Protein AF-0000000071928246 (afdb_homodimer)

Nearest PDB structures (foldseek):
  1szk-assembly1_D  TM=9.935E-01  e=3.611E-63  Escherichia coli
  1szs-assembly1_A  TM=9.936E-01  e=8.061E-63  Escherichia coli
  1sff-assembly1_A  TM=9.937E-01  e=8.061E-63  Escherichia coli
  1szu-assembly1_D  TM=9.934E-01  e=1.515E-62  Escherichia coli
  6wj8-assembly1_B  TM=9.892E-01  e=4.894E-58  Klebsiella pneumoniae subsp. pneumoniae SA1

Sequence (858 aa):
MSQSASNKAWQARREAAVVNGVGTLLPVFIERAQNAELWDVEGNRYIDFASGIAVLNTGHNHPKVVAAVRAQLEKFSHTCFQVTPYPGYIELAEKLNALVPGPTPKRTLFLSTGAEAVENAIKIARAHTGRSGTIAFKGGFHGRTMMGMALTGKVVPYKTGFGPFPGEVYHLPFPSDYLGVSEADALAALDLCFSSDIEPTRVAAIIIEPVQGEGGFYPASASFMQRLRQLCDQHGILLICDEIQSGFCRTGKTFATEYAGIEPDIMTLAKSLAGGFPLSAVVGKAEVMNAAKPGGLGGTYAGSPIACAAALAVLEVIEEEQLNQRANTQGEQIKARLQQLAERFDCIGDIRGPGAMVAMELVKQRDAARPDADLTKRLVAEAGKRGLVLLACGVRANVIRFLAPLTASPALVDEGLDLLEQALLAAQGMSQSASNKAWQARREAAVVNGVGTLLPVFIERAQNAELWDVEGNRYIDFASGIAVLNTGHNHPKVVAAVRAQLEKFSHTCFQVTPYPGYIELAEKLNALVPGPTPKRTLFLSTGAEAVENAIKIARAHTGRSGTIAFKGGFHGRTMMGMALTGKVVPYKTGFGPFPGEVYHLPFPSDYLGVSEADALAALDLCFSSDIEPTRVAAIIIEPVQGEGGFYPASASFMQRLRQLCDQHGILLICDEIQSGFCRTGKTFATEYAGIEPDIMTLAKSLAGGFPLSAVVGKAEVMNAAKPGGLGGTYAGSPIACAAALAVLEVIEEEQLNQRANTQGEQIKARLQQLAERFDCIGDIRGPGAMVAMELVKQRDAARPDADLTKRLVAEAGKRGLVLLACGVRANVIRFLAPLTASPALVDEGLDLLEQALLAAQG

Solvent-accessible surface area (backbone atoms only — not comparable to full-atom values): 39837 Å² total; per-residue (Å²): 127,81,75,80,52,46,40,69,54,50,50,54,50,33,70,64,19,36,33,52,9,46,42,63,72,42,81,44,31,45,58,35,38,47,44,36,34,36,26,28,61,78,66,51,63,28,39,33,25,28,29,39,78,41,15,19,43,62,11,33,59,33,66,65,32,49,50,35,29,52,58,35,57,73,25,38,44,62,44,21,50,47,43,35,26,42,60,56,55,41,56,45,24,45,52,49,44,70,64,49,70,61,86,67,62,32,19,26,43,50,22,43,37,50,35,54,15,45,43,47,50,54,30,27,34,13,33,52,64,75,19,60,22,34,37,26,26,45,31,32,74,40,41,78,41,55,57,15,35,47,48,22,33,52,52,84,44,54,38,68,54,45,49,82,56,49,76,59,59,42,70,37,63,52,47,35,70,83,80,70,29,42,61,67,53,28,52,50,47,50,52,46,39,38,75,73,72,46,54,56,84,38,31,13,30,40,45,44,46,48,44,19,62,57,30,45,36,52,55,57,50,39,69,52,54,46,50,50,52,50,52,21,64,75,49,68,25,40,40,32,39,44,31,31,64,38,24,63,14,35,32,33,34,57,40,53,56,60,76,40,71,58,59,60,46,31,34,28,33,13,41,32,48,14,51,39,35,60,29,13,25,32,38,22,32,36,75,46,43,46,42,30,51,58,49,45,40,75,53,71,53,25,44,31,51,40,23,33,33,13,21,53,34,37,56,48,49,40,62,77,64,39,34,29,59,36,9,37,53,50,18,49,53,51,49,53,53,50,53,57,48,40,76,75,34,51,38,49,48,49,76,44,46,50,23,29,39,33,26,42,31,31,15,50,77,46,32,75,89,38,61,28,33,66,53,42,53,39,28,40,53,40,17,47,77,69,26,31,42,59,38,73,30,23,82,70,43,18,20,39,45,43,30,48,17,51,66,48,50,72,67,58,53,49,52,45,51,52,46,44,53,55,12,48,55,60,42,71,104,126,79,76,81,50,46,39,70,52,49,50,54,49,31,69,64,18,36,32,53,10,47,42,63,72,43,81,44,31,44,58,35,37,46,44,37,34,38,25,27,59,77,66,52,62,28,38,33,25,27,28,39,78,39,15,18,44,63,12,34,62,34,65,64,32,49,52,38,28,53,58,36,55,74,26,37,44,62,45,21,49,48,43,34,25,41,62,55,55,43,56,45,24,45,53,49,43,68,66,48,69,59,87,67,61,31,18,26,43,51,23,43,36,50,35,54,15,45,41,47,51,53,31,28,34,13,32,53,64,72,18,61,22,35,37,26,27,46,30,32,73,40,41,78,40,55,56,13,35,48,47,22,32,50,52,84,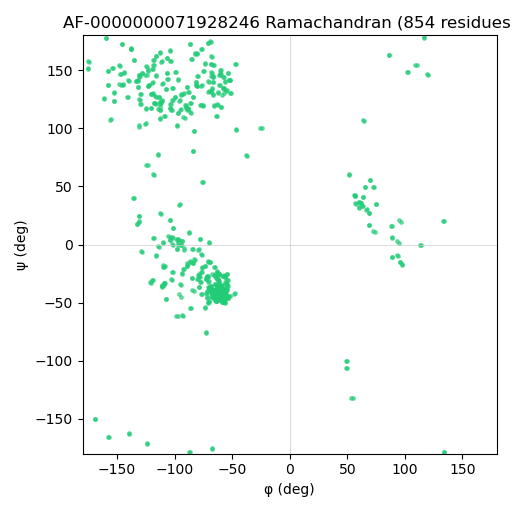46,56,40,69,55,44,49,83,56,50,75,59,60,44,70,37,64,54,47,33,71,85,78,71,29,42,60,67,54,28,52,51,48,50,51,48,39,39,75,72,73,44,56,56,82,38,30,14,28,41,46,44,45,46,45,20,62,56,31,45,34,50,56,57,50,38,68,53,53,46,49,50,52,50,52,22,63,75,49,68,26,39,39,31,39,44,31,31,64,38,24,65,14,36,33,32,33,56,40,54,55,60,76,40,71,59,59,62,46,31,34,27,33,14,42,33,48,13,50,39,34,60,29,13,25,31,38,21,32,36,75,47,43,45,42,29,49,57,50,46,41,74,52,71,54,24,45,29,51,40,24,33,35,14,21,52,33,36,56,49,48,40,61,77,65,40,34,29,59,37,9,35,54,50,19,50,54,52,49,54,54,50,53,56,48,38,76,75,34,50,37,49,49,47,77,47,44,49,22,31,39,31,26,42,31,32,14,51,78,46,32,74,88,36,61,27,33,67,51,41,53,39,26,39,53,40,18,46,77,71,26,30,41,60,38,73,29,23,82,69,44,18,22,38,44,41,28,48,18,49,66,47,50,72,67,58,53,49,52,47,51,51,46,44,52,54,12,47,52,60,43,72,106

Foldseek 3Di:
DPPLDALVRVVVVCVVPPDPVDDDLFSFAFDDFWFQWTAGSVGDIFGHQCLVPQQALVGPPNVLLVVLLVVLVVPDFAPFCLRPNDVLLVVLQVVVQVQADDDFGKGKWKAFAQLQLLVVVQVLLCLLLVARAEEAAALAARDQPLVRQLRYNFCPPRPPPPDDGDPRYYYFYDDDVLLPRHLVNRVVRVVVCCVPPHPLSRASAYEYACQGRQAFRRGRDLVSVVVVLVVCVVSVHFYEYEQANVACQLQLDRGSNVNNVDHGQKYKYHRNQQNPGGMIMIMGRPSSNPSDDPPRDGDRCGPTSSSSSRNVSSVVCCVVVVLSNLQQVLLVLLQVLVVVVVVVDQQFQDWDGGGNFIKTFGAPRNDSVGGDQQLLSQLQVLLSVLRYHWDFHHSSNGMITGNRHSPDDSVSSVVSSVSSSVSSVVSVD/DPPLDALVRVVVVCVVPPDPVDDDLFSFAFDDFWFQWTAGSVGDIFGHQCLVPQQALVGPPNVLLVVLLVVLVVPDFAPFCLRPNDVLLVVLQVVVQVQADDDFGKGKWKAFAQLQLLVVVQVLLCLLLVARAEEAAALAARDQPLVRQLRYNACPPRPPPPDDGDPRYYYFYDDDVLLPRHLVNRVVRVVVCCVPPHPLSRASAYEYACAGRQAFRRGDALVSVVVVLVVCVVSVHFYEYEQANVACQLQLDRGSNVNNVDHGQKYKYHRNQQNPGGMIMIMGRPSSNPSDDPPRDGDRCGSTSSSSSSNVSSVVCCVVVVLSNLQQVLLVLLQVLVVVVVVVDQQFQDWDGGGNFIKTFGAPRNDSVGGDQQLLSQLQVLLSVLRYHWDFHHSSNGMITGNRHSPDDSVSSVVSSVSSSVSSVVSVD

Organism: Aeromonas hydrophila subsp. hydrophila (strain ATCC 7966 / DSM 30187 / BCRC 13018 / CCUG 14551 / JCM 1027 / KCTC 2358 / NCIMB 9240 / NCTC 8049) (NCBI:txid380703)

pLDDT: mean 97.33, std 5.76, range [28.41, 98.94]

Secondary structure (DSSP, 8-state):
------HHHHHHHHHHHB-TTS--SS---EEEEEBTEEEETT--EEEESSHHHHT-TT-BT-HHHHHHHHHHHTT-S--TTTTS--HHHHHHHHHHHHHSSSSS-EEEEEESSHHHHHHHHHHHHHHHH---EEEEETT----SSHHHHHH-S--TTTTTTT----SSEEEEPPPBGGGTB-HHHHHHHHHHHHHHT--GGGEEEEEE-SB-HHHHSPBPPHHHHHHHHHHHHHHT-EEEEE-TTTTTTTTSSSSGGGGGT---SEEEE-GGGTTTS--EEEEEEHHHHTTSPTTSS--TTTT-HHHHHHHHHHHHHHHHTTHHHHHHHHHHHHHHHHHHHHHH-TTEEEEE-STT-EEEEEEETTEEEEE-HHHHHHHHHHHHHTTEE-EEE-TTS-EEEE---TTS-HHHHHHHHHHHHHHHHHHH-/------HHHHHHHHHHHB-TTS--SS---EEEEEBTEEEETT--EEEESSHHHHT-TT-BT-HHHHHHHHHHHTT-S--TTTTS--HHHHHHHHHHHHHSSSSS-EEEEEESSHHHHHHHHHHHHHHHH---EEEEETT----SSHHHHHH-S--TTTTTTT-PPPSSEEEEPPPBGGGTB-HHHHHHHHHHHHHHT--GGGEEEEEE-SB-HHHHSPBPPHHHHHHHHHHHHHHTPEEEEE-TTTTTTTTSSSSGGGGGT---SEEEE-GGGTTTS--EEEEEEHHHHTTSPTTSS--TTTT-HHHHHHHHHHHHHHHHTTHHHHHHHHHHHHHHHHHHHHHH-TTEEEEE-STT-EEEEEEETTEEEEE-HHHHHHHHHHHHHTTEE-EEE-TTS-EEEE---TTS-HHHHHHHHHHHHHHHHHHH-

Radius of gyration: 26.23 Å; Cα contacts (8 Å, |Δi|>4): 2173; chains: 2; bounding box: 63×76×61 Å

Structure (mmCIF, N/CA/C/O backbone):
data_AF-0000000071928246-model_v1
#
loop_
_entity.id
_entity.type
_entity.pdbx_description
1 polymer '4-aminobutyrate transaminase'
#
loop_
_atom_site.group_PDB
_atom_site.id
_atom_site.type_symbol
_atom_site.label_atom_id
_atom_site.label_alt_id
_atom_site.label_comp_id
_atom_site.label_asym_id
_atom_site.label_entity_id
_atom_site.label_seq_id
_atom_site.pdbx_PDB_ins_code
_atom_site.Cartn_x
_atom_site.Cartn_y
_atom_site.Cartn_z
_atom_site.occupancy
_atom_site.B_iso_or_equiv
_atom_site.auth_seq_id
_atom_site.auth_comp_id
_atom_site.auth_asym_id
_atom_site.auth_atom_id
_atom_site.pdbx_PDB_model_num
ATOM 1 N N . MET A 1 1 ? 4.691 14.68 -29.656 1 28.47 1 MET A N 1
ATOM 2 C CA . MET A 1 1 ? 4.539 13.227 -29.656 1 28.47 1 MET A CA 1
ATOM 3 C C . MET A 1 1 ? 5.863 12.539 -29.328 1 28.47 1 MET A C 1
ATOM 5 O O . MET A 1 1 ? 6.836 12.672 -30.078 1 28.47 1 MET A O 1
ATOM 9 N N . SER A 1 2 ? 6.355 12.305 -28.141 1 37.81 2 SER A N 1
ATOM 10 C CA . SER A 1 2 ? 7.684 11.789 -27.812 1 37.81 2 SER A CA 1
ATOM 11 C C . SER A 1 2 ? 8.039 10.586 -28.688 1 37.81 2 SER A C 1
ATOM 13 O O . SER A 1 2 ? 7.211 9.695 -28.875 1 37.81 2 SER A O 1
ATOM 15 N N . GLN A 1 3 ? 8.758 10.703 -29.703 1 44.91 3 GLN A N 1
ATOM 16 C CA . GLN A 1 3 ? 9.219 9.703 -30.656 1 44.91 3 GLN A CA 1
ATOM 17 C C . GLN A 1 3 ? 9.281 8.32 -30.031 1 44.91 3 GLN A C 1
ATOM 19 O O . GLN A 1 3 ? 9.883 8.141 -28.969 1 44.91 3 GLN A O 1
ATOM 24 N N . SER A 1 4 ? 8.133 7.469 -30.359 1 58.06 4 SER A N 1
ATOM 25 C CA . SER A 1 4 ? 7.844 6.109 -29.922 1 58.06 4 SER A CA 1
ATOM 26 C C . SER A 1 4 ? 9.117 5.273 -29.828 1 58.06 4 SER A C 1
ATOM 28 O O . SER A 1 4 ? 9.68 4.883 -30.844 1 58.06 4 SER A O 1
ATOM 30 N N . ALA A 1 5 ? 9.93 5.516 -28.703 1 82.69 5 ALA A N 1
ATOM 31 C CA . ALA A 1 5 ? 11.227 4.906 -28.438 1 82.69 5 ALA A CA 1
ATOM 32 C C . ALA A 1 5 ? 11.117 3.387 -28.375 1 82.69 5 ALA A C 1
ATOM 34 O O . ALA A 1 5 ? 10.062 2.846 -28.031 1 82.69 5 ALA A O 1
ATOM 35 N N . SER A 1 6 ? 11.898 2.773 -29.062 1 96.94 6 SER A N 1
ATOM 36 C CA . SER A 1 6 ? 12.047 1.321 -29.062 1 96.94 6 SER A CA 1
ATOM 37 C C . SER A 1 6 ? 12.117 0.761 -27.656 1 96.94 6 SER A C 1
ATOM 39 O O . SER A 1 6 ? 12.352 1.504 -26.703 1 96.94 6 SER A O 1
ATOM 41 N N . ASN A 1 7 ? 11.742 -0.489 -27.547 1 98.12 7 ASN A N 1
ATOM 42 C CA . ASN A 1 7 ? 11.93 -1.164 -26.266 1 98.12 7 ASN A CA 1
ATOM 43 C C . ASN A 1 7 ? 13.336 -0.952 -25.734 1 98.12 7 ASN A C 1
ATOM 45 O O . ASN A 1 7 ? 13.516 -0.688 -24.531 1 98.12 7 ASN A O 1
ATOM 49 N N . LYS A 1 8 ? 14.281 -1.059 -26.641 1 97.62 8 LYS A N 1
ATOM 50 C CA . LYS A 1 8 ? 15.68 -0.87 -26.25 1 97.62 8 LYS A CA 1
ATOM 51 C C . LYS A 1 8 ? 15.906 0.525 -25.672 1 97.62 8 LYS A C 1
ATOM 53 O O . LYS A 1 8 ? 16.609 0.684 -24.672 1 97.62 8 LYS A O 1
ATOM 58 N N . ALA A 1 9 ? 15.367 1.544 -26.266 1 98.19 9 ALA A N 1
ATOM 59 C CA . ALA A 1 9 ? 15.508 2.922 -25.812 1 98.19 9 ALA A CA 1
ATOM 60 C C . ALA A 1 9 ? 14.852 3.109 -24.438 1 98.19 9 ALA A C 1
ATOM 62 O O . ALA A 1 9 ? 15.422 3.76 -23.562 1 98.19 9 ALA A O 1
ATOM 63 N N . TRP A 1 10 ? 13.672 2.57 -24.281 1 98.38 10 TRP A N 1
ATOM 64 C CA . TRP A 1 10 ? 12.984 2.672 -23 1 98.38 10 TRP A CA 1
ATOM 65 C C . TRP A 1 10 ? 13.742 1.932 -21.906 1 98.38 10 TRP A C 1
ATOM 67 O O . TRP A 1 10 ? 13.789 2.379 -20.75 1 98.38 10 TRP A O 1
ATOM 77 N N . GLN A 1 11 ? 14.305 0.789 -22.25 1 97.94 11 GLN A N 1
ATOM 78 C CA . GLN A 1 11 ? 15.102 0.041 -21.281 1 97.94 11 GLN A CA 1
ATOM 79 C C . GLN A 1 11 ? 16.297 0.858 -20.812 1 97.94 11 GLN A C 1
ATOM 81 O O . GLN A 1 11 ? 16.641 0.845 -19.625 1 97.94 11 GLN A O 1
ATOM 86 N N . ALA A 1 12 ? 16.969 1.552 -21.703 1 98.06 12 ALA A N 1
ATOM 87 C CA . ALA A 1 12 ? 18.094 2.404 -21.344 1 98.06 12 ALA A CA 1
ATOM 88 C C . ALA A 1 12 ? 17.656 3.52 -20.391 1 98.06 12 ALA A C 1
ATOM 90 O O . ALA A 1 12 ? 18.359 3.83 -19.422 1 98.06 12 ALA A O 1
ATOM 91 N N . ARG A 1 13 ? 16.547 4.121 -20.703 1 98.31 13 ARG A N 1
ATOM 92 C CA . ARG A 1 13 ? 16 5.164 -19.844 1 98.31 13 ARG A CA 1
ATOM 93 C C . ARG A 1 13 ? 15.625 4.605 -18.469 1 98.31 13 ARG A C 1
ATOM 95 O O . ARG A 1 13 ? 15.836 5.254 -17.453 1 98.31 13 ARG A O 1
ATOM 102 N N . ARG A 1 14 ? 15.078 3.424 -18.453 1 98.19 14 ARG A N 1
ATOM 103 C CA . ARG A 1 14 ? 14.742 2.76 -17.203 1 98.19 14 ARG A CA 1
ATOM 104 C C . ARG A 1 14 ? 15.977 2.582 -16.328 1 98.19 14 ARG A C 1
ATOM 106 O O . ARG A 1 14 ? 15.953 2.908 -15.133 1 98.19 14 ARG A O 1
ATOM 113 N N . GLU A 1 15 ? 17.047 2.057 -16.875 1 97.44 15 GLU A N 1
ATOM 114 C CA . GLU A 1 15 ? 18.281 1.779 -16.156 1 97.44 15 GLU A CA 1
ATOM 115 C C . GLU A 1 15 ? 18.891 3.061 -15.594 1 97.44 15 GLU A C 1
ATOM 117 O O . GLU A 1 15 ? 19.547 3.041 -14.547 1 97.44 15 GLU A O 1
ATOM 122 N N . ALA A 1 16 ? 18.562 4.188 -16.25 1 98.06 16 ALA A N 1
ATOM 123 C CA . ALA A 1 16 ? 19.125 5.469 -15.844 1 98.06 16 ALA A CA 1
ATOM 124 C C . ALA A 1 16 ? 18.266 6.152 -14.789 1 98.06 16 ALA A C 1
ATOM 126 O O . ALA A 1 16 ? 18.75 7.004 -14.039 1 98.06 16 ALA A O 1
ATOM 127 N N . ALA A 1 17 ? 17 5.738 -14.664 1 98.69 17 ALA A N 1
ATOM 128 C CA . ALA A 1 17 ? 16.078 6.551 -13.867 1 98.69 17 ALA A CA 1
ATOM 129 C C . ALA A 1 17 ? 15.539 5.766 -12.68 1 98.69 17 ALA A C 1
ATOM 131 O O . ALA A 1 17 ? 15.203 6.344 -11.641 1 98.69 17 ALA A O 1
ATOM 132 N N . VAL A 1 18 ? 15.414 4.492 -12.828 1 98.62 18 VAL A N 1
ATOM 133 C CA . VAL A 1 18 ? 14.703 3.646 -11.875 1 98.62 18 VAL A CA 1
ATOM 134 C C . VAL A 1 18 ? 15.703 2.82 -11.07 1 98.62 18 VAL A C 1
ATOM 136 O O . VAL A 1 18 ? 16.75 2.439 -11.586 1 98.62 18 VAL A O 1
ATOM 139 N N . VAL A 1 19 ? 15.43 2.52 -9.859 1 98.31 19 VAL A N 1
ATOM 140 C CA . VAL A 1 19 ? 16.297 1.761 -8.953 1 98.31 19 VAL A CA 1
ATOM 141 C C . VAL A 1 19 ? 16.547 0.373 -9.539 1 98.31 19 VAL A C 1
ATOM 143 O O . VAL A 1 19 ? 15.656 -0.234 -10.133 1 98.31 19 VAL A O 1
ATOM 146 N N . ASN A 1 20 ? 17.672 -0.182 -9.25 1 96.44 20 ASN A N 1
ATOM 147 C CA . ASN A 1 20 ? 18.078 -1.49 -9.766 1 96.44 20 ASN A CA 1
ATOM 148 C C . ASN A 1 20 ? 17.359 -2.619 -9.023 1 96.44 20 ASN A C 1
ATOM 150 O O . ASN A 1 20 ? 17.234 -3.727 -9.547 1 96.44 20 ASN A O 1
ATOM 154 N N . GLY A 1 21 ? 16.938 -2.311 -7.832 1 96.94 21 GLY A N 1
ATOM 155 C CA . GLY A 1 21 ? 16.344 -3.328 -6.977 1 96.94 21 GLY A CA 1
ATOM 156 C C . GLY A 1 21 ? 15.047 -3.883 -7.52 1 96.94 21 GLY A C 1
ATOM 157 O O . GLY A 1 21 ? 14.586 -4.941 -7.086 1 96.94 21 GLY A O 1
ATOM 158 N N . VAL A 1 22 ? 14.438 -3.119 -8.43 1 96.62 22 VAL A N 1
ATOM 159 C CA . VAL A 1 22 ? 13.234 -3.602 -9.109 1 96.62 22 VAL A CA 1
ATOM 160 C C . VAL A 1 22 ? 13.633 -4.387 -10.359 1 96.62 22 VAL A C 1
ATOM 162 O O . VAL A 1 22 ? 14.195 -3.822 -11.305 1 96.62 22 VAL A O 1
ATOM 165 N N . GLY A 1 23 ? 13.328 -5.633 -10.422 1 92.94 23 GLY A N 1
ATOM 166 C CA . GLY A 1 23 ? 13.641 -6.441 -11.586 1 92.94 23 GLY A CA 1
ATOM 167 C C . GLY A 1 23 ? 12.641 -6.273 -12.719 1 92.94 23 GLY A C 1
ATOM 168 O O . GLY A 1 23 ? 11.586 -5.656 -12.531 1 92.94 23 GLY A O 1
ATOM 169 N N . THR A 1 24 ? 13.023 -6.73 -13.891 1 93.75 24 THR A N 1
ATOM 170 C CA . THR A 1 24 ? 12.156 -6.801 -15.062 1 93.75 24 THR A CA 1
ATOM 171 C C . THR A 1 24 ? 12.219 -8.188 -15.695 1 93.75 24 THR A C 1
ATOM 173 O O . THR A 1 24 ? 13.281 -8.641 -16.109 1 93.75 24 THR A O 1
ATOM 176 N N . LEU A 1 25 ? 11.109 -8.789 -15.758 1 95.44 25 LEU A N 1
ATOM 177 C CA . LEU A 1 25 ? 11.07 -10.133 -16.328 1 95.44 25 LEU A CA 1
ATOM 178 C C . LEU A 1 25 ? 11.227 -10.086 -17.844 1 95.44 25 LEU A C 1
ATOM 180 O O . LEU A 1 25 ? 12.094 -10.773 -18.406 1 95.44 25 LEU A O 1
ATOM 184 N N . LEU A 1 26 ? 10.43 -9.359 -18.516 1 97.31 26 LEU A N 1
ATOM 185 C CA . LEU A 1 26 ? 10.43 -9.18 -19.969 1 97.31 26 LEU A CA 1
ATOM 186 C C . LEU A 1 26 ? 10.523 -7.699 -20.328 1 97.31 26 LEU A C 1
ATOM 188 O O . LEU A 1 26 ? 9.539 -6.965 -20.219 1 97.31 26 LEU A O 1
ATOM 192 N N . PRO A 1 27 ? 11.695 -7.227 -20.766 1 96.56 27 PRO A N 1
ATOM 193 C CA . PRO A 1 27 ? 11.922 -5.797 -20.984 1 96.56 27 PRO A CA 1
ATOM 194 C C . PRO A 1 27 ? 11.258 -5.289 -22.266 1 96.56 27 PRO A C 1
ATOM 196 O O . PRO A 1 27 ? 11.938 -4.715 -23.125 1 96.56 27 PRO A O 1
ATOM 199 N N . VAL A 1 28 ? 9.961 -5.52 -22.422 1 98.06 28 VAL A N 1
ATOM 200 C CA . VAL A 1 28 ? 9.109 -4.945 -23.469 1 98.06 28 VAL A CA 1
ATOM 201 C C . VAL A 1 28 ? 8.125 -3.959 -22.844 1 98.06 28 VAL A C 1
ATOM 203 O O . VAL A 1 28 ? 7.422 -4.289 -21.891 1 98.06 28 VAL A O 1
ATOM 206 N N . PHE A 1 29 ? 8.117 -2.797 -23.281 1 98.62 29 PHE A N 1
ATOM 207 C CA . PHE A 1 29 ? 7.348 -1.714 -22.688 1 98.62 29 PHE A CA 1
ATOM 208 C C . PHE A 1 29 ? 5.953 -1.642 -23.312 1 98.62 29 PHE A C 1
ATOM 210 O O . PHE A 1 29 ? 5.812 -1.357 -24.5 1 98.62 29 PHE A O 1
ATOM 217 N N . ILE A 1 30 ? 4.938 -1.84 -22.516 1 98.75 30 ILE A N 1
ATOM 218 C CA . ILE A 1 30 ? 3.578 -2.084 -22.984 1 98.75 30 ILE A CA 1
ATOM 219 C C . ILE A 1 30 ? 2.906 -0.756 -23.328 1 98.75 30 ILE A C 1
ATOM 221 O O . ILE A 1 30 ? 3.008 0.213 -22.578 1 98.75 30 ILE A O 1
ATOM 225 N N . GLU A 1 31 ? 2.191 -0.796 -24.391 1 98.12 31 GLU A N 1
ATOM 226 C CA . GLU A 1 31 ? 1.423 0.351 -24.859 1 98.12 31 GLU A CA 1
ATOM 227 C C . GLU A 1 31 ? -0.075 0.125 -24.688 1 98.12 31 GLU A C 1
ATOM 229 O O . GLU A 1 31 ? -0.828 1.076 -24.453 1 98.12 31 GLU A O 1
ATOM 234 N N . ARG A 1 32 ? -0.407 -1.12 -24.844 1 97.94 32 ARG A N 1
ATOM 235 C CA . ARG A 1 32 ? -1.825 -1.453 -24.75 1 97.94 32 ARG A CA 1
ATOM 236 C C . ARG A 1 32 ? -2.02 -2.902 -24.328 1 97.94 32 ARG A C 1
ATOM 238 O O . ARG A 1 32 ? -1.153 -3.748 -24.562 1 97.94 32 ARG A O 1
ATOM 245 N N . ALA A 1 33 ? -3.16 -3.168 -23.656 1 98.75 33 ALA A N 1
ATOM 246 C CA . ALA A 1 33 ? -3.514 -4.527 -23.25 1 98.75 33 ALA A CA 1
ATOM 247 C C . ALA A 1 33 ? -5.02 -4.754 -23.344 1 98.75 33 ALA A C 1
ATOM 249 O O . ALA A 1 33 ? -5.805 -3.82 -23.172 1 98.75 33 ALA A O 1
ATOM 250 N N . GLN A 1 34 ? -5.426 -5.934 -23.641 1 98.44 34 GLN A N 1
ATOM 251 C CA . GLN A 1 34 ? -6.828 -6.32 -23.766 1 98.44 34 GLN A CA 1
ATOM 252 C C . GLN A 1 34 ? -7.016 -7.805 -23.453 1 98.44 34 GLN A C 1
ATOM 254 O O . GLN A 1 34 ? -6.402 -8.656 -24.094 1 98.44 34 GLN A O 1
ATOM 259 N N . ASN A 1 35 ? -7.883 -8.031 -22.484 1 98.25 35 ASN A N 1
ATOM 260 C CA . ASN A 1 35 ? -8.133 -9.391 -22.016 1 98.25 35 ASN A CA 1
ATOM 261 C C . ASN A 1 35 ? -6.832 -10.141 -21.734 1 98.25 35 ASN A C 1
ATOM 263 O O . ASN A 1 35 ? -6.07 -9.742 -20.844 1 98.25 35 ASN A O 1
ATOM 267 N N . ALA A 1 36 ? -6.398 -11.094 -22.562 1 98.81 36 ALA A N 1
ATOM 268 C CA . ALA A 1 36 ? -5.203 -11.891 -22.281 1 98.81 36 ALA A CA 1
ATOM 269 C C . ALA A 1 36 ? -4.082 -11.562 -23.266 1 98.81 36 ALA A C 1
ATOM 271 O O . ALA A 1 36 ? -3.182 -12.375 -23.484 1 98.81 36 ALA A O 1
ATOM 272 N N . GLU A 1 37 ? -4.121 -10.312 -23.812 1 98.88 37 GLU A N 1
ATOM 273 C CA . GLU A 1 37 ? -3.119 -9.914 -24.797 1 98.88 37 GLU A CA 1
ATOM 274 C C . GLU A 1 37 ? -2.506 -8.562 -24.453 1 98.88 37 GLU A C 1
ATOM 276 O O . GLU A 1 37 ? -3.186 -7.688 -23.906 1 98.88 37 GLU A O 1
ATOM 281 N N . LEU A 1 38 ? -1.243 -8.422 -24.734 1 98.75 38 LEU A N 1
ATOM 282 C CA . LEU A 1 38 ? -0.47 -7.195 -24.562 1 98.75 38 LEU A CA 1
ATOM 283 C C . LEU A 1 38 ? 0.169 -6.777 -25.891 1 98.75 38 LEU A C 1
ATOM 285 O O . LEU A 1 38 ? 0.514 -7.629 -26.719 1 98.75 38 LEU A O 1
ATOM 289 N N . TRP A 1 39 ? 0.354 -5.527 -26.094 1 98.81 39 TRP A N 1
ATOM 290 C CA . TRP A 1 39 ? 1.122 -4.973 -27.203 1 98.81 39 TRP A CA 1
ATOM 291 C C . TRP A 1 39 ? 2.148 -3.963 -26.703 1 98.81 39 TRP A C 1
ATOM 293 O O . TRP A 1 39 ? 1.82 -3.074 -25.906 1 98.81 39 TRP A O 1
ATOM 303 N N . ASP A 1 40 ? 3.396 -4.129 -27.125 1 98.5 40 ASP A N 1
ATOM 304 C CA . ASP A 1 40 ? 4.457 -3.227 -26.688 1 98.5 40 ASP A CA 1
ATOM 305 C C . ASP A 1 40 ? 4.543 -2.002 -27.594 1 98.5 40 ASP A C 1
ATOM 307 O O . ASP A 1 40 ? 3.746 -1.854 -28.516 1 98.5 40 ASP A O 1
ATOM 311 N N . VAL A 1 41 ? 5.461 -1.109 -27.344 1 98.25 41 VAL A N 1
ATOM 312 C CA . VAL A 1 41 ? 5.605 0.18 -28.016 1 98.25 41 VAL A CA 1
ATOM 313 C C . VAL A 1 41 ? 6.055 -0.033 -29.453 1 98.25 41 VAL A C 1
ATOM 315 O O . VAL A 1 41 ? 5.98 0.884 -30.281 1 98.25 41 VAL A O 1
ATOM 318 N N . GLU A 1 42 ? 6.531 -1.229 -29.812 1 98.12 42 GLU A N 1
ATOM 319 C CA . GLU A 1 42 ? 6.969 -1.54 -31.156 1 98.12 42 GLU A CA 1
ATOM 320 C C . GLU A 1 42 ? 5.875 -2.273 -31.938 1 98.12 42 GLU A C 1
ATOM 322 O O . GLU A 1 42 ? 6.07 -2.633 -33.094 1 98.12 42 GLU A O 1
ATOM 327 N N . GLY A 1 43 ? 4.754 -2.598 -31.312 1 97.94 43 GLY A N 1
ATOM 328 C CA . GLY A 1 43 ? 3.609 -3.217 -31.969 1 97.94 43 GLY A CA 1
ATOM 329 C C . GLY A 1 43 ? 3.611 -4.73 -31.859 1 97.94 43 GLY A C 1
ATOM 330 O O . GLY A 1 43 ? 2.715 -5.395 -32.375 1 97.94 43 GLY A O 1
ATOM 331 N N . ASN A 1 44 ? 4.598 -5.293 -31.172 1 98.5 44 ASN A N 1
ATOM 332 C CA . ASN A 1 44 ? 4.629 -6.738 -30.969 1 98.5 44 ASN A CA 1
ATOM 333 C C . ASN A 1 44 ? 3.529 -7.199 -30.016 1 98.5 44 ASN A C 1
ATOM 335 O O . ASN A 1 44 ? 3.258 -6.539 -29.016 1 98.5 44 ASN A O 1
ATOM 339 N N . ARG A 1 45 ? 2.967 -8.328 -30.406 1 98.69 45 ARG A N 1
ATOM 340 C CA . ARG A 1 45 ? 1.889 -8.906 -29.609 1 98.69 45 ARG A CA 1
ATOM 341 C C . ARG A 1 45 ? 2.422 -9.984 -28.672 1 98.69 45 ARG A C 1
ATOM 343 O O . ARG A 1 45 ? 3.277 -10.781 -29.062 1 98.69 45 ARG A O 1
ATOM 350 N N . TYR A 1 46 ? 1.859 -10.039 -27.453 1 98.88 46 TYR A N 1
ATOM 351 C CA . TYR A 1 46 ? 2.188 -11.07 -26.484 1 98.88 46 TYR A CA 1
ATOM 352 C C . TYR A 1 46 ? 0.924 -11.688 -25.891 1 98.88 46 TYR A C 1
ATOM 354 O O . TYR A 1 46 ? -0.045 -10.977 -25.609 1 98.88 46 TYR A O 1
ATOM 362 N N . ILE A 1 47 ? 0.887 -12.992 -25.781 1 98.94 47 ILE A N 1
ATOM 363 C CA . ILE A 1 47 ? -0.144 -13.68 -25.016 1 98.94 47 ILE A CA 1
ATOM 364 C C . ILE A 1 47 ? 0.251 -13.719 -23.547 1 98.94 47 ILE A C 1
ATOM 366 O O . ILE A 1 47 ? 1.356 -14.148 -23.203 1 98.94 47 ILE A O 1
ATOM 370 N N . ASP A 1 48 ? -0.631 -13.273 -22.672 1 98.81 48 ASP A N 1
ATOM 371 C CA . ASP A 1 48 ? -0.318 -13.039 -21.266 1 98.81 48 ASP A CA 1
ATOM 372 C C . ASP A 1 48 ? -0.759 -14.219 -20.391 1 98.81 48 ASP A C 1
ATOM 374 O O . ASP A 1 48 ? -1.922 -14.297 -20 1 98.81 48 ASP A O 1
ATOM 378 N N . PHE A 1 49 ? 0.191 -15.078 -19.984 1 98.81 49 PHE A N 1
ATOM 379 C CA . PHE A 1 49 ? -0.083 -16.172 -19.047 1 98.81 49 PHE A CA 1
ATOM 380 C C . PHE A 1 49 ? 0.381 -15.812 -17.641 1 98.81 49 PHE A C 1
ATOM 382 O O . PHE A 1 49 ? 0.479 -16.688 -16.781 1 98.81 49 PHE A O 1
ATOM 389 N N . ALA A 1 50 ? 0.66 -14.516 -17.438 1 98.25 50 ALA A N 1
ATOM 390 C CA . ALA A 1 50 ? 1.135 -14.055 -16.125 1 98.25 50 ALA A CA 1
ATOM 391 C C . ALA A 1 50 ? 0.081 -13.203 -15.43 1 98.25 50 ALA A C 1
ATOM 393 O O . ALA A 1 50 ? -0.004 -13.195 -14.203 1 98.25 50 ALA A O 1
ATOM 394 N N . SER A 1 51 ? -0.666 -12.383 -16.25 1 97.88 51 SER A N 1
ATOM 395 C CA . SER A 1 51 ? -1.739 -11.508 -15.773 1 97.88 51 SER A CA 1
ATOM 396 C C . SER A 1 51 ? -1.239 -10.539 -14.703 1 97.88 51 SER A C 1
ATOM 398 O O . SER A 1 51 ? -1.88 -10.367 -13.672 1 97.88 51 SER A O 1
ATOM 400 N N . GLY A 1 52 ? -0.064 -9.969 -14.906 1 97.44 52 GLY A N 1
ATOM 401 C CA . GLY A 1 52 ? 0.488 -9.047 -13.922 1 97.44 52 GLY A CA 1
ATOM 402 C C . GLY A 1 52 ? 0.706 -9.68 -12.562 1 97.44 52 GLY A C 1
ATOM 403 O O . GLY A 1 52 ? 0.402 -9.07 -11.539 1 97.44 52 GLY A O 1
ATOM 404 N N . ILE A 1 53 ? 1.094 -10.906 -12.508 1 96.94 53 ILE A N 1
ATOM 405 C CA . ILE A 1 53 ? 1.304 -11.734 -11.32 1 96.94 53 ILE A CA 1
ATOM 406 C C . ILE A 1 53 ? -0.04 -12.047 -10.672 1 96.94 53 ILE A C 1
ATOM 408 O O . ILE A 1 53 ? -0.246 -11.758 -9.484 1 96.94 53 ILE A O 1
ATOM 412 N N . ALA A 1 54 ? -0.909 -12.594 -11.383 1 97.69 54 ALA A N 1
ATOM 413 C CA . ALA A 1 54 ? -2.146 -13.219 -10.922 1 97.69 54 ALA A CA 1
ATOM 414 C C . ALA A 1 54 ? -3.178 -12.172 -10.523 1 97.69 54 ALA A C 1
ATOM 416 O O . ALA A 1 54 ? -3.969 -12.391 -9.602 1 97.69 54 ALA A O 1
ATOM 417 N N . VAL A 1 55 ? -3.219 -11.047 -11.211 1 98.5 55 VAL A N 1
ATOM 418 C CA . VAL A 1 55 ? -4.059 -9.93 -10.789 1 98.5 55 VAL A CA 1
ATOM 419 C C . VAL A 1 55 ? -5.328 -9.883 -11.641 1 98.5 55 VAL A C 1
ATOM 421 O O . VAL A 1 55 ? -6.363 -9.383 -11.195 1 98.5 55 VAL A O 1
ATOM 424 N N . LEU A 1 56 ? -5.301 -10.461 -12.875 1 98.62 56 LEU A N 1
ATOM 425 C CA . LEU A 1 56 ? -6.312 -10.109 -13.867 1 98.62 56 LEU A CA 1
ATOM 426 C C . LEU A 1 56 ? -7.137 -11.328 -14.258 1 98.62 56 LEU A C 1
ATOM 428 O O . LEU A 1 56 ? -7.27 -11.641 -15.445 1 98.62 56 LEU A O 1
ATOM 432 N N . ASN A 1 57 ? -7.789 -11.883 -13.234 1 98.81 57 ASN A N 1
ATOM 433 C CA . ASN A 1 57 ? -8.695 -12.984 -13.547 1 98.81 57 ASN A CA 1
ATOM 434 C C . ASN A 1 57 ? -9.773 -12.562 -14.539 1 98.81 57 ASN A C 1
ATOM 436 O O . ASN A 1 57 ? -10.242 -13.375 -15.336 1 98.81 57 ASN A O 1
ATOM 440 N N . THR A 1 58 ? -10.141 -11.273 -14.586 1 98.75 58 THR A N 1
ATOM 441 C CA . THR A 1 58 ? -11.188 -10.781 -15.469 1 98.75 58 THR A CA 1
ATOM 442 C C . THR A 1 58 ? -10.594 -10.258 -16.766 1 98.75 58 THR A C 1
ATOM 444 O O . THR A 1 58 ? -11.312 -9.75 -17.641 1 98.75 58 THR A O 1
ATOM 447 N N . GLY A 1 59 ? -9.25 -10.328 -16.891 1 98.62 59 GLY A N 1
ATOM 448 C CA . GLY A 1 59 ? -8.594 -9.852 -18.109 1 98.62 59 GLY A CA 1
ATOM 449 C C . GLY A 1 59 ? -8.289 -8.359 -18.062 1 98.62 59 GLY A C 1
ATOM 450 O O . GLY A 1 59 ? -8.859 -7.625 -17.266 1 98.62 59 GLY A O 1
ATOM 451 N N . HIS A 1 60 ? -7.406 -7.992 -18.969 1 98.56 60 HIS A N 1
ATOM 452 C CA . HIS A 1 60 ? -7.09 -6.578 -19.141 1 98.56 60 HIS A CA 1
ATOM 453 C C . HIS A 1 60 ? -8.281 -5.809 -19.688 1 98.56 60 HIS A C 1
ATOM 455 O O . HIS A 1 60 ? -8.906 -6.23 -20.672 1 98.56 60 HIS A O 1
ATOM 461 N N . ASN A 1 61 ? -8.602 -4.695 -18.984 1 97.06 61 ASN A N 1
ATOM 462 C CA . ASN A 1 61 ? -9.562 -3.713 -19.469 1 97.06 61 ASN A CA 1
ATOM 463 C C . ASN A 1 61 ? -10.914 -4.352 -19.781 1 97.06 61 ASN A C 1
ATOM 465 O O . ASN A 1 61 ? -11.484 -4.141 -20.844 1 97.06 61 ASN A O 1
ATOM 469 N N . HIS A 1 62 ? -11.359 -5.238 -18.906 1 98.44 62 HIS A N 1
ATOM 470 C CA . HIS A 1 62 ? -12.727 -5.727 -19.062 1 98.44 62 HIS A CA 1
ATOM 471 C C . HIS A 1 62 ? -13.719 -4.574 -19.188 1 98.44 62 HIS A C 1
ATOM 473 O O . HIS A 1 62 ? -13.711 -3.66 -18.359 1 98.44 62 HIS A O 1
ATOM 479 N N . PRO A 1 63 ? -14.602 -4.57 -20.172 1 98.31 63 PRO A N 1
ATOM 480 C CA . PRO A 1 63 ? -15.445 -3.406 -20.438 1 98.31 63 PRO A CA 1
ATOM 481 C C . PRO A 1 63 ? -16.297 -3.008 -19.234 1 98.31 63 PRO A C 1
ATOM 483 O O . PRO A 1 63 ? -16.484 -1.817 -18.969 1 98.31 63 PRO A O 1
ATOM 486 N N . LYS A 1 64 ? -16.844 -3.963 -18.5 1 98.56 64 LYS A N 1
ATOM 487 C CA . LYS A 1 64 ? -17.688 -3.672 -17.344 1 98.56 64 LYS A CA 1
ATOM 488 C C . LYS A 1 64 ? -16.875 -2.979 -16.25 1 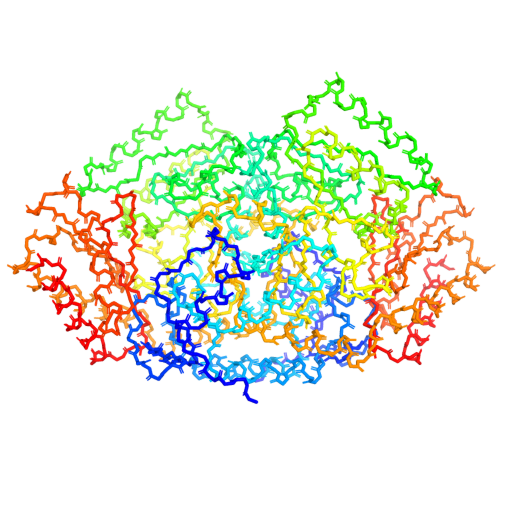98.56 64 LYS A C 1
ATOM 490 O O . LYS A 1 64 ? -17.391 -2.088 -15.562 1 98.56 64 LYS A O 1
ATOM 495 N N . VAL A 1 65 ? -15.656 -3.389 -15.992 1 98.69 65 VAL A N 1
ATOM 496 C CA . VAL A 1 65 ? -14.789 -2.793 -14.984 1 98.69 65 VAL A CA 1
ATOM 497 C C . VAL A 1 65 ? -14.398 -1.377 -15.406 1 98.69 65 VAL A C 1
ATOM 499 O O . VAL A 1 65 ? -14.477 -0.442 -14.602 1 98.69 65 VAL A O 1
ATOM 502 N N . VAL A 1 66 ? -14.016 -1.218 -16.688 1 98.44 66 VAL A N 1
ATOM 503 C CA . VAL A 1 66 ? -13.625 0.084 -17.219 1 98.44 66 VAL A CA 1
ATOM 504 C C . VAL A 1 66 ? -14.781 1.066 -17.094 1 98.44 66 VAL A C 1
ATOM 506 O O . VAL A 1 66 ? -14.594 2.217 -16.688 1 98.44 66 VAL A O 1
ATOM 509 N N . ALA A 1 67 ? -15.977 0.609 -17.406 1 98.69 67 ALA A N 1
ATOM 510 C CA . ALA A 1 67 ? -17.156 1.463 -17.328 1 98.69 67 ALA A CA 1
ATOM 511 C C . ALA A 1 67 ? -17.422 1.919 -15.891 1 98.69 67 ALA A C 1
ATOM 513 O O . ALA A 1 67 ? -17.75 3.08 -15.656 1 98.69 67 ALA A O 1
ATOM 514 N N . ALA A 1 68 ? -17.297 1.029 -14.914 1 98.75 68 ALA A N 1
ATOM 515 C CA . ALA A 1 68 ? -17.516 1.351 -13.508 1 98.75 68 ALA A CA 1
ATOM 516 C C . ALA A 1 68 ? -16.5 2.377 -13.016 1 98.75 68 ALA A C 1
ATOM 518 O O . ALA A 1 68 ? -16.844 3.305 -12.281 1 98.75 68 ALA A O 1
ATOM 519 N N . VAL A 1 69 ? -15.258 2.186 -13.414 1 98.62 69 VAL A N 1
ATOM 520 C CA . VAL A 1 69 ? -14.18 3.086 -13.008 1 98.62 69 VAL A CA 1
ATOM 521 C C . VAL A 1 69 ? -14.391 4.461 -13.633 1 98.62 69 VAL A C 1
ATOM 523 O O . VAL A 1 69 ? -14.211 5.488 -12.969 1 98.62 69 VAL A O 1
ATOM 526 N N . ARG A 1 70 ? -14.766 4.496 -14.898 1 97.94 70 ARG A N 1
ATOM 527 C CA . ARG A 1 70 ? -15.039 5.754 -15.586 1 97.94 70 ARG A CA 1
ATOM 528 C C . ARG A 1 70 ? -16.141 6.535 -14.883 1 97.94 70 ARG A C 1
ATOM 530 O O . ARG A 1 70 ? -16.031 7.75 -14.703 1 97.94 70 ARG A O 1
ATOM 537 N N . ALA A 1 71 ? -17.188 5.84 -14.539 1 98.31 71 ALA A N 1
ATOM 538 C CA . ALA A 1 71 ? -18.312 6.48 -13.852 1 98.31 71 ALA A CA 1
ATOM 539 C C . ALA A 1 71 ? -17.859 7.078 -12.516 1 98.31 71 ALA A C 1
ATOM 541 O O . ALA A 1 71 ? -18.25 8.195 -12.172 1 98.31 71 ALA A O 1
ATOM 542 N N . GLN A 1 72 ? -17.094 6.363 -11.742 1 98.5 72 GLN A N 1
ATOM 543 C CA . GLN A 1 72 ? -16.609 6.848 -10.453 1 98.5 72 GLN A CA 1
ATOM 544 C C . GLN A 1 72 ? -15.664 8.031 -10.625 1 98.5 72 GLN A C 1
ATOM 546 O O . GLN A 1 72 ? -15.656 8.953 -9.805 1 98.5 72 GLN A O 1
ATOM 551 N N . LEU A 1 73 ? -14.812 7.953 -11.648 1 97.56 73 LEU A N 1
ATOM 552 C CA . LEU A 1 73 ? -13.844 9.008 -11.93 1 97.56 73 LEU A CA 1
ATOM 553 C C . LEU A 1 73 ? -14.539 10.352 -12.125 1 97.56 73 LEU A C 1
ATOM 555 O O . LEU A 1 73 ? -13.977 11.398 -11.805 1 97.56 73 LEU A O 1
ATOM 559 N N . GLU A 1 74 ? -15.781 10.336 -12.57 1 95.44 74 GLU A N 1
ATOM 560 C CA . GLU A 1 74 ? -16.547 11.555 -12.797 1 95.44 74 GLU A CA 1
ATOM 561 C C . GLU A 1 74 ? -17.047 12.148 -11.477 1 95.44 74 GLU A C 1
ATOM 563 O O . GLU A 1 74 ? -17.422 13.32 -11.422 1 95.44 74 GLU A O 1
ATOM 568 N N . LYS A 1 75 ? -17.109 11.391 -10.461 1 98.06 75 LYS A N 1
ATOM 569 C CA . LYS A 1 75 ? -17.609 11.844 -9.156 1 98.06 75 LYS A CA 1
ATOM 570 C C . LYS A 1 75 ? -16.469 12.344 -8.281 1 98.06 75 LYS A C 1
ATOM 572 O O . LYS A 1 75 ? -16.484 13.492 -7.828 1 98.06 75 LYS A O 1
ATOM 577 N N . PHE A 1 76 ? -15.531 11.539 -7.945 1 98.19 76 PHE A N 1
ATOM 578 C CA . PHE A 1 76 ? -14.328 11.859 -7.184 1 98.19 76 PHE A CA 1
ATOM 579 C C . PHE A 1 76 ? -13.391 10.656 -7.109 1 98.19 76 PHE A C 1
ATOM 581 O O . PHE A 1 76 ? -13.828 9.516 -7.27 1 98.19 76 PHE A O 1
ATOM 588 N N . SER A 1 77 ? -12.109 10.922 -6.883 1 98.25 77 SER A N 1
ATOM 589 C CA . SER A 1 77 ? -11.133 9.844 -6.789 1 98.25 77 SER A CA 1
ATOM 590 C C . SER A 1 77 ? -10.656 9.656 -5.352 1 98.25 77 SER A C 1
ATOM 592 O O . SER A 1 77 ? -10.094 8.609 -5.012 1 98.25 77 SER A O 1
ATOM 594 N N . HIS A 1 78 ? -10.836 10.656 -4.441 1 98.56 78 HIS A N 1
ATOM 595 C CA . HIS A 1 78 ? -10.297 10.547 -3.088 1 98.56 78 HIS A CA 1
ATOM 596 C C . HIS A 1 78 ? -10.992 11.523 -2.145 1 98.56 78 HIS A C 1
ATOM 598 O O . HIS A 1 78 ? -11.062 12.727 -2.422 1 98.56 78 HIS A O 1
ATOM 604 N N . THR A 1 79 ? -11.531 11.062 -1.034 1 98 79 THR A N 1
ATOM 605 C CA . THR A 1 79 ? -12.016 11.898 0.061 1 98 79 THR A CA 1
ATOM 606 C C . THR A 1 79 ? -11.43 11.438 1.392 1 98 79 THR A C 1
ATOM 608 O O . THR A 1 79 ? -11.523 12.141 2.396 1 98 79 THR A O 1
ATOM 611 N N . CYS A 1 80 ? -10.664 10.25 1.321 1 97.94 80 CYS A N 1
ATOM 612 C CA . CYS A 1 80 ? -10.172 9.539 2.496 1 97.94 80 CYS A CA 1
ATOM 613 C C . CYS A 1 80 ? -11.328 9.008 3.336 1 97.94 80 CYS A C 1
ATOM 615 O O . CYS A 1 80 ? -11.961 9.758 4.082 1 97.94 80 CYS A O 1
ATOM 617 N N . PHE A 1 81 ? -11.562 7.801 3.332 1 98.25 81 PHE A N 1
ATOM 618 C CA . PHE A 1 81 ? -12.727 7.156 3.936 1 98.25 81 PHE A CA 1
ATOM 619 C C . PHE A 1 81 ? -12.828 7.5 5.418 1 98.25 81 PHE A C 1
ATOM 621 O O . PHE A 1 81 ? -13.93 7.648 5.953 1 98.25 81 PHE A O 1
ATOM 628 N N . GLN A 1 82 ? -11.703 7.68 6.055 1 96.62 82 GLN A N 1
ATOM 629 C CA . GLN A 1 82 ? -11.648 7.957 7.488 1 96.62 82 GLN A CA 1
ATOM 630 C C . GLN A 1 82 ? -12.094 9.383 7.789 1 96.62 82 GLN A C 1
ATOM 632 O O . GLN A 1 82 ? -12.398 9.719 8.938 1 96.62 82 GLN A O 1
ATOM 637 N N . VAL A 1 83 ? -12.102 10.281 6.777 1 97.62 83 VAL A N 1
ATOM 638 C CA . VAL A 1 83 ? -12.469 11.672 6.98 1 97.62 83 VAL A CA 1
ATOM 639 C C . VAL A 1 83 ? -13.93 11.883 6.574 1 97.62 83 VAL A C 1
ATOM 641 O O . VAL A 1 83 ? -14.773 12.195 7.414 1 97.62 83 VAL A O 1
ATOM 644 N N . THR A 1 84 ? -14.211 11.648 5.34 1 98.19 84 THR A N 1
ATOM 645 C CA . THR A 1 84 ? -15.547 11.688 4.762 1 98.19 84 THR A CA 1
ATOM 646 C C . THR A 1 84 ? -15.82 10.43 3.945 1 98.19 84 THR A C 1
ATOM 648 O O . THR A 1 84 ? -15.398 10.328 2.789 1 98.19 84 THR A O 1
ATOM 651 N N . PRO A 1 85 ? -16.562 9.508 4.543 1 98.19 85 PRO A N 1
ATOM 652 C CA . PRO A 1 85 ? -16.781 8.203 3.9 1 98.19 85 PRO A CA 1
ATOM 653 C C . PRO A 1 85 ? -17.641 8.305 2.641 1 98.19 85 PRO A C 1
ATOM 655 O O . PRO A 1 85 ? -18.125 9.391 2.309 1 98.19 85 PRO A O 1
ATOM 658 N N . TYR A 1 86 ? -17.797 7.25 1.941 1 98.62 86 TYR A N 1
ATOM 659 C CA . TYR A 1 86 ? -18.562 7.188 0.703 1 98.62 86 TYR A CA 1
ATOM 660 C C . TYR A 1 86 ? -19.219 5.82 0.537 1 98.62 86 TYR A C 1
ATOM 662 O O . TYR A 1 86 ? -18.719 4.816 1.043 1 98.62 86 TYR A O 1
ATOM 670 N N . PRO A 1 87 ? -20.297 5.684 -0.157 1 98.56 87 PRO A N 1
ATOM 671 C CA . PRO A 1 87 ? -21.141 4.48 -0.239 1 98.56 87 PRO A CA 1
ATOM 672 C C . PRO A 1 87 ? -20.391 3.281 -0.816 1 98.56 87 PRO A C 1
ATOM 674 O O . PRO A 1 87 ? -20.547 2.16 -0.327 1 98.56 87 PRO A O 1
ATOM 677 N N . GLY A 1 88 ? -19.562 3.477 -1.823 1 98.69 88 GLY A N 1
ATOM 678 C CA . GLY A 1 88 ? -18.891 2.383 -2.512 1 98.69 88 GLY A CA 1
ATOM 679 C C . GLY A 1 88 ? -18.109 1.483 -1.58 1 98.69 88 GLY A C 1
ATOM 680 O O . GLY A 1 88 ? -18.078 0.265 -1.763 1 98.69 88 GLY A O 1
ATOM 681 N N . TYR A 1 89 ? -17.453 2.059 -0.563 1 98.75 89 TYR A N 1
ATOM 682 C CA . TYR A 1 89 ? -16.719 1.312 0.443 1 98.75 89 TYR A CA 1
ATOM 683 C C . TYR A 1 89 ? -17.625 0.353 1.198 1 98.75 89 TYR A C 1
ATOM 685 O O . TYR A 1 89 ? -17.266 -0.806 1.422 1 98.75 89 TYR A O 1
ATOM 693 N N . ILE A 1 90 ? -18.75 0.815 1.559 1 98.75 90 ILE A N 1
ATOM 694 C CA . ILE A 1 90 ? -19.703 0.068 2.381 1 98.75 90 ILE A CA 1
ATOM 695 C C . ILE A 1 90 ? -20.328 -1.059 1.558 1 98.75 90 ILE A C 1
ATOM 697 O O . ILE A 1 90 ? -20.391 -2.203 2.014 1 98.75 90 ILE A O 1
ATOM 701 N N . GLU A 1 91 ? -20.719 -0.723 0.345 1 98.81 91 GLU A N 1
ATOM 702 C CA . GLU A 1 91 ? -21.328 -1.724 -0.528 1 98.81 91 GLU A CA 1
ATOM 703 C C . GLU A 1 91 ? -20.375 -2.887 -0.781 1 98.81 91 GLU A C 1
ATOM 705 O O . GLU A 1 91 ? -20.781 -4.051 -0.731 1 98.81 91 GLU A O 1
ATOM 710 N N . LEU A 1 92 ? -19.156 -2.568 -1.022 1 98.94 92 LEU A N 1
ATOM 711 C CA . LEU A 1 92 ? -18.172 -3.615 -1.266 1 98.94 92 LEU A CA 1
ATOM 712 C C . LEU A 1 92 ? -17.938 -4.441 -0.006 1 98.94 92 LEU A C 1
ATOM 714 O O . LEU A 1 92 ? -17.797 -5.664 -0.077 1 98.94 92 LEU A O 1
ATOM 718 N N . ALA A 1 93 ? -17.812 -3.773 1.146 1 98.94 93 ALA A N 1
ATOM 719 C CA . ALA A 1 93 ? -17.625 -4.48 2.41 1 98.94 93 ALA A CA 1
ATOM 720 C C . ALA A 1 93 ? -18.766 -5.473 2.648 1 98.94 93 ALA A C 1
ATOM 722 O O . ALA A 1 93 ? -18.531 -6.617 3.049 1 98.94 93 ALA A O 1
ATOM 723 N N . GLU A 1 94 ? -20 -5.043 2.41 1 98.88 94 GLU A N 1
ATOM 724 C CA . GLU A 1 94 ? -21.156 -5.906 2.576 1 98.88 94 GLU A CA 1
ATOM 725 C C . GLU A 1 94 ? -21.078 -7.137 1.679 1 98.88 94 GLU A C 1
ATOM 727 O O . GLU A 1 94 ? -21.359 -8.25 2.113 1 98.88 94 GLU A O 1
ATOM 732 N N . LYS A 1 95 ? -20.688 -6.93 0.463 1 98.88 95 LYS A N 1
ATOM 733 C CA . LYS A 1 95 ? -20.578 -8.039 -0.482 1 98.88 95 LYS A CA 1
ATOM 734 C C . LYS A 1 95 ? -19.5 -9.023 -0.049 1 98.88 95 LYS A C 1
ATOM 736 O O . LYS A 1 95 ? -19.703 -10.242 -0.119 1 98.88 95 LYS A O 1
ATOM 741 N N . LEU A 1 96 ? -18.359 -8.547 0.417 1 98.94 96 LEU A N 1
ATOM 742 C CA . LEU A 1 96 ? -17.281 -9.43 0.835 1 98.94 96 LEU A CA 1
ATOM 743 C C . LEU A 1 96 ? -17.656 -10.188 2.109 1 98.94 96 LEU A C 1
ATOM 745 O O . LEU A 1 96 ? -17.312 -11.359 2.266 1 98.94 96 LEU A O 1
ATOM 749 N N . ASN A 1 97 ? -18.328 -9.461 3.025 1 98.88 97 ASN A N 1
ATOM 750 C CA . ASN A 1 97 ? -18.797 -10.117 4.238 1 98.88 97 ASN A CA 1
ATOM 751 C C . ASN A 1 97 ? -19.656 -11.336 3.918 1 98.88 97 ASN A C 1
ATOM 753 O O . ASN A 1 97 ? -19.578 -12.352 4.605 1 98.88 97 ASN A O 1
ATOM 757 N N . ALA A 1 98 ? -20.438 -11.18 2.912 1 98.38 98 ALA A N 1
ATOM 758 C CA . ALA A 1 98 ? -21.359 -12.25 2.521 1 98.38 98 ALA A CA 1
ATOM 759 C C . ALA A 1 98 ? -20.609 -13.344 1.746 1 98.38 98 ALA A C 1
ATOM 761 O O . ALA A 1 98 ? -21 -14.516 1.789 1 98.38 98 ALA A O 1
ATOM 762 N N . LEU A 1 99 ? -19.594 -13 1.098 1 98.25 99 LEU A N 1
ATOM 763 C CA . LEU A 1 99 ? -18.922 -13.875 0.138 1 98.25 99 LEU A CA 1
ATOM 764 C C . LEU A 1 99 ? -17.953 -14.812 0.843 1 98.25 99 LEU A C 1
ATOM 766 O O . LEU A 1 99 ? -17.781 -15.961 0.429 1 98.25 99 LEU A O 1
ATOM 770 N N . VAL A 1 100 ? -17.203 -14.352 1.868 1 97.88 100 VAL A N 1
ATOM 771 C CA . VAL A 1 100 ? -16.156 -15.125 2.523 1 97.88 100 VAL A CA 1
ATOM 772 C C . VAL A 1 100 ? -16.781 -16.297 3.291 1 97.88 100 VAL A C 1
ATOM 774 O O . VAL A 1 100 ? -17.859 -16.156 3.863 1 97.88 100 VAL A O 1
ATOM 777 N N . PRO A 1 101 ? -16.094 -17.406 3.381 1 97.25 101 PRO A N 1
ATOM 778 C CA . PRO A 1 101 ? -16.672 -18.656 3.904 1 97.25 101 PRO A CA 1
ATOM 779 C C . PRO A 1 101 ? -17.016 -18.562 5.387 1 97.25 101 PRO A C 1
ATOM 781 O O . PRO A 1 101 ? -16.281 -17.953 6.164 1 97.25 101 PRO A O 1
ATOM 784 N N . GLY A 1 102 ? -18.141 -19.25 5.766 1 97.12 102 GLY A N 1
ATOM 785 C CA . GLY A 1 102 ? -18.516 -19.438 7.156 1 97.12 102 GLY A CA 1
ATOM 786 C C . GLY A 1 102 ? -19.734 -18.625 7.562 1 97.12 102 GLY A C 1
ATOM 787 O O . GLY A 1 102 ? -20.031 -17.594 6.969 1 97.12 102 GLY A O 1
ATOM 788 N N . PRO A 1 103 ? -20.422 -19.078 8.555 1 97.31 103 PRO A N 1
ATOM 789 C CA . PRO A 1 103 ? -21.688 -18.453 8.945 1 97.31 103 PRO A CA 1
ATOM 790 C C . PRO A 1 103 ? -21.5 -17.297 9.914 1 97.31 103 PRO A C 1
ATOM 792 O O . PRO A 1 103 ? -22.438 -16.547 10.172 1 97.31 103 PRO A O 1
ATOM 795 N N . THR A 1 104 ? -20.328 -17.172 10.5 1 98.31 104 THR A N 1
ATOM 796 C CA . THR A 1 104 ? -20.109 -16.125 11.508 1 98.31 104 THR A CA 1
ATOM 797 C C . THR A 1 104 ? -20.156 -14.742 10.875 1 98.31 104 THR A C 1
ATOM 799 O O . THR A 1 104 ? -19.547 -14.516 9.828 1 98.31 104 THR A O 1
ATOM 802 N N . PRO A 1 105 ? -20.859 -13.812 11.492 1 98.38 105 PRO A N 1
ATOM 803 C CA . PRO A 1 105 ? -20.859 -12.445 10.969 1 98.38 105 PRO A CA 1
ATOM 804 C C . PRO A 1 105 ? -19.438 -11.891 10.781 1 98.38 105 PRO A C 1
ATOM 806 O O . PRO A 1 105 ? -18.562 -12.141 11.609 1 98.38 105 PRO A O 1
ATOM 809 N N . LYS A 1 106 ? -19.266 -11.148 9.703 1 98.81 106 LYS A N 1
ATOM 810 C CA . LYS A 1 106 ? -17.938 -10.672 9.328 1 98.81 106 LYS A CA 1
ATOM 811 C C . LYS A 1 106 ? -17.859 -9.148 9.336 1 98.81 106 LYS A C 1
ATOM 813 O O . LYS A 1 106 ? -18.906 -8.484 9.344 1 98.81 106 LYS A O 1
ATOM 818 N N . ARG A 1 107 ? -16.688 -8.609 9.438 1 98.88 107 ARG A N 1
ATOM 819 C CA . ARG A 1 107 ? -16.344 -7.223 9.141 1 98.88 107 ARG A CA 1
ATOM 820 C C . ARG A 1 107 ? -15.211 -7.152 8.117 1 98.88 107 ARG A C 1
ATOM 822 O O . ARG A 1 107 ? -14.406 -8.078 8.008 1 98.88 107 ARG A O 1
ATOM 829 N N . THR A 1 108 ? -15.211 -6.07 7.414 1 98.94 108 THR A N 1
ATOM 830 C CA . THR A 1 108 ? -14.211 -5.887 6.375 1 98.94 108 THR A CA 1
ATOM 831 C C . THR A 1 108 ? -13.398 -4.617 6.625 1 98.94 108 THR A C 1
ATOM 833 O O . THR A 1 108 ? -13.945 -3.592 7.031 1 98.94 108 THR A O 1
ATOM 836 N N . LEU A 1 109 ? -12.109 -4.688 6.449 1 98.88 109 LEU A N 1
ATOM 837 C CA . LEU A 1 109 ? -11.172 -3.578 6.32 1 98.88 109 LEU A CA 1
ATOM 838 C C . LEU A 1 109 ? -10.578 -3.533 4.918 1 98.88 109 LEU A C 1
ATOM 840 O O . LEU A 1 109 ? -10.078 -4.547 4.418 1 98.88 109 LEU A O 1
ATOM 844 N N . PHE A 1 110 ? -10.664 -2.393 4.277 1 98.88 110 PHE A N 1
ATOM 845 C CA . PHE A 1 110 ? -9.992 -2.252 2.992 1 98.88 110 PHE A CA 1
ATOM 846 C C . PHE A 1 110 ? -8.664 -1.531 3.154 1 98.88 110 PHE A C 1
ATOM 848 O O . PHE A 1 110 ? -8.5 -0.702 4.051 1 98.88 110 PHE A O 1
ATOM 855 N N . LEU A 1 111 ? -7.73 -1.879 2.32 1 98.75 111 LEU A N 1
ATOM 856 C CA . LEU A 1 111 ? -6.414 -1.264 2.186 1 98.75 111 LEU A CA 1
ATOM 857 C C . LEU A 1 111 ? -6.02 -1.141 0.718 1 98.75 111 LEU A C 1
ATOM 859 O O . LEU A 1 111 ? -6.875 -1.222 -0.168 1 98.75 111 LEU A O 1
ATOM 863 N N . SER A 1 112 ? -4.695 -0.934 0.418 1 98.56 112 SER A N 1
ATOM 864 C CA . SER A 1 112 ? -4.277 -0.685 -0.958 1 98.56 112 SER A CA 1
ATOM 865 C C . SER A 1 112 ? -3.518 -1.876 -1.529 1 98.56 112 SER A C 1
ATOM 867 O O . SER A 1 112 ? -3.59 -2.148 -2.729 1 98.56 112 SER A O 1
ATOM 869 N N . THR A 1 113 ? -2.762 -2.607 -0.691 1 98.5 113 THR A N 1
ATOM 870 C CA . THR A 1 113 ? -1.896 -3.668 -1.195 1 98.5 113 THR A CA 1
ATOM 871 C C . THR A 1 113 ? -2.027 -4.926 -0.34 1 98.5 113 THR A C 1
ATOM 873 O O . THR A 1 113 ? -2.463 -4.855 0.812 1 98.5 113 THR A O 1
ATOM 876 N N . GLY A 1 114 ? -1.661 -6.047 -0.916 1 98.62 114 GLY A N 1
ATOM 877 C CA . GLY A 1 114 ? -1.67 -7.293 -0.164 1 98.62 114 GLY A CA 1
ATOM 878 C C . GLY A 1 114 ? -0.78 -7.254 1.064 1 98.62 114 GLY A C 1
ATOM 879 O O . GLY A 1 114 ? -1.129 -7.809 2.107 1 98.62 114 GLY A O 1
ATOM 880 N N . ALA A 1 115 ? 0.394 -6.629 0.953 1 98.5 115 ALA A N 1
ATOM 881 C CA . ALA A 1 115 ? 1.297 -6.488 2.094 1 98.5 115 ALA A CA 1
ATOM 882 C C . ALA A 1 115 ? 0.614 -5.758 3.246 1 98.5 115 ALA A C 1
ATOM 884 O O . ALA A 1 115 ? 0.762 -6.145 4.41 1 98.5 115 ALA A O 1
ATOM 885 N N . GLU A 1 116 ? -0.144 -4.719 2.945 1 98.56 116 GLU A N 1
ATOM 886 C CA . GLU A 1 116 ? -0.881 -4.004 3.982 1 98.56 116 GLU A CA 1
ATOM 887 C C . GLU A 1 116 ? -1.961 -4.891 4.602 1 98.56 116 GLU A C 1
ATOM 889 O O . GLU A 1 116 ? -2.24 -4.793 5.797 1 98.56 116 GLU A O 1
ATOM 894 N N . ALA A 1 117 ? -2.602 -5.672 3.756 1 98.88 117 ALA A N 1
ATOM 895 C CA . ALA A 1 117 ? -3.605 -6.59 4.293 1 98.88 117 ALA A CA 1
ATOM 896 C C . ALA A 1 117 ? -2.982 -7.559 5.293 1 98.88 117 ALA A C 1
ATOM 898 O O . ALA A 1 117 ? -3.535 -7.793 6.371 1 98.88 117 ALA A O 1
ATOM 899 N N . VAL A 1 118 ? -1.821 -8.109 4.957 1 98.88 118 VAL A N 1
ATOM 900 C CA . VAL A 1 118 ? -1.127 -9.047 5.832 1 98.88 118 VAL A CA 1
ATOM 901 C C . VAL A 1 118 ? -0.708 -8.344 7.121 1 98.88 118 VAL A C 1
ATOM 903 O O . VAL A 1 118 ? -0.915 -8.867 8.219 1 98.88 118 VAL A O 1
ATOM 906 N N . GLU A 1 119 ? -0.128 -7.121 6.996 1 98.5 119 GLU A N 1
ATOM 907 C CA . GLU A 1 119 ? 0.242 -6.312 8.148 1 98.5 119 GLU A CA 1
ATOM 908 C C . GLU A 1 119 ? -0.942 -6.121 9.094 1 98.5 119 GLU A C 1
ATOM 910 O O . GLU A 1 119 ? -0.811 -6.297 10.305 1 98.5 119 GLU A O 1
ATOM 915 N N . ASN A 1 120 ? -2.066 -5.805 8.555 1 98.75 120 ASN A N 1
ATOM 916 C CA . ASN A 1 120 ? -3.227 -5.488 9.383 1 98.75 120 ASN A CA 1
ATOM 917 C C . ASN A 1 120 ? -3.877 -6.75 9.938 1 98.75 120 ASN A C 1
ATOM 919 O O . ASN A 1 120 ? -4.414 -6.738 11.047 1 98.75 120 ASN A O 1
ATOM 923 N N . ALA A 1 121 ? -3.824 -7.871 9.164 1 98.88 121 ALA A N 1
ATOM 924 C CA . ALA A 1 121 ? -4.293 -9.141 9.719 1 98.88 121 ALA A CA 1
ATOM 925 C C . ALA A 1 121 ? -3.531 -9.5 10.992 1 98.88 121 ALA A C 1
ATOM 927 O O . ALA A 1 121 ? -4.129 -9.922 11.984 1 98.88 121 ALA A O 1
ATOM 928 N N . ILE A 1 122 ? -2.203 -9.328 10.977 1 98.81 122 ILE A N 1
ATOM 929 C CA . ILE A 1 122 ? -1.372 -9.633 12.141 1 98.81 122 ILE A CA 1
ATOM 930 C C . ILE A 1 122 ? -1.682 -8.648 13.266 1 98.81 122 ILE A C 1
ATOM 932 O O . ILE A 1 122 ? -1.797 -9.039 14.43 1 98.81 122 ILE A O 1
ATOM 936 N N . LYS A 1 123 ? -1.847 -7.375 12.945 1 98.38 123 LYS A N 1
ATOM 937 C CA . LYS A 1 123 ? -2.221 -6.379 13.945 1 98.38 123 LYS A CA 1
ATOM 938 C C . LYS A 1 123 ? -3.514 -6.766 14.656 1 98.38 123 LYS A C 1
ATOM 940 O O . LYS A 1 123 ? -3.592 -6.719 15.883 1 98.38 123 LYS A O 1
ATOM 945 N N . ILE A 1 124 ? -4.52 -7.098 13.883 1 98.75 124 ILE A N 1
ATOM 946 C CA . ILE A 1 124 ? -5.832 -7.438 14.422 1 98.75 124 ILE A CA 1
ATOM 947 C C . ILE A 1 124 ? -5.727 -8.695 15.281 1 98.75 124 ILE A C 1
ATOM 949 O O . ILE A 1 124 ? -6.316 -8.758 16.359 1 98.75 124 ILE A O 1
ATOM 953 N N . ALA A 1 125 ? -4.938 -9.672 14.805 1 98.88 125 ALA A N 1
ATOM 954 C CA . ALA A 1 125 ? -4.746 -10.891 15.57 1 98.88 125 ALA A CA 1
ATOM 955 C C . ALA A 1 125 ? -4.109 -10.594 16.922 1 98.88 125 ALA A C 1
ATOM 957 O O . ALA A 1 125 ? -4.551 -11.117 17.953 1 98.88 125 ALA A O 1
ATOM 958 N N . ARG A 1 126 ? -3.08 -9.797 16.938 1 98.5 126 ARG A N 1
ATOM 959 C CA . ARG A 1 126 ? -2.396 -9.445 18.188 1 98.5 126 ARG A CA 1
ATOM 960 C C . ARG A 1 126 ? -3.311 -8.656 19.109 1 98.5 126 ARG A C 1
ATOM 962 O O . ARG A 1 126 ? -3.324 -8.875 20.328 1 98.5 126 ARG A O 1
ATOM 969 N N . ALA A 1 127 ? -4.059 -7.75 18.531 1 98.25 127 ALA A N 1
ATOM 970 C CA . ALA A 1 127 ? -4.984 -6.953 19.328 1 98.25 127 ALA A CA 1
ATOM 971 C C . ALA A 1 127 ? -6.039 -7.836 20 1 98.25 127 ALA A C 1
ATOM 973 O O . ALA A 1 127 ? -6.426 -7.602 21.141 1 98.25 127 ALA A O 1
ATOM 974 N N . HIS A 1 128 ? -6.508 -8.789 19.266 1 98.62 128 HIS A N 1
ATOM 975 C CA . HIS A 1 128 ? -7.574 -9.656 19.766 1 98.62 128 HIS A CA 1
ATOM 976 C C . HIS A 1 128 ? -7.059 -10.609 20.828 1 98.62 128 HIS A C 1
ATOM 978 O O . HIS A 1 128 ? -7.711 -10.812 21.859 1 98.62 128 HIS A O 1
ATOM 984 N N . THR A 1 129 ? -5.875 -11.188 20.625 1 98.56 129 THR A N 1
ATOM 985 C CA . THR A 1 129 ? -5.395 -12.273 21.484 1 98.56 129 THR A CA 1
ATOM 986 C C . THR A 1 129 ? -4.527 -11.734 22.609 1 98.56 129 THR A C 1
ATOM 988 O O . THR A 1 129 ? -4.355 -12.398 23.641 1 98.56 129 THR A O 1
ATOM 991 N N . GLY A 1 130 ? -3.93 -10.555 22.359 1 98.06 130 GLY A N 1
ATOM 992 C CA . GLY A 1 130 ? -2.924 -10.055 23.281 1 98.06 130 GLY A CA 1
ATOM 993 C C . GLY A 1 130 ? -1.606 -10.797 23.188 1 98.06 130 GLY A C 1
ATOM 994 O O . GLY A 1 130 ? -0.789 -10.742 24.109 1 98.06 130 GLY A O 1
ATOM 995 N N . ARG A 1 131 ? -1.414 -11.648 22.156 1 98.31 131 ARG A N 1
ATOM 996 C CA . ARG A 1 131 ? -0.251 -12.508 21.969 1 98.31 131 ARG A CA 1
ATOM 997 C C . ARG A 1 131 ? 0.642 -11.984 20.859 1 98.31 131 ARG A C 1
ATOM 999 O O . ARG A 1 131 ? 0.197 -11.195 20.016 1 98.31 131 ARG A O 1
ATOM 1006 N N . SER A 1 132 ? 1.882 -12.383 20.812 1 97.06 132 SER A N 1
ATOM 1007 C CA . SER A 1 132 ? 2.822 -11.773 19.875 1 97.06 132 SER A CA 1
ATOM 1008 C C . SER A 1 132 ? 3.219 -12.742 18.766 1 97.06 132 SER A C 1
ATOM 1010 O O . SER A 1 132 ? 3.467 -12.336 17.641 1 97.06 132 SER A O 1
ATOM 1012 N N . GLY A 1 133 ? 3.344 -14.023 19.078 1 98.31 133 GLY A N 1
ATOM 1013 C CA . GLY A 1 133 ? 3.943 -15.008 18.188 1 98.31 133 GLY A CA 1
ATOM 1014 C C . GLY A 1 133 ? 3.123 -15.258 16.938 1 98.31 133 GLY A C 1
ATOM 1015 O O . GLY A 1 133 ? 1.892 -15.211 16.969 1 98.31 133 GLY A O 1
ATOM 1016 N N . THR A 1 134 ? 3.777 -15.484 15.867 1 98.69 134 THR A N 1
ATOM 1017 C CA . THR A 1 134 ? 3.133 -15.844 14.609 1 98.69 134 THR A CA 1
ATOM 1018 C C . THR A 1 134 ? 3.846 -17.031 13.953 1 98.69 134 THR A C 1
ATOM 1020 O O . THR A 1 134 ? 5.066 -17.156 14.055 1 98.69 134 THR A O 1
ATOM 1023 N N . ILE A 1 135 ? 3.111 -17.891 13.391 1 98.81 135 ILE A N 1
ATOM 1024 C CA . ILE A 1 135 ? 3.643 -19.047 12.68 1 98.81 135 ILE A CA 1
ATOM 1025 C C . ILE A 1 135 ? 3.264 -18.969 11.203 1 98.81 135 ILE A C 1
ATOM 1027 O O . ILE A 1 135 ? 2.109 -18.703 10.867 1 98.81 135 ILE A O 1
ATOM 1031 N N . ALA A 1 136 ? 4.195 -19.078 10.344 1 98.75 136 ALA A N 1
ATOM 1032 C CA . ALA A 1 136 ? 4.051 -19.156 8.891 1 98.75 136 ALA A CA 1
ATOM 1033 C C . ALA A 1 136 ? 4.703 -20.406 8.336 1 98.75 136 ALA A C 1
ATOM 1035 O O . ALA A 1 136 ? 5.023 -21.328 9.086 1 98.75 136 ALA A O 1
ATOM 1036 N N . PHE A 1 137 ? 4.797 -20.5 7.023 1 98.81 137 PHE A N 1
ATOM 1037 C CA . PHE A 1 137 ? 5.27 -21.75 6.441 1 98.81 137 PHE A CA 1
ATOM 1038 C C . PHE A 1 137 ? 6.406 -21.5 5.457 1 98.81 137 PHE A C 1
ATOM 1040 O O . PHE A 1 137 ? 6.414 -20.484 4.766 1 98.81 137 PHE A O 1
ATOM 1047 N N . LYS A 1 138 ? 7.328 -22.453 5.371 1 97.62 138 LYS A N 1
ATOM 1048 C CA . LYS A 1 138 ? 8.367 -22.438 4.348 1 97.62 138 LYS A CA 1
ATOM 1049 C C . LYS A 1 138 ? 7.766 -22.406 2.949 1 97.62 138 LYS A C 1
ATOM 1051 O O . LYS A 1 138 ? 6.777 -23.094 2.678 1 97.62 138 LYS A O 1
ATOM 1056 N N . GLY A 1 139 ? 8.344 -21.516 2.107 1 97.56 139 GLY A N 1
ATOM 1057 C CA . GLY A 1 139 ? 7.855 -21.391 0.743 1 97.56 139 GLY A CA 1
ATOM 1058 C C . GLY A 1 139 ? 6.734 -20.375 0.6 1 97.56 139 GLY A C 1
ATOM 1059 O O . GLY A 1 139 ? 6.375 -19.984 -0.516 1 97.56 139 GLY A O 1
ATOM 1060 N N . GLY A 1 140 ? 6.211 -19.906 1.736 1 98.25 140 GLY A N 1
ATOM 1061 C CA . GLY A 1 140 ? 5.152 -18.922 1.697 1 98.25 140 GLY A CA 1
ATOM 1062 C C . GLY A 1 140 ? 5.645 -17.531 1.305 1 98.25 140 GLY A C 1
ATOM 1063 O O . GLY A 1 140 ? 6.828 -17.219 1.452 1 98.25 140 GLY A O 1
ATOM 1064 N N . PHE A 1 141 ? 4.793 -16.703 0.772 1 98.31 141 PHE A N 1
ATOM 1065 C CA . PHE A 1 141 ? 5.039 -15.297 0.464 1 98.31 141 PHE A CA 1
ATOM 1066 C C . PHE A 1 141 ? 3.924 -14.414 1.016 1 98.31 141 PHE A C 1
ATOM 1068 O O . PHE A 1 141 ? 2.756 -14.586 0.661 1 98.31 141 PHE A O 1
ATOM 1075 N N . HIS A 1 142 ? 4.301 -13.422 1.829 1 98.75 142 HIS A N 1
ATOM 1076 C CA . HIS A 1 142 ? 3.285 -12.625 2.512 1 98.75 142 HIS A CA 1
ATOM 1077 C C . HIS A 1 142 ? 3.566 -11.133 2.377 1 98.75 142 HIS A C 1
ATOM 1079 O O . HIS A 1 142 ? 3.078 -10.328 3.174 1 98.75 142 HIS A O 1
ATOM 1085 N N . GLY A 1 143 ? 4.391 -10.766 1.424 1 97.38 143 GLY A N 1
ATOM 1086 C CA . GLY A 1 143 ? 4.609 -9.359 1.149 1 97.38 143 GLY A CA 1
ATOM 1087 C C . GLY A 1 143 ? 6.039 -8.914 1.407 1 97.38 143 GLY A C 1
ATOM 1088 O O . GLY A 1 143 ? 6.867 -9.703 1.866 1 97.38 143 GLY A O 1
ATOM 1089 N N . ARG A 1 144 ? 6.32 -7.629 1.141 1 96.62 144 ARG A N 1
ATOM 1090 C CA . ARG A 1 144 ? 7.695 -7.137 1.154 1 96.62 144 ARG A CA 1
ATOM 1091 C C . ARG A 1 144 ? 7.879 -6.055 2.213 1 96.62 144 ARG A C 1
ATOM 1093 O O . ARG A 1 144 ? 8.914 -5.387 2.252 1 96.62 144 ARG A O 1
ATOM 1100 N N . THR A 1 145 ? 6.871 -5.762 3.061 1 97.31 145 THR A N 1
ATOM 1101 C CA . THR A 1 145 ? 7.082 -4.961 4.262 1 97.31 145 THR A CA 1
ATOM 1102 C C . THR A 1 145 ? 7.867 -5.746 5.305 1 97.31 145 THR A C 1
ATOM 1104 O O . THR A 1 145 ? 8.078 -6.949 5.156 1 97.31 145 THR A O 1
ATOM 1107 N N . MET A 1 146 ? 8.234 -5.109 6.359 1 97.38 146 MET A N 1
ATOM 1108 C CA . MET A 1 146 ? 9.055 -5.77 7.371 1 97.38 146 MET A CA 1
ATOM 1109 C C . MET A 1 146 ? 8.328 -6.977 7.953 1 97.38 146 MET A C 1
ATOM 1111 O O . MET A 1 146 ? 8.906 -8.062 8.062 1 97.38 146 MET A O 1
ATOM 1115 N N . MET A 1 147 ? 7.051 -6.797 8.297 1 98.12 147 MET A N 1
ATOM 1116 C CA . MET A 1 147 ? 6.305 -7.938 8.812 1 98.12 147 MET A CA 1
ATOM 1117 C C . MET A 1 147 ? 6.016 -8.945 7.707 1 98.12 147 MET A C 1
ATOM 1119 O O . MET A 1 147 ? 6.062 -10.156 7.938 1 98.12 147 MET A O 1
ATOM 1123 N N . GLY A 1 148 ? 5.68 -8.438 6.5 1 98 148 GLY A N 1
ATOM 1124 C CA . GLY A 1 148 ? 5.508 -9.328 5.367 1 98 148 GLY A CA 1
ATOM 1125 C C . GLY A 1 148 ? 6.723 -10.195 5.102 1 98 148 GLY A C 1
ATOM 1126 O O . GLY A 1 148 ? 6.602 -11.414 4.945 1 98 148 GLY A O 1
ATOM 1127 N N . MET A 1 149 ? 7.898 -9.594 5.109 1 97.81 149 MET A N 1
ATOM 1128 C CA . MET A 1 149 ? 9.141 -10.336 4.871 1 97.81 149 MET A CA 1
ATOM 1129 C C . MET A 1 149 ? 9.422 -11.297 6.012 1 97.81 149 MET A C 1
ATOM 1131 O O . MET A 1 149 ? 9.883 -12.422 5.781 1 97.81 149 MET A O 1
ATOM 1135 N N . ALA A 1 150 ? 9.125 -10.828 7.258 1 98.06 150 ALA A N 1
ATOM 1136 C CA . ALA A 1 150 ? 9.32 -11.719 8.398 1 98.06 150 ALA A CA 1
ATOM 1137 C C . ALA A 1 150 ? 8.516 -13.008 8.242 1 98.06 150 ALA A C 1
ATOM 1139 O O . ALA A 1 150 ? 8.984 -14.094 8.586 1 98.06 150 ALA A O 1
ATOM 1140 N N . LEU A 1 151 ? 7.324 -12.906 7.719 1 98.56 151 LEU A N 1
ATOM 1141 C CA . LEU A 1 151 ? 6.41 -14.031 7.566 1 98.56 151 LEU A CA 1
ATOM 1142 C C . LEU A 1 151 ? 6.766 -14.859 6.332 1 98.56 151 LEU A C 1
ATOM 1144 O O . LEU A 1 151 ? 6.512 -16.062 6.293 1 98.56 151 LEU A O 1
ATOM 1148 N N . THR A 1 152 ? 7.316 -14.227 5.344 1 97.94 152 THR A N 1
ATOM 1149 C CA . THR A 1 152 ? 7.672 -14.891 4.09 1 97.94 152 THR A CA 1
ATOM 1150 C C . THR A 1 152 ? 8.719 -15.977 4.332 1 97.94 152 THR A C 1
ATOM 1152 O O . THR A 1 152 ? 9.711 -15.742 5.027 1 97.94 152 THR A O 1
ATOM 1155 N N . GLY A 1 153 ? 8.477 -17.188 3.797 1 96.5 153 GLY A N 1
ATOM 1156 C CA . GLY A 1 153 ? 9.336 -18.344 4.02 1 96.5 153 GLY A CA 1
ATOM 1157 C C . GLY A 1 153 ? 10.352 -18.547 2.908 1 96.5 153 GLY A C 1
ATOM 1158 O O . GLY A 1 153 ? 10.586 -19.688 2.486 1 96.5 153 GLY A O 1
ATOM 1159 N N . LYS A 1 154 ? 10.812 -17.516 2.344 1 93.44 154 LYS A N 1
ATOM 1160 C CA . LYS A 1 154 ? 11.844 -17.484 1.311 1 93.44 154 LYS A CA 1
ATOM 1161 C C . LYS A 1 154 ? 12.797 -16.312 1.517 1 93.44 154 LYS A C 1
ATOM 1163 O O . LYS A 1 154 ? 12.359 -15.156 1.594 1 93.44 154 LYS A O 1
ATOM 1168 N N . VAL A 1 155 ? 14.102 -16.516 1.56 1 91.19 155 VAL A N 1
ATOM 1169 C CA . VAL A 1 155 ? 15.078 -15.492 1.897 1 91.19 155 VAL A CA 1
ATOM 1170 C C . VAL A 1 155 ? 15.461 -14.711 0.642 1 91.19 155 VAL A C 1
ATOM 1172 O O . VAL A 1 155 ? 15.305 -13.484 0.594 1 91.19 155 VAL A O 1
ATOM 1175 N N . VAL A 1 156 ? 15.906 -15.406 -0.428 1 90.25 156 VAL A N 1
ATOM 1176 C CA . VAL A 1 156 ? 16.328 -14.758 -1.668 1 90.25 156 VAL A CA 1
ATOM 1177 C C . VAL A 1 156 ? 15.164 -14.75 -2.664 1 90.25 156 VAL A C 1
ATOM 1179 O O . VAL A 1 156 ? 14.547 -15.789 -2.912 1 90.25 156 VAL A O 1
ATOM 1182 N N . PRO A 1 157 ? 14.875 -13.68 -3.055 1 91 157 PRO A N 1
ATOM 1183 C CA . PRO A 1 157 ? 15.523 -12.367 -2.975 1 91 157 PRO A CA 1
ATOM 1184 C C . PRO A 1 157 ? 14.836 -11.438 -1.975 1 91 157 PRO A C 1
ATOM 1186 O O . PRO A 1 157 ? 15.266 -10.297 -1.802 1 91 157 PRO A O 1
ATOM 1189 N N . TYR A 1 158 ? 13.977 -11.828 -1.27 1 90.88 158 TYR A N 1
ATOM 1190 C CA . TYR A 1 158 ? 13 -10.938 -0.654 1 90.88 158 TYR A CA 1
ATOM 1191 C C . TYR A 1 158 ? 13.539 -10.352 0.645 1 90.88 158 TYR A C 1
ATOM 1193 O O . TYR A 1 158 ? 13.211 -9.219 1.01 1 90.88 158 TYR A O 1
ATOM 1201 N N . LYS A 1 159 ? 14.445 -11.07 1.355 1 92.69 159 LYS A N 1
ATOM 1202 C CA . LYS A 1 159 ? 14.82 -10.695 2.715 1 92.69 159 LYS A CA 1
ATOM 1203 C C . LYS A 1 159 ? 16.25 -10.18 2.768 1 92.69 159 LYS A C 1
ATOM 1205 O O . LYS A 1 159 ? 16.656 -9.523 3.732 1 92.69 159 LYS A O 1
ATOM 1210 N N . THR A 1 160 ? 16.969 -10.477 1.783 1 92.19 160 THR A N 1
ATOM 1211 C CA . THR A 1 160 ? 18.422 -10.281 1.833 1 92.19 160 THR A CA 1
ATOM 1212 C C . THR A 1 160 ? 18.75 -8.805 1.992 1 92.19 160 THR A C 1
ATOM 1214 O O . THR A 1 160 ? 18.375 -7.98 1.157 1 92.19 160 THR A O 1
ATOM 1217 N N . GLY A 1 161 ? 19.438 -8.516 3.049 1 92.94 161 GLY A N 1
ATOM 1218 C CA . GLY A 1 161 ? 19.969 -7.18 3.248 1 92.94 161 GLY A CA 1
ATOM 1219 C C . GLY A 1 161 ? 19 -6.254 3.957 1 92.94 161 GLY A C 1
ATOM 1220 O O . GLY A 1 161 ? 19.328 -5.09 4.215 1 92.94 161 GLY A O 1
ATOM 1221 N N . PHE A 1 162 ? 17.891 -6.766 4.41 1 95.38 162 PHE A N 1
ATOM 1222 C CA . PHE A 1 162 ? 16.859 -5.859 4.875 1 95.38 162 PHE A CA 1
ATOM 1223 C C . PHE A 1 162 ? 16.594 -6.047 6.367 1 95.38 162 PHE A C 1
ATOM 1225 O O . PHE A 1 162 ? 15.859 -5.27 6.977 1 95.38 162 PHE A O 1
ATOM 1232 N N . GLY A 1 163 ? 17.141 -7.059 7.004 1 94.12 163 GLY A N 1
ATOM 1233 C CA . GLY A 1 163 ? 16.922 -7.328 8.414 1 94.12 163 GLY A CA 1
ATOM 1234 C C . GLY A 1 163 ? 17.531 -6.281 9.328 1 94.12 163 GLY A C 1
ATOM 1235 O O . GLY A 1 163 ? 18.141 -5.32 8.852 1 94.12 163 GLY A O 1
ATOM 1236 N N . PRO A 1 164 ? 17.469 -6.457 10.562 1 95.12 164 PRO A N 1
ATOM 1237 C CA . PRO A 1 164 ? 16.719 -7.516 11.234 1 95.12 164 PRO A CA 1
ATOM 1238 C C . PRO A 1 164 ? 15.203 -7.336 11.102 1 95.12 164 PRO A C 1
ATOM 1240 O O . PRO A 1 164 ? 14.727 -6.211 10.93 1 95.12 164 PRO A O 1
ATOM 1243 N N . PHE A 1 165 ? 14.484 -8.469 11.219 1 95.19 165 PHE A N 1
ATOM 1244 C CA . PHE A 1 165 ? 13.023 -8.484 11.125 1 95.19 165 PHE A CA 1
ATOM 1245 C C . PHE A 1 165 ? 12.398 -8.633 12.508 1 95.19 165 PHE A C 1
ATOM 1247 O O . PHE A 1 165 ? 13.094 -8.906 13.484 1 95.19 165 PHE A O 1
ATOM 1254 N N . PRO A 1 166 ? 11.008 -8.367 12.578 1 93.31 166 PRO A N 1
ATOM 1255 C CA . PRO A 1 166 ? 10.32 -8.617 13.844 1 93.31 166 PRO A CA 1
ATOM 1256 C C . PRO A 1 166 ? 10.547 -10.031 14.375 1 93.31 166 PRO A C 1
ATOM 1258 O O . PRO A 1 166 ? 10.617 -10.984 13.594 1 93.31 166 PRO A O 1
ATOM 1261 N N . GLY A 1 167 ? 10.562 -10.148 15.688 1 92.62 167 GLY A N 1
ATOM 1262 C CA . GLY A 1 167 ? 10.812 -11.43 16.344 1 92.62 167 GLY A CA 1
ATOM 1263 C C . GLY A 1 167 ? 9.555 -12.258 16.531 1 92.62 167 GLY A C 1
ATOM 1264 O O . GLY A 1 167 ? 8.461 -11.82 16.172 1 92.62 167 GLY A O 1
ATOM 1265 N N . GLU A 1 168 ? 9.742 -13.477 16.969 1 95.81 168 GLU A N 1
ATOM 1266 C CA . GLU A 1 168 ? 8.703 -14.445 17.297 1 95.81 168 GLU A CA 1
ATOM 1267 C C . GLU A 1 168 ? 7.891 -14.812 16.062 1 95.81 168 GLU A C 1
ATOM 1269 O O . GLU A 1 168 ? 6.656 -14.828 16.094 1 95.81 168 GLU A O 1
ATOM 1274 N N . VAL A 1 169 ? 8.555 -14.969 14.984 1 98.12 169 VAL A N 1
ATOM 1275 C CA . VAL A 1 169 ? 8.016 -15.516 13.742 1 98.12 169 VAL A CA 1
ATOM 1276 C C . VAL A 1 169 ? 8.664 -16.859 13.445 1 98.12 169 VAL A C 1
ATOM 1278 O O . VAL A 1 169 ? 9.891 -16.969 13.375 1 98.12 169 VAL A O 1
ATOM 1281 N N . TYR A 1 170 ? 7.895 -17.906 13.305 1 98.56 170 TYR A N 1
ATOM 1282 C CA . TYR A 1 170 ? 8.398 -19.25 13.102 1 98.56 170 TYR A CA 1
ATOM 1283 C C . TYR A 1 170 ? 7.918 -19.812 11.766 1 98.56 170 TYR A C 1
ATOM 1285 O O . TYR A 1 170 ? 6.762 -19.609 11.383 1 98.56 170 TYR A O 1
ATOM 1293 N N . HIS A 1 171 ? 8.758 -20.5 11.07 1 98.38 171 HIS A N 1
ATOM 1294 C CA . HIS A 1 171 ? 8.422 -21.109 9.797 1 98.38 171 HIS A CA 1
ATOM 1295 C C . HIS A 1 171 ? 8.422 -22.625 9.898 1 98.38 171 HIS A C 1
ATOM 1297 O O . HIS A 1 171 ? 9.453 -23.234 10.18 1 98.38 171 HIS A O 1
ATOM 1303 N N . LEU A 1 172 ? 7.332 -23.203 9.609 1 98.5 172 LEU A N 1
ATOM 1304 C CA . LEU A 1 172 ? 7.188 -24.641 9.617 1 98.5 172 LEU A CA 1
ATOM 1305 C C . LEU A 1 172 ? 7.199 -25.203 8.195 1 98.5 172 LEU A C 1
ATOM 1307 O O . LEU A 1 172 ? 6.961 -24.469 7.234 1 98.5 172 LEU A O 1
ATOM 1311 N N . PRO A 1 173 ? 7.52 -26.5 8.023 1 98.25 173 PRO A N 1
ATOM 1312 C CA . PRO A 1 173 ? 7.406 -27.094 6.695 1 98.25 173 PRO A CA 1
ATOM 1313 C C . PRO A 1 173 ? 5.977 -27.062 6.156 1 98.25 173 PRO A C 1
ATOM 1315 O O . PRO A 1 173 ? 5.023 -27.266 6.914 1 98.25 173 PRO A O 1
ATOM 1318 N N . PHE A 1 174 ? 5.828 -26.75 4.957 1 98.44 174 PHE A N 1
ATOM 1319 C CA . PHE A 1 174 ? 4.562 -26.891 4.246 1 98.44 174 PHE A CA 1
ATOM 1320 C C . PHE A 1 174 ? 4.418 -28.281 3.639 1 98.44 174 PHE A C 1
ATOM 1322 O O . PHE A 1 174 ? 5.332 -28.766 2.969 1 98.44 174 PHE A O 1
ATOM 1329 N N . PRO A 1 175 ? 3.311 -28.938 3.828 1 97.5 175 PRO A N 1
ATOM 1330 C CA . PRO A 1 175 ? 3.193 -30.297 3.301 1 97.5 175 PRO A CA 1
ATOM 1331 C C . PRO A 1 175 ? 3.143 -30.344 1.775 1 97.5 175 PRO A C 1
ATOM 1333 O O . PRO A 1 175 ? 2.389 -29.578 1.159 1 97.5 175 PRO A O 1
ATOM 1336 N N . SER A 1 176 ? 3.904 -31.156 1.215 1 95.94 176 SER A N 1
ATOM 1337 C CA . SER A 1 176 ? 3.943 -31.484 -0.206 1 95.94 176 SER A CA 1
ATOM 1338 C C . SER A 1 176 ? 4.531 -32.875 -0.434 1 95.94 176 SER A C 1
ATOM 1340 O O . SER A 1 176 ? 5.75 -33.062 -0.346 1 95.94 176 SER A O 1
ATOM 1342 N N . ASP A 1 177 ? 3.709 -33.812 -0.798 1 94.38 177 ASP A N 1
ATOM 1343 C CA . ASP A 1 177 ? 4.176 -35.188 -1.024 1 94.38 177 ASP A CA 1
ATOM 1344 C C . ASP A 1 177 ? 5.234 -35.219 -2.121 1 94.38 177 ASP A C 1
ATOM 1346 O O . ASP A 1 177 ? 6.18 -36 -2.049 1 94.38 177 ASP A O 1
ATOM 1350 N N . TYR A 1 178 ? 5.039 -34.375 -3.098 1 95.06 178 TYR A N 1
ATOM 1351 C CA . TYR A 1 178 ? 5.984 -34.344 -4.207 1 95.06 178 TYR A CA 1
ATOM 1352 C C . TYR A 1 178 ? 7.379 -33.969 -3.721 1 95.06 178 TYR A C 1
ATOM 1354 O O . TYR A 1 178 ? 8.375 -34.469 -4.25 1 95.06 178 TYR A O 1
ATOM 1362 N N . LEU A 1 179 ? 7.43 -33.156 -2.689 1 94.75 179 LEU A N 1
ATOM 1363 C CA . LEU A 1 179 ? 8.711 -32.688 -2.168 1 94.75 179 LEU A CA 1
ATOM 1364 C C . LEU A 1 179 ? 9.148 -33.531 -0.974 1 94.75 179 LEU A C 1
ATOM 1366 O O . LEU A 1 179 ? 10.141 -33.219 -0.316 1 94.75 179 LEU A O 1
ATOM 1370 N N . GLY A 1 180 ? 8.383 -34.5 -0.587 1 95.5 180 GLY A N 1
ATOM 1371 C CA . GLY A 1 180 ? 8.766 -35.438 0.452 1 95.5 180 GLY A CA 1
ATOM 1372 C C . GLY A 1 180 ? 8.383 -34.969 1.846 1 95.5 180 GLY A C 1
ATOM 1373 O O . GLY A 1 180 ? 8.969 -35.438 2.834 1 95.5 180 GLY A O 1
ATOM 1374 N N . VAL A 1 181 ? 7.523 -34 1.994 1 97.44 181 VAL A N 1
ATOM 1375 C CA . VAL A 1 181 ? 7.035 -33.531 3.285 1 97.44 181 VAL A CA 1
ATOM 1376 C C . VAL A 1 181 ? 5.582 -33.938 3.477 1 97.44 181 VAL A C 1
ATOM 1378 O O . VAL A 1 181 ? 4.676 -33.375 2.869 1 97.44 181 VAL A O 1
ATOM 1381 N N . SER A 1 182 ? 5.309 -34.844 4.359 1 97.69 182 SER A N 1
ATOM 1382 C CA . SER A 1 182 ? 3.947 -35.312 4.605 1 97.69 182 SER A CA 1
ATOM 1383 C C . SER A 1 182 ? 3.199 -34.375 5.543 1 97.69 182 SER A C 1
ATOM 1385 O O . SER A 1 182 ? 3.807 -33.5 6.184 1 97.69 182 SER A O 1
ATOM 1387 N N . GLU A 1 183 ? 1.912 -34.531 5.57 1 97.38 183 GLU A N 1
ATOM 1388 C CA . GLU A 1 183 ? 1.111 -33.812 6.555 1 97.38 183 GLU A CA 1
ATOM 1389 C C . GLU A 1 183 ? 1.595 -34.094 7.977 1 97.38 183 GLU A C 1
ATOM 1391 O O . GLU A 1 183 ? 1.673 -33.188 8.805 1 97.38 183 GLU A O 1
ATOM 1396 N N . ALA A 1 184 ? 1.871 -35.375 8.18 1 97.5 184 ALA A N 1
ATOM 1397 C CA . ALA A 1 184 ? 2.348 -35.781 9.5 1 97.5 184 ALA A CA 1
ATOM 1398 C C . ALA A 1 184 ? 3.648 -35.094 9.859 1 97.5 184 ALA A C 1
ATOM 1400 O O . ALA A 1 184 ? 3.852 -34.688 11.016 1 97.5 184 ALA A O 1
ATOM 1401 N N . ASP A 1 185 ? 4.508 -34.938 8.922 1 97.69 185 ASP A N 1
ATOM 1402 C CA . ASP A 1 185 ? 5.77 -34.219 9.141 1 97.69 185 ASP A CA 1
ATOM 1403 C C . ASP A 1 185 ? 5.523 -32.781 9.547 1 97.69 185 ASP A C 1
ATOM 1405 O O . ASP A 1 185 ? 6.156 -32.281 10.477 1 97.69 185 ASP A O 1
ATOM 1409 N N . ALA A 1 186 ? 4.645 -32.125 8.828 1 97.88 186 ALA A N 1
ATOM 1410 C CA . ALA A 1 186 ? 4.332 -30.734 9.094 1 97.88 186 ALA A CA 1
ATOM 1411 C C . ALA A 1 186 ? 3.697 -30.562 10.469 1 97.88 186 ALA A C 1
ATOM 1413 O O . ALA A 1 186 ? 4.031 -29.625 11.203 1 97.88 186 ALA A O 1
ATOM 1414 N N . LEU A 1 187 ? 2.818 -31.453 10.852 1 97.94 187 LEU A N 1
ATOM 1415 C CA . LEU A 1 187 ? 2.16 -31.391 12.148 1 97.94 187 LEU A CA 1
ATOM 1416 C C . LEU A 1 187 ? 3.145 -31.703 13.273 1 97.94 187 LEU A C 1
ATOM 1418 O O . LEU A 1 187 ? 3.074 -31.109 14.352 1 97.94 187 LEU A O 1
ATOM 1422 N N . ALA A 1 188 ? 4.027 -32.625 13.031 1 97.88 188 ALA A N 1
ATOM 1423 C CA . ALA A 1 188 ? 5.062 -32.938 14.016 1 97.88 188 ALA A CA 1
ATOM 1424 C C . ALA A 1 188 ? 5.961 -31.719 14.258 1 97.88 188 ALA A C 1
ATOM 1426 O O . ALA A 1 188 ? 6.406 -31.484 15.383 1 97.88 188 ALA A O 1
ATOM 1427 N N . ALA A 1 189 ? 6.258 -31.078 13.188 1 98.25 189 ALA A N 1
ATOM 1428 C CA . ALA A 1 189 ? 7.066 -29.859 13.312 1 98.25 189 ALA A CA 1
ATOM 1429 C C . ALA A 1 189 ? 6.355 -28.812 14.156 1 98.25 189 ALA A C 1
ATOM 1431 O O . ALA A 1 189 ? 7 -28.062 14.891 1 98.25 189 ALA A O 1
ATOM 1432 N N . LEU A 1 190 ? 5.07 -28.703 14.008 1 97.88 190 LEU A N 1
ATOM 1433 C CA . LEU A 1 190 ? 4.277 -27.781 14.812 1 97.88 190 LEU A CA 1
ATOM 1434 C C . LEU A 1 190 ? 4.352 -28.156 16.297 1 97.88 190 LEU A C 1
ATOM 1436 O O . LEU A 1 190 ? 4.516 -27.281 17.141 1 97.88 190 LEU A O 1
ATOM 1440 N N . ASP A 1 191 ? 4.27 -29.422 16.562 1 96.94 191 ASP A N 1
ATOM 1441 C CA . ASP A 1 191 ? 4.395 -29.906 17.938 1 96.94 191 ASP A CA 1
ATOM 1442 C C . ASP A 1 191 ? 5.77 -29.578 18.516 1 96.94 191 ASP A C 1
ATOM 1444 O O . ASP A 1 191 ? 5.879 -29.156 19.672 1 96.94 191 ASP A O 1
ATOM 1448 N N . LEU A 1 192 ? 6.707 -29.781 17.75 1 97.62 192 LEU A N 1
ATOM 1449 C CA . LEU A 1 192 ? 8.07 -29.484 18.188 1 97.62 192 LEU A CA 1
ATOM 1450 C C . LEU A 1 192 ? 8.242 -27.984 18.438 1 97.62 192 LEU A C 1
ATOM 1452 O O . LEU A 1 192 ? 8.922 -27.594 19.391 1 97.62 192 LEU A O 1
ATOM 1456 N N . CYS A 1 193 ? 7.66 -27.203 17.531 1 98 193 CYS A N 1
ATOM 1457 C CA . CYS A 1 193 ? 7.703 -25.766 17.703 1 98 193 CYS A CA 1
ATOM 1458 C C . CYS A 1 193 ? 7.086 -25.344 19.031 1 98 193 CYS A C 1
ATOM 1460 O O . CYS A 1 193 ? 7.648 -24.531 19.766 1 98 193 CYS A O 1
ATOM 1462 N N . PHE A 1 194 ? 6 -25.953 19.422 1 97.19 194 PHE A N 1
ATOM 1463 C CA . PHE A 1 194 ? 5.285 -25.641 20.656 1 97.19 194 PHE A CA 1
ATOM 1464 C C . PHE A 1 194 ? 6.074 -26.109 21.875 1 97.19 194 PHE A C 1
ATOM 1466 O O . PHE A 1 194 ? 5.957 -25.531 22.953 1 97.19 194 PHE A O 1
ATOM 1473 N N . SER A 1 195 ? 6.887 -27.109 21.719 1 96.25 195 SER A N 1
ATOM 1474 C CA . SER A 1 195 ? 7.598 -27.672 22.875 1 96.25 195 SER A CA 1
ATOM 1475 C C . SER A 1 195 ? 8.969 -27.016 23.047 1 96.25 195 SER A C 1
ATOM 1477 O O . SER A 1 195 ? 9.5 -26.953 24.156 1 96.25 195 SER A O 1
ATOM 1479 N N . SER A 1 196 ? 9.477 -26.422 21.969 1 96.69 196 SER A N 1
ATOM 1480 C CA . SER A 1 196 ? 10.875 -26.016 22.031 1 96.69 196 SER A CA 1
ATOM 1481 C C . SER A 1 196 ? 11.016 -24.5 21.797 1 96.69 196 SER A C 1
ATOM 1483 O O . SER A 1 196 ? 11.961 -23.891 22.297 1 96.69 196 SER A O 1
ATOM 1485 N N . ASP A 1 197 ? 10.141 -24.016 21.016 1 96.88 197 ASP A N 1
ATOM 1486 C CA . ASP A 1 197 ? 10.398 -22.656 20.547 1 96.88 197 ASP A CA 1
ATOM 1487 C C . ASP A 1 197 ? 9.453 -21.656 21.203 1 96.88 197 ASP A C 1
ATOM 1489 O O . ASP A 1 197 ? 9.875 -20.562 21.578 1 96.88 197 ASP A O 1
ATOM 1493 N N . ILE A 1 198 ? 8.133 -21.953 21.25 1 97.5 198 ILE A N 1
ATOM 1494 C CA . ILE A 1 198 ? 7.141 -21.016 21.75 1 97.5 198 ILE A CA 1
ATOM 1495 C C . ILE A 1 198 ? 5.941 -21.766 22.312 1 97.5 198 ILE A C 1
ATOM 1497 O O . ILE A 1 198 ? 5.422 -22.688 21.672 1 97.5 198 ILE A O 1
ATOM 1501 N N . GLU A 1 199 ? 5.531 -21.422 23.516 1 97.38 199 GLU A N 1
ATOM 1502 C CA . GLU A 1 199 ? 4.32 -22.047 24.031 1 97.38 199 GLU A CA 1
ATOM 1503 C C . GLU A 1 199 ? 3.092 -21.625 23.234 1 97.38 199 GLU A C 1
ATOM 1505 O O . GLU A 1 199 ? 2.988 -20.469 22.812 1 97.38 199 GLU A O 1
ATOM 1510 N N . PRO A 1 200 ? 2.182 -22.469 22.953 1 97.38 200 PRO A N 1
ATOM 1511 C CA . PRO A 1 200 ? 1.015 -22.172 22.125 1 97.38 200 PRO A CA 1
ATOM 1512 C C . PRO A 1 200 ? 0.234 -20.953 22.609 1 97.38 200 PRO A C 1
ATOM 1514 O O . PRO A 1 200 ? -0.319 -20.203 21.797 1 97.38 200 PRO A O 1
ATOM 1517 N N . THR A 1 201 ? 0.191 -20.625 23.875 1 97.19 201 THR A N 1
ATOM 1518 C CA . THR A 1 201 ? -0.604 -19.547 24.453 1 97.19 201 THR A CA 1
ATOM 1519 C C . THR A 1 201 ? 0.053 -18.188 24.203 1 97.19 201 THR A C 1
ATOM 1521 O O . THR A 1 201 ? -0.483 -17.141 24.578 1 97.19 201 THR A O 1
ATOM 1524 N N . ARG A 1 202 ? 1.111 -18.172 23.469 1 97.81 202 ARG A N 1
ATOM 1525 C CA . ARG A 1 202 ? 1.781 -16.938 23.078 1 97.81 202 ARG A CA 1
ATOM 1526 C C . ARG A 1 202 ? 1.68 -16.703 21.578 1 97.81 202 ARG A C 1
ATOM 1528 O O . ARG A 1 202 ? 2.129 -15.672 21.078 1 97.81 202 ARG A O 1
ATOM 1535 N N . VAL A 1 203 ? 1.058 -17.641 20.906 1 98.69 203 VAL A N 1
ATOM 1536 C CA . VAL A 1 203 ? 0.912 -17.531 19.469 1 98.69 203 VAL A CA 1
ATOM 1537 C C . VAL A 1 203 ? -0.393 -16.797 19.141 1 98.69 203 VAL A C 1
ATOM 1539 O O . VAL A 1 203 ? -1.476 -17.266 19.5 1 98.69 203 VAL A O 1
ATOM 1542 N N . ALA A 1 204 ? -0.26 -15.664 18.438 1 98.81 204 ALA A N 1
ATOM 1543 C CA . ALA A 1 204 ? -1.432 -14.891 18.031 1 98.81 204 ALA A CA 1
ATOM 1544 C C . ALA A 1 204 ? -2.127 -15.547 16.844 1 98.81 204 ALA A C 1
ATOM 1546 O O . ALA A 1 204 ? -3.354 -15.672 16.812 1 98.81 204 ALA A O 1
ATOM 1547 N N . ALA A 1 205 ? -1.286 -16 15.891 1 98.94 205 ALA A N 1
ATOM 1548 C CA . ALA A 1 205 ? -1.919 -16.469 14.656 1 98.94 205 ALA A CA 1
ATOM 1549 C C . ALA A 1 205 ? -1.009 -17.422 13.898 1 98.94 205 ALA A C 1
ATOM 1551 O O . ALA A 1 205 ? 0.216 -17.375 14.031 1 98.94 205 ALA A O 1
ATOM 1552 N N . ILE A 1 206 ? -1.584 -18.328 13.195 1 98.94 206 ILE A N 1
ATOM 1553 C CA . ILE A 1 206 ? -0.983 -19.078 12.102 1 98.94 206 ILE A CA 1
ATOM 1554 C C . ILE A 1 206 ? -1.498 -18.547 10.766 1 98.94 206 ILE A C 1
ATOM 1556 O O . ILE A 1 206 ? -2.709 -18.453 10.547 1 98.94 206 ILE A O 1
ATOM 1560 N N . ILE A 1 207 ? -0.626 -18.094 9.922 1 98.94 207 ILE A N 1
ATOM 1561 C CA . ILE A 1 207 ? -0.998 -17.609 8.594 1 98.94 207 ILE A CA 1
ATOM 1562 C C . ILE A 1 207 ? -0.544 -18.609 7.539 1 98.94 207 ILE A C 1
ATOM 1564 O O . ILE A 1 207 ? 0.595 -19.078 7.566 1 98.94 207 ILE A O 1
ATOM 1568 N N . ILE A 1 208 ? -1.415 -18.938 6.598 1 98.88 208 ILE A N 1
ATOM 1569 C CA . ILE A 1 208 ? -1.11 -19.953 5.59 1 98.88 208 ILE A CA 1
ATOM 1570 C C . ILE A 1 208 ? -1.748 -19.562 4.258 1 98.88 208 ILE A C 1
ATOM 1572 O O . ILE A 1 208 ? -2.842 -18.984 4.23 1 98.88 208 ILE A O 1
ATOM 1576 N N . GLU A 1 209 ? -1.064 -19.719 3.195 1 98.88 209 GLU A N 1
ATOM 1577 C CA . GLU A 1 209 ? -1.66 -19.75 1.863 1 98.88 209 GLU A CA 1
ATOM 1578 C C . GLU A 1 209 ? -2.322 -21.094 1.584 1 98.88 209 GLU A C 1
ATOM 1580 O O . GLU A 1 209 ? -1.647 -22.125 1.537 1 98.88 209 GLU A O 1
ATOM 1585 N N . PRO A 1 210 ? -3.598 -21.094 1.333 1 98.75 210 PRO A N 1
ATOM 1586 C CA . PRO A 1 210 ? -4.207 -22.391 1.015 1 98.75 210 PRO A CA 1
ATOM 1587 C C . PRO A 1 210 ? -3.576 -23.062 -0.206 1 98.75 210 PRO A C 1
ATOM 1589 O O . PRO A 1 210 ? -3.537 -24.281 -0.293 1 98.75 210 PRO A O 1
ATOM 1592 N N . VAL A 1 211 ? -3.174 -22.281 -1.166 1 98.75 211 VAL A N 1
ATOM 1593 C CA . VAL A 1 211 ? -2.289 -22.672 -2.258 1 98.75 211 VAL A CA 1
ATOM 1594 C C . VAL A 1 211 ? -1.083 -21.734 -2.311 1 98.75 211 VAL A C 1
ATOM 1596 O O . VAL A 1 211 ? -1.237 -20.531 -2.496 1 98.75 211 VAL A O 1
ATOM 1599 N N . GLN A 1 212 ? 0.078 -22.266 -2.092 1 98.31 212 GLN A N 1
ATOM 1600 C CA . GLN A 1 212 ? 1.251 -21.391 -2.061 1 98.31 212 GLN A CA 1
ATOM 1601 C C . GLN A 1 212 ? 1.517 -20.781 -3.432 1 98.31 212 GLN A C 1
ATOM 1603 O O . GLN A 1 212 ? 1.753 -21.5 -4.406 1 98.31 212 GLN A O 1
ATOM 1608 N N . GLY A 1 213 ? 1.498 -19.469 -3.529 1 97.5 213 GLY A N 1
ATOM 1609 C CA . GLY A 1 213 ? 1.746 -18.797 -4.789 1 97.5 213 GLY A CA 1
ATOM 1610 C C . GLY A 1 213 ? 3.201 -18.844 -5.215 1 97.5 213 GLY A C 1
ATOM 1611 O O . GLY A 1 213 ? 3.609 -19.734 -5.953 1 97.5 213 GLY A O 1
ATOM 1612 N N . GLU A 1 214 ? 4.023 -18.031 -4.566 1 96.44 214 GLU A N 1
ATOM 1613 C CA . GLU A 1 214 ? 5.449 -17.938 -4.855 1 96.44 214 GLU A CA 1
ATOM 1614 C C . GLU A 1 214 ? 6.156 -19.266 -4.574 1 96.44 214 GLU A C 1
ATOM 1616 O O . GLU A 1 214 ? 7.203 -19.547 -5.156 1 96.44 214 GLU A O 1
ATOM 1621 N N . GLY A 1 215 ? 5.555 -20.078 -3.711 1 96.94 215 GLY A N 1
ATOM 1622 C CA . GLY A 1 215 ? 6.176 -21.344 -3.316 1 96.94 215 GLY A CA 1
ATOM 1623 C C . GLY A 1 215 ? 6.152 -22.391 -4.41 1 96.94 215 GLY A C 1
ATOM 1624 O O . GLY A 1 215 ? 6.984 -23.297 -4.43 1 96.94 215 GLY A O 1
ATOM 1625 N N . GLY A 1 216 ? 5.121 -22.281 -5.305 1 97.75 216 GLY A N 1
ATOM 1626 C CA . GLY A 1 216 ? 5.117 -23.234 -6.406 1 97.75 216 GLY A CA 1
ATOM 1627 C C . GLY A 1 216 ? 3.76 -23.859 -6.641 1 97.75 216 GLY A C 1
ATOM 1628 O O . GLY A 1 216 ? 3.668 -24.969 -7.184 1 97.75 216 GLY A O 1
ATOM 1629 N N . PHE A 1 217 ? 2.717 -23.203 -6.148 1 98.44 217 PHE A N 1
ATOM 1630 C CA . PHE A 1 217 ? 1.324 -23.594 -6.336 1 98.44 217 PHE A CA 1
ATOM 1631 C C . PHE A 1 217 ? 1.054 -24.953 -5.703 1 98.44 217 PHE A C 1
ATOM 1633 O O . PHE A 1 217 ? 0.297 -25.766 -6.254 1 98.44 217 PHE A O 1
ATOM 1640 N N . TYR A 1 218 ? 1.703 -25.281 -4.609 1 98 218 TYR A N 1
ATOM 1641 C CA . TYR A 1 218 ? 1.368 -26.438 -3.801 1 98 218 TYR A CA 1
ATOM 1642 C C . TYR A 1 218 ? 0.114 -26.188 -2.973 1 98 218 TYR A C 1
ATOM 1644 O O . TYR A 1 218 ? 0.077 -25.266 -2.158 1 98 218 TYR A O 1
ATOM 1652 N N . PRO A 1 219 ? -0.905 -26.984 -3.162 1 98.06 219 PRO A N 1
ATOM 1653 C CA . PRO A 1 219 ? -2.105 -26.828 -2.338 1 98.06 219 PRO A CA 1
ATOM 1654 C C . PRO A 1 219 ? -1.986 -27.5 -0.979 1 98.06 219 PRO A C 1
ATOM 1656 O O . PRO A 1 219 ? -1.415 -28.594 -0.88 1 98.06 219 PRO A O 1
ATOM 1659 N N . ALA A 1 220 ? -2.438 -26.828 0.041 1 98 220 ALA A N 1
ATOM 1660 C CA . ALA A 1 220 ? -2.658 -27.531 1.302 1 98 220 ALA A CA 1
ATOM 1661 C C . ALA A 1 220 ? -3.854 -28.484 1.202 1 98 220 ALA A C 1
ATOM 1663 O O . ALA A 1 220 ? -4.906 -28.109 0.681 1 98 220 ALA A O 1
ATOM 1664 N N . SER A 1 221 ? -3.662 -29.703 1.642 1 97.88 221 SER A N 1
ATOM 1665 C CA . SER A 1 221 ? -4.766 -30.656 1.588 1 97.88 221 SER A CA 1
ATOM 1666 C C . SER A 1 221 ? -5.898 -30.234 2.523 1 97.88 221 SER A C 1
ATOM 1668 O O . SER A 1 221 ? -5.676 -29.5 3.486 1 97.88 221 SER A O 1
ATOM 1670 N N . ALA A 1 222 ? -7.078 -30.672 2.18 1 98.25 222 ALA A N 1
ATOM 1671 C CA . ALA A 1 222 ? -8.227 -30.406 3.045 1 98.25 222 ALA A CA 1
ATOM 1672 C C . ALA A 1 222 ? -7.988 -30.938 4.453 1 98.25 222 ALA A C 1
ATOM 1674 O O . ALA A 1 222 ? -8.305 -30.266 5.441 1 98.25 222 ALA A O 1
ATOM 1675 N N . SER A 1 223 ? -7.402 -32.156 4.543 1 98.44 223 SER A N 1
ATOM 1676 C CA . SER A 1 223 ? -7.148 -32.75 5.844 1 98.44 223 SER A CA 1
ATOM 1677 C C . SER A 1 223 ? -6.168 -31.922 6.664 1 98.44 223 SER A C 1
ATOM 1679 O O . SER A 1 223 ? -6.355 -31.75 7.871 1 98.44 223 SER A O 1
ATOM 1681 N N . PHE A 1 224 ? -5.16 -31.438 6.117 1 98.56 224 PHE A N 1
ATOM 1682 C CA . PHE A 1 224 ? -4.184 -30.609 6.816 1 98.56 224 PHE A CA 1
ATOM 1683 C C . PHE A 1 224 ? -4.828 -29.328 7.316 1 98.56 224 PHE A C 1
ATOM 1685 O O . PHE A 1 224 ? -4.629 -28.938 8.469 1 98.56 224 PHE A O 1
ATOM 1692 N N . MET A 1 225 ? -5.59 -28.625 6.43 1 98.81 225 MET A N 1
ATOM 1693 C CA . MET A 1 225 ? -6.258 -27.391 6.793 1 98.81 225 MET A CA 1
ATOM 1694 C C . MET A 1 225 ? -7.238 -27.609 7.938 1 98.81 225 MET A C 1
ATOM 1696 O O . MET A 1 225 ? -7.367 -26.766 8.82 1 98.81 225 MET A O 1
ATOM 1700 N N . GLN A 1 226 ? -7.953 -28.734 7.887 1 98.75 226 GLN A N 1
ATOM 1701 C CA . GLN A 1 226 ? -8.891 -29.078 8.953 1 98.75 226 GLN A CA 1
ATOM 1702 C C . GLN A 1 226 ? -8.164 -29.312 10.273 1 98.75 226 GLN A C 1
ATOM 1704 O O . GLN A 1 226 ? -8.641 -28.906 11.328 1 98.75 226 GLN A O 1
ATOM 1709 N N . ARG A 1 227 ? -7.039 -29.969 10.211 1 98.5 227 ARG A N 1
ATOM 1710 C CA . ARG A 1 227 ? -6.246 -30.188 11.414 1 98.5 227 ARG A CA 1
ATOM 1711 C C . ARG A 1 227 ? -5.719 -28.875 11.977 1 98.5 227 ARG A C 1
ATOM 1713 O O . ARG A 1 227 ? -5.703 -28.688 13.195 1 98.5 227 ARG A O 1
ATOM 1720 N N . LEU A 1 228 ? -5.23 -27.969 11.125 1 98.5 228 LEU A N 1
ATOM 1721 C CA . LEU A 1 228 ? -4.797 -26.641 11.578 1 98.5 228 LEU A CA 1
ATOM 1722 C C . LEU A 1 228 ? -5.938 -25.906 12.273 1 98.5 228 LEU A C 1
ATOM 1724 O O . LEU A 1 228 ? -5.727 -25.266 13.305 1 98.5 228 LEU A O 1
ATOM 1728 N N . ARG A 1 229 ? -7.141 -25.953 11.648 1 98.44 229 ARG A N 1
ATOM 1729 C CA . ARG A 1 229 ? -8.32 -25.312 12.227 1 98.44 229 ARG A CA 1
ATOM 1730 C C . ARG A 1 229 ? -8.594 -25.844 13.633 1 98.44 229 ARG A C 1
ATOM 1732 O O . ARG A 1 229 ? -8.859 -25.062 14.547 1 98.44 229 ARG A O 1
ATOM 1739 N N . GLN A 1 230 ? -8.5 -27.172 13.766 1 98.38 230 GLN A N 1
ATOM 1740 C CA . GLN A 1 230 ? -8.734 -27.812 15.062 1 98.38 230 GLN A CA 1
ATOM 1741 C C . GLN A 1 230 ? -7.695 -27.375 16.078 1 98.38 230 GLN A C 1
ATOM 1743 O O . GLN A 1 230 ? -8.031 -27.078 17.234 1 98.38 230 GLN A O 1
ATOM 1748 N N . LEU A 1 231 ? -6.492 -27.391 15.688 1 98.06 231 LEU A N 1
ATOM 1749 C CA . LEU A 1 231 ? -5.391 -27.016 16.562 1 98.06 231 LEU A CA 1
ATOM 1750 C C . LEU A 1 231 ? -5.516 -25.562 17.016 1 98.06 231 LEU A C 1
ATOM 1752 O O . LEU A 1 231 ? -5.273 -25.234 18.172 1 98.06 231 LEU A O 1
ATOM 1756 N N . CYS A 1 232 ? -5.852 -24.688 16.062 1 98.56 232 CYS A N 1
ATOM 1757 C CA . CYS A 1 232 ? -6.059 -23.281 16.375 1 98.56 232 CYS A CA 1
ATOM 1758 C C . CYS A 1 232 ? -7.172 -23.109 17.406 1 98.56 232 CYS A C 1
ATOM 1760 O O . CYS A 1 232 ? -7.039 -22.328 18.344 1 98.56 232 CYS A O 1
ATOM 1762 N N . ASP A 1 233 ? -8.266 -23.844 17.25 1 98.25 233 ASP A N 1
ATOM 1763 C CA . ASP A 1 233 ? -9.367 -23.797 18.219 1 98.25 233 ASP A CA 1
ATOM 1764 C C . ASP A 1 233 ? -8.914 -24.281 19.594 1 98.25 233 ASP A C 1
ATOM 1766 O O . ASP A 1 233 ? -9.258 -23.672 20.609 1 98.25 233 ASP A O 1
ATOM 1770 N N . GLN A 1 234 ? -8.148 -25.297 19.594 1 98.12 234 GLN A N 1
ATOM 1771 C CA . GLN A 1 234 ? -7.676 -25.906 20.844 1 98.12 234 GLN A CA 1
ATOM 1772 C C . GLN A 1 234 ? -6.852 -24.922 21.656 1 98.12 234 GLN A C 1
ATOM 1774 O O . GLN A 1 234 ? -6.961 -24.875 22.891 1 98.12 234 GLN A O 1
ATOM 1779 N N . HIS A 1 235 ? -6.059 -24.109 21 1 98.31 235 HIS A N 1
ATOM 1780 C CA . HIS A 1 235 ? -5.074 -23.297 21.719 1 98.31 235 HIS A CA 1
ATOM 1781 C C . HIS A 1 235 ? -5.449 -21.828 21.703 1 98.31 235 HIS A C 1
ATOM 1783 O O . HIS A 1 235 ? -4.711 -20.984 22.219 1 98.31 235 HIS A O 1
ATOM 1789 N N . GLY A 1 236 ? -6.602 -21.453 21.094 1 98.44 236 GLY A N 1
ATOM 1790 C CA . GLY A 1 236 ? -6.984 -20.047 20.969 1 98.44 236 GLY A CA 1
ATOM 1791 C C . GLY A 1 236 ? -6.098 -19.266 20.031 1 98.44 236 GLY A C 1
ATOM 1792 O O . GLY A 1 236 ? -5.82 -18.094 20.25 1 98.44 236 GLY A O 1
ATOM 1793 N N . ILE A 1 237 ? -5.5 -19.906 19.062 1 98.88 237 ILE A N 1
ATOM 1794 C CA . ILE A 1 237 ? -4.699 -19.281 18 1 98.88 237 ILE A CA 1
ATOM 1795 C C . ILE A 1 237 ? -5.594 -18.922 16.828 1 98.88 237 ILE A C 1
ATOM 1797 O O . ILE A 1 237 ? -6.488 -19.688 16.453 1 98.88 237 ILE A O 1
ATOM 1801 N N . LEU A 1 238 ? -5.434 -17.734 16.266 1 98.94 238 LEU A N 1
ATOM 1802 C CA . LEU A 1 238 ? -6.242 -17.359 15.109 1 98.94 238 LEU A CA 1
ATOM 1803 C C . LEU A 1 238 ? -5.676 -17.953 13.828 1 98.94 238 LEU A C 1
ATOM 1805 O O . LEU A 1 238 ? -4.457 -17.984 13.633 1 98.94 238 LEU A O 1
ATOM 1809 N N . LEU A 1 239 ? -6.527 -18.484 12.984 1 98.94 239 LEU A N 1
ATOM 1810 C CA . LEU A 1 239 ? -6.145 -18.984 11.664 1 98.94 239 LEU A CA 1
ATOM 1811 C C . LEU A 1 239 ? -6.371 -17.906 10.594 1 98.94 239 LEU A C 1
ATOM 1813 O O . LEU A 1 239 ? -7.504 -17.484 10.367 1 98.94 239 LEU A O 1
ATOM 1817 N N . ILE A 1 240 ? -5.348 -17.453 9.984 1 98.94 240 ILE A N 1
ATOM 1818 C CA . ILE A 1 240 ? -5.391 -16.5 8.883 1 98.94 240 ILE A CA 1
ATOM 1819 C C . ILE A 1 240 ? -5.145 -17.219 7.562 1 98.94 240 ILE A C 1
ATOM 1821 O O . ILE A 1 240 ? -4.078 -17.797 7.355 1 98.94 240 ILE A O 1
ATOM 1825 N N . CYS A 1 241 ? -6.105 -17.203 6.691 1 98.94 241 CYS A N 1
ATOM 1826 C CA . CYS A 1 241 ? -5.922 -17.734 5.344 1 98.94 241 CYS A CA 1
ATOM 1827 C C . CYS A 1 241 ? -5.594 -16.609 4.359 1 98.94 241 CYS A C 1
ATOM 1829 O O . CYS A 1 241 ? -6.422 -15.734 4.117 1 98.94 241 CYS A O 1
ATOM 1831 N N . ASP A 1 242 ? -4.418 -16.641 3.854 1 98.94 242 ASP A N 1
ATOM 1832 C CA . ASP A 1 242 ? -3.969 -15.68 2.857 1 98.94 242 ASP A CA 1
ATOM 1833 C C . ASP A 1 242 ? -4.418 -16.078 1.455 1 98.94 242 ASP A C 1
ATOM 1835 O O . ASP A 1 242 ? -3.744 -16.875 0.784 1 98.94 242 ASP A O 1
ATOM 1839 N N . GLU A 1 243 ? -5.5 -15.5 0.991 1 98.81 243 GLU A N 1
ATOM 1840 C CA . GLU A 1 243 ? -6.148 -15.812 -0.277 1 98.81 243 GLU A CA 1
ATOM 1841 C C . GLU A 1 243 ? -5.852 -14.75 -1.332 1 98.81 243 GLU A C 1
ATOM 1843 O O . GLU A 1 243 ? -6.586 -14.625 -2.314 1 98.81 243 GLU A O 1
ATOM 1848 N N . ILE A 1 244 ? -4.785 -14 -1.146 1 98.88 244 ILE A N 1
ATOM 1849 C CA . ILE A 1 244 ? -4.449 -12.867 -2.006 1 98.88 244 ILE A CA 1
ATOM 1850 C C . ILE A 1 244 ? -4.262 -13.352 -3.443 1 98.88 244 ILE A C 1
ATOM 1852 O O . ILE A 1 244 ? -4.789 -12.75 -4.383 1 98.88 244 ILE A O 1
ATOM 1856 N N . GLN A 1 245 ? -3.572 -14.422 -3.652 1 98.62 245 GLN A N 1
ATOM 1857 C CA . GLN A 1 245 ? -3.332 -14.875 -5.02 1 98.62 245 GLN A CA 1
ATOM 1858 C C . GLN A 1 245 ? -4.363 -15.914 -5.445 1 98.62 245 GLN A C 1
ATOM 1860 O O . GLN A 1 245 ? -4.785 -15.938 -6.602 1 98.62 245 GLN A O 1
ATOM 1865 N N . SER A 1 246 ? -4.832 -16.75 -4.559 1 98.62 246 SER A N 1
ATOM 1866 C CA . SER A 1 246 ? -5.68 -17.891 -4.887 1 98.62 246 SER A CA 1
ATOM 1867 C C . SER A 1 246 ? -7.145 -17.469 -4.992 1 98.62 246 SER A C 1
ATOM 1869 O O . SER A 1 246 ? -7.965 -18.219 -5.547 1 98.62 246 SER A O 1
ATOM 1871 N N . GLY A 1 247 ? -7.496 -16.297 -4.477 1 98.38 247 GLY A N 1
ATOM 1872 C CA . GLY A 1 247 ? -8.891 -15.906 -4.371 1 98.38 247 GLY A CA 1
ATOM 1873 C C . GLY A 1 247 ? -9.492 -15.461 -5.691 1 98.38 247 GLY A C 1
ATOM 1874 O O . GLY A 1 247 ? -8.797 -15.414 -6.707 1 98.38 247 GLY A O 1
ATOM 1875 N N . PHE A 1 248 ? -10.797 -15.336 -5.648 1 98.75 248 PHE A N 1
ATOM 1876 C CA . PHE A 1 248 ? -11.617 -14.773 -6.719 1 98.75 248 PHE A CA 1
ATOM 1877 C C . PHE A 1 248 ? -11.555 -15.648 -7.961 1 98.75 248 PHE A C 1
ATOM 1879 O O . PHE A 1 248 ? -11.234 -15.172 -9.055 1 98.75 248 PHE A O 1
ATOM 1886 N N . CYS A 1 249 ? -11.766 -16.953 -7.773 1 98.75 249 CYS A N 1
ATOM 1887 C CA . CYS A 1 249 ? -12.172 -17.938 -8.773 1 98.75 249 CYS A CA 1
ATOM 1888 C C . CYS A 1 249 ? -10.953 -18.641 -9.375 1 98.75 249 CYS A C 1
ATOM 1890 O O . CYS A 1 249 ? -11.094 -19.625 -10.086 1 98.75 249 CYS A O 1
ATOM 1892 N N . ARG A 1 250 ? -9.703 -18.156 -9.102 1 98.62 250 ARG A N 1
ATOM 1893 C CA . ARG A 1 250 ? -8.508 -18.672 -9.758 1 98.62 250 ARG A CA 1
ATOM 1894 C C . ARG A 1 250 ? -8.406 -20.188 -9.594 1 98.62 250 ARG A C 1
ATOM 1896 O O . ARG A 1 250 ? -8.039 -20.906 -10.531 1 98.62 250 ARG A O 1
ATOM 1903 N N . THR A 1 251 ? -8.859 -20.75 -8.461 1 98.69 251 THR A N 1
ATOM 1904 C CA . THR A 1 251 ? -8.664 -22.141 -8.117 1 98.69 251 THR A CA 1
ATOM 1905 C C . THR A 1 251 ? -9.898 -22.969 -8.477 1 98.69 251 THR A C 1
ATOM 1907 O O . THR A 1 251 ? -9.969 -24.156 -8.164 1 98.69 251 THR A O 1
ATOM 1910 N N . GLY A 1 252 ? -10.844 -22.375 -9.094 1 98.69 252 GLY A N 1
ATOM 1911 C CA . GLY A 1 252 ? -12.062 -23.078 -9.453 1 98.69 252 GLY A CA 1
ATOM 1912 C C . GLY A 1 252 ? -13.18 -22.891 -8.453 1 98.69 252 GLY A C 1
ATOM 1913 O O . GLY A 1 252 ? -14.328 -23.25 -8.727 1 98.69 252 GLY A O 1
ATOM 1914 N N . LYS A 1 253 ? -12.875 -22.422 -7.312 1 98.56 253 LYS A N 1
ATOM 1915 C CA . LYS A 1 253 ? -13.789 -21.891 -6.305 1 98.56 253 LYS A CA 1
ATOM 1916 C C . LYS A 1 253 ? -13.523 -20.406 -6.051 1 98.56 253 LYS A C 1
ATOM 1918 O O . LYS A 1 253 ? -12.492 -19.875 -6.477 1 98.56 253 LYS A O 1
ATOM 1923 N N . THR A 1 254 ? -14.477 -19.719 -5.461 1 98.75 254 THR A N 1
ATOM 1924 C CA . THR A 1 254 ? -14.25 -18.297 -5.18 1 98.75 254 THR A CA 1
ATOM 1925 C C . THR A 1 254 ? -13.031 -18.109 -4.289 1 98.75 254 THR A C 1
ATOM 1927 O O . THR A 1 254 ? -12.227 -17.203 -4.512 1 98.75 254 THR A O 1
ATOM 1930 N N . PHE A 1 255 ? -12.93 -18.969 -3.289 1 98.81 255 PHE A N 1
ATOM 1931 C CA . PHE A 1 255 ? -11.75 -19.031 -2.43 1 98.81 255 PHE A CA 1
ATOM 1932 C C . PHE A 1 255 ? -11.273 -20.469 -2.264 1 98.81 255 PHE A C 1
ATOM 1934 O O . PHE A 1 255 ? -12.086 -21.391 -2.148 1 98.81 255 PHE A O 1
ATOM 1941 N N . ALA A 1 256 ? -9.938 -20.656 -2.252 1 98.75 256 ALA A N 1
ATOM 1942 C CA . ALA A 1 256 ? -9.344 -21.984 -2.115 1 98.75 256 ALA A CA 1
ATOM 1943 C C . ALA A 1 256 ? -9.711 -22.609 -0.773 1 98.75 256 ALA A C 1
ATOM 1945 O O . ALA A 1 256 ? -9.844 -23.828 -0.67 1 98.75 256 ALA A O 1
ATOM 1946 N N . THR A 1 257 ? -9.914 -21.844 0.206 1 98.38 257 THR A N 1
ATOM 1947 C CA . THR A 1 257 ? -10.273 -22.281 1.545 1 98.38 257 THR A CA 1
ATOM 1948 C C . THR A 1 257 ? -11.539 -23.141 1.505 1 98.38 257 THR A C 1
ATOM 1950 O O . THR A 1 257 ? -11.727 -24.031 2.336 1 98.38 257 THR A O 1
ATOM 1953 N N . GLU A 1 258 ? -12.406 -22.938 0.526 1 98.5 258 GLU A N 1
ATOM 1954 C CA . GLU A 1 258 ? -13.664 -23.656 0.407 1 98.5 258 GLU A CA 1
ATOM 1955 C C . GLU A 1 258 ? -13.43 -25.156 0.2 1 98.5 258 GLU A C 1
ATOM 1957 O O . GLU A 1 258 ? -14.258 -25.969 0.599 1 98.5 258 GLU A O 1
ATOM 1962 N N . TYR A 1 259 ? -12.344 -25.516 -0.383 1 98.38 259 TYR A N 1
ATOM 1963 C CA . TYR A 1 259 ? -12.055 -26.922 -0.625 1 98.38 259 TYR A CA 1
ATOM 1964 C C . TYR A 1 259 ? -11.906 -27.672 0.687 1 98.38 259 TYR A C 1
ATOM 1966 O O . TYR A 1 259 ? -12.164 -28.891 0.743 1 98.38 259 TYR A O 1
ATOM 1974 N N . ALA A 1 260 ? -11.469 -26.984 1.745 1 98.25 260 ALA A N 1
ATOM 1975 C CA . ALA A 1 260 ? -11.211 -27.625 3.029 1 98.25 260 ALA A CA 1
ATOM 1976 C C . ALA A 1 260 ? -12.461 -27.641 3.898 1 98.25 260 ALA A C 1
ATOM 1978 O O . ALA A 1 260 ? -12.531 -28.375 4.887 1 98.25 260 ALA A O 1
ATOM 1979 N N . GLY A 1 261 ? -13.477 -26.828 3.566 1 98 261 GLY A N 1
ATOM 1980 C CA . GLY A 1 261 ? -14.703 -26.766 4.34 1 98 261 GLY A CA 1
ATOM 1981 C C . GLY A 1 261 ? -14.5 -26.188 5.727 1 98 261 GLY A C 1
ATOM 1982 O O . GLY A 1 261 ? -15.164 -26.594 6.68 1 98 261 GLY A O 1
ATOM 1983 N N . ILE A 1 262 ? -13.578 -25.328 5.891 1 98.31 262 ILE A N 1
ATOM 1984 C CA . ILE A 1 262 ? -13.336 -24.703 7.184 1 98.31 262 ILE A CA 1
ATOM 1985 C C . ILE A 1 262 ? -13.688 -23.219 7.109 1 98.31 262 ILE A C 1
ATOM 1987 O O . ILE A 1 262 ? -13.906 -22.672 6.02 1 98.31 262 ILE A O 1
ATOM 1991 N N . GLU A 1 263 ? -13.812 -22.547 8.234 1 98.56 263 GLU A N 1
ATOM 1992 C CA . GLU A 1 263 ? -13.977 -21.109 8.367 1 98.56 263 GLU A CA 1
ATOM 1993 C C . GLU A 1 263 ? -12.75 -20.484 9.031 1 98.56 263 GLU A C 1
ATOM 1995 O O . GLU A 1 263 ? -12.516 -20.688 10.227 1 98.56 263 GLU A O 1
ATOM 2000 N N . PRO A 1 264 ? -11.953 -19.766 8.305 1 98.69 264 PRO A N 1
ATOM 2001 C CA . PRO A 1 264 ? -10.844 -19.047 8.945 1 98.69 264 PRO A CA 1
ATOM 2002 C C . PRO A 1 264 ? -11.328 -17.906 9.852 1 98.69 264 PRO A C 1
ATOM 2004 O O . PRO A 1 264 ? -12.477 -17.484 9.75 1 98.69 264 PRO A O 1
ATOM 2007 N N . ASP A 1 265 ? -10.445 -17.438 10.758 1 98.88 265 ASP A N 1
ATOM 2008 C CA . ASP A 1 265 ? -10.766 -16.281 11.586 1 98.88 265 ASP A CA 1
ATOM 2009 C C . ASP A 1 265 ? -10.594 -14.984 10.805 1 98.88 265 ASP A C 1
ATOM 2011 O O . ASP A 1 265 ? -11.32 -14.008 11.031 1 98.88 265 ASP A O 1
ATOM 2015 N N . ILE A 1 266 ? -9.609 -14.945 9.961 1 98.94 266 ILE A N 1
ATOM 2016 C CA . ILE A 1 266 ? -9.289 -13.805 9.117 1 98.94 266 ILE A CA 1
ATOM 2017 C C . ILE A 1 266 ? -8.859 -14.289 7.734 1 98.94 266 ILE A C 1
ATOM 2019 O O . ILE A 1 266 ? -8.172 -15.305 7.609 1 98.94 266 ILE A O 1
ATOM 2023 N N . MET A 1 267 ? -9.258 -13.602 6.738 1 98.94 267 MET A N 1
ATOM 2024 C CA . MET A 1 267 ? -8.766 -13.805 5.375 1 98.94 267 MET A CA 1
ATOM 2025 C C . MET A 1 267 ? -8.18 -12.516 4.809 1 98.94 267 MET A C 1
ATOM 2027 O O . MET A 1 267 ? -8.742 -11.438 5.012 1 98.94 267 MET A O 1
ATOM 2031 N N . THR A 1 268 ? -7.074 -12.602 4.16 1 98.94 268 THR A N 1
ATOM 2032 C CA . THR A 1 268 ? -6.516 -11.477 3.416 1 98.94 268 THR A CA 1
ATOM 2033 C C . THR A 1 268 ? -6.781 -11.633 1.921 1 98.94 268 THR A C 1
ATOM 2035 O O . THR A 1 268 ? -6.672 -12.734 1.376 1 98.94 268 THR A O 1
ATOM 2038 N N . LEU A 1 269 ? -7.207 -10.57 1.266 1 98.94 269 LEU A N 1
ATOM 2039 C CA . LEU A 1 269 ? -7.625 -10.547 -0.132 1 98.94 269 LEU A CA 1
ATOM 2040 C C . LEU A 1 269 ? -6.953 -9.406 -0.883 1 98.94 269 LEU A C 1
ATOM 2042 O O . LEU A 1 269 ? -6.715 -8.336 -0.314 1 98.94 269 LEU A O 1
ATOM 2046 N N . ALA A 1 270 ? -6.652 -9.609 -2.152 1 98.81 270 ALA A N 1
ATOM 2047 C CA . ALA A 1 270 ? -6.133 -8.578 -3.049 1 98.81 270 ALA A CA 1
ATOM 2048 C C . ALA A 1 270 ? -6.141 -9.062 -4.496 1 98.81 270 ALA A C 1
ATOM 2050 O O . ALA A 1 270 ? -7.098 -9.695 -4.941 1 98.81 270 ALA A O 1
ATOM 2051 N N . LYS A 1 271 ? -5.246 -8.594 -5.277 1 98.5 271 LYS A N 1
ATOM 2052 C CA . LYS A 1 271 ? -4.949 -8.984 -6.652 1 98.5 271 LYS A CA 1
ATOM 2053 C C . LYS A 1 271 ? -6.219 -9.039 -7.496 1 98.5 271 LYS A C 1
ATOM 2055 O O . LYS A 1 271 ? -6.746 -7.996 -7.895 1 98.5 271 LYS A O 1
ATOM 2060 N N . SER A 1 272 ? -6.82 -10.188 -7.758 1 98.75 272 SER A N 1
ATOM 2061 C CA . SER A 1 272 ? -7.953 -10.32 -8.672 1 98.75 272 SER A CA 1
ATOM 2062 C C . SER A 1 272 ? -9.211 -9.695 -8.086 1 98.75 272 SER A C 1
ATOM 2064 O O . SER A 1 272 ? -10.258 -9.656 -8.742 1 98.75 272 SER A O 1
ATOM 2066 N N . LEU A 1 273 ? -9.109 -9.102 -6.91 1 98.69 273 LEU A N 1
ATOM 2067 C CA . LEU A 1 273 ? -10.219 -8.461 -6.215 1 98.69 273 LEU A CA 1
ATOM 2068 C C . LEU A 1 273 ? -10.75 -7.277 -7.012 1 98.69 273 LEU A C 1
ATOM 2070 O O . LEU A 1 273 ? -11.961 -7.035 -7.043 1 98.69 273 LEU A O 1
ATOM 2074 N N . ALA A 1 274 ? -9.805 -6.539 -7.656 1 98.69 274 ALA A N 1
ATOM 2075 C CA . ALA A 1 274 ? -10.234 -5.254 -8.203 1 98.69 274 ALA A CA 1
ATOM 2076 C C . ALA A 1 274 ? -9.789 -5.098 -9.656 1 98.69 274 ALA A C 1
ATOM 2078 O O . ALA A 1 274 ? -9.641 -3.979 -10.148 1 98.69 274 ALA A O 1
ATOM 2079 N N . GLY A 1 275 ? -9.492 -6.152 -10.312 1 97.5 275 GLY A N 1
ATOM 2080 C CA . GLY A 1 275 ? -9.32 -6.176 -11.758 1 97.5 275 GLY A CA 1
ATOM 2081 C C . GLY A 1 275 ? -8.219 -5.262 -12.25 1 97.5 275 GLY A C 1
ATOM 2082 O O . GLY A 1 275 ? -8.336 -4.645 -13.305 1 97.5 275 GLY A O 1
ATOM 2083 N N . GLY A 1 276 ? -7.219 -5.086 -11.508 1 97.94 276 GLY A N 1
ATOM 2084 C CA . GLY A 1 276 ? -6.07 -4.324 -11.977 1 97.94 276 GLY A CA 1
ATOM 2085 C C . GLY A 1 276 ? -5.883 -3.012 -11.234 1 97.94 276 GLY A C 1
ATOM 2086 O O . GLY A 1 276 ? -4.945 -2.264 -11.516 1 97.94 276 GLY A O 1
ATOM 2087 N N . PHE A 1 277 ? -6.73 -2.711 -10.305 1 98.69 277 PHE A N 1
ATOM 2088 C CA . PHE A 1 277 ? -6.629 -1.5 -9.5 1 98.69 277 PHE A CA 1
ATOM 2089 C C . PHE A 1 277 ? -6.152 -1.826 -8.094 1 98.69 277 PHE A C 1
ATOM 2091 O O . PHE A 1 277 ? -6.527 -2.857 -7.527 1 98.69 277 PHE A O 1
ATOM 2098 N N . PRO A 1 278 ? -5.312 -0.979 -7.492 1 98.5 278 PRO A N 1
ATOM 2099 C CA . PRO A 1 278 ? -4.758 -1.275 -6.172 1 98.5 278 PRO A CA 1
ATOM 2100 C C . PRO A 1 278 ? -5.828 -1.349 -5.082 1 98.5 278 PRO A C 1
ATOM 2102 O O . PRO A 1 278 ? -6.422 -0.327 -4.73 1 98.5 278 PRO A O 1
ATOM 2105 N N . LEU A 1 279 ? -6.078 -2.529 -4.562 1 98.88 279 LEU A N 1
ATOM 2106 C CA . LEU A 1 279 ? -7.035 -2.773 -3.488 1 98.88 279 LEU A CA 1
ATOM 2107 C C . LEU A 1 279 ? -6.719 -4.078 -2.766 1 98.88 279 LEU A C 1
ATOM 2109 O O . LEU A 1 279 ? -6.34 -5.066 -3.398 1 98.88 279 LEU A O 1
ATOM 2113 N N . SER A 1 280 ? -6.805 -4.051 -1.506 1 98.88 280 SER A N 1
ATOM 2114 C CA . SER A 1 280 ? -6.781 -5.266 -0.699 1 98.88 280 SER A CA 1
ATOM 2115 C C . SER A 1 280 ? -7.82 -5.207 0.418 1 98.88 280 SER A C 1
ATOM 2117 O O . SER A 1 280 ? -8.438 -4.168 0.641 1 98.88 280 SER A O 1
ATOM 2119 N N . ALA A 1 281 ? -8.039 -6.301 1.043 1 98.94 281 ALA A N 1
ATOM 2120 C CA . ALA A 1 281 ? -9.031 -6.383 2.113 1 98.94 281 ALA A CA 1
ATOM 2121 C C . ALA A 1 281 ? -8.602 -7.391 3.18 1 98.94 281 ALA A C 1
ATOM 2123 O O . ALA A 1 281 ? -7.883 -8.344 2.889 1 98.94 281 ALA A O 1
ATOM 2124 N N . VAL A 1 282 ? -8.938 -7.133 4.352 1 98.94 282 VAL A N 1
ATOM 2125 C CA . VAL A 1 282 ? -8.953 -8.078 5.461 1 98.94 282 VAL A CA 1
ATOM 2126 C C . VAL A 1 282 ? -10.398 -8.336 5.898 1 98.94 282 VAL A C 1
ATOM 2128 O O . VAL A 1 282 ? -11.117 -7.402 6.266 1 98.94 282 VAL A O 1
ATOM 2131 N N . VAL A 1 283 ? -10.852 -9.516 5.754 1 98.94 283 VAL A N 1
ATOM 2132 C CA . VAL A 1 283 ? -12.203 -9.906 6.145 1 98.94 283 VAL A CA 1
ATOM 2133 C C . VAL A 1 283 ? -12.133 -10.992 7.219 1 98.94 283 VAL A C 1
ATOM 2135 O O . VAL A 1 283 ? -11.391 -11.961 7.086 1 98.94 283 VAL A O 1
ATOM 2138 N N . GLY A 1 284 ? -12.836 -10.828 8.273 1 98.88 284 GLY A N 1
ATOM 2139 C CA . GLY A 1 284 ? -12.797 -11.812 9.344 1 98.88 284 GLY A CA 1
ATOM 2140 C C . GLY A 1 284 ? -14 -11.734 10.266 1 98.88 284 GLY A C 1
ATOM 2141 O O . GLY A 1 284 ? -14.898 -10.914 10.055 1 98.88 284 GLY A O 1
ATOM 2142 N N . LYS A 1 285 ? -14.047 -12.648 11.242 1 98.88 285 LYS A N 1
ATOM 2143 C CA . LYS A 1 285 ? -15.117 -12.695 12.227 1 98.88 285 LYS A CA 1
ATOM 2144 C C . LYS A 1 285 ? -15.227 -11.375 12.984 1 98.88 285 LYS A C 1
ATOM 2146 O O . LYS A 1 285 ? -14.211 -10.82 13.43 1 98.88 285 LYS A O 1
ATOM 2151 N N . ALA A 1 286 ? -16.422 -10.891 13.133 1 98.69 286 ALA A N 1
ATOM 2152 C CA . ALA A 1 286 ? -16.703 -9.555 13.648 1 98.69 286 ALA A CA 1
ATOM 2153 C C . ALA A 1 286 ? -16 -9.336 14.992 1 98.69 286 ALA A C 1
ATOM 2155 O O . ALA A 1 286 ? -15.406 -8.273 15.219 1 98.69 286 ALA A O 1
ATOM 2156 N N . GLU A 1 287 ? -16.062 -10.297 15.852 1 98.44 287 GLU A N 1
ATOM 2157 C CA . GLU A 1 287 ? -15.469 -10.172 17.172 1 98.44 287 GLU A CA 1
ATOM 2158 C C . GLU A 1 287 ? -13.953 -10 17.094 1 98.44 287 GLU A C 1
ATOM 2160 O O . GLU A 1 287 ? -13.367 -9.219 17.844 1 98.44 287 GLU A O 1
ATOM 2165 N N . VAL A 1 288 ? -13.328 -10.719 16.188 1 98.75 288 VAL A N 1
ATOM 2166 C CA . VAL A 1 288 ? -11.883 -10.656 15.984 1 98.75 288 VAL A CA 1
ATOM 2167 C C . VAL A 1 288 ? -11.508 -9.32 15.359 1 98.75 288 VAL A C 1
ATOM 2169 O O . VAL A 1 288 ? -10.641 -8.609 15.875 1 98.75 288 VAL A O 1
ATOM 2172 N N . MET A 1 289 ? -12.227 -8.977 14.305 1 98.75 289 MET A N 1
ATOM 2173 C CA . MET A 1 289 ? -11.914 -7.789 13.516 1 98.75 289 MET A CA 1
ATOM 2174 C C . MET A 1 289 ? -12.094 -6.52 14.344 1 98.75 289 MET A C 1
ATOM 2176 O O . MET A 1 289 ? -11.352 -5.551 14.172 1 98.75 289 MET A O 1
ATOM 2180 N N . ASN A 1 290 ? -13.047 -6.484 15.242 1 98.31 290 ASN A N 1
ATOM 2181 C CA . ASN A 1 290 ? -13.406 -5.285 15.992 1 98.31 290 ASN A CA 1
ATOM 2182 C C . ASN A 1 290 ? -12.562 -5.141 17.25 1 98.31 290 ASN A C 1
ATOM 2184 O O . ASN A 1 290 ? -12.836 -4.281 18.094 1 98.31 290 ASN A O 1
ATOM 2188 N N . ALA A 1 291 ? -11.516 -5.957 17.391 1 97.56 291 ALA A N 1
ATOM 2189 C CA . ALA A 1 291 ? -10.625 -5.871 18.547 1 97.56 291 ALA A CA 1
ATOM 2190 C C . ALA A 1 291 ? -9.742 -4.633 18.469 1 97.56 291 ALA A C 1
ATOM 2192 O O . ALA A 1 291 ? -9.32 -4.094 19.5 1 97.56 291 ALA A O 1
ATOM 2193 N N . ALA A 1 292 ? -9.438 -4.211 17.281 1 95 292 ALA A N 1
ATOM 2194 C CA . ALA A 1 292 ? -8.664 -2.984 17.109 1 95 292 ALA A CA 1
ATOM 2195 C C . ALA A 1 292 ? -9.539 -1.751 17.344 1 95 292 ALA A C 1
ATOM 2197 O O . ALA A 1 292 ? -10.656 -1.673 16.844 1 95 292 ALA A O 1
ATOM 2198 N N . LYS A 1 293 ? -9.031 -0.803 18.031 1 92.75 293 LYS A N 1
ATOM 2199 C CA . LYS A 1 293 ? -9.805 0.387 18.391 1 92.75 293 LYS A CA 1
ATOM 2200 C C . LYS A 1 293 ? -9.75 1.423 17.266 1 92.75 293 LYS A C 1
ATOM 2202 O O . LYS A 1 293 ? -8.828 1.417 16.453 1 92.75 293 LYS A O 1
ATOM 2207 N N . PRO A 1 294 ? -10.758 2.326 17.328 1 92.19 294 PRO A N 1
ATOM 2208 C CA . PRO A 1 294 ? -10.789 3.367 16.297 1 92.19 294 PRO A CA 1
ATOM 2209 C C . PRO A 1 294 ? -9.484 4.156 16.219 1 92.19 294 PRO A C 1
ATOM 2211 O O . PRO A 1 294 ? -8.922 4.535 17.25 1 92.19 294 PRO A O 1
ATOM 2214 N N . GLY A 1 295 ? -9.055 4.281 15.023 1 92 295 GLY A N 1
ATOM 2215 C CA . GLY A 1 295 ? -7.797 4.98 14.812 1 92 295 GLY A CA 1
ATOM 2216 C C . GLY A 1 295 ? -6.613 4.043 14.664 1 92 295 GLY A C 1
ATOM 2217 O O . GLY A 1 295 ? -5.562 4.434 14.148 1 92 295 GLY A O 1
ATOM 2218 N N . GLY A 1 296 ? -6.789 2.818 15.062 1 94.31 296 GLY A N 1
ATOM 2219 C CA . GLY A 1 296 ? -5.719 1.84 14.984 1 94.31 296 GLY A CA 1
ATOM 2220 C C . GLY A 1 296 ? -5.543 1.256 13.594 1 94.31 296 GLY A C 1
ATOM 2221 O O . GLY A 1 296 ? -4.465 0.766 13.258 1 94.31 296 GLY A O 1
ATOM 2222 N N . LEU A 1 297 ? -6.57 1.271 12.891 1 97.25 297 LEU A N 1
ATOM 2223 C CA . LEU A 1 297 ? -6.547 0.731 11.531 1 97.25 297 LEU A CA 1
ATOM 2224 C C . LEU A 1 297 ? -6.871 1.812 10.508 1 97.25 297 LEU A C 1
ATOM 2226 O O . LEU A 1 297 ? -7.48 2.83 10.844 1 97.25 297 LEU A O 1
ATOM 2230 N N . GLY A 1 298 ? -6.387 1.6 9.312 1 94.88 298 GLY A N 1
ATOM 2231 C CA . GLY A 1 298 ? -6.695 2.535 8.242 1 94.88 298 GLY A CA 1
ATOM 2232 C C . GLY A 1 298 ? -5.48 2.928 7.426 1 94.88 298 GLY A C 1
ATOM 2233 O O . GLY A 1 298 ? -4.375 2.436 7.668 1 94.88 298 GLY A O 1
ATOM 2234 N N . GLY A 1 299 ? -5.672 3.771 6.496 1 95.56 299 GLY A N 1
ATOM 2235 C CA . GLY A 1 299 ? -4.703 4.324 5.562 1 95.56 299 GLY A CA 1
ATOM 2236 C C . GLY A 1 299 ? -5.289 5.391 4.66 1 95.56 299 GLY A C 1
ATOM 2237 O O . GLY A 1 299 ? -6.48 5.352 4.332 1 95.56 299 GLY A O 1
ATOM 2238 N N . THR A 1 300 ? -4.43 6.277 4.262 1 97.12 300 THR A N 1
ATOM 2239 C CA . THR A 1 300 ? -4.871 7.43 3.48 1 97.12 300 THR A CA 1
ATOM 2240 C C . THR A 1 300 ? -5.621 6.98 2.229 1 97.12 300 THR A C 1
ATOM 2242 O O . THR A 1 300 ? -6.707 7.484 1.934 1 97.12 300 THR A O 1
ATOM 2245 N N . TYR A 1 301 ? -5.152 5.957 1.572 1 97.69 301 TYR A N 1
ATOM 2246 C CA . TYR A 1 301 ? -5.727 5.523 0.304 1 97.69 301 TYR A CA 1
ATOM 2247 C C . TYR A 1 301 ? -6.574 4.27 0.49 1 97.69 301 TYR A C 1
ATOM 2249 O O . TYR A 1 301 ? -7.012 3.656 -0.488 1 97.69 301 TYR A O 1
ATOM 2257 N N . ALA A 1 302 ? -6.738 3.811 1.741 1 98 302 ALA A N 1
ATOM 2258 C CA . ALA A 1 302 ? -7.371 2.525 2.033 1 98 302 ALA A CA 1
ATOM 2259 C C . ALA A 1 302 ? -8.797 2.482 1.497 1 98 302 ALA A C 1
ATOM 2261 O O . ALA A 1 302 ? -9.648 3.268 1.918 1 98 302 ALA A O 1
ATOM 2262 N N . GLY A 1 303 ? -9.008 1.564 0.609 1 98.38 303 GLY A N 1
ATOM 2263 C CA . GLY A 1 303 ? -10.328 1.461 0.008 1 98.38 303 GLY A CA 1
ATOM 2264 C C . GLY A 1 303 ? -10.633 2.588 -0.961 1 98.38 303 GLY A C 1
ATOM 2265 O O . GLY A 1 303 ? -11.68 3.232 -0.865 1 98.38 303 GLY A O 1
ATOM 2266 N N . SER A 1 304 ? -9.695 2.842 -1.896 1 98.31 304 SER A N 1
ATOM 2267 C CA . SER A 1 304 ? -9.891 3.951 -2.824 1 98.31 304 SER A CA 1
ATOM 2268 C C . SER A 1 304 ? -11.203 3.816 -3.584 1 98.31 304 SER A C 1
ATOM 2270 O O . SER A 1 304 ? -11.578 2.717 -3.994 1 98.31 304 SER A O 1
ATOM 2272 N N . PRO A 1 305 ? -11.938 4.953 -3.799 1 98.69 305 PRO A N 1
ATOM 2273 C CA . PRO A 1 305 ? -13.227 4.922 -4.492 1 98.69 305 PRO A CA 1
ATOM 2274 C C . PRO A 1 305 ? -13.141 4.273 -5.871 1 98.69 305 PRO A C 1
ATOM 2276 O O . PRO A 1 305 ? -14.031 3.51 -6.254 1 98.69 305 PRO A O 1
ATOM 2279 N N . ILE A 1 306 ? -12.062 4.547 -6.562 1 98.69 306 ILE A N 1
ATOM 2280 C CA . ILE A 1 306 ? -11.859 4.004 -7.902 1 98.69 306 ILE A CA 1
ATOM 2281 C C . ILE A 1 306 ? -11.758 2.484 -7.832 1 98.69 306 ILE A C 1
ATOM 2283 O O . ILE A 1 306 ? -12.398 1.775 -8.609 1 98.69 306 ILE A O 1
ATOM 2287 N N . ALA A 1 307 ? -10.969 1.985 -6.941 1 98.88 307 ALA A N 1
ATOM 2288 C CA . ALA A 1 307 ? -10.75 0.546 -6.812 1 98.88 307 ALA A CA 1
ATOM 2289 C C . ALA A 1 307 ? -12.008 -0.154 -6.305 1 98.88 307 ALA A C 1
ATOM 2291 O O . ALA A 1 307 ? -12.289 -1.292 -6.688 1 98.88 307 ALA A O 1
ATOM 2292 N N . CYS A 1 308 ? -12.758 0.525 -5.383 1 98.94 308 CYS A N 1
ATOM 2293 C CA . CYS A 1 308 ? -14.016 -0.051 -4.906 1 98.94 308 CYS A CA 1
ATOM 2294 C C . CYS A 1 308 ? -15 -0.231 -6.051 1 98.94 308 CYS A C 1
ATOM 2296 O O . CYS A 1 308 ? -15.672 -1.264 -6.145 1 98.94 308 CYS A O 1
ATOM 2298 N N . ALA A 1 309 ? -15.078 0.797 -6.887 1 98.88 309 ALA A N 1
ATOM 2299 C CA . ALA A 1 309 ? -15.953 0.691 -8.055 1 98.88 309 ALA A CA 1
ATOM 2300 C C . ALA A 1 309 ? -15.531 -0.468 -8.953 1 98.88 309 ALA A C 1
ATOM 2302 O O . ALA A 1 309 ? -16.375 -1.228 -9.43 1 98.88 309 ALA A O 1
ATOM 2303 N N . ALA A 1 310 ? -14.25 -0.59 -9.188 1 98.94 310 ALA A N 1
ATOM 2304 C CA . ALA A 1 310 ? -13.719 -1.688 -9.984 1 98.94 310 ALA A CA 1
ATOM 2305 C C . ALA A 1 310 ? -14.062 -3.039 -9.367 1 98.94 310 ALA A C 1
ATOM 2307 O O . ALA A 1 310 ? -14.5 -3.957 -10.062 1 98.94 310 ALA A O 1
ATOM 2308 N N . ALA A 1 311 ? -13.883 -3.152 -8.07 1 98.94 311 ALA A N 1
ATOM 2309 C CA . ALA A 1 311 ? -14.094 -4.414 -7.367 1 98.94 311 ALA A CA 1
ATOM 2310 C C . ALA A 1 311 ? -15.555 -4.84 -7.43 1 98.94 311 ALA A C 1
ATOM 2312 O O . ALA A 1 311 ? -15.852 -6.023 -7.598 1 98.94 311 ALA A O 1
ATOM 2313 N N . LEU A 1 312 ? -16.438 -3.869 -7.219 1 98.94 312 LEU A N 1
ATOM 2314 C CA . LEU A 1 312 ? -17.859 -4.176 -7.332 1 98.94 312 LEU A CA 1
ATOM 2315 C C . LEU A 1 312 ? -18.203 -4.711 -8.719 1 98.94 312 LEU A C 1
ATOM 2317 O O . LEU A 1 312 ? -18.953 -5.676 -8.852 1 98.94 312 LEU A O 1
ATOM 2321 N N . ALA A 1 313 ? -17.609 -4.113 -9.758 1 98.94 313 ALA A N 1
ATOM 2322 C CA . ALA A 1 313 ? -17.812 -4.582 -11.125 1 98.94 313 ALA A CA 1
ATOM 2323 C C . ALA A 1 313 ? -17.203 -5.969 -11.32 1 98.94 313 ALA A C 1
ATOM 2325 O O . ALA A 1 313 ? -17.797 -6.816 -12 1 98.94 313 ALA A O 1
ATOM 2326 N N . VAL A 1 314 ? -16.062 -6.234 -10.742 1 98.94 314 VAL A N 1
ATOM 2327 C CA . VAL A 1 314 ? -15.406 -7.535 -10.836 1 98.94 314 VAL A CA 1
ATOM 2328 C C . VAL A 1 314 ? -16.312 -8.617 -10.266 1 98.94 314 VAL A C 1
ATOM 2330 O O . VAL A 1 314 ? -16.469 -9.68 -10.867 1 98.94 314 VAL A O 1
ATOM 2333 N N . LEU A 1 315 ? -16.891 -8.352 -9.094 1 98.88 315 LEU A N 1
ATOM 2334 C CA . LEU A 1 315 ? -17.766 -9.328 -8.469 1 98.88 315 LEU A CA 1
ATOM 2335 C C . LEU A 1 315 ? -18.953 -9.633 -9.367 1 98.88 315 LEU A C 1
ATOM 2337 O O . LEU A 1 315 ? -19.422 -10.781 -9.438 1 98.88 315 LEU A O 1
ATOM 2341 N N . GLU A 1 316 ? -19.469 -8.617 -10.062 1 98.81 316 GLU A N 1
ATOM 2342 C CA . GLU A 1 316 ? -20.547 -8.844 -11.016 1 98.81 316 GLU A CA 1
ATOM 2343 C C . GLU A 1 316 ? -20.078 -9.719 -12.18 1 98.81 316 GLU A C 1
ATOM 2345 O O . GLU A 1 316 ? -20.797 -10.625 -12.609 1 98.81 316 GLU A O 1
ATOM 2350 N N . VAL A 1 317 ? -18.922 -9.438 -12.703 1 98.81 317 VAL A N 1
ATOM 2351 C CA . VAL A 1 317 ? -18.375 -10.195 -13.82 1 98.81 317 VAL A CA 1
ATOM 2352 C C . VAL A 1 317 ? -18.203 -11.664 -13.414 1 98.81 317 VAL A C 1
ATOM 2354 O O . VAL A 1 317 ? -18.516 -12.562 -14.195 1 98.81 317 VAL A O 1
ATOM 2357 N N . ILE A 1 318 ? -17.703 -11.922 -12.211 1 98.75 318 ILE A N 1
ATOM 2358 C CA . ILE A 1 318 ? -17.484 -13.273 -11.719 1 98.75 318 ILE A CA 1
ATOM 2359 C C . ILE A 1 318 ? -18.781 -14.07 -11.773 1 98.75 318 ILE A C 1
ATOM 2361 O O . ILE A 1 318 ? -18.812 -15.211 -12.242 1 98.75 318 ILE A O 1
ATOM 2365 N N . GLU A 1 319 ? -19.812 -13.43 -11.328 1 98.38 319 GLU A N 1
ATOM 2366 C CA . GLU A 1 319 ? -21.125 -14.078 -11.297 1 98.38 319 GLU A CA 1
ATOM 2367 C C . GLU A 1 319 ? -21.688 -14.25 -12.703 1 98.38 319 GLU A C 1
ATOM 2369 O O . GLU A 1 319 ? -22.062 -15.359 -13.102 1 98.38 319 GLU A O 1
ATOM 2374 N N . GLU A 1 320 ? -21.688 -13.211 -13.477 1 98.62 320 GLU A N 1
ATOM 2375 C CA . GLU A 1 320 ? -22.344 -13.188 -14.781 1 98.62 320 GLU A CA 1
ATOM 2376 C C . GLU A 1 320 ? -21.625 -14.094 -15.773 1 98.62 320 GLU A C 1
ATOM 2378 O O . GLU A 1 320 ? -22.266 -14.727 -16.625 1 98.62 320 GLU A O 1
ATOM 2383 N N . GLU A 1 321 ? -20.328 -14.133 -15.648 1 98.62 321 GLU A N 1
ATOM 2384 C CA . GLU A 1 321 ? -19.547 -14.891 -16.625 1 98.62 321 GLU A CA 1
ATOM 2385 C C . GLU A 1 321 ? -19.125 -16.234 -16.062 1 98.62 321 GLU A C 1
ATOM 2387 O O . GLU A 1 321 ? -18.359 -16.969 -16.703 1 98.62 321 GLU A O 1
ATOM 2392 N N . GLN A 1 322 ? -19.578 -16.578 -14.891 1 98.69 322 GLN A N 1
ATOM 2393 C CA . GLN A 1 322 ? -19.359 -17.859 -14.258 1 98.69 322 GLN A CA 1
ATOM 2394 C C . GLN A 1 322 ? -17.875 -18.219 -14.242 1 98.69 322 GLN A C 1
ATOM 2396 O O . GLN A 1 322 ? -17.469 -19.297 -14.703 1 98.69 322 GLN A O 1
ATOM 2401 N N . LEU A 1 323 ? -17.109 -17.391 -13.602 1 98.88 323 LEU A N 1
ATOM 2402 C CA . LEU A 1 323 ? -15.648 -17.484 -13.695 1 98.88 323 LEU A CA 1
ATOM 2403 C C . LEU A 1 323 ? -15.141 -18.703 -12.938 1 98.88 323 LEU A C 1
ATOM 2405 O O . LEU A 1 323 ? -14.086 -19.25 -13.266 1 98.88 323 LEU A O 1
ATOM 2409 N N . ASN A 1 324 ? -15.836 -19.188 -11.891 1 98.81 324 ASN A N 1
ATOM 2410 C CA . ASN A 1 324 ? -15.445 -20.453 -11.258 1 98.81 324 ASN A CA 1
ATOM 2411 C C . ASN A 1 324 ? -15.43 -21.609 -12.258 1 98.81 324 ASN A C 1
ATOM 2413 O O . ASN A 1 324 ? -14.461 -22.359 -12.32 1 98.81 324 ASN A O 1
ATOM 2417 N N . GLN A 1 325 ? -16.484 -21.719 -12.977 1 98.81 325 GLN A N 1
ATOM 2418 C CA . GLN A 1 325 ? -16.578 -22.766 -13.977 1 98.81 325 GLN A CA 1
ATOM 2419 C C . GLN A 1 325 ? -15.523 -22.594 -15.062 1 98.81 325 GLN A C 1
ATOM 2421 O O . GLN A 1 325 ? -14.906 -23.562 -15.5 1 98.81 325 GLN A O 1
ATOM 2426 N N . ARG A 1 326 ? -15.352 -21.375 -15.508 1 98.81 326 ARG A N 1
ATOM 2427 C CA . ARG A 1 326 ? -14.336 -21.109 -16.516 1 98.81 326 ARG A CA 1
ATOM 2428 C C . ARG A 1 326 ? -12.945 -21.484 -16.016 1 98.81 326 ARG A C 1
ATOM 2430 O O . ARG A 1 326 ? -12.117 -21.969 -16.797 1 98.81 326 ARG A O 1
ATOM 2437 N N . ALA A 1 327 ? -12.695 -21.219 -14.742 1 98.88 327 ALA A N 1
ATOM 2438 C CA . ALA A 1 327 ? -11.406 -21.578 -14.156 1 98.88 327 ALA A CA 1
ATOM 2439 C C . ALA A 1 327 ? -11.18 -23.078 -14.227 1 98.88 327 ALA A C 1
ATOM 2441 O O . ALA A 1 327 ? -10.078 -23.531 -14.562 1 98.88 327 ALA A O 1
ATOM 2442 N N . ASN A 1 328 ? -12.164 -23.828 -13.867 1 98.88 328 ASN A N 1
ATOM 2443 C CA . ASN A 1 328 ? -12.047 -25.281 -13.922 1 98.88 328 ASN A CA 1
ATOM 2444 C C . ASN A 1 328 ? -11.82 -25.781 -15.352 1 98.88 328 ASN A C 1
ATOM 2446 O O . ASN A 1 328 ? -10.953 -26.625 -15.594 1 98.88 328 ASN A O 1
ATOM 2450 N N . THR A 1 329 ? -12.555 -25.234 -16.312 1 98.81 329 THR A N 1
ATOM 2451 C CA . THR A 1 329 ? -12.43 -25.609 -17.719 1 98.81 329 THR A CA 1
ATOM 2452 C C . THR A 1 329 ? -11.047 -25.25 -18.25 1 98.81 329 THR A C 1
ATOM 2454 O O . THR A 1 329 ? -10.398 -26.047 -18.922 1 98.81 329 THR A O 1
ATOM 2457 N N . GLN A 1 330 ? -10.609 -24.047 -18 1 98.88 330 GLN A N 1
ATOM 2458 C CA . GLN A 1 330 ? -9.289 -23.594 -18.453 1 98.88 330 GLN A CA 1
ATOM 2459 C C . GLN A 1 330 ? -8.18 -24.422 -17.812 1 98.88 330 GLN A C 1
ATOM 2461 O O . GLN A 1 330 ? -7.203 -24.766 -18.484 1 98.88 330 GLN A O 1
ATOM 2466 N N . GLY A 1 331 ? -8.32 -24.688 -16.484 1 98.88 331 GLY A N 1
ATOM 2467 C CA . GLY A 1 331 ? -7.348 -25.531 -15.812 1 98.88 331 GLY A CA 1
ATOM 2468 C C . GLY A 1 331 ? -7.227 -26.922 -16.438 1 98.88 331 GLY A C 1
ATOM 2469 O O . GLY A 1 331 ? -6.117 -27.422 -16.609 1 98.88 331 GLY A O 1
ATOM 2470 N N . GLU A 1 332 ? -8.344 -27.5 -16.766 1 98.75 332 GLU A N 1
ATOM 2471 C CA . GLU A 1 332 ? -8.359 -28.812 -17.406 1 98.75 332 GLU A CA 1
ATOM 2472 C C . GLU A 1 332 ? -7.668 -28.75 -18.766 1 98.75 332 GLU A C 1
ATOM 2474 O O . GLU A 1 332 ? -6.891 -29.641 -19.109 1 98.75 332 GLU A O 1
ATOM 2479 N N . GLN A 1 333 ? -7.977 -27.734 -19.516 1 98.81 333 GLN A N 1
ATOM 2480 C CA . GLN A 1 333 ? -7.367 -27.547 -20.828 1 98.81 333 GLN A CA 1
ATOM 2481 C C . GLN A 1 333 ? -5.848 -27.438 -20.734 1 98.81 333 GLN A C 1
ATOM 2483 O O . GLN A 1 333 ? -5.125 -28.094 -21.469 1 98.81 333 GLN A O 1
ATOM 2488 N N . ILE A 1 334 ? -5.359 -26.625 -19.828 1 98.88 334 ILE A N 1
ATOM 2489 C CA . ILE A 1 334 ? -3.93 -26.406 -19.656 1 98.88 334 ILE A CA 1
ATOM 2490 C C . ILE A 1 334 ? -3.262 -27.688 -19.203 1 98.88 334 ILE A C 1
ATOM 2492 O O . ILE A 1 334 ? -2.252 -28.109 -19.766 1 98.88 334 ILE A O 1
ATOM 2496 N N . LYS A 1 335 ? -3.826 -28.359 -18.203 1 98.81 335 LYS A N 1
ATOM 2497 C CA . LYS A 1 335 ? -3.229 -29.578 -17.641 1 98.81 335 LYS A CA 1
ATOM 2498 C C . LYS A 1 335 ? -3.193 -30.688 -18.688 1 98.81 335 LYS A C 1
ATOM 2500 O O . LYS A 1 335 ? -2.219 -31.453 -18.766 1 98.81 335 LYS A O 1
ATOM 2505 N N . ALA A 1 336 ? -4.262 -30.812 -19.422 1 98.75 336 ALA A N 1
ATOM 2506 C CA . ALA A 1 336 ? -4.297 -31.828 -20.469 1 98.75 336 ALA A CA 1
ATOM 2507 C C . ALA A 1 336 ? -3.154 -31.625 -21.469 1 98.75 336 ALA A C 1
ATOM 2509 O O . ALA A 1 336 ? -2.477 -32.594 -21.844 1 98.75 336 ALA A O 1
ATOM 2510 N N . ARG A 1 337 ? -2.975 -30.391 -21.906 1 98.69 337 ARG A N 1
ATOM 2511 C CA . ARG A 1 337 ? -1.903 -30.094 -22.844 1 98.69 337 ARG A CA 1
ATOM 2512 C C . ARG A 1 337 ? -0.535 -30.344 -22.219 1 98.69 337 ARG A C 1
ATOM 2514 O O . ARG A 1 337 ? 0.379 -30.828 -22.875 1 98.69 337 ARG A O 1
ATOM 2521 N N . LEU A 1 338 ? -0.329 -29.938 -20.953 1 98.81 338 LEU A N 1
ATOM 2522 C CA . LEU A 1 338 ? 0.944 -30.125 -20.266 1 98.81 338 LEU A CA 1
ATOM 2523 C C . LEU A 1 338 ? 1.253 -31.609 -20.109 1 98.81 338 LEU A C 1
ATOM 2525 O O . LEU A 1 338 ? 2.412 -32.031 -20.188 1 98.81 338 LEU A O 1
ATOM 2529 N N . GLN A 1 339 ? 0.231 -32.406 -19.844 1 98.5 339 GLN A N 1
ATOM 2530 C CA . GLN A 1 339 ? 0.412 -33.844 -19.734 1 98.5 339 GLN A CA 1
ATOM 2531 C C . GLN A 1 339 ? 0.879 -34.438 -21.062 1 98.5 339 GLN A C 1
ATOM 2533 O O . GLN A 1 339 ? 1.733 -35.344 -21.078 1 98.5 339 GLN A O 1
ATOM 2538 N N . GLN A 1 340 ? 0.328 -33.938 -22.109 1 98.44 340 GLN A N 1
ATOM 2539 C CA . GLN A 1 340 ? 0.789 -34.375 -23.422 1 98.44 340 GLN A CA 1
ATOM 2540 C C . GLN A 1 340 ? 2.26 -34 -23.625 1 98.44 340 GLN A C 1
ATOM 2542 O O . GLN A 1 340 ? 3.029 -34.812 -24.141 1 98.44 340 GLN A O 1
ATOM 2547 N N . LEU A 1 341 ? 2.635 -32.844 -23.266 1 98.25 341 LEU A N 1
ATOM 2548 C CA . LEU A 1 341 ? 4.023 -32.406 -23.375 1 98.25 341 LEU A CA 1
ATOM 2549 C C . LEU A 1 341 ? 4.93 -33.281 -22.5 1 98.25 341 LEU A C 1
ATOM 2551 O O . LEU A 1 341 ? 6.055 -33.594 -22.891 1 98.25 341 LEU A O 1
ATOM 2555 N N . ALA A 1 342 ? 4.422 -33.656 -21.328 1 97.81 342 ALA A N 1
ATOM 2556 C CA . ALA A 1 342 ? 5.203 -34.438 -20.375 1 97.81 342 ALA A CA 1
ATOM 2557 C C . ALA A 1 342 ? 5.523 -35.812 -20.938 1 97.81 342 ALA A C 1
ATOM 2559 O O . ALA A 1 342 ? 6.516 -36.438 -20.547 1 97.81 342 ALA A O 1
ATOM 2560 N N . GLU A 1 343 ? 4.719 -36.312 -21.812 1 97.19 343 GLU A N 1
ATOM 2561 C CA . GLU A 1 343 ? 4.996 -37.562 -22.469 1 97.19 343 GLU A CA 1
ATOM 2562 C C . GLU A 1 343 ? 6.223 -37.469 -23.375 1 97.19 343 GLU A C 1
ATOM 2564 O O . GLU A 1 343 ? 6.93 -38.469 -23.578 1 97.19 343 GLU A O 1
ATOM 2569 N N . ARG A 1 344 ? 6.488 -36.344 -23.812 1 95.5 344 ARG A N 1
ATOM 2570 C CA . ARG A 1 344 ? 7.559 -36.125 -24.781 1 95.5 344 ARG A CA 1
ATOM 2571 C C . ARG A 1 344 ? 8.797 -35.531 -24.109 1 95.5 344 ARG A C 1
ATOM 2573 O O . ARG A 1 344 ? 9.922 -35.75 -24.578 1 95.5 344 ARG A O 1
ATOM 2580 N N . PHE A 1 345 ? 8.562 -34.781 -23.062 1 96.81 345 PHE A N 1
ATOM 2581 C CA . PHE A 1 345 ? 9.664 -34.062 -22.422 1 96.81 345 PHE A CA 1
ATOM 2582 C C . PHE A 1 345 ? 9.906 -34.594 -21.016 1 96.81 345 PHE A C 1
ATOM 2584 O O . PHE A 1 345 ? 9.141 -34.312 -20.094 1 96.81 345 PHE A O 1
ATOM 2591 N N . ASP A 1 346 ? 11.078 -35.156 -20.781 1 96.44 346 ASP A N 1
ATOM 2592 C CA . ASP A 1 346 ? 11.414 -35.781 -19.5 1 96.44 346 ASP A CA 1
ATOM 2593 C C . ASP A 1 346 ? 11.773 -34.719 -18.453 1 96.44 346 ASP A C 1
ATOM 2595 O O . ASP A 1 346 ? 11.906 -35.062 -17.266 1 96.44 346 ASP A O 1
ATOM 2599 N N . CYS A 1 347 ? 11.812 -33.438 -18.859 1 98.06 347 CYS A N 1
ATOM 2600 C CA . CYS A 1 347 ? 12.141 -32.375 -17.922 1 98.06 347 CYS A CA 1
ATOM 2601 C C . CYS A 1 347 ? 10.914 -31.953 -17.125 1 98.06 347 CYS A C 1
ATOM 2603 O O . CYS A 1 347 ? 11.031 -31.219 -16.141 1 98.06 347 CYS A O 1
ATOM 2605 N N . ILE A 1 348 ? 9.711 -32.375 -17.516 1 98.38 348 ILE A N 1
ATOM 2606 C CA . ILE A 1 348 ? 8.492 -32.031 -16.781 1 98.38 348 ILE A CA 1
ATOM 2607 C C . ILE A 1 348 ? 8.273 -33.062 -15.664 1 98.38 348 ILE A C 1
ATOM 2609 O O . ILE A 1 348 ? 7.996 -34.219 -15.938 1 98.38 348 ILE A O 1
ATOM 2613 N N . GLY A 1 349 ? 8.375 -32.625 -14.414 1 97.5 349 GLY A N 1
ATOM 2614 C CA . GLY A 1 349 ? 8.32 -33.531 -13.273 1 97.5 349 GLY A CA 1
ATOM 2615 C C . GLY A 1 349 ? 6.934 -33.625 -12.664 1 97.5 349 GLY A C 1
ATOM 2616 O O . GLY A 1 349 ? 6.547 -34.688 -12.18 1 97.5 349 GLY A O 1
ATOM 2617 N N . ASP A 1 350 ? 6.246 -32.531 -12.516 1 97.69 350 ASP A N 1
ATOM 2618 C CA . ASP A 1 350 ? 4.934 -32.5 -11.875 1 97.69 350 ASP A CA 1
ATOM 2619 C C . ASP A 1 350 ? 4.066 -31.391 -12.484 1 97.69 350 ASP A C 1
ATOM 2621 O O . ASP A 1 350 ? 4.582 -30.375 -12.93 1 97.69 350 ASP A O 1
ATOM 2625 N N . ILE A 1 351 ? 2.865 -31.688 -12.703 1 98.56 351 ILE A N 1
ATOM 2626 C CA . ILE A 1 351 ? 1.817 -30.75 -13.086 1 98.56 351 ILE A CA 1
ATOM 2627 C C . ILE A 1 351 ? 0.745 -30.703 -12 1 98.56 351 ILE A C 1
ATOM 2629 O O . ILE A 1 351 ? 0.176 -31.734 -11.633 1 98.56 351 ILE A O 1
ATOM 2633 N N . ARG A 1 352 ? 0.496 -29.469 -11.422 1 98.06 352 ARG A N 1
ATOM 2634 C CA . ARG A 1 352 ? -0.412 -29.406 -10.281 1 98.06 352 ARG A CA 1
ATOM 2635 C C . ARG A 1 352 ? -1.22 -28.109 -10.281 1 98.06 352 ARG A C 1
ATOM 2637 O O . ARG A 1 352 ? -0.935 -27.203 -11.062 1 98.06 352 ARG A O 1
ATOM 2644 N N . GLY A 1 353 ? -2.195 -28.078 -9.32 1 94.81 353 GLY A N 1
ATOM 2645 C CA . GLY A 1 353 ? -2.924 -26.891 -8.93 1 94.81 353 GLY A CA 1
ATOM 2646 C C . GLY A 1 353 ? -4.418 -27 -9.156 1 94.81 353 GLY A C 1
ATOM 2647 O O . GLY A 1 353 ? -4.863 -27.703 -10.07 1 94.81 353 GLY A O 1
ATOM 2648 N N . PRO A 1 354 ? -5.125 -26.375 -8.297 1 98 354 PRO A N 1
ATOM 2649 C CA . PRO A 1 354 ? -6.578 -26.391 -8.484 1 98 354 PRO A CA 1
ATOM 2650 C C . PRO A 1 354 ? -7.051 -25.375 -9.523 1 98 354 PRO A C 1
ATOM 2652 O O . PRO A 1 354 ? -6.492 -24.281 -9.617 1 98 354 PRO A O 1
ATOM 2655 N N . GLY A 1 355 ? -8.102 -25.781 -10.266 1 98.5 355 GLY A N 1
ATOM 2656 C CA . GLY A 1 355 ? -8.648 -24.875 -11.266 1 98.5 355 GLY A CA 1
ATOM 2657 C C . GLY A 1 355 ? -7.605 -24.375 -12.25 1 98.5 355 GLY A C 1
ATOM 2658 O O . GLY A 1 355 ? -6.844 -25.156 -12.812 1 98.5 355 GLY A O 1
ATOM 2659 N N . ALA A 1 356 ? -7.586 -23.078 -12.477 1 98.81 356 ALA A N 1
ATOM 2660 C CA . ALA A 1 356 ? -6.703 -22.469 -13.477 1 98.81 356 ALA A CA 1
ATOM 2661 C C . ALA A 1 356 ? -5.402 -22 -12.836 1 98.81 356 ALA A C 1
ATOM 2663 O O . ALA A 1 356 ? -4.586 -21.344 -13.492 1 98.81 356 ALA A O 1
ATOM 2664 N N . MET A 1 357 ? -5.23 -22.266 -11.508 1 98.75 357 MET A N 1
ATOM 2665 C CA . MET A 1 357 ? -3.945 -22.047 -10.852 1 98.75 357 MET A CA 1
ATOM 2666 C C . MET A 1 357 ? -3.016 -23.234 -11.055 1 98.75 357 MET A C 1
ATOM 2668 O O . MET A 1 357 ? -2.838 -24.047 -10.148 1 98.75 357 MET A O 1
ATOM 2672 N N . VAL A 1 358 ? -2.377 -23.281 -12.242 1 98.81 358 VAL A N 1
ATOM 2673 C CA . VAL A 1 358 ? -1.659 -24.469 -12.688 1 98.81 358 VAL A CA 1
ATOM 2674 C C . VAL A 1 358 ? -0.157 -24.203 -12.695 1 98.81 358 VAL A C 1
ATOM 2676 O O . VAL A 1 358 ? 0.282 -23.109 -13.07 1 98.81 358 VAL A O 1
ATOM 2679 N N . ALA A 1 359 ? 0.6 -25.141 -12.25 1 98.69 359 ALA A N 1
ATOM 2680 C CA . ALA A 1 359 ? 2.059 -25.078 -12.242 1 98.69 359 ALA A CA 1
ATOM 2681 C C . ALA A 1 359 ? 2.666 -26.266 -12.977 1 98.69 359 ALA A C 1
ATOM 2683 O O . ALA A 1 359 ? 2.092 -27.359 -12.992 1 98.69 359 ALA A O 1
ATOM 2684 N N . MET A 1 360 ? 3.734 -26.078 -13.617 1 98.75 360 MET A N 1
ATOM 2685 C CA . MET A 1 360 ? 4.582 -27.094 -14.219 1 98.75 360 MET A CA 1
ATOM 2686 C C . MET A 1 360 ? 5.988 -27.047 -13.633 1 98.75 360 MET A C 1
ATOM 2688 O O . MET A 1 360 ? 6.672 -26.031 -13.734 1 98.75 360 MET A O 1
ATOM 2692 N N . GLU A 1 361 ? 6.387 -28.078 -13.008 1 98.44 361 GLU A N 1
ATOM 2693 C CA . GLU A 1 361 ? 7.699 -28.141 -12.367 1 98.44 361 GLU A CA 1
ATOM 2694 C C . GLU A 1 361 ? 8.734 -28.781 -13.281 1 98.44 361 GLU A C 1
ATOM 2696 O O . GLU A 1 361 ? 8.484 -29.844 -13.852 1 98.44 361 GLU A O 1
ATOM 2701 N N . LEU A 1 362 ? 9.836 -28.156 -13.484 1 98.75 362 LEU A N 1
ATOM 2702 C CA . LEU A 1 362 ? 10.891 -28.625 -14.367 1 98.75 362 LEU A CA 1
ATOM 2703 C C . LEU A 1 362 ? 12.031 -29.266 -13.562 1 98.75 362 LEU A C 1
ATOM 2705 O O . LEU A 1 362 ? 12.586 -28.625 -12.672 1 98.75 362 LEU A O 1
ATOM 2709 N N . VAL A 1 363 ? 12.352 -30.484 -13.891 1 98.5 363 VAL A N 1
ATOM 2710 C CA . VAL A 1 363 ? 13.391 -31.25 -13.227 1 98.5 363 VAL A CA 1
ATOM 2711 C C . VAL A 1 363 ? 14.219 -32 -14.258 1 98.5 363 VAL A C 1
ATOM 2713 O O . VAL A 1 363 ? 13.883 -32.031 -15.445 1 98.5 363 VAL A O 1
ATOM 2716 N N . LYS A 1 364 ? 15.32 -32.531 -13.836 1 97.94 364 LYS A N 1
ATOM 2717 C CA . LYS A 1 364 ? 16.125 -33.406 -14.703 1 97.94 364 LYS A CA 1
ATOM 2718 C C . LYS A 1 364 ? 15.648 -34.844 -14.641 1 97.94 364 LYS A C 1
ATOM 2720 O O . LYS A 1 364 ? 15.57 -35.438 -13.562 1 97.94 364 LYS A O 1
ATOM 2725 N N . GLN A 1 365 ? 15.281 -35.406 -15.781 1 96.75 365 GLN A N 1
ATOM 2726 C CA . GLN A 1 365 ? 14.93 -36.812 -15.938 1 96.75 365 GLN A CA 1
ATOM 2727 C C . GLN A 1 365 ? 13.789 -37.219 -15.016 1 96.75 365 GLN A C 1
ATOM 2729 O O . GLN A 1 365 ? 13.859 -38.25 -14.328 1 96.75 365 GLN A O 1
ATOM 2734 N N . ARG A 1 366 ? 12.891 -36.375 -14.781 1 95.94 366 ARG A N 1
ATOM 2735 C CA . ARG A 1 366 ? 11.656 -36.594 -14.023 1 95.94 366 ARG A CA 1
ATOM 2736 C C . ARG A 1 366 ? 11.961 -36.812 -12.547 1 95.94 366 ARG A C 1
ATOM 2738 O O . ARG A 1 366 ? 11.109 -37.312 -11.797 1 95.94 366 ARG A O 1
ATOM 2745 N N . ASP A 1 367 ? 13.18 -36.438 -12.086 1 96.81 367 ASP A N 1
ATOM 2746 C CA . ASP A 1 367 ? 13.602 -36.625 -10.703 1 96.81 367 ASP A CA 1
ATOM 2747 C C . ASP A 1 367 ? 13.289 -35.375 -9.867 1 96.81 367 ASP A C 1
ATOM 2749 O O . ASP A 1 367 ? 13.945 -34.344 -10.008 1 96.81 367 ASP A O 1
ATOM 2753 N N . ALA A 1 368 ? 12.344 -35.5 -9.008 1 95.56 368 ALA A N 1
ATOM 2754 C CA . ALA A 1 368 ? 11.898 -34.406 -8.156 1 95.56 368 ALA A CA 1
ATOM 2755 C C . ALA A 1 368 ? 13.07 -33.812 -7.367 1 95.56 368 ALA A C 1
ATOM 2757 O O . ALA A 1 368 ? 13.047 -32.656 -6.992 1 95.56 368 ALA A O 1
ATOM 2758 N N . ALA A 1 369 ? 14.102 -34.562 -7.125 1 96.62 369 ALA A N 1
ATOM 2759 C CA . ALA A 1 369 ? 15.25 -34.156 -6.316 1 96.62 369 ALA A CA 1
ATOM 2760 C C . ALA A 1 369 ? 16.25 -33.375 -7.152 1 96.62 369 ALA A C 1
ATOM 2762 O O . ALA A 1 369 ? 17.219 -32.812 -6.617 1 96.62 369 ALA A O 1
ATOM 2763 N N . ARG A 1 370 ? 15.992 -33.25 -8.453 1 98 370 ARG A N 1
ATOM 2764 C CA . ARG A 1 370 ? 16.922 -32.562 -9.336 1 98 370 ARG A CA 1
ATOM 2765 C C . ARG A 1 370 ? 16.219 -31.438 -10.078 1 98 370 ARG A C 1
ATOM 2767 O O . ARG A 1 370 ? 16.109 -31.469 -11.312 1 98 370 ARG A O 1
ATOM 2774 N N . PRO A 1 371 ? 15.82 -30.375 -9.305 1 98.19 371 PRO A N 1
ATOM 2775 C CA . PRO A 1 371 ? 15.195 -29.219 -9.945 1 98.19 371 PRO A CA 1
ATOM 2776 C C . PRO A 1 371 ? 16.078 -28.594 -11.023 1 98.19 371 PRO A C 1
ATOM 2778 O O . PRO A 1 371 ? 17.297 -28.562 -10.883 1 98.19 371 PRO A O 1
ATOM 2781 N N . ASP A 1 372 ? 15.484 -28.094 -12.109 1 98.62 372 ASP A N 1
ATOM 2782 C CA . ASP A 1 372 ? 16.234 -27.516 -13.211 1 98.62 372 ASP A CA 1
ATOM 2783 C C . ASP A 1 372 ? 15.945 -26.016 -13.352 1 98.62 372 ASP A C 1
ATOM 2785 O O . ASP A 1 372 ? 15.281 -25.594 -14.297 1 98.62 372 ASP A O 1
ATOM 2789 N N . ALA A 1 373 ? 16.531 -25.234 -12.508 1 98.19 373 ALA A N 1
ATOM 2790 C CA . ALA A 1 373 ? 16.344 -23.781 -12.492 1 98.19 373 ALA A CA 1
ATOM 2791 C C . ALA A 1 373 ? 16.844 -23.156 -13.781 1 98.19 373 ALA A C 1
ATOM 2793 O O . ALA A 1 373 ? 16.25 -22.203 -14.289 1 98.19 373 ALA A O 1
ATOM 2794 N N . ASP A 1 374 ? 17.906 -23.688 -14.312 1 98.31 374 ASP A N 1
ATOM 2795 C CA . ASP A 1 374 ? 18.5 -23.125 -15.531 1 98.31 374 ASP A CA 1
ATOM 2796 C C . ASP A 1 374 ? 17.547 -23.281 -16.719 1 98.31 374 ASP A C 1
ATOM 2798 O O . ASP A 1 374 ? 17.375 -22.344 -17.5 1 98.31 374 ASP A O 1
ATOM 2802 N N . LEU A 1 375 ? 17 -24.469 -16.844 1 98.56 375 LEU A N 1
ATOM 2803 C CA . LEU A 1 375 ? 16.031 -24.688 -17.922 1 98.56 375 LEU A CA 1
ATOM 2804 C C . LEU A 1 375 ? 14.828 -23.766 -17.766 1 98.56 375 LEU A C 1
ATOM 2806 O O . LEU A 1 375 ? 14.297 -23.266 -18.75 1 98.56 375 LEU A O 1
ATOM 2810 N N . THR A 1 376 ? 14.383 -23.625 -16.531 1 98.62 376 THR A N 1
ATOM 2811 C CA . THR A 1 376 ? 13.242 -22.766 -16.25 1 98.62 376 THR A CA 1
ATOM 2812 C C . THR A 1 376 ? 13.508 -21.344 -16.734 1 98.62 376 THR A C 1
ATOM 2814 O O . THR A 1 376 ? 12.664 -20.734 -17.406 1 98.62 376 THR A O 1
ATOM 2817 N N . LYS A 1 377 ? 14.664 -20.828 -16.391 1 98 377 LYS A N 1
ATOM 2818 C CA . LYS A 1 377 ? 15.055 -19.484 -16.812 1 98 377 LYS A CA 1
ATOM 2819 C C . LYS A 1 377 ? 15.094 -19.375 -18.328 1 98 377 LYS A C 1
ATOM 2821 O O . LYS A 1 377 ? 14.602 -18.406 -18.906 1 98 377 LYS A O 1
ATOM 2826 N N . ARG A 1 378 ? 15.656 -20.359 -18.984 1 98.44 378 ARG A N 1
ATOM 2827 C CA . ARG A 1 378 ? 15.734 -20.359 -20.438 1 98.44 378 ARG A CA 1
ATOM 2828 C C . ARG A 1 378 ? 14.344 -20.422 -21.062 1 98.44 378 ARG A C 1
ATOM 2830 O O . ARG A 1 378 ? 14.078 -19.766 -22.078 1 98.44 378 ARG A O 1
ATOM 2837 N N . LEU A 1 379 ? 13.5 -21.234 -20.469 1 98.75 379 LEU A N 1
ATOM 2838 C CA . LEU A 1 379 ? 12.148 -21.406 -21 1 98.75 379 LEU A CA 1
ATOM 2839 C C . LEU A 1 379 ? 11.383 -20.078 -20.938 1 98.75 379 LEU A C 1
ATOM 2841 O O . LEU A 1 379 ? 10.719 -19.703 -21.906 1 98.75 379 LEU A O 1
ATOM 2845 N N . VAL A 1 380 ? 11.477 -19.391 -19.844 1 98.62 380 VAL A N 1
ATOM 2846 C CA . VAL A 1 380 ? 10.797 -18.094 -19.688 1 98.62 380 VAL A CA 1
ATOM 2847 C C . VAL A 1 380 ? 11.312 -17.125 -20.734 1 98.62 380 VAL A C 1
ATOM 2849 O O . VAL A 1 380 ? 10.531 -16.438 -21.391 1 98.62 380 VAL A O 1
ATOM 2852 N N . ALA A 1 381 ? 12.617 -17.094 -20.922 1 98.19 381 ALA A N 1
ATOM 2853 C CA . ALA A 1 381 ? 13.227 -16.188 -21.891 1 98.19 381 ALA A CA 1
ATOM 2854 C C . ALA A 1 381 ? 12.781 -16.547 -23.312 1 98.19 381 ALA A C 1
ATOM 2856 O O . ALA A 1 381 ? 12.438 -15.648 -24.094 1 98.19 381 ALA A O 1
ATOM 2857 N N . GLU A 1 382 ? 12.812 -17.828 -23.656 1 98.56 382 GLU A N 1
ATOM 2858 C CA . GLU A 1 382 ? 12.438 -18.281 -25 1 98.56 382 GLU A CA 1
ATOM 2859 C C . GLU A 1 382 ? 10.961 -18 -25.266 1 98.56 382 GLU A C 1
ATOM 2861 O O . GLU A 1 382 ? 10.586 -17.672 -26.391 1 98.56 382 GLU A O 1
ATOM 2866 N N . ALA A 1 383 ? 10.133 -18.219 -24.281 1 98.81 383 ALA A N 1
ATOM 2867 C CA . ALA A 1 383 ? 8.711 -17.906 -24.422 1 98.81 383 ALA A CA 1
ATOM 2868 C C . ALA A 1 383 ? 8.508 -16.438 -24.719 1 98.81 383 ALA A C 1
ATOM 2870 O O . ALA A 1 383 ? 7.738 -16.078 -25.625 1 98.81 383 ALA A O 1
ATOM 2871 N N . GLY A 1 384 ? 9.188 -15.562 -24 1 98.62 384 GLY A N 1
ATOM 2872 C CA . GLY A 1 384 ? 9.102 -14.125 -24.234 1 98.62 384 GLY A CA 1
ATOM 2873 C C . GLY A 1 384 ? 9.477 -13.734 -25.656 1 98.62 384 GLY A C 1
ATOM 2874 O O . GLY A 1 384 ? 8.805 -12.906 -26.281 1 98.62 384 GLY A O 1
ATOM 2875 N N . LYS A 1 385 ? 10.508 -14.352 -26.172 1 98.06 385 LYS A N 1
ATOM 2876 C CA . LYS A 1 385 ? 10.953 -14.078 -27.547 1 98.06 385 LYS A CA 1
ATOM 2877 C C . LYS A 1 385 ? 9.867 -14.43 -28.547 1 98.06 385 LYS A C 1
ATOM 2879 O O . LYS A 1 385 ? 9.812 -13.859 -29.641 1 98.06 385 LYS A O 1
ATOM 2884 N N . ARG A 1 386 ? 9.016 -15.336 -28.141 1 98.5 386 ARG A N 1
ATOM 2885 C CA . ARG A 1 386 ? 8.023 -15.875 -29.062 1 98.5 386 ARG A CA 1
ATOM 2886 C C . ARG A 1 386 ? 6.656 -15.25 -28.812 1 98.5 386 ARG A C 1
ATOM 2888 O O . ARG A 1 386 ? 5.672 -15.633 -29.453 1 98.5 386 ARG A O 1
ATOM 2895 N N . GLY A 1 387 ? 6.574 -14.336 -27.844 1 98.69 387 GLY A N 1
ATOM 2896 C CA . GLY A 1 387 ? 5.336 -13.602 -27.625 1 98.69 387 GLY A CA 1
ATOM 2897 C C . GLY A 1 387 ? 4.457 -14.219 -26.562 1 98.69 387 GLY A C 1
ATOM 2898 O O . GLY A 1 387 ? 3.24 -14.023 -26.562 1 98.69 387 GLY A O 1
ATOM 2899 N N . LEU A 1 388 ? 5.031 -15.016 -25.703 1 98.88 388 LEU A N 1
ATOM 2900 C CA . LEU A 1 388 ? 4.32 -15.602 -24.562 1 98.88 388 LEU A CA 1
ATOM 2901 C C . LEU A 1 388 ? 4.934 -15.148 -23.25 1 98.88 388 LEU A C 1
ATOM 2903 O O . LEU A 1 388 ? 6.133 -15.32 -23.031 1 98.88 388 LEU A O 1
ATOM 2907 N N . VAL A 1 389 ? 4.133 -14.508 -22.375 1 98.88 389 VAL A N 1
ATOM 2908 C CA . VAL A 1 389 ? 4.609 -14.07 -21.078 1 98.88 389 VAL A CA 1
ATOM 2909 C C . VAL A 1 389 ? 4.406 -15.188 -20.047 1 98.88 389 VAL A C 1
ATOM 2911 O O . VAL A 1 389 ? 3.271 -15.578 -19.766 1 98.88 389 VAL A O 1
ATOM 2914 N N . LEU A 1 390 ? 5.496 -15.688 -19.516 1 98.5 390 LEU A N 1
ATOM 2915 C CA . LEU A 1 390 ? 5.473 -16.703 -18.484 1 98.5 390 LEU A CA 1
ATOM 2916 C C . LEU A 1 390 ? 6.145 -16.203 -17.203 1 98.5 390 LEU A C 1
ATOM 2918 O O . LEU A 1 390 ? 7.047 -15.367 -17.266 1 98.5 390 LEU A O 1
ATOM 2922 N N . LEU A 1 391 ? 5.691 -16.719 -16.125 1 97.75 391 LEU A N 1
ATOM 2923 C CA . LEU A 1 391 ? 6.301 -16.453 -14.828 1 97.75 391 LEU A CA 1
ATOM 2924 C C . LEU A 1 391 ? 6.875 -17.734 -14.219 1 97.75 391 LEU A C 1
ATOM 2926 O O . LEU A 1 391 ? 6.312 -18.812 -14.398 1 97.75 391 LEU A O 1
ATOM 2930 N N . ALA A 1 392 ? 7.941 -17.547 -13.555 1 97.5 392 ALA A N 1
ATOM 2931 C CA . ALA A 1 392 ? 8.508 -18.625 -12.766 1 97.5 392 ALA A CA 1
ATOM 2932 C C . ALA A 1 392 ? 8.383 -18.359 -11.273 1 97.5 392 ALA A C 1
ATOM 2934 O O . ALA A 1 392 ? 8.164 -17.219 -10.859 1 97.5 392 ALA A O 1
ATOM 2935 N N . CYS A 1 393 ? 8.43 -19.359 -10.516 1 96.75 393 CYS A N 1
ATOM 2936 C CA . CYS A 1 393 ? 8.422 -19.25 -9.062 1 96.75 393 CYS A CA 1
ATOM 2937 C C . CYS A 1 393 ? 9.016 -20.5 -8.414 1 96.75 393 CYS A C 1
ATOM 2939 O O . CYS A 1 393 ? 9.797 -21.219 -9.039 1 96.75 393 CYS A O 1
ATOM 2941 N N . GLY A 1 394 ? 8.805 -20.641 -7.125 1 96.56 394 GLY A N 1
ATOM 2942 C CA . GLY A 1 394 ? 9.297 -21.797 -6.371 1 96.56 394 GLY A CA 1
ATOM 2943 C C . GLY A 1 394 ? 10.531 -21.484 -5.555 1 96.56 394 GLY A C 1
ATOM 2944 O O . GLY A 1 394 ? 11.406 -20.719 -6 1 96.56 394 GLY A O 1
ATOM 2945 N N . VAL A 1 395 ? 10.633 -22.156 -4.445 1 94.69 395 VAL A N 1
ATOM 2946 C CA . VAL A 1 395 ? 11.805 -22 -3.594 1 94.69 395 VAL A CA 1
ATOM 2947 C C . VAL A 1 395 ? 13.055 -22.422 -4.352 1 94.69 395 VAL A C 1
ATOM 2949 O O . VAL A 1 395 ? 14.125 -21.828 -4.18 1 94.69 395 VAL A O 1
ATOM 2952 N N . ARG A 1 396 ? 12.906 -23.453 -5.258 1 95.94 396 ARG A N 1
ATOM 2953 C CA . ARG A 1 396 ? 14.016 -24.016 -6.016 1 95.94 396 ARG A CA 1
ATOM 2954 C C . ARG A 1 396 ? 14.109 -23.391 -7.402 1 95.94 396 ARG A C 1
ATOM 2956 O O . ARG A 1 396 ? 14.867 -23.859 -8.258 1 95.94 396 ARG A O 1
ATOM 2963 N N . ALA A 1 397 ? 13.25 -22.391 -7.723 1 97.06 397 ALA A N 1
ATOM 2964 C CA . ALA A 1 397 ? 13.25 -21.562 -8.922 1 97.06 397 ALA A CA 1
ATOM 2965 C C . ALA A 1 397 ? 13.031 -22.406 -10.18 1 97.06 397 ALA A C 1
ATOM 2967 O O . ALA A 1 397 ? 13.641 -22.156 -11.219 1 97.06 397 ALA A O 1
ATOM 2968 N N . ASN A 1 398 ? 12.195 -23.453 -10.086 1 98.5 398 ASN A N 1
ATOM 2969 C CA . ASN A 1 398 ? 12.062 -24.391 -11.195 1 98.5 398 ASN A CA 1
ATOM 2970 C C . ASN A 1 398 ? 10.602 -24.656 -11.539 1 98.5 398 ASN A C 1
ATOM 2972 O O . ASN A 1 398 ? 10.258 -25.734 -12.039 1 98.5 398 ASN A O 1
ATOM 2976 N N . VAL A 1 399 ? 9.734 -23.703 -11.211 1 98.62 399 VAL A N 1
ATOM 2977 C CA . VAL A 1 399 ? 8.305 -23.906 -11.438 1 98.62 399 VAL A CA 1
ATOM 2978 C C . VAL A 1 399 ? 7.777 -22.812 -12.375 1 98.62 399 VAL A C 1
ATOM 2980 O O . VAL A 1 399 ? 8.07 -21.625 -12.188 1 98.62 399 VAL A O 1
ATOM 2983 N N . ILE A 1 400 ? 7.07 -23.219 -13.422 1 98.81 400 ILE A N 1
ATOM 2984 C CA . ILE A 1 400 ? 6.352 -22.297 -14.281 1 98.81 400 ILE A CA 1
ATOM 2985 C C . ILE A 1 400 ? 4.914 -22.141 -13.781 1 98.81 400 ILE A C 1
ATOM 2987 O O . ILE A 1 400 ? 4.238 -23.125 -13.5 1 98.81 400 ILE A O 1
ATOM 2991 N N . ARG A 1 401 ? 4.461 -20.938 -13.625 1 98.19 401 ARG A N 1
ATOM 2992 C CA . ARG A 1 401 ? 3.098 -20.609 -13.219 1 98.19 401 ARG A CA 1
ATOM 2993 C C . ARG A 1 401 ? 2.234 -20.234 -14.422 1 98.19 401 ARG A C 1
ATOM 2995 O O . ARG A 1 401 ? 2.625 -19.406 -15.234 1 98.19 401 ARG A O 1
ATOM 3002 N N . PHE A 1 402 ? 1.131 -20.859 -14.562 1 98.69 402 PHE A N 1
ATOM 3003 C CA . PHE A 1 402 ? 0.152 -20.469 -15.57 1 98.69 402 PHE A CA 1
ATOM 3004 C C . PHE A 1 402 ? -1.004 -19.719 -14.938 1 98.69 402 PHE A C 1
ATOM 3006 O O . PHE A 1 402 ? -1.753 -20.266 -14.133 1 98.69 402 PHE A O 1
ATOM 3013 N N . LEU A 1 403 ? -1.135 -18.438 -15.336 1 98.44 403 LEU A N 1
ATOM 3014 C CA . LEU A 1 403 ? -2.08 -17.531 -14.695 1 98.44 403 LEU A CA 1
ATOM 3015 C C . LEU A 1 403 ? -2.838 -16.703 -15.742 1 98.44 403 LEU A C 1
ATOM 3017 O O . LEU A 1 403 ? -3.047 -15.508 -15.562 1 98.44 403 LEU A O 1
ATOM 3021 N N . ALA A 1 404 ? -3.217 -17.344 -16.844 1 98.75 404 ALA A N 1
ATOM 3022 C CA . ALA A 1 404 ? -3.965 -16.625 -17.875 1 98.75 404 ALA A CA 1
ATOM 3023 C C . ALA A 1 404 ? -5.285 -16.094 -17.328 1 98.75 404 ALA A C 1
ATOM 3025 O O . ALA A 1 404 ? -5.902 -16.719 -16.469 1 98.75 404 ALA A O 1
ATOM 3026 N N . PRO A 1 405 ? -5.719 -14.922 -17.859 1 98.81 405 PRO A N 1
ATOM 3027 C CA . PRO A 1 405 ? -7.059 -14.461 -17.484 1 98.81 405 PRO A CA 1
ATOM 3028 C C . PRO A 1 405 ? -8.125 -15.531 -17.703 1 98.81 405 PRO A C 1
ATOM 3030 O O . PRO A 1 405 ? -8.078 -16.266 -18.703 1 98.81 405 PRO A O 1
ATOM 3033 N N . LEU A 1 406 ? -9.078 -15.594 -16.781 1 98.88 406 LEU A N 1
ATOM 3034 C CA . LEU A 1 406 ? -10.125 -16.609 -16.844 1 98.88 406 LEU A CA 1
ATOM 3035 C C . LEU A 1 406 ? -11.086 -16.312 -18 1 98.88 406 LEU A C 1
ATOM 3037 O O . LEU A 1 406 ? -11.836 -17.203 -18.422 1 98.88 406 LEU A O 1
ATOM 3041 N N . THR A 1 407 ? -11.039 -15.141 -18.531 1 98.81 407 THR A N 1
ATOM 3042 C CA . THR A 1 407 ? -11.914 -14.711 -19.609 1 98.81 407 THR A CA 1
ATOM 3043 C C . THR A 1 407 ? -11.266 -14.977 -20.969 1 98.81 407 THR A C 1
ATOM 3045 O O . THR A 1 407 ? -11.875 -14.742 -22.016 1 98.81 407 THR A O 1
ATOM 3048 N N . ALA A 1 408 ? -10.039 -15.438 -21 1 98.81 408 ALA A N 1
ATOM 3049 C CA . ALA A 1 408 ? -9.383 -15.766 -22.266 1 98.81 408 ALA A CA 1
ATOM 3050 C C . ALA A 1 408 ? -10.141 -16.859 -23.016 1 98.81 408 ALA A C 1
ATOM 3052 O O . ALA A 1 408 ? -10.656 -17.797 -22.406 1 98.81 408 ALA A O 1
ATOM 3053 N N . SER A 1 409 ? -10.156 -16.797 -24.328 1 98.56 409 SER A N 1
ATOM 3054 C CA . SER A 1 409 ? -10.812 -17.828 -25.109 1 98.56 409 SER A CA 1
ATOM 3055 C C . SER A 1 409 ? -9.992 -19.109 -25.141 1 98.56 409 SER A C 1
ATOM 3057 O O . SER A 1 409 ? -8.758 -19.062 -25.078 1 98.56 409 SER A O 1
ATOM 3059 N N . PRO A 1 410 ? -10.727 -20.25 -25.234 1 98.56 410 PRO A N 1
ATOM 3060 C CA . PRO A 1 410 ? -9.992 -21.516 -25.344 1 98.56 410 PRO A CA 1
ATOM 3061 C C . PRO A 1 410 ? -8.992 -21.516 -26.484 1 98.56 410 PRO A C 1
ATOM 3063 O O . PRO A 1 410 ? -7.891 -22.062 -26.359 1 98.56 410 PRO A O 1
ATOM 3066 N N . ALA A 1 411 ? -9.344 -20.859 -27.578 1 98.81 411 ALA A N 1
ATOM 3067 C CA . ALA A 1 411 ? -8.461 -20.797 -28.734 1 98.81 411 ALA A CA 1
ATOM 3068 C C . ALA A 1 411 ? -7.184 -20.031 -28.422 1 98.81 411 ALA A C 1
ATOM 3070 O O . ALA A 1 411 ? -6.098 -20.422 -28.859 1 98.81 411 ALA A O 1
ATOM 3071 N N . LEU A 1 412 ? -7.309 -18.938 -27.734 1 98.81 412 LEU A N 1
ATOM 3072 C CA . LEU A 1 412 ? -6.137 -18.141 -27.359 1 98.81 412 LEU A CA 1
ATOM 3073 C C . LEU A 1 412 ? -5.254 -18.922 -26.391 1 98.81 412 LEU A C 1
ATOM 3075 O O . LEU A 1 412 ? -4.023 -18.844 -26.469 1 98.81 412 LEU A O 1
ATOM 3079 N N . VAL A 1 413 ? -5.844 -19.656 -25.438 1 98.88 413 VAL A N 1
ATOM 3080 C CA . VAL A 1 413 ? -5.09 -20.469 -24.5 1 98.88 413 VAL A CA 1
ATOM 3081 C C . VAL A 1 413 ? -4.309 -21.547 -25.25 1 98.88 413 VAL A C 1
ATOM 3083 O O . VAL A 1 413 ? -3.129 -21.766 -24.984 1 98.88 413 VAL A O 1
ATOM 3086 N N . ASP A 1 414 ? -4.945 -22.125 -26.25 1 98.81 414 ASP A N 1
ATOM 3087 C CA . ASP A 1 414 ? -4.266 -23.125 -27.062 1 98.81 414 ASP A CA 1
ATOM 3088 C C . ASP A 1 414 ? -3.082 -22.516 -27.812 1 98.81 414 ASP A C 1
ATOM 3090 O O . ASP A 1 414 ? -2.02 -23.125 -27.906 1 98.81 414 ASP A O 1
ATOM 3094 N N . GLU A 1 415 ? -3.318 -21.344 -28.344 1 98.88 415 GLU A N 1
ATOM 3095 C CA . GLU A 1 415 ? -2.232 -20.641 -29.031 1 98.88 415 GLU A CA 1
ATOM 3096 C C . GLU A 1 415 ? -1.05 -20.406 -28.094 1 98.88 415 GLU A C 1
ATOM 3098 O O . GLU A 1 415 ? 0.103 -20.609 -28.484 1 98.88 415 GLU A O 1
ATOM 3103 N N . GLY A 1 416 ? -1.329 -19.984 -26.859 1 98.88 416 GLY A N 1
ATOM 3104 C CA . GLY A 1 416 ? -0.274 -19.828 -25.875 1 98.88 416 GLY A CA 1
ATOM 3105 C C . GLY A 1 416 ? 0.459 -21.125 -25.562 1 98.88 416 GLY A C 1
ATOM 3106 O O . GLY A 1 416 ? 1.685 -21.125 -25.438 1 98.88 416 GLY A O 1
ATOM 3107 N N . LEU A 1 417 ? -0.273 -22.188 -25.484 1 98.88 417 LEU A N 1
ATOM 3108 C CA . LEU A 1 417 ? 0.322 -23.484 -25.172 1 98.88 417 LEU A CA 1
ATOM 3109 C C . LEU A 1 417 ? 1.155 -23.984 -26.359 1 98.88 417 LEU A C 1
ATOM 3111 O O . LEU A 1 417 ? 2.16 -24.672 -26.156 1 98.88 417 LEU A O 1
ATOM 3115 N N . ASP A 1 418 ? 0.756 -23.656 -27.562 1 98.81 418 ASP A N 1
ATOM 3116 C CA . ASP A 1 418 ? 1.585 -23.953 -28.734 1 98.81 418 ASP A CA 1
ATOM 3117 C C . ASP A 1 418 ? 2.926 -23.219 -28.641 1 98.81 418 ASP A C 1
ATOM 3119 O O . ASP A 1 418 ? 3.973 -23.797 -28.938 1 98.81 418 ASP A O 1
ATOM 3123 N N . LEU A 1 419 ? 2.869 -21.938 -28.297 1 98.81 419 LEU A N 1
ATOM 3124 C CA . LEU A 1 419 ? 4.094 -21.172 -28.125 1 98.81 419 LEU A CA 1
ATOM 3125 C C . LEU A 1 419 ? 4.961 -21.75 -27.016 1 98.81 419 LEU A C 1
ATOM 3127 O O . LEU A 1 419 ? 6.188 -21.734 -27.109 1 98.81 419 LEU A O 1
ATOM 3131 N N . LEU A 1 420 ? 4.332 -22.25 -25.953 1 98.75 420 LEU A N 1
ATOM 3132 C CA . LEU A 1 420 ? 5.055 -22.906 -24.875 1 98.75 420 LEU A CA 1
ATOM 3133 C C . LEU A 1 420 ? 5.84 -24.109 -25.391 1 98.75 420 LEU A C 1
ATOM 3135 O O . LEU A 1 420 ? 7.008 -24.297 -25.031 1 98.75 420 LEU A O 1
ATOM 3139 N N . GLU A 1 421 ? 5.188 -24.922 -26.172 1 98.56 421 GLU A N 1
ATOM 3140 C CA . GLU A 1 421 ? 5.84 -26.109 -26.734 1 98.56 421 GLU A CA 1
ATOM 3141 C C . GLU A 1 421 ? 7.047 -25.719 -27.594 1 98.56 421 GLU A C 1
ATOM 3143 O O . GLU A 1 421 ? 8.117 -26.312 -27.469 1 98.56 421 GLU A O 1
ATOM 3148 N N . GLN A 1 422 ? 6.867 -24.703 -28.422 1 98.56 422 GLN A N 1
ATOM 3149 C CA . GLN A 1 422 ? 7.973 -24.219 -29.234 1 98.56 422 GLN A CA 1
ATOM 3150 C C . GLN A 1 422 ? 9.117 -23.703 -28.375 1 98.56 422 GLN A C 1
ATOM 3152 O O . GLN A 1 422 ? 10.289 -23.953 -28.656 1 98.56 422 GLN A O 1
ATOM 3157 N N . ALA A 1 423 ? 8.75 -22.984 -27.312 1 98.62 423 ALA A N 1
ATOM 3158 C CA . ALA A 1 423 ? 9.75 -22.453 -26.391 1 98.62 423 ALA A CA 1
ATOM 3159 C C . ALA A 1 423 ? 10.492 -23.578 -25.672 1 98.62 423 ALA A C 1
ATOM 3161 O O . ALA A 1 423 ? 11.695 -23.484 -25.438 1 98.62 423 ALA A O 1
ATOM 3162 N N . LEU A 1 424 ? 9.719 -24.562 -25.25 1 98.25 424 LEU A N 1
ATOM 3163 C CA . LEU A 1 424 ? 10.312 -25.719 -24.578 1 98.25 424 LEU A CA 1
ATOM 3164 C C . LEU A 1 424 ? 11.32 -26.422 -25.484 1 98.25 424 LEU A C 1
ATOM 3166 O O . LEU A 1 424 ? 12.406 -26.781 -25.031 1 98.25 424 LEU A O 1
ATOM 3170 N N . LEU A 1 425 ? 11 -26.594 -26.75 1 97.75 425 LEU A N 1
ATOM 3171 C CA . LEU A 1 425 ? 11.898 -27.203 -27.719 1 97.75 425 LEU A CA 1
ATOM 3172 C C . LEU A 1 425 ? 13.172 -26.375 -27.875 1 97.75 425 LEU A C 1
ATOM 3174 O O . LEU A 1 425 ? 14.273 -26.922 -27.891 1 97.75 425 LEU A O 1
ATOM 3178 N N . ALA A 1 426 ? 13.008 -25.094 -27.906 1 97.81 426 ALA A N 1
ATOM 3179 C CA . ALA A 1 426 ? 14.148 -24.188 -28.078 1 97.81 426 ALA A CA 1
ATOM 3180 C C . ALA A 1 426 ? 15.016 -24.172 -26.828 1 97.81 426 ALA A C 1
ATOM 3182 O O . ALA A 1 426 ? 16.25 -24.047 -26.906 1 97.81 426 ALA A O 1
ATOM 3183 N N . ALA A 1 427 ? 14.375 -24.25 -25.688 1 97.25 427 ALA A N 1
ATOM 3184 C CA . ALA A 1 427 ? 15.078 -24.141 -24.406 1 97.25 427 ALA A CA 1
ATOM 3185 C C . ALA A 1 427 ? 15.891 -25.391 -24.125 1 97.25 427 ALA A C 1
ATOM 3187 O O . ALA A 1 427 ? 16.875 -25.344 -23.359 1 97.25 427 ALA A O 1
ATOM 3188 N N . GLN A 1 428 ? 15.477 -26.531 -24.625 1 93.06 428 GLN A N 1
ATOM 3189 C CA . GLN A 1 428 ? 16.188 -27.781 -24.422 1 93.06 428 GLN A CA 1
ATOM 3190 C C . GLN A 1 428 ? 17.438 -27.859 -25.312 1 93.06 428 GLN A C 1
ATOM 3192 O O . GLN A 1 428 ? 18.375 -28.609 -25.016 1 93.06 428 GLN A O 1
ATOM 3197 N N . GLY A 1 429 ? 17.75 -26.938 -26.344 1 80.62 429 GLY A N 1
ATOM 3198 C CA . GLY A 1 429 ? 18.875 -27 -27.25 1 80.62 429 GLY A CA 1
ATOM 3199 C C . GLY A 1 429 ? 18.609 -27.875 -28.453 1 80.62 429 GLY A C 1
ATOM 3200 O O . GLY A 1 429 ? 17.938 -28.906 -28.344 1 80.62 429 GLY A O 1
ATOM 3201 N N . MET B 1 1 ? -32.031 1.545 -8.883 1 28.41 1 MET B N 1
ATOM 3202 C CA . MET B 1 1 ? -31.375 2.719 -8.289 1 28.41 1 MET B CA 1
ATOM 3203 C C . MET B 1 1 ? -31.406 2.645 -6.77 1 28.41 1 MET B C 1
ATOM 3205 O O . MET B 1 1 ? -32.469 2.633 -6.164 1 28.41 1 MET B O 1
ATOM 3209 N N . SER B 1 2 ? -30.594 2.016 -5.996 1 37.06 2 SER B N 1
ATOM 3210 C CA . SER B 1 2 ? -30.719 1.786 -4.562 1 37.06 2 SER B CA 1
ATOM 3211 C C . SER B 1 2 ? -31.109 3.062 -3.83 1 37.06 2 SER B C 1
ATOM 3213 O O . SER B 1 2 ? -30.578 4.137 -4.113 1 37.06 2 SER B O 1
ATOM 3215 N N . GLN B 1 3 ? -32.312 3.285 -3.492 1 44.41 3 GLN B N 1
ATOM 3216 C CA . GLN B 1 3 ? -32.906 4.402 -2.766 1 44.41 3 GLN B CA 1
ATOM 3217 C C . GLN B 1 3 ? -31.859 5.102 -1.889 1 44.41 3 GLN B C 1
ATOM 3219 O O . GLN B 1 3 ? -31.188 4.461 -1.086 1 44.41 3 GLN B O 1
ATOM 3224 N N . SER B 1 4 ? -31.297 6.352 -2.475 1 57.5 4 SER B N 1
ATOM 3225 C CA . SER B 1 4 ? -30.281 7.273 -1.974 1 57.5 4 SER B CA 1
ATOM 3226 C C . SER B 1 4 ? -30.391 7.453 -0.464 1 57.5 4 SER B C 1
ATOM 3228 O O . SER B 1 4 ? -31.297 8.133 0.016 1 57.5 4 SER B O 1
ATOM 3230 N N . ALA B 1 5 ? -29.875 6.387 0.327 1 82.75 5 ALA B N 1
ATOM 3231 C CA . ALA B 1 5 ? -29.969 6.285 1.782 1 82.75 5 ALA B CA 1
ATOM 3232 C C . ALA B 1 5 ? -29.344 7.504 2.455 1 82.75 5 ALA B C 1
ATOM 3234 O O . ALA B 1 5 ? -28.453 8.148 1.885 1 82.75 5 ALA B O 1
ATOM 3235 N N . SER B 1 6 ? -30.016 8.039 3.299 1 96.94 6 SER B N 1
ATOM 3236 C CA . SER B 1 6 ? -29.547 9.141 4.145 1 96.94 6 SER B CA 1
ATOM 3237 C C . SER B 1 6 ? -28.172 8.844 4.738 1 96.94 6 SER B C 1
ATOM 3239 O O . SER B 1 6 ? -27.719 7.695 4.73 1 96.94 6 SER B O 1
ATOM 3241 N N . ASN B 1 7 ? -27.484 9.906 5.051 1 98.12 7 ASN B N 1
ATOM 3242 C CA . ASN B 1 7 ? -26.234 9.727 5.781 1 98.12 7 ASN B CA 1
ATOM 3243 C C . ASN B 1 7 ? -26.406 8.781 6.965 1 98.12 7 ASN B C 1
ATOM 3245 O O . ASN B 1 7 ? -25.562 7.91 7.191 1 98.12 7 ASN B O 1
ATOM 3249 N N . LYS B 1 8 ? -27.516 8.977 7.645 1 97.69 8 LYS B N 1
ATOM 3250 C CA . LYS B 1 8 ? -27.812 8.125 8.797 1 97.69 8 LYS B CA 1
ATOM 3251 C C . LYS B 1 8 ? -27.906 6.66 8.391 1 97.69 8 LYS B C 1
ATOM 3253 O O . LYS B 1 8 ? -27.391 5.781 9.094 1 97.69 8 LYS B O 1
ATOM 3258 N N . ALA B 1 9 ? -28.562 6.344 7.324 1 98.19 9 ALA B N 1
ATOM 3259 C CA . ALA B 1 9 ? -28.719 4.98 6.832 1 98.19 9 ALA B CA 1
ATOM 3260 C C . ALA B 1 9 ? -27.375 4.383 6.43 1 98.19 9 ALA B C 1
ATOM 3262 O O . ALA B 1 9 ? -27.094 3.227 6.738 1 98.19 9 ALA B O 1
ATOM 3263 N N . TRP B 1 10 ? -26.594 5.152 5.73 1 98.38 10 TRP B N 1
ATOM 3264 C CA . TRP B 1 10 ? -25.266 4.684 5.324 1 98.38 10 TRP B CA 1
ATOM 3265 C C . TRP B 1 10 ? -24.375 4.438 6.539 1 98.38 10 TRP B C 1
ATOM 3267 O O . TRP B 1 10 ? -23.578 3.494 6.555 1 98.38 10 TRP B O 1
ATOM 3277 N N . GLN B 1 11 ? -24.469 5.309 7.523 1 97.94 11 GLN B N 1
ATOM 3278 C CA . GLN B 1 11 ? -23.703 5.125 8.75 1 97.94 11 GLN B CA 1
ATOM 3279 C C . GLN B 1 11 ? -24.062 3.812 9.438 1 97.94 11 GLN B C 1
ATOM 3281 O O . GLN B 1 11 ? -23.188 3.105 9.938 1 97.94 11 GLN B O 1
ATOM 3286 N N . ALA B 1 12 ? -25.328 3.48 9.492 1 98.06 12 ALA B N 1
ATOM 3287 C CA . ALA B 1 12 ? -25.766 2.221 10.086 1 98.06 12 ALA B CA 1
ATOM 3288 C C . ALA B 1 12 ? -25.203 1.026 9.32 1 98.06 12 ALA B C 1
ATOM 3290 O O . ALA B 1 12 ? -24.766 0.043 9.93 1 98.06 12 ALA B O 1
ATOM 3291 N N . ARG B 1 13 ? -25.25 1.102 8.031 1 98.31 13 ARG B N 1
ATOM 3292 C CA . ARG B 1 13 ? -24.672 0.05 7.191 1 98.31 13 ARG B CA 1
ATOM 3293 C C . ARG B 1 13 ? -23.172 -0.061 7.395 1 98.31 13 ARG B C 1
ATOM 3295 O O . ARG B 1 13 ? -22.625 -1.165 7.438 1 98.31 13 ARG B O 1
ATOM 3302 N N . ARG B 1 14 ? -22.516 1.056 7.531 1 98.19 14 ARG B N 1
ATOM 3303 C CA . ARG B 1 14 ? -21.078 1.069 7.805 1 98.19 14 ARG B CA 1
ATOM 3304 C C . ARG B 1 14 ? -20.766 0.32 9.094 1 98.19 14 ARG B C 1
ATOM 3306 O O . ARG B 1 14 ? -19.875 -0.525 9.125 1 98.19 14 ARG B O 1
ATOM 3313 N N . GLU B 1 15 ? -21.469 0.626 10.164 1 97.44 15 GLU B N 1
ATOM 3314 C CA . GLU B 1 15 ? -21.234 0.031 11.477 1 97.44 15 GLU B CA 1
ATOM 3315 C C . GLU B 1 15 ? -21.469 -1.477 11.445 1 97.44 15 GLU B C 1
ATOM 3317 O O . GLU B 1 15 ? -20.828 -2.223 12.195 1 97.44 15 GLU B O 1
ATOM 3322 N N . ALA B 1 16 ? -22.297 -1.91 10.484 1 98.06 16 ALA B N 1
ATOM 3323 C CA . ALA B 1 16 ? -22.641 -3.326 10.391 1 98.06 16 ALA B CA 1
ATOM 3324 C C . ALA B 1 16 ? -21.656 -4.078 9.508 1 98.06 16 ALA B C 1
ATOM 3326 O O . ALA B 1 16 ? -21.516 -5.297 9.625 1 98.06 16 ALA B O 1
ATOM 3327 N N . ALA B 1 17 ? -20.891 -3.354 8.664 1 98.69 17 ALA B N 1
ATOM 3328 C CA . ALA B 1 17 ? -20.156 -4.059 7.617 1 98.69 17 ALA B CA 1
ATOM 3329 C C . ALA B 1 17 ? -18.656 -3.84 7.766 1 98.69 17 ALA B C 1
ATOM 3331 O O . ALA B 1 17 ? -17.859 -4.695 7.371 1 98.69 17 ALA B O 1
ATOM 3332 N N . VAL B 1 18 ? -18.281 -2.723 8.273 1 98.62 18 VAL B N 1
ATOM 3333 C CA . VAL B 1 18 ? -16.891 -2.281 8.273 1 98.62 18 VAL B CA 1
ATOM 3334 C C . VAL B 1 18 ? -16.297 -2.396 9.672 1 98.62 18 VAL B C 1
ATOM 3336 O O . VAL B 1 18 ? -17.016 -2.221 10.664 1 98.62 18 VAL B O 1
ATOM 3339 N N . VAL B 1 19 ? -15.055 -2.678 9.812 1 98.31 19 VAL B N 1
ATOM 3340 C CA . VAL B 1 19 ? -14.359 -2.844 11.086 1 98.31 19 VAL B CA 1
ATOM 3341 C C . VAL B 1 19 ? -14.453 -1.555 11.898 1 98.31 19 VAL B C 1
ATOM 3343 O O . VAL B 1 19 ? -14.398 -0.456 11.344 1 98.31 19 VAL B O 1
ATOM 3346 N N . ASN B 1 20 ? -14.445 -1.662 13.18 1 96.5 20 ASN B N 1
ATOM 3347 C CA . ASN B 1 20 ? -14.555 -0.522 14.086 1 96.5 20 ASN B CA 1
ATOM 3348 C C . ASN B 1 20 ? -13.25 0.252 14.18 1 96.5 20 ASN B C 1
ATOM 3350 O O . ASN B 1 20 ? -13.242 1.43 14.539 1 96.5 20 ASN B O 1
ATOM 3354 N N . GLY B 1 21 ? -12.195 -0.433 13.875 1 97 21 GLY B N 1
ATOM 3355 C CA . GLY B 1 21 ? -10.875 0.153 14.039 1 97 21 GLY B CA 1
ATOM 3356 C C . GLY B 1 21 ? -10.625 1.331 13.117 1 97 21 GLY B C 1
ATOM 3357 O O . GLY B 1 21 ? -9.695 2.115 13.336 1 97 21 GLY B O 1
ATOM 3358 N N . VAL B 1 22 ? -11.438 1.403 12.055 1 96.62 22 VAL B N 1
ATOM 3359 C CA . VAL B 1 22 ? -11.367 2.553 11.156 1 96.62 22 VAL B CA 1
ATOM 3360 C C . VAL B 1 22 ? -12.289 3.658 11.664 1 96.62 22 VAL B C 1
ATOM 3362 O O . VAL B 1 22 ? -13.516 3.494 11.68 1 96.62 22 VAL B O 1
ATOM 3365 N N . GLY B 1 23 ? -11.758 4.773 12.031 1 92.81 23 GLY B N 1
ATOM 3366 C CA . GLY B 1 23 ? -12.57 5.887 12.492 1 92.81 23 GLY B CA 1
ATOM 3367 C C . GLY B 1 23 ? -13.188 6.68 11.359 1 92.81 23 GLY B C 1
ATOM 3368 O O . GLY B 1 23 ? -12.836 6.488 10.195 1 92.81 23 GLY B O 1
ATOM 3369 N N . THR B 1 24 ? -14.18 7.484 11.703 1 93.5 24 THR B N 1
ATOM 3370 C CA . THR B 1 24 ? -14.805 8.438 10.789 1 93.5 24 THR B CA 1
ATOM 3371 C C . THR B 1 24 ? -14.867 9.828 11.422 1 93.5 24 THR B C 1
ATOM 3373 O O . THR B 1 24 ? -15.484 10.008 12.477 1 93.5 24 THR B O 1
ATOM 3376 N N . LEU B 1 25 ? -14.273 10.734 10.781 1 95.31 25 LEU B N 1
ATOM 3377 C CA . LEU B 1 25 ? -14.258 12.094 11.32 1 95.31 25 LEU B CA 1
ATOM 3378 C C . LEU B 1 25 ? -15.617 12.758 11.164 1 95.31 25 LEU B C 1
ATOM 3380 O O . LEU B 1 25 ? -16.188 13.266 12.133 1 95.31 25 LEU B O 1
ATOM 3384 N N . LEU B 1 26 ? -16.156 12.805 10.008 1 97.25 26 LEU B N 1
ATOM 3385 C CA . LEU B 1 26 ? -17.438 13.391 9.656 1 97.25 26 LEU B CA 1
ATOM 3386 C C . LEU B 1 26 ? -18.312 12.375 8.922 1 97.25 26 LEU B C 1
ATOM 3388 O O . LEU B 1 26 ? -18.094 12.102 7.742 1 97.25 26 LEU B O 1
ATOM 3392 N N . PRO B 1 27 ? -19.312 11.805 9.602 1 96.56 27 PRO B N 1
ATOM 3393 C CA . PRO B 1 27 ? -20.109 10.711 9.031 1 96.56 27 PRO B CA 1
ATOM 3394 C C . PRO B 1 27 ? -21.109 11.195 7.992 1 96.56 27 PRO B C 1
ATOM 3396 O O . PRO B 1 27 ? -22.312 10.93 8.117 1 96.56 27 PRO B O 1
ATOM 3399 N N . VAL B 1 28 ? -20.656 11.922 6.977 1 98.06 28 VAL B N 1
ATOM 3400 C CA . VAL B 1 28 ? -21.406 12.305 5.789 1 98.06 28 VAL B CA 1
ATOM 3401 C C . VAL B 1 28 ? -20.844 11.57 4.566 1 98.06 28 VAL B C 1
ATOM 3403 O O . VAL B 1 28 ? -19.641 11.602 4.316 1 98.06 28 VAL B O 1
ATOM 3406 N N . PHE B 1 29 ? -21.641 10.883 3.9 1 98.62 29 PHE B N 1
ATOM 3407 C CA . PHE B 1 29 ? -21.219 10.016 2.807 1 98.62 29 PHE B CA 1
ATOM 3408 C C . PHE B 1 29 ? -21.219 10.773 1.483 1 98.62 29 PHE B C 1
ATOM 3410 O O . PHE B 1 29 ? -22.266 11.195 1.005 1 98.62 29 PHE B O 1
ATOM 3417 N N . ILE B 1 30 ? -20.078 10.891 0.87 1 98.75 30 ILE B N 1
ATOM 3418 C CA . ILE B 1 30 ? -19.844 11.805 -0.243 1 98.75 30 ILE B CA 1
ATOM 3419 C C . ILE B 1 30 ? -20.359 11.18 -1.539 1 98.75 30 ILE B C 1
ATOM 3421 O O . ILE B 1 30 ? -20.109 10 -1.804 1 98.75 30 ILE B O 1
ATOM 3425 N N . GLU B 1 31 ? -20.953 12 -2.309 1 98.12 31 GLU B N 1
ATOM 3426 C CA . GLU B 1 31 ? -21.469 11.617 -3.619 1 98.12 31 GLU B CA 1
ATOM 3427 C C . GLU B 1 31 ? -20.641 12.234 -4.742 1 98.12 31 GLU B C 1
ATOM 3429 O O . GLU B 1 31 ? -20.5 11.641 -5.812 1 98.12 31 GLU B O 1
ATOM 3434 N N . ARG B 1 32 ? -20.203 13.422 -4.441 1 97.94 32 ARG B N 1
ATOM 3435 C CA . ARG B 1 32 ? -19.438 14.141 -5.457 1 97.94 32 ARG B CA 1
ATOM 3436 C C . ARG B 1 32 ? -18.484 15.141 -4.816 1 97.94 32 ARG B C 1
ATOM 3438 O O . ARG B 1 32 ? -18.719 15.609 -3.701 1 97.94 32 ARG B O 1
ATOM 3445 N N . ALA B 1 33 ? -17.375 15.422 -5.516 1 98.75 33 ALA B N 1
ATOM 3446 C CA . ALA B 1 33 ? -16.422 16.422 -5.062 1 98.75 33 ALA B CA 1
ATOM 3447 C C . ALA B 1 33 ? -15.828 17.188 -6.238 1 98.75 33 ALA B C 1
ATOM 3449 O O . ALA B 1 33 ? -15.703 16.656 -7.344 1 98.75 33 ALA B O 1
ATOM 3450 N N . GLN B 1 34 ? -15.492 18.422 -6.047 1 98.38 34 GLN B N 1
ATOM 3451 C CA . GLN B 1 34 ? -14.891 19.281 -7.055 1 98.38 34 GLN B CA 1
ATOM 3452 C C . GLN B 1 34 ? -14.023 20.359 -6.414 1 98.38 34 GLN B C 1
ATOM 3454 O O . GLN B 1 34 ? -14.5 21.141 -5.582 1 98.38 34 GLN B O 1
ATOM 3459 N N . ASN B 1 35 ? -12.773 20.359 -6.855 1 98.25 35 ASN B N 1
ATOM 3460 C CA . ASN B 1 35 ? -11.797 21.297 -6.301 1 98.25 35 ASN B CA 1
ATOM 3461 C C . ASN B 1 35 ? -11.797 21.266 -4.773 1 98.25 35 ASN B C 1
ATOM 3463 O O . ASN B 1 35 ? -11.508 20.234 -4.168 1 98.25 35 ASN B O 1
ATOM 3467 N N . ALA B 1 36 ? -12.336 22.266 -4.086 1 98.81 36 ALA B N 1
ATOM 3468 C CA . ALA B 1 36 ? -12.281 22.312 -2.629 1 98.81 36 ALA B CA 1
ATOM 3469 C C . ALA B 1 36 ? -13.672 22.156 -2.02 1 98.81 36 ALA B C 1
ATOM 3471 O O . ALA B 1 36 ? -13.914 22.562 -0.883 1 98.81 36 ALA B O 1
ATOM 3472 N N . GLU B 1 37 ? -14.562 21.469 -2.779 1 98.88 37 GLU B N 1
ATOM 3473 C CA . GLU B 1 37 ? -15.93 21.281 -2.305 1 98.88 37 GLU B CA 1
ATOM 3474 C C . GLU B 1 37 ? -16.359 19.828 -2.402 1 98.88 37 GLU B C 1
ATOM 3476 O O . GLU B 1 37 ? -15.961 19.109 -3.322 1 98.88 37 GLU B O 1
ATOM 3481 N N . LEU B 1 38 ? -17.156 19.391 -1.458 1 98.75 38 LEU B N 1
ATOM 3482 C CA . LEU B 1 38 ? -17.766 18.078 -1.39 1 98.75 38 LEU B CA 1
ATOM 3483 C C . LEU B 1 38 ? -19.281 18.188 -1.295 1 98.75 38 LEU B C 1
ATOM 3485 O O . LEU B 1 38 ? -19.812 19.141 -0.725 1 98.75 38 LEU B O 1
ATOM 3489 N N . TRP B 1 39 ? -19.969 17.234 -1.802 1 98.81 39 TRP B N 1
ATOM 3490 C CA . TRP B 1 39 ? -21.406 17.078 -1.626 1 98.81 39 TRP B CA 1
ATOM 3491 C C . TRP B 1 39 ? -21.75 15.664 -1.177 1 98.81 39 TRP B C 1
ATOM 3493 O O . TRP B 1 39 ? -21.281 14.688 -1.764 1 98.81 39 TRP B O 1
ATOM 3503 N N . ASP B 1 40 ? -22.547 15.562 -0.107 1 98.5 40 ASP B N 1
ATOM 3504 C CA . ASP B 1 40 ? -22.906 14.25 0.415 1 98.5 40 ASP B CA 1
ATOM 3505 C C . ASP B 1 40 ? -24.156 13.711 -0.289 1 98.5 40 ASP B C 1
ATOM 3507 O O . ASP B 1 40 ? -24.688 14.344 -1.203 1 98.5 40 ASP B O 1
ATOM 3511 N N . VAL B 1 41 ? -24.625 12.547 0.088 1 98.25 41 VAL B N 1
ATOM 3512 C CA . VAL B 1 41 ? -25.703 11.812 -0.556 1 98.25 41 VAL B CA 1
ATOM 3513 C C . VAL B 1 41 ? -27.031 12.547 -0.326 1 98.25 41 VAL B C 1
ATOM 3515 O O . VAL B 1 41 ? -28.031 12.258 -0.993 1 98.25 41 VAL B O 1
ATOM 3518 N N . GLU B 1 42 ? -27.078 13.484 0.617 1 98.19 42 GLU B N 1
ATOM 3519 C CA . GLU B 1 42 ? -28.297 14.258 0.898 1 98.19 42 GLU B CA 1
ATOM 3520 C C . GLU B 1 42 ? -28.266 15.617 0.203 1 98.19 42 GLU B C 1
ATOM 3522 O O . GLU B 1 42 ? -29.188 16.406 0.336 1 98.19 42 GLU B O 1
ATOM 3527 N N . GLY B 1 43 ? -27.172 15.961 -0.48 1 98 43 GLY B N 1
ATOM 3528 C CA . GLY B 1 43 ? -27.047 17.188 -1.252 1 98 43 GLY B CA 1
ATOM 3529 C C . GLY B 1 43 ? -26.422 18.328 -0.472 1 98 43 GLY B C 1
ATOM 3530 O O . GLY B 1 43 ? -26.281 19.438 -0.988 1 98 43 GLY B O 1
ATOM 3531 N N . ASN B 1 44 ? -26.016 18.062 0.765 1 98.5 44 ASN B N 1
ATOM 3532 C CA . ASN B 1 44 ? -25.344 19.094 1.552 1 98.5 44 ASN B CA 1
ATOM 3533 C C . ASN B 1 44 ? -23.938 19.375 1.023 1 98.5 44 ASN B C 1
ATOM 3535 O O . ASN B 1 44 ? -23.219 18.453 0.636 1 98.5 44 ASN B O 1
ATOM 3539 N N . ARG B 1 45 ? -23.641 20.656 1.048 1 98.69 45 ARG B N 1
ATOM 3540 C CA . ARG B 1 45 ? -22.344 21.109 0.571 1 98.69 45 ARG B CA 1
ATOM 3541 C C . ARG B 1 45 ? -21.359 21.297 1.729 1 98.69 45 ARG B C 1
ATOM 3543 O O . ARG B 1 45 ? -21.734 21.812 2.785 1 98.69 45 ARG B O 1
ATOM 3550 N N . TYR B 1 46 ? -20.094 20.938 1.496 1 98.88 46 TYR B N 1
ATOM 3551 C CA . TYR B 1 46 ? -19.031 21.141 2.469 1 98.88 46 TYR B CA 1
ATOM 3552 C C . TYR B 1 46 ? -17.812 21.781 1.813 1 98.88 46 TYR B C 1
ATOM 3554 O O . TYR B 1 46 ? -17.453 21.422 0.688 1 98.88 46 TYR B O 1
ATOM 3562 N N . ILE B 1 47 ? -17.234 22.766 2.461 1 98.94 47 ILE B N 1
ATOM 3563 C CA . ILE B 1 47 ? -15.93 23.281 2.072 1 98.94 47 ILE B CA 1
ATOM 3564 C C . ILE B 1 47 ? -14.828 22.438 2.688 1 98.94 47 ILE B C 1
ATOM 3566 O O . ILE B 1 47 ? -14.82 22.188 3.898 1 98.94 47 ILE B O 1
ATOM 3570 N N . ASP B 1 48 ? -13.898 21.953 1.869 1 98.81 48 ASP B N 1
ATOM 3571 C CA . ASP B 1 48 ? -12.914 20.953 2.266 1 98.81 48 ASP B CA 1
ATOM 3572 C C . ASP B 1 48 ? -11.586 21.609 2.639 1 98.81 48 ASP B C 1
ATOM 3574 O O . ASP B 1 48 ? -10.766 21.906 1.767 1 98.81 48 ASP B O 1
ATOM 3578 N N . PHE B 1 49 ? -11.297 21.734 3.953 1 98.81 49 PHE B N 1
ATOM 3579 C CA . PHE B 1 49 ? -10.008 22.234 4.434 1 98.81 49 PHE B CA 1
ATOM 3580 C C . PHE B 1 49 ? -9.125 21.078 4.898 1 98.81 49 PHE B C 1
ATOM 3582 O O . PHE B 1 49 ? -8.117 21.297 5.57 1 98.81 49 PHE B O 1
ATOM 3589 N N . ALA B 1 50 ? -9.523 19.844 4.52 1 98.31 50 ALA B N 1
ATOM 3590 C CA . ALA B 1 50 ? -8.773 18.672 4.926 1 98.31 50 ALA B CA 1
ATOM 3591 C C . ALA B 1 50 ? -8.078 18.016 3.732 1 98.31 50 ALA B C 1
ATOM 3593 O O . ALA B 1 50 ? -7 17.438 3.877 1 98.31 50 ALA B O 1
ATOM 3594 N N . SER B 1 51 ? -8.766 18.047 2.537 1 97.94 51 SER B N 1
ATOM 3595 C CA . SER B 1 51 ? -8.258 17.516 1.278 1 97.94 51 SER B CA 1
ATOM 3596 C C . SER B 1 51 ? -7.895 16.047 1.409 1 97.94 51 SER B C 1
ATOM 3598 O O . SER B 1 51 ? -6.828 15.617 0.963 1 97.94 51 SER B O 1
ATOM 3600 N N . GLY B 1 52 ? -8.727 15.266 2.088 1 97.5 52 GLY B N 1
ATOM 3601 C CA . GLY B 1 52 ? -8.453 13.852 2.268 1 97.5 52 GLY B CA 1
ATOM 3602 C C . GLY B 1 52 ? -7.148 13.586 3.004 1 97.5 52 GLY B C 1
ATOM 3603 O O . GLY B 1 52 ? -6.375 12.711 2.615 1 97.5 52 GLY B O 1
ATOM 3604 N N . ILE B 1 53 ? -6.812 14.383 3.955 1 96.94 53 ILE B N 1
ATOM 3605 C CA . ILE B 1 53 ? -5.594 14.367 4.758 1 96.94 53 ILE B CA 1
ATOM 3606 C C . ILE B 1 53 ? -4.402 14.773 3.895 1 96.94 53 ILE B C 1
ATOM 3608 O O . ILE B 1 53 ? -3.42 14.031 3.795 1 96.94 53 ILE B O 1
ATOM 3612 N N . ALA B 1 54 ? -4.477 15.867 3.303 1 97.69 54 ALA B N 1
ATOM 3613 C CA . ALA B 1 54 ? -3.379 16.578 2.648 1 97.69 54 ALA B CA 1
ATOM 3614 C C . ALA B 1 54 ? -3.014 15.922 1.322 1 97.69 54 ALA B C 1
ATOM 3616 O O . ALA B 1 54 ? -1.845 15.914 0.925 1 97.69 54 ALA B O 1
ATOM 3617 N N . VAL B 1 55 ? -3.984 15.391 0.602 1 98.5 55 VAL B N 1
ATOM 3618 C CA . VAL B 1 55 ? -3.697 14.602 -0.595 1 98.5 55 VAL B CA 1
ATOM 3619 C C . VAL B 1 55 ? -3.938 15.453 -1.841 1 98.5 55 VAL B C 1
ATOM 3621 O O . VAL B 1 55 ? -3.332 15.219 -2.889 1 98.5 55 VAL B O 1
ATOM 3624 N N . LEU B 1 56 ? -4.789 16.516 -1.748 1 98.62 56 LEU B N 1
ATOM 3625 C CA . LEU B 1 56 ? -5.359 17.094 -2.955 1 98.62 56 LEU B CA 1
ATOM 3626 C C . LEU B 1 56 ? -4.93 18.562 -3.111 1 98.62 56 LEU B C 1
ATOM 3628 O O . LEU B 1 56 ? -5.77 19.438 -3.268 1 98.62 56 LEU B O 1
ATOM 3632 N N . ASN B 1 57 ? -3.605 18.719 -3.207 1 98.81 57 ASN B N 1
ATOM 3633 C CA . ASN B 1 57 ? -3.115 20.062 -3.469 1 98.81 57 ASN B CA 1
ATOM 3634 C C . ASN B 1 57 ? -3.686 20.625 -4.77 1 98.81 57 ASN B C 1
ATOM 3636 O O . ASN B 1 57 ? -3.875 21.844 -4.898 1 98.81 57 ASN B O 1
ATOM 3640 N N . THR B 1 58 ? -4.043 19.766 -5.738 1 98.75 58 THR B N 1
ATOM 3641 C CA . THR B 1 58 ? -4.559 20.203 -7.027 1 98.75 58 THR B CA 1
ATOM 3642 C C . THR B 1 58 ? -6.086 20.234 -7.016 1 98.75 58 THR B C 1
ATOM 3644 O O . THR B 1 58 ? -6.715 20.547 -8.031 1 98.75 58 THR B O 1
ATOM 3647 N N . GLY B 1 59 ? -6.691 19.859 -5.867 1 98.62 59 GLY B N 1
ATOM 3648 C CA . GLY B 1 59 ? -8.141 19.859 -5.762 1 98.62 59 GLY B CA 1
ATOM 3649 C C . GLY B 1 59 ? -8.766 18.562 -6.25 1 98.62 59 GLY B C 1
ATOM 3650 O O . GLY B 1 59 ? -8.125 17.781 -6.965 1 98.62 59 GLY B O 1
ATOM 3651 N N . HIS B 1 60 ? -10.016 18.391 -5.855 1 98.5 60 HIS B N 1
ATOM 3652 C CA . HIS B 1 60 ? -10.789 17.25 -6.328 1 98.5 60 HIS B CA 1
ATOM 3653 C C . HIS B 1 60 ? -11.062 17.359 -7.824 1 98.5 60 HIS B C 1
ATOM 3655 O O . HIS B 1 60 ? -11.492 18.406 -8.312 1 98.5 60 HIS B O 1
ATOM 3661 N N . ASN B 1 61 ? -10.742 16.25 -8.523 1 97 61 ASN B N 1
ATOM 3662 C CA . ASN B 1 61 ? -11.133 16.062 -9.914 1 97 61 ASN B CA 1
ATOM 3663 C C . ASN B 1 61 ? -10.625 17.203 -10.789 1 97 61 ASN B C 1
ATOM 3665 O O . ASN B 1 61 ? -11.383 17.781 -11.57 1 97 61 ASN B O 1
ATOM 3669 N N . HIS B 1 62 ? -9.398 17.641 -10.578 1 98.44 62 HIS B N 1
ATOM 3670 C CA . HIS B 1 62 ? -8.82 18.594 -11.516 1 98.44 62 HIS B CA 1
ATOM 3671 C C . HIS B 1 62 ? -8.945 18.094 -12.953 1 98.44 62 HIS B C 1
ATOM 3673 O O . HIS B 1 62 ? -8.57 16.953 -13.258 1 98.44 62 HIS B O 1
ATOM 3679 N N . PRO B 1 63 ? -9.43 18.906 -13.875 1 98.31 63 PRO B N 1
ATOM 3680 C CA . PRO B 1 63 ? -9.75 18.422 -15.227 1 98.31 63 PRO B CA 1
ATOM 3681 C C . PRO B 1 63 ? -8.539 17.812 -15.938 1 98.31 63 PRO B C 1
ATOM 3683 O O . PRO B 1 63 ? -8.672 16.812 -16.641 1 98.31 63 PRO B O 1
ATOM 3686 N N . LYS B 1 64 ? -7.363 18.406 -15.781 1 98.56 64 LYS B N 1
ATOM 3687 C CA . LYS B 1 64 ? -6.156 17.906 -16.422 1 98.56 64 LYS B CA 1
ATOM 3688 C C . LYS B 1 64 ? -5.789 16.516 -15.906 1 98.56 64 LYS B C 1
ATOM 3690 O O . LYS B 1 64 ? -5.328 15.656 -16.656 1 98.56 64 LYS B O 1
ATOM 3695 N N . VAL B 1 65 ? -5.91 16.266 -14.617 1 98.62 65 VAL B N 1
ATOM 3696 C CA . VAL B 1 65 ? -5.605 14.977 -14.008 1 98.62 65 VAL B CA 1
ATOM 3697 C C . VAL B 1 65 ? -6.625 13.938 -14.461 1 98.62 65 VAL B C 1
ATOM 3699 O O . VAL B 1 65 ? -6.254 12.828 -14.852 1 98.62 65 VAL B O 1
ATOM 3702 N N . VAL B 1 66 ? -7.922 14.312 -14.438 1 98.44 66 VAL B N 1
ATOM 3703 C CA . VAL B 1 66 ? -8.992 13.406 -14.852 1 98.44 66 VAL B CA 1
ATOM 3704 C C . VAL B 1 66 ? -8.773 12.992 -16.297 1 98.44 66 VAL B C 1
ATOM 3706 O O . VAL B 1 66 ? -8.93 11.82 -16.641 1 98.44 66 VAL B O 1
ATOM 3709 N N . ALA B 1 67 ? -8.414 13.945 -17.141 1 98.69 67 ALA B N 1
ATOM 3710 C CA . ALA B 1 67 ? -8.195 13.664 -18.562 1 98.69 67 ALA B CA 1
ATOM 3711 C C . ALA B 1 67 ? -7.043 12.68 -18.75 1 98.69 67 ALA B C 1
ATOM 3713 O O . ALA B 1 67 ? -7.125 11.773 -19.578 1 98.69 67 ALA B O 1
ATOM 3714 N N . ALA B 1 68 ? -5.945 12.852 -18.031 1 98.75 68 ALA B N 1
ATOM 3715 C CA . ALA B 1 68 ? -4.781 11.969 -18.125 1 98.75 68 ALA B CA 1
ATOM 3716 C C . ALA B 1 68 ? -5.133 10.555 -17.688 1 98.75 68 ALA B C 1
ATOM 3718 O O . ALA B 1 68 ? -4.707 9.578 -18.328 1 98.75 68 ALA B O 1
ATOM 3719 N N . VAL B 1 69 ? -5.879 10.445 -16.625 1 98.69 69 VAL B N 1
ATOM 3720 C CA . VAL B 1 69 ? -6.273 9.148 -16.094 1 98.69 69 VAL B CA 1
ATOM 3721 C C . VAL B 1 69 ? -7.219 8.453 -17.062 1 98.69 69 VAL B C 1
ATOM 3723 O O . VAL B 1 69 ? -7.098 7.25 -17.312 1 98.69 69 VAL B O 1
ATOM 3726 N N . ARG B 1 70 ? -8.164 9.188 -17.625 1 97.94 70 ARG B N 1
ATOM 3727 C CA . ARG B 1 70 ? -9.086 8.633 -18.609 1 97.94 70 ARG B CA 1
ATOM 3728 C C . ARG B 1 70 ? -8.336 8.07 -19.812 1 97.94 70 ARG B C 1
ATOM 3730 O O . ARG B 1 70 ? -8.664 6.988 -20.297 1 97.94 70 ARG B O 1
ATOM 3737 N N . ALA B 1 71 ? -7.383 8.828 -20.281 1 98.38 71 ALA B N 1
ATOM 3738 C CA . ALA B 1 71 ? -6.598 8.383 -21.438 1 98.38 71 ALA B CA 1
ATOM 3739 C C . ALA B 1 71 ? -5.855 7.086 -21.125 1 98.38 71 ALA B C 1
ATOM 3741 O O . ALA B 1 71 ? -5.812 6.176 -21.953 1 98.38 71 ALA B O 1
ATOM 3742 N N . GLN B 1 72 ? -5.258 6.977 -19.969 1 98.56 72 GLN B N 1
ATOM 3743 C CA . GLN B 1 72 ? -4.527 5.777 -19.578 1 98.56 72 GLN B CA 1
ATOM 3744 C C . GLN B 1 72 ? -5.469 4.59 -19.406 1 98.56 72 GLN B C 1
ATOM 3746 O O . GLN B 1 72 ? -5.113 3.453 -19.719 1 98.56 72 GLN B O 1
ATOM 3751 N N . LEU B 1 73 ? -6.641 4.859 -18.828 1 97.62 73 LEU B N 1
ATOM 3752 C CA . LEU B 1 73 ? -7.641 3.82 -18.594 1 97.62 73 LEU B CA 1
ATOM 3753 C C . LEU B 1 73 ? -8.016 3.115 -19.891 1 97.62 73 LEU B C 1
ATOM 3755 O O . LEU B 1 73 ? -8.328 1.924 -19.875 1 97.62 73 LEU B O 1
ATOM 3759 N N . GLU B 1 74 ? -7.902 3.807 -21.016 1 95.62 74 GLU B N 1
ATOM 3760 C CA . GLU B 1 74 ? -8.234 3.236 -22.312 1 95.62 74 GLU B CA 1
ATOM 3761 C C . GLU B 1 74 ? -7.137 2.287 -22.797 1 95.62 74 GLU B C 1
ATOM 3763 O O . GLU B 1 74 ? -7.367 1.47 -23.688 1 95.62 74 GLU B O 1
ATOM 3768 N N . LYS B 1 75 ? -5.973 2.387 -22.281 1 98.12 75 LYS B N 1
ATOM 3769 C CA . LYS B 1 75 ? -4.844 1.559 -22.703 1 98.12 75 LYS B CA 1
ATOM 3770 C C . LYS B 1 75 ? -4.727 0.312 -21.828 1 98.12 75 LYS B C 1
ATOM 3772 O O . LYS B 1 75 ? -4.742 -0.811 -22.328 1 98.12 75 LYS B O 1
ATOM 3777 N N . PHE B 1 76 ? -4.539 0.446 -20.562 1 98.25 76 PHE B N 1
ATOM 3778 C CA . PHE B 1 76 ? -4.484 -0.624 -19.578 1 98.25 76 PHE B CA 1
ATOM 3779 C C . PHE B 1 76 ? -4.355 -0.053 -18.172 1 98.25 76 PHE B C 1
ATOM 3781 O O . PHE B 1 76 ? -3.914 1.084 -18 1 98.25 76 PHE B O 1
ATOM 3788 N N . SER B 1 77 ? -4.746 -0.836 -17.188 1 98.25 77 SER B N 1
ATOM 3789 C CA . SER B 1 77 ? -4.664 -0.391 -15.789 1 98.25 77 SER B CA 1
ATOM 3790 C C . SER B 1 77 ? -3.57 -1.136 -15.039 1 98.25 77 SER B C 1
ATOM 3792 O O . SER B 1 77 ? -3.131 -0.69 -13.977 1 98.25 77 SER B O 1
ATOM 3794 N N . HIS B 1 78 ? -3.09 -2.318 -15.523 1 98.56 78 HIS B N 1
ATOM 3795 C CA . HIS B 1 78 ? -2.119 -3.111 -14.781 1 98.56 78 HIS B CA 1
ATOM 3796 C C . HIS B 1 78 ? -1.401 -4.102 -15.688 1 98.56 78 HIS B C 1
ATOM 3798 O O . HIS B 1 78 ? -2.045 -4.887 -16.391 1 98.56 78 HIS B O 1
ATOM 3804 N N . THR B 1 79 ? -0.089 -4.094 -15.719 1 98.06 79 THR B N 1
ATOM 3805 C CA . THR B 1 79 ? 0.725 -5.125 -16.344 1 98.06 79 THR B CA 1
ATOM 3806 C C . THR B 1 79 ? 1.784 -5.645 -15.375 1 98.06 79 THR B C 1
ATOM 3808 O O . THR B 1 79 ? 2.416 -6.672 -15.633 1 98.06 79 THR B O 1
ATOM 3811 N N . CYS B 1 80 ? 1.854 -4.949 -14.148 1 98 80 CYS B N 1
ATOM 3812 C CA . CYS B 1 80 ? 2.91 -5.16 -13.172 1 98 80 CYS B CA 1
ATOM 3813 C C . CYS B 1 80 ? 4.266 -4.75 -13.727 1 98 80 CYS B C 1
ATOM 3815 O O . CYS B 1 80 ? 4.879 -5.496 -14.492 1 98 80 CYS B O 1
ATOM 3817 N N . PHE B 1 81 ? 4.789 -3.705 -13.328 1 98.25 81 PHE B N 1
ATOM 3818 C CA . PHE B 1 81 ? 5.988 -3.082 -13.883 1 98.25 81 PHE B CA 1
ATOM 3819 C C . PHE B 1 81 ? 7.156 -4.059 -13.883 1 98.25 81 PHE B C 1
ATOM 3821 O O . PHE B 1 81 ? 7.984 -4.047 -14.789 1 98.25 81 PHE B O 1
ATOM 3828 N N . GLN B 1 82 ? 7.191 -4.934 -12.898 1 96.69 82 GLN B N 1
ATOM 3829 C CA . GLN B 1 82 ? 8.281 -5.891 -12.742 1 96.69 82 GLN B CA 1
ATOM 3830 C C . GLN B 1 82 ? 8.195 -7.004 -13.781 1 96.69 82 GLN B C 1
ATOM 3832 O O . GLN B 1 82 ? 9.164 -7.73 -14 1 96.69 82 GLN B O 1
ATOM 3837 N N . VAL B 1 83 ? 7.016 -7.199 -14.398 1 97.69 83 VAL B N 1
ATOM 3838 C CA . VAL B 1 83 ? 6.828 -8.266 -15.383 1 97.69 83 VAL B CA 1
ATOM 3839 C C . VAL B 1 83 ? 6.984 -7.699 -16.797 1 97.69 83 VAL B C 1
ATOM 3841 O O . VAL B 1 83 ? 7.922 -8.062 -17.516 1 97.69 83 VAL B O 1
ATOM 3844 N N . THR B 1 84 ? 6.137 -6.793 -17.125 1 98.25 84 THR B N 1
ATOM 3845 C CA . THR B 1 84 ? 6.172 -6.047 -18.391 1 98.25 84 THR B CA 1
ATOM 3846 C C . THR B 1 84 ? 6.035 -4.547 -18.125 1 98.25 84 THR B C 1
ATOM 3848 O O . THR B 1 84 ? 4.93 -4.047 -17.922 1 98.25 84 THR B O 1
ATOM 3851 N N . PRO B 1 85 ? 7.164 -3.855 -18.203 1 98.25 85 PRO B N 1
ATOM 3852 C CA . PRO B 1 85 ? 7.168 -2.434 -17.844 1 98.25 85 PRO B CA 1
ATOM 3853 C C . PRO B 1 85 ? 6.402 -1.572 -18.844 1 98.25 85 PRO B C 1
ATOM 3855 O O . PRO B 1 85 ? 5.926 -2.08 -19.859 1 98.25 85 PRO B O 1
ATOM 3858 N N . TYR B 1 86 ? 6.258 -0.334 -18.578 1 98.62 86 TYR B N 1
ATOM 3859 C CA . TYR B 1 86 ? 5.539 0.617 -19.422 1 98.62 86 TYR B CA 1
ATOM 3860 C C . TYR B 1 86 ? 6.152 2.008 -19.312 1 98.62 86 TYR B C 1
ATOM 3862 O O . TYR B 1 86 ? 6.742 2.359 -18.281 1 98.62 86 TYR B O 1
ATOM 3870 N N . PRO B 1 87 ? 6.035 2.863 -20.266 1 98.56 87 PRO B N 1
ATOM 3871 C CA . PRO B 1 87 ? 6.73 4.148 -20.391 1 98.56 87 PRO B CA 1
ATOM 3872 C C . PRO B 1 87 ? 6.383 5.113 -19.266 1 98.56 87 PRO B C 1
ATOM 3874 O O . PRO B 1 87 ? 7.262 5.805 -18.734 1 98.56 87 PRO B O 1
ATOM 3877 N N . GLY B 1 88 ? 5.137 5.164 -18.844 1 98.69 88 GLY B N 1
ATOM 3878 C CA . GLY B 1 88 ? 4.688 6.133 -17.859 1 98.69 88 GLY B CA 1
ATOM 3879 C C . GLY B 1 88 ? 5.488 6.082 -16.562 1 98.69 88 GLY B C 1
ATOM 3880 O O . GLY B 1 88 ? 5.758 7.121 -15.953 1 98.69 88 GLY B O 1
ATOM 3881 N N . TYR B 1 89 ? 5.883 4.883 -16.125 1 98.75 89 TYR B N 1
ATOM 3882 C CA . TYR B 1 89 ? 6.711 4.695 -14.938 1 98.75 89 TYR B CA 1
ATOM 3883 C C . TYR B 1 89 ? 8.055 5.395 -15.094 1 98.75 89 TYR B C 1
ATOM 3885 O O . TYR B 1 89 ? 8.523 6.066 -14.172 1 98.75 89 TYR B O 1
ATOM 3893 N N . ILE B 1 90 ? 8.641 5.27 -16.219 1 98.75 90 ILE B N 1
ATOM 3894 C CA . ILE B 1 90 ? 9.977 5.781 -16.5 1 98.75 90 ILE B CA 1
ATOM 3895 C C . ILE B 1 90 ? 9.93 7.305 -16.594 1 98.75 90 ILE B C 1
ATOM 3897 O O . ILE B 1 90 ? 10.758 7.996 -16 1 98.75 90 ILE B O 1
ATOM 3901 N N . GLU B 1 91 ? 8.938 7.797 -17.328 1 98.81 91 GLU B N 1
ATOM 3902 C CA . GLU B 1 91 ? 8.805 9.242 -17.484 1 98.81 91 GLU B CA 1
ATOM 3903 C C . GLU B 1 91 ? 8.633 9.938 -16.141 1 98.81 91 GLU B C 1
ATOM 3905 O O . GLU B 1 91 ? 9.258 10.969 -15.891 1 98.81 91 GLU B O 1
ATOM 3910 N N . LEU B 1 92 ? 7.84 9.359 -15.32 1 98.94 92 LEU B N 1
ATOM 3911 C CA . LEU B 1 92 ? 7.629 9.945 -14 1 98.94 92 LEU B CA 1
ATOM 3912 C C . LEU B 1 92 ? 8.898 9.875 -13.156 1 98.94 92 LEU B C 1
ATOM 3914 O O . LEU B 1 92 ? 9.227 10.82 -12.445 1 98.94 92 LEU B O 1
ATOM 3918 N N . ALA B 1 93 ? 9.586 8.734 -13.188 1 98.94 93 ALA B N 1
ATOM 3919 C CA . ALA B 1 93 ? 10.836 8.586 -12.461 1 98.94 93 ALA B CA 1
ATOM 3920 C C . ALA B 1 93 ? 11.844 9.656 -12.875 1 98.94 93 ALA B C 1
ATOM 3922 O O . ALA B 1 93 ? 12.5 10.266 -12.031 1 98.94 93 ALA B O 1
ATOM 3923 N N . GLU B 1 94 ? 11.969 9.883 -14.172 1 98.88 94 GLU B N 1
ATOM 3924 C CA . GLU B 1 94 ? 12.875 10.898 -14.695 1 98.88 94 GLU B CA 1
ATOM 3925 C C . GLU B 1 94 ? 12.523 12.281 -14.164 1 98.88 94 GLU B C 1
ATOM 3927 O O . GLU B 1 94 ? 13.414 13.047 -13.766 1 98.88 94 GLU B O 1
ATOM 3932 N N . LYS B 1 95 ? 11.273 12.586 -14.148 1 98.88 95 LYS B N 1
ATOM 3933 C CA . LYS B 1 95 ? 10.828 13.898 -13.672 1 98.88 95 LYS B CA 1
ATOM 3934 C C . LYS B 1 95 ? 11.125 14.07 -12.188 1 98.88 95 LYS B C 1
ATOM 3936 O O . LYS B 1 95 ? 11.578 15.133 -11.758 1 98.88 95 LYS B O 1
ATOM 3941 N N . LEU B 1 96 ? 10.898 13.047 -11.383 1 98.94 96 LEU B N 1
ATOM 3942 C CA . LEU B 1 96 ? 11.148 13.141 -9.945 1 98.94 96 LEU B CA 1
ATOM 3943 C C . LEU B 1 96 ? 12.641 13.227 -9.656 1 98.94 96 LEU B C 1
ATOM 3945 O O . LEU B 1 96 ? 13.062 13.945 -8.75 1 98.94 96 LEU B O 1
ATOM 3949 N N . ASN B 1 97 ? 13.422 12.445 -10.422 1 98.88 97 ASN B N 1
ATOM 3950 C CA . ASN B 1 97 ? 14.875 12.516 -10.273 1 98.88 97 ASN B CA 1
ATOM 3951 C C . ASN B 1 97 ? 15.383 13.945 -10.453 1 98.88 97 ASN B C 1
ATOM 3953 O O . ASN B 1 97 ? 16.297 14.375 -9.75 1 98.88 97 ASN B O 1
ATOM 3957 N N . ALA B 1 98 ? 14.781 14.609 -11.375 1 98.38 98 ALA B N 1
ATOM 3958 C CA . ALA B 1 98 ? 15.195 15.977 -11.68 1 98.38 98 ALA B CA 1
ATOM 3959 C C . ALA B 1 98 ? 14.641 16.969 -10.648 1 98.38 98 ALA B C 1
ATOM 3961 O O . ALA B 1 98 ? 15.25 18 -10.383 1 98.38 98 ALA B O 1
ATOM 3962 N N . LEU B 1 99 ? 13.57 16.641 -10.062 1 98.25 99 LEU B N 1
ATOM 3963 C CA . LEU B 1 99 ? 12.812 17.578 -9.234 1 98.25 99 LEU B CA 1
ATOM 3964 C C . LEU B 1 99 ? 13.359 17.609 -7.812 1 98.25 99 LEU B C 1
ATOM 3966 O O . LEU B 1 99 ? 13.359 18.672 -7.176 1 98.25 99 LEU B O 1
ATOM 3970 N N . VAL B 1 100 ? 13.766 16.469 -7.23 1 97.88 100 VAL B N 1
ATOM 3971 C CA . VAL B 1 100 ? 14.18 16.375 -5.832 1 97.88 100 VAL B CA 1
ATOM 3972 C C . VAL B 1 100 ? 15.492 17.125 -5.637 1 97.88 100 VAL B C 1
ATOM 3974 O O . VAL B 1 100 ? 16.359 17.141 -6.52 1 97.88 100 VAL B O 1
ATOM 3977 N N . PRO B 1 101 ? 15.711 17.703 -4.469 1 97.25 101 PRO B N 1
ATOM 3978 C CA . PRO B 1 101 ? 16.828 18.625 -4.234 1 97.25 101 PRO B CA 1
ATOM 3979 C C . PRO B 1 101 ? 18.188 17.938 -4.312 1 97.25 101 PRO B C 1
ATOM 3981 O O . PRO B 1 101 ? 18.328 16.797 -3.857 1 97.25 101 PRO B O 1
ATOM 3984 N N . GLY B 1 102 ? 19.188 18.688 -4.863 1 97.12 102 GLY B N 1
ATOM 3985 C CA . GLY B 1 102 ? 20.578 18.266 -4.832 1 97.12 102 GLY B CA 1
ATOM 3986 C C . GLY B 1 102 ? 21.125 17.875 -6.195 1 97.12 102 GLY B C 1
ATOM 3987 O O . GLY B 1 102 ? 20.359 17.453 -7.07 1 97.12 102 GLY B O 1
ATOM 3988 N N . PRO B 1 103 ? 22.375 17.984 -6.363 1 97.25 103 PRO B N 1
ATOM 3989 C CA . PRO B 1 103 ? 23 17.75 -7.676 1 97.25 103 PRO B CA 1
ATOM 3990 C C . PRO B 1 103 ? 23.328 16.281 -7.93 1 97.25 103 PRO B C 1
ATOM 3992 O O . PRO B 1 103 ? 23.656 15.914 -9.062 1 97.25 103 PRO B O 1
ATOM 3995 N N . THR B 1 104 ? 23.312 15.469 -6.898 1 98.31 104 THR B N 1
ATOM 3996 C CA . THR B 1 104 ? 23.703 14.07 -7.051 1 98.31 104 THR B CA 1
ATOM 3997 C C . THR B 1 104 ? 22.688 13.312 -7.902 1 98.31 104 THR B C 1
ATOM 3999 O O . THR B 1 104 ? 21.484 13.445 -7.699 1 98.31 104 THR B O 1
ATOM 4002 N N . PRO B 1 105 ? 23.156 12.523 -8.859 1 98.38 105 PRO B N 1
ATOM 4003 C CA . PRO B 1 105 ? 22.219 11.703 -9.641 1 98.38 105 PRO B CA 1
ATOM 4004 C C . PRO B 1 105 ? 21.312 10.859 -8.758 1 98.38 105 PRO B C 1
ATOM 4006 O O . PRO B 1 105 ? 21.75 10.32 -7.742 1 98.38 105 PRO B O 1
ATOM 4009 N N . LYS B 1 106 ? 20.047 10.742 -9.172 1 98.81 106 LYS B N 1
ATOM 4010 C CA . LYS B 1 106 ? 19.047 10.086 -8.352 1 98.81 106 LYS B CA 1
ATOM 4011 C C . LYS B 1 106 ? 18.469 8.859 -9.062 1 98.81 106 LYS B C 1
ATOM 4013 O O . LYS B 1 106 ? 18.656 8.695 -10.273 1 98.81 106 LYS B O 1
ATOM 4018 N N . ARG B 1 107 ? 17.906 7.961 -8.32 1 98.88 107 ARG B N 1
ATOM 4019 C CA . ARG B 1 107 ? 17.016 6.895 -8.773 1 98.88 107 ARG B CA 1
ATOM 4020 C C . ARG B 1 107 ? 15.68 6.945 -8.031 1 98.88 107 ARG B C 1
ATOM 4022 O O . ARG B 1 107 ? 15.602 7.434 -6.906 1 98.88 107 ARG B O 1
ATOM 4029 N N . THR B 1 108 ? 14.695 6.445 -8.711 1 98.94 108 THR B N 1
ATOM 4030 C CA . THR B 1 108 ? 13.359 6.461 -8.141 1 98.94 108 THR B CA 1
ATOM 4031 C C . THR B 1 108 ? 12.789 5.047 -8.047 1 98.94 108 THR B C 1
ATOM 4033 O O . THR B 1 108 ? 12.984 4.234 -8.953 1 98.94 108 THR B O 1
ATOM 4036 N N . LEU B 1 109 ? 12.156 4.734 -6.957 1 98.88 109 LEU B N 1
ATOM 4037 C CA . LEU B 1 109 ? 11.273 3.588 -6.742 1 98.88 109 LEU B CA 1
ATOM 4038 C C . LEU B 1 109 ? 9.836 4.043 -6.512 1 98.88 109 LEU B C 1
ATOM 4040 O O . LEU B 1 109 ? 9.586 4.914 -5.676 1 98.88 109 LEU B O 1
ATOM 4044 N N . PHE B 1 110 ? 8.922 3.496 -7.277 1 98.88 110 PHE B N 1
ATOM 4045 C CA . PHE B 1 110 ? 7.52 3.789 -7.008 1 98.88 110 PHE B CA 1
ATOM 4046 C C . PHE B 1 110 ? 6.871 2.658 -6.215 1 98.88 110 PHE B C 1
ATOM 4048 O O . PHE B 1 110 ? 7.273 1.499 -6.34 1 98.88 110 PHE B O 1
ATOM 4055 N N . LEU B 1 111 ? 5.93 3.021 -5.406 1 98.75 111 LEU B N 1
ATOM 4056 C CA . LEU B 1 111 ? 5.074 2.135 -4.625 1 98.75 111 LEU B CA 1
ATOM 4057 C C . LEU B 1 111 ? 3.635 2.635 -4.617 1 98.75 111 LEU B C 1
ATOM 4059 O O . LEU B 1 111 ? 3.25 3.451 -5.457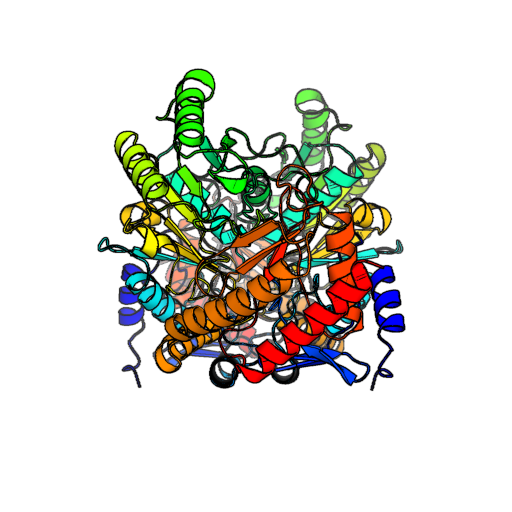 1 98.75 111 LEU B O 1
ATOM 4063 N N . SER B 1 112 ? 2.779 2.146 -3.658 1 98.56 112 SER B N 1
ATOM 4064 C CA . SER B 1 112 ? 1.361 2.492 -3.676 1 98.56 112 SER B CA 1
ATOM 4065 C C . SER B 1 112 ? 1.01 3.443 -2.537 1 98.56 112 SER B C 1
ATOM 4067 O O . SER B 1 112 ? 0.123 4.289 -2.678 1 98.56 112 SER B O 1
ATOM 4069 N N . THR B 1 113 ? 1.687 3.32 -1.378 1 98.5 113 THR B N 1
ATOM 4070 C CA . THR B 1 113 ? 1.301 4.094 -0.203 1 98.5 113 THR B CA 1
ATOM 4071 C C . THR B 1 113 ? 2.529 4.695 0.475 1 98.5 113 THR B C 1
ATOM 4073 O O . THR B 1 113 ? 3.648 4.219 0.276 1 98.5 113 THR B O 1
ATOM 4076 N N . GLY B 1 114 ? 2.301 5.73 1.258 1 98.62 114 GLY B N 1
ATOM 4077 C CA . GLY B 1 114 ? 3.387 6.332 2.014 1 98.62 114 GLY B CA 1
ATOM 4078 C C . GLY B 1 114 ? 4.062 5.359 2.965 1 98.62 114 GLY B C 1
ATOM 4079 O O . GLY B 1 114 ? 5.281 5.395 3.135 1 98.62 114 GLY B O 1
ATOM 4080 N N . ALA B 1 115 ? 3.279 4.504 3.619 1 98.5 115 ALA B N 1
ATOM 4081 C CA . ALA B 1 115 ? 3.836 3.492 4.516 1 98.5 115 ALA B CA 1
ATOM 4082 C C . ALA B 1 115 ? 4.82 2.588 3.775 1 98.5 115 ALA B C 1
ATOM 4084 O O . ALA B 1 115 ? 5.883 2.254 4.301 1 98.5 115 ALA B O 1
ATOM 4085 N N . GLU B 1 116 ? 4.492 2.199 2.553 1 98.56 116 GLU B N 1
ATOM 4086 C CA . GLU B 1 116 ? 5.406 1.387 1.755 1 98.56 116 GLU B CA 1
ATOM 4087 C C . GLU B 1 116 ? 6.672 2.162 1.405 1 98.56 116 GLU B C 1
ATOM 4089 O O . GLU B 1 116 ? 7.762 1.588 1.341 1 98.56 116 GLU B O 1
ATOM 4094 N N . ALA B 1 117 ? 6.492 3.434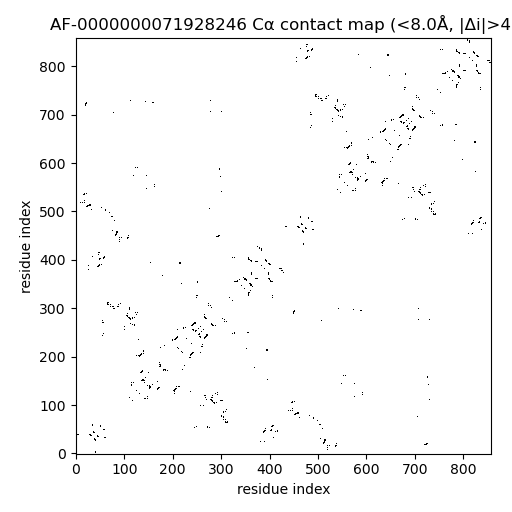 1.108 1 98.88 117 ALA B N 1
ATOM 4095 C CA . ALA B 1 117 ? 7.672 4.246 0.817 1 98.88 117 ALA B CA 1
ATOM 4096 C C . ALA B 1 117 ? 8.617 4.281 2.012 1 98.88 117 ALA B C 1
ATOM 4098 O O . ALA B 1 117 ? 9.836 4.121 1.854 1 98.88 117 ALA B O 1
ATOM 4099 N N . VAL B 1 118 ? 8.078 4.457 3.207 1 98.88 118 VAL B N 1
ATOM 4100 C CA . VAL B 1 118 ? 8.875 4.508 4.426 1 98.88 118 VAL B CA 1
ATOM 4101 C C . VAL B 1 118 ? 9.547 3.156 4.656 1 98.88 118 VAL B C 1
ATOM 4103 O O . VAL B 1 118 ? 10.75 3.092 4.941 1 98.88 118 VAL B O 1
ATOM 4106 N N . GLU B 1 119 ? 8.781 2.059 4.512 1 98.5 119 GLU B N 1
ATOM 4107 C CA . GLU B 1 119 ? 9.32 0.706 4.625 1 98.5 119 GLU B CA 1
ATOM 4108 C C . GLU B 1 119 ? 10.516 0.508 3.695 1 98.5 119 GLU B C 1
ATOM 4110 O O . GLU B 1 119 ? 11.555 -0.009 4.113 1 98.5 119 GLU B O 1
ATOM 4115 N N . ASN B 1 120 ? 10.383 0.933 2.484 1 98.75 120 ASN B N 1
ATOM 4116 C CA . ASN B 1 120 ? 11.43 0.688 1.492 1 98.75 120 ASN B CA 1
ATOM 4117 C C . ASN B 1 120 ? 12.609 1.633 1.677 1 98.75 120 ASN B C 1
ATOM 4119 O O . ASN B 1 120 ? 13.758 1.259 1.415 1 98.75 120 ASN B O 1
ATOM 4123 N N . ALA B 1 121 ? 12.336 2.883 2.143 1 98.88 121 ALA B N 1
ATOM 4124 C CA . ALA B 1 121 ? 13.445 3.77 2.482 1 98.88 121 ALA B CA 1
ATOM 4125 C C . ALA B 1 121 ? 14.352 3.137 3.535 1 98.88 121 ALA B C 1
ATOM 4127 O O . ALA B 1 121 ? 15.578 3.188 3.422 1 98.88 121 ALA B O 1
ATOM 4128 N N . ILE B 1 122 ? 13.766 2.531 4.574 1 98.81 122 ILE B N 1
ATOM 4129 C CA . ILE B 1 122 ? 14.523 1.887 5.637 1 98.81 122 ILE B CA 1
ATOM 4130 C C . ILE B 1 122 ? 15.25 0.658 5.086 1 98.81 122 ILE B C 1
ATOM 4132 O O . ILE B 1 122 ? 16.422 0.424 5.395 1 98.81 122 ILE B O 1
ATOM 4136 N N . LYS B 1 123 ? 14.586 -0.121 4.25 1 98.38 123 LYS B N 1
ATOM 4137 C CA . LYS B 1 123 ? 15.211 -1.272 3.609 1 98.38 123 LYS B CA 1
ATOM 4138 C C . LYS B 1 123 ? 16.453 -0.858 2.838 1 98.38 123 LYS B C 1
ATOM 4140 O O . LYS B 1 123 ? 17.516 -1.484 2.969 1 98.38 123 LYS B O 1
ATOM 4145 N N . ILE B 1 124 ? 16.328 0.148 2.018 1 98.69 124 ILE B N 1
ATOM 4146 C CA . ILE B 1 124 ? 17.422 0.619 1.172 1 98.69 124 ILE B CA 1
ATOM 4147 C C . ILE B 1 124 ? 18.562 1.137 2.045 1 98.69 124 ILE B C 1
ATOM 4149 O O . ILE B 1 124 ? 19.719 0.859 1.775 1 98.69 124 ILE B O 1
ATOM 4153 N N . ALA B 1 125 ? 18.188 1.859 3.119 1 98.81 125 ALA B N 1
ATOM 4154 C CA . ALA B 1 125 ? 19.219 2.367 4.035 1 98.81 125 ALA B CA 1
ATOM 4155 C C . ALA B 1 125 ? 20 1.225 4.668 1 98.81 125 ALA B C 1
ATOM 4157 O O . ALA B 1 125 ? 21.234 1.275 4.738 1 98.81 125 ALA B O 1
ATOM 4158 N N . ARG B 1 126 ? 19.328 0.217 5.133 1 98.5 126 ARG B N 1
ATOM 4159 C CA . ARG B 1 126 ? 19.984 -0.928 5.758 1 98.5 126 ARG B CA 1
ATOM 4160 C C . ARG B 1 126 ? 20.828 -1.686 4.75 1 98.5 126 ARG B C 1
ATOM 4162 O O . ARG B 1 126 ? 21.953 -2.111 5.066 1 98.5 126 ARG B O 1
ATOM 4169 N N . ALA B 1 127 ? 20.312 -1.829 3.561 1 98.25 127 ALA B N 1
ATOM 4170 C CA . ALA B 1 127 ? 21.062 -2.523 2.52 1 98.25 127 ALA B CA 1
ATOM 4171 C C . ALA B 1 127 ? 22.359 -1.782 2.191 1 98.25 127 ALA B C 1
ATOM 4173 O O . ALA B 1 127 ? 23.391 -2.404 1.951 1 98.25 127 ALA B O 1
ATOM 4174 N N . HIS B 1 128 ? 22.266 -0.504 2.141 1 98.62 128 HIS B N 1
ATOM 4175 C CA . HIS B 1 128 ? 23.422 0.313 1.765 1 98.62 128 HIS B CA 1
ATOM 4176 C C . HIS B 1 128 ? 24.469 0.339 2.875 1 98.62 128 HIS B C 1
ATOM 4178 O O . HIS B 1 128 ? 25.672 0.218 2.607 1 98.62 128 HIS B O 1
ATOM 4184 N N . THR B 1 129 ? 24.047 0.473 4.129 1 98.56 129 THR B N 1
ATOM 4185 C CA . THR B 1 129 ? 24.953 0.729 5.234 1 98.56 129 THR B CA 1
ATOM 4186 C C . THR B 1 129 ? 25.375 -0.577 5.902 1 98.56 129 THR B C 1
ATOM 4188 O O . THR B 1 129 ? 26.422 -0.636 6.562 1 98.56 129 THR B O 1
ATOM 4191 N N . GLY B 1 130 ? 24.5 -1.6 5.766 1 98.06 130 GLY B N 1
ATOM 4192 C CA . GLY B 1 130 ? 24.703 -2.816 6.535 1 98.06 130 GLY B CA 1
ATOM 4193 C C . GLY B 1 130 ? 24.391 -2.654 8.008 1 98.06 130 GLY B C 1
ATOM 4194 O O . GLY B 1 130 ? 24.812 -3.461 8.836 1 98.06 130 GLY B O 1
ATOM 4195 N N . ARG B 1 131 ? 23.75 -1.545 8.406 1 98.31 131 ARG B N 1
ATOM 4196 C CA . ARG B 1 131 ? 23.438 -1.19 9.789 1 98.31 131 ARG B CA 1
ATOM 4197 C C . ARG B 1 131 ? 21.953 -1.36 10.078 1 98.31 131 ARG B C 1
ATOM 4199 O O . ARG B 1 131 ? 21.125 -1.402 9.156 1 98.31 131 ARG B O 1
ATOM 4206 N N . SER B 1 132 ? 21.562 -1.47 11.328 1 97 132 SER B N 1
ATOM 4207 C CA . SER B 1 132 ? 20.188 -1.826 11.648 1 97 132 SER B CA 1
ATOM 4208 C C . SER B 1 132 ? 19.438 -0.653 12.281 1 97 132 SER B C 1
ATOM 4210 O O . SER B 1 132 ? 18.234 -0.504 12.094 1 97 132 SER B O 1
ATOM 4212 N N . GLY B 1 133 ? 20.109 0.161 13.07 1 98.31 133 GLY B N 1
ATOM 4213 C CA . GLY B 1 133 ? 19.469 1.166 13.914 1 98.31 133 GLY B CA 1
ATOM 4214 C C . GLY B 1 133 ? 18.828 2.285 13.125 1 98.31 133 GLY B C 1
ATOM 4215 O O . GLY B 1 133 ? 19.328 2.664 12.055 1 98.31 133 GLY B O 1
ATOM 4216 N N . THR B 1 134 ? 17.75 2.771 13.594 1 98.69 134 THR B N 1
ATOM 4217 C CA . THR B 1 134 ? 17.062 3.916 13.008 1 98.69 134 THR B CA 1
ATOM 4218 C C . THR B 1 134 ? 16.656 4.914 14.086 1 98.69 134 THR B C 1
ATOM 4220 O O . THR B 1 134 ? 16.312 4.523 15.203 1 98.69 134 THR B O 1
ATOM 4223 N N . ILE B 1 135 ? 16.781 6.148 13.805 1 98.81 135 ILE B N 1
ATOM 4224 C CA . ILE B 1 135 ? 16.391 7.223 14.711 1 98.81 135 ILE B CA 1
ATOM 4225 C C . ILE B 1 135 ? 15.266 8.039 14.086 1 98.81 135 ILE B C 1
ATOM 4227 O O . ILE B 1 135 ? 15.336 8.414 12.914 1 98.81 135 ILE B O 1
ATOM 4231 N N . ALA B 1 136 ? 14.211 8.219 14.773 1 98.75 136 ALA B N 1
ATOM 4232 C CA . ALA B 1 136 ? 13.062 9.055 14.43 1 98.75 136 ALA B CA 1
ATOM 4233 C C . ALA B 1 136 ? 12.789 10.086 15.516 1 98.75 136 ALA B C 1
ATOM 4235 O O . ALA B 1 136 ? 13.625 10.312 16.391 1 98.75 136 ALA B O 1
ATOM 4236 N N . PHE B 1 137 ? 11.688 10.789 15.406 1 98.81 137 PHE B N 1
ATOM 4237 C CA . PHE B 1 137 ? 11.461 11.891 16.328 1 98.81 137 PHE B CA 1
ATOM 4238 C C . PHE B 1 137 ? 10.086 11.773 16.984 1 98.81 137 PHE B C 1
ATOM 4240 O O . PHE B 1 137 ? 9.133 11.32 16.359 1 98.81 137 PHE B O 1
ATOM 4247 N N . LYS B 1 138 ? 9.992 12.234 18.234 1 97.62 138 LYS B N 1
ATOM 4248 C CA . LYS B 1 138 ? 8.711 12.352 18.922 1 97.62 138 LYS B CA 1
ATOM 4249 C C . LYS B 1 138 ? 7.75 13.25 18.141 1 97.62 138 LYS B C 1
ATOM 4251 O O . LYS B 1 138 ? 8.156 14.273 17.594 1 97.62 138 LYS B O 1
ATOM 4256 N N . GLY B 1 139 ? 6.488 12.766 18.031 1 97.5 139 GLY B N 1
ATOM 4257 C CA . GLY B 1 139 ? 5.484 13.531 17.312 1 97.5 139 GLY B CA 1
ATOM 4258 C C . GLY B 1 139 ? 5.438 13.211 15.836 1 97.5 139 GLY B C 1
ATOM 4259 O O . GLY B 1 139 ? 4.496 13.602 15.141 1 97.5 139 GLY B O 1
ATOM 4260 N N . GLY B 1 140 ? 6.438 12.461 15.359 1 98.25 140 GLY B N 1
ATOM 4261 C CA . GLY B 1 140 ? 6.461 12.086 13.953 1 98.25 140 GLY B CA 1
ATOM 4262 C C . GLY B 1 140 ? 5.438 11.016 13.602 1 98.25 140 GLY B C 1
ATOM 4263 O O . GLY B 1 140 ? 4.984 10.273 14.477 1 98.25 140 GLY B O 1
ATOM 4264 N N . PHE B 1 141 ? 5.027 10.93 12.367 1 98.31 141 PHE B N 1
ATOM 4265 C CA . PHE B 1 141 ? 4.168 9.891 11.812 1 98.31 141 PHE B CA 1
ATOM 4266 C C . PHE B 1 141 ? 4.758 9.328 10.531 1 98.31 141 PHE B C 1
ATOM 4268 O O . PHE B 1 141 ? 4.984 10.062 9.562 1 98.31 141 PHE B O 1
ATOM 4275 N N . HIS B 1 142 ? 4.938 8 10.492 1 98.75 142 HIS B N 1
ATOM 4276 C CA . HIS B 1 142 ? 5.633 7.402 9.359 1 98.75 142 HIS B CA 1
ATOM 4277 C C . HIS B 1 142 ? 4.871 6.195 8.82 1 98.75 142 HIS B C 1
ATOM 4279 O O . HIS B 1 142 ? 5.449 5.344 8.141 1 98.75 142 HIS B O 1
ATOM 4285 N N . GLY B 1 143 ? 3.609 6.078 9.164 1 97.38 143 GLY B N 1
ATOM 4286 C CA . GLY B 1 143 ? 2.781 5.027 8.594 1 97.38 143 GLY B CA 1
ATOM 4287 C C . GLY B 1 143 ? 2.279 4.035 9.625 1 97.38 143 GLY B C 1
ATOM 4288 O O . GLY B 1 143 ? 2.631 4.125 10.805 1 97.38 143 GLY B O 1
ATOM 4289 N N . ARG B 1 144 ? 1.474 3.066 9.172 1 96.69 144 ARG B N 1
ATOM 4290 C CA . ARG B 1 144 ? 0.768 2.182 10.086 1 96.69 144 ARG B CA 1
ATOM 4291 C C . ARG B 1 144 ? 1.197 0.731 9.891 1 96.69 144 ARG B C 1
ATOM 4293 O O . ARG B 1 144 ? 0.582 -0.185 10.438 1 96.69 144 ARG B O 1
ATOM 4300 N N . THR B 1 145 ? 2.203 0.434 9.031 1 97.31 145 THR B N 1
ATOM 4301 C CA . THR B 1 145 ? 2.844 -0.876 9.023 1 97.31 145 THR B CA 1
ATOM 4302 C C . THR B 1 145 ? 3.701 -1.065 10.273 1 97.31 145 THR B C 1
ATOM 4304 O O . THR B 1 145 ? 3.922 -0.118 11.031 1 97.31 145 THR B O 1
ATOM 4307 N N . MET B 1 146 ? 4.227 -2.227 10.461 1 97.44 146 MET B N 1
ATOM 4308 C CA . MET B 1 146 ? 5 -2.51 11.664 1 97.44 146 MET B CA 1
ATOM 4309 C C . MET B 1 146 ? 6.211 -1.59 11.758 1 97.44 146 MET B C 1
ATOM 4311 O O . MET B 1 146 ? 6.473 -1.008 12.812 1 97.44 146 MET B O 1
ATOM 4315 N N . MET B 1 147 ? 6.934 -1.441 10.648 1 98.19 147 MET B N 1
ATOM 4316 C CA . MET B 1 147 ? 8.078 -0.533 10.68 1 98.19 147 MET B CA 1
ATOM 4317 C C . MET B 1 147 ? 7.617 0.919 10.742 1 98.19 147 MET B C 1
ATOM 4319 O O . MET B 1 147 ? 8.227 1.736 11.438 1 98.19 147 MET B O 1
ATOM 4323 N N . GLY B 1 148 ? 6.543 1.238 9.984 1 98.06 148 GLY B N 1
ATOM 4324 C CA . GLY B 1 148 ? 5.969 2.572 10.086 1 98.06 148 GLY B CA 1
ATOM 4325 C C . GLY B 1 148 ? 5.578 2.949 11.5 1 98.06 148 GLY B C 1
ATOM 4326 O O . GLY B 1 148 ? 5.934 4.027 11.984 1 98.06 148 GLY B O 1
ATOM 4327 N N . MET B 1 149 ? 4.914 2.053 12.195 1 97.81 149 MET B N 1
ATOM 4328 C CA . MET B 1 149 ? 4.492 2.303 13.57 1 97.81 149 MET B CA 1
ATOM 4329 C C . MET B 1 149 ? 5.695 2.389 14.5 1 97.81 149 MET B C 1
ATOM 4331 O O . MET B 1 149 ? 5.727 3.221 15.406 1 97.81 149 MET B O 1
ATOM 4335 N N . ALA B 1 150 ? 6.695 1.509 14.242 1 98.12 150 ALA B N 1
ATOM 4336 C CA . ALA B 1 150 ? 7.902 1.562 15.055 1 98.12 150 ALA B CA 1
ATOM 4337 C C . ALA B 1 150 ? 8.547 2.943 14.992 1 98.12 150 ALA B C 1
ATOM 4339 O O . ALA B 1 150 ? 9.039 3.453 16 1 98.12 150 ALA B O 1
ATOM 4340 N N . LEU B 1 151 ? 8.547 3.553 13.844 1 98.62 151 LEU B N 1
ATOM 4341 C CA . LEU B 1 151 ? 9.18 4.848 13.609 1 98.62 151 LEU B CA 1
ATOM 4342 C C . LEU B 1 151 ? 8.289 5.984 14.102 1 98.62 151 LEU B C 1
ATOM 4344 O O . LEU B 1 151 ? 8.789 7.043 14.492 1 98.62 151 LEU B O 1
ATOM 4348 N N . THR B 1 152 ? 7.012 5.785 14.07 1 98 152 THR B N 1
ATOM 4349 C CA . THR B 1 152 ? 6.051 6.805 14.484 1 98 152 THR B CA 1
ATOM 4350 C C . THR B 1 152 ? 6.234 7.164 15.953 1 98 152 THR B C 1
ATOM 4352 O O . THR B 1 152 ? 6.352 6.277 16.797 1 98 152 THR B O 1
ATOM 4355 N N . GLY B 1 153 ? 6.324 8.492 16.266 1 96.56 153 GLY B N 1
ATOM 4356 C CA . GLY B 1 153 ? 6.59 8.969 17.609 1 96.56 153 GLY B CA 1
ATOM 4357 C C . GLY B 1 153 ? 5.328 9.32 18.375 1 96.56 153 GLY B C 1
ATOM 4358 O O . GLY B 1 153 ? 5.285 10.336 19.078 1 96.56 153 GLY B O 1
ATOM 4359 N N . LYS B 1 154 ? 4.293 8.617 18.156 1 93.56 154 LYS B N 1
ATOM 4360 C CA . LYS B 1 154 ? 3.008 8.734 18.828 1 93.56 154 LYS B CA 1
ATOM 4361 C C . LYS B 1 154 ? 2.389 7.359 19.078 1 93.56 154 LYS B C 1
ATOM 4363 O O . LYS B 1 154 ? 2.207 6.578 18.141 1 93.56 154 LYS B O 1
ATOM 4368 N N . VAL B 1 155 ? 2 7.031 20.312 1 91.31 155 VAL B N 1
ATOM 4369 C CA . VAL B 1 155 ? 1.532 5.699 20.672 1 91.31 155 VAL B CA 1
ATOM 4370 C C . VAL B 1 155 ? 0.04 5.574 20.375 1 91.31 155 VAL B C 1
ATOM 4372 O O . VAL B 1 155 ? -0.377 4.695 19.609 1 91.31 155 VAL B O 1
ATOM 4375 N N . VAL B 1 156 ? -0.799 6.488 20.922 1 90.31 156 VAL B N 1
ATOM 4376 C CA . VAL B 1 156 ? -2.244 6.449 20.719 1 90.31 156 VAL B CA 1
ATOM 4377 C C . VAL B 1 156 ? -2.629 7.359 19.562 1 90.31 156 VAL B C 1
ATOM 4379 O O . VAL B 1 156 ? -2.219 8.523 19.516 1 90.31 156 VAL B O 1
ATOM 4382 N N . PRO B 1 157 ? -3.244 6.824 18.703 1 91 157 PRO B N 1
ATOM 4383 C CA . PRO B 1 157 ? -3.896 5.516 18.594 1 91 157 PRO B CA 1
ATOM 4384 C C . PRO B 1 157 ? -3.113 4.535 17.734 1 91 157 PRO B C 1
ATOM 4386 O O . PRO B 1 157 ? -3.541 3.393 17.547 1 91 157 PRO B O 1
ATOM 4389 N N . TYR B 1 158 ? -2.043 4.805 17.328 1 91 158 TYR B N 1
ATOM 4390 C CA . TYR B 1 158 ? -1.459 4.145 16.156 1 91 158 TYR B CA 1
ATOM 4391 C C . TYR B 1 158 ? -0.781 2.84 16.547 1 91 158 TYR B C 1
ATOM 4393 O O . TYR B 1 158 ? -0.754 1.887 15.766 1 91 158 TYR B O 1
ATOM 4401 N N . LYS B 1 159 ? -0.27 2.729 17.812 1 92.88 159 LYS B N 1
ATOM 4402 C CA . LYS B 1 159 ? 0.596 1.612 18.188 1 92.88 159 LYS B CA 1
ATOM 4403 C C . LYS B 1 159 ? -0.111 0.665 19.141 1 92.88 159 LYS B C 1
ATOM 4405 O O . LYS B 1 159 ? 0.305 -0.484 19.312 1 92.88 159 LYS B O 1
ATOM 4410 N N . THR B 1 160 ? -1.104 1.147 19.734 1 92.44 160 THR B N 1
ATOM 4411 C CA . THR B 1 160 ? -1.694 0.448 20.875 1 92.44 160 THR B CA 1
ATOM 4412 C C . THR B 1 160 ? -2.236 -0.913 20.453 1 92.44 160 THR B C 1
ATOM 4414 O O . THR B 1 160 ? -3.098 -0.998 19.578 1 92.44 160 THR B O 1
ATOM 4417 N N . GLY B 1 161 ? -1.714 -1.915 21.062 1 93.19 161 GLY B N 1
ATOM 4418 C CA . GLY B 1 161 ? -2.242 -3.258 20.875 1 93.19 161 GLY B CA 1
ATOM 4419 C C . GLY B 1 161 ? -1.604 -3.994 19.719 1 93.19 161 GLY B C 1
ATOM 4420 O O . GLY B 1 161 ? -1.933 -5.152 19.453 1 93.19 161 GLY B O 1
ATOM 4421 N N . PHE B 1 162 ? -0.612 -3.43 19.109 1 95.5 162 PHE B N 1
ATOM 4422 C CA . PHE B 1 162 ? -0.141 -4.004 17.859 1 95.5 162 PHE B CA 1
ATOM 4423 C C . PHE B 1 162 ? 1.287 -4.516 18 1 95.5 162 PHE B C 1
ATOM 4425 O O . PHE B 1 162 ? 1.808 -5.176 17.094 1 95.5 162 PHE B O 1
ATOM 4432 N N . GLY B 1 163 ? 1.985 -4.23 19.078 1 94.25 163 GLY B N 1
ATOM 4433 C CA . GLY B 1 163 ? 3.361 -4.656 19.266 1 94.25 163 GLY B CA 1
ATOM 4434 C C . GLY B 1 163 ? 3.506 -6.156 19.422 1 94.25 163 GLY B C 1
ATOM 4435 O O . GLY B 1 163 ? 2.514 -6.887 19.391 1 94.25 163 GLY B O 1
ATOM 4436 N N . PRO B 1 164 ? 4.656 -6.625 19.688 1 95.12 164 PRO B N 1
ATOM 4437 C CA . PRO B 1 164 ? 5.902 -5.855 19.703 1 95.12 164 PRO B CA 1
ATOM 4438 C C . PRO B 1 164 ? 6.316 -5.383 18.312 1 95.12 164 PRO B C 1
ATOM 4440 O O . PRO B 1 164 ? 5.953 -6 17.312 1 95.12 164 PRO B O 1
ATOM 4443 N N . PHE B 1 165 ? 7.105 -4.285 18.281 1 95.31 165 PHE B N 1
ATOM 4444 C CA . PHE B 1 165 ? 7.605 -3.699 17.047 1 95.31 165 PHE B CA 1
ATOM 4445 C C . PHE B 1 165 ? 9.07 -4.051 16.844 1 95.31 165 PHE B C 1
ATOM 4447 O O . PHE B 1 165 ? 9.727 -4.586 17.734 1 95.31 165 PHE B O 1
ATOM 4454 N N . PRO B 1 166 ? 9.586 -3.785 15.555 1 93.25 166 PRO B N 1
ATOM 4455 C CA . PRO B 1 166 ? 11.016 -3.982 15.32 1 93.25 166 PRO B CA 1
ATOM 4456 C C . PRO B 1 166 ? 11.883 -3.223 16.312 1 93.25 166 PRO B C 1
ATOM 4458 O O . PRO B 1 166 ? 11.547 -2.107 16.719 1 93.25 166 PRO B O 1
ATOM 4461 N N . GLY B 1 167 ? 13.039 -3.797 16.625 1 92.69 167 GLY B N 1
ATOM 4462 C CA . GLY B 1 167 ? 13.945 -3.209 17.594 1 92.69 167 GLY B CA 1
ATOM 4463 C C . GLY B 1 167 ? 14.898 -2.195 16.984 1 92.69 167 GLY B C 1
ATOM 4464 O O . GLY B 1 167 ? 14.867 -1.96 15.773 1 92.69 167 GLY B O 1
ATOM 4465 N N . GLU B 1 168 ? 15.633 -1.524 17.828 1 95.88 168 GLU B N 1
ATOM 4466 C CA . GLU B 1 168 ? 16.656 -0.544 17.5 1 95.88 168 GLU B CA 1
ATOM 4467 C C . GLU B 1 168 ? 16.062 0.658 16.781 1 95.88 168 GLU B C 1
ATOM 4469 O O . GLU B 1 168 ? 16.578 1.094 15.75 1 95.88 168 GLU B O 1
ATOM 4474 N N . VAL B 1 169 ? 14.953 1.071 17.219 1 98.12 169 VAL B N 1
ATOM 4475 C CA . VAL B 1 169 ? 14.305 2.316 16.812 1 98.12 169 VAL B CA 1
ATOM 4476 C C . VAL B 1 169 ? 14.281 3.291 17.984 1 98.12 169 VAL B C 1
ATOM 4478 O O . VAL B 1 169 ? 13.773 2.961 19.062 1 98.12 169 VAL B O 1
ATOM 4481 N N . TYR B 1 170 ? 14.836 4.453 17.828 1 98.56 170 TYR B N 1
ATOM 4482 C CA . TYR B 1 170 ? 14.953 5.441 18.906 1 98.56 170 TYR B CA 1
ATOM 4483 C C . TYR B 1 170 ? 14.219 6.727 18.547 1 98.56 170 TYR B C 1
ATOM 4485 O O . TYR B 1 170 ? 14.266 7.176 17.391 1 98.56 170 TYR B O 1
ATOM 4493 N N . HIS B 1 171 ? 13.547 7.309 19.469 1 98.38 171 HIS B N 1
ATOM 4494 C CA . HIS B 1 171 ? 12.82 8.555 19.266 1 98.38 171 HIS B CA 1
ATOM 4495 C C . HIS B 1 171 ? 13.453 9.695 20.047 1 98.38 171 HIS B C 1
ATOM 4497 O O . HIS B 1 171 ? 13.5 9.656 21.281 1 98.38 171 HIS B O 1
ATOM 4503 N N . LEU B 1 172 ? 13.836 10.688 19.375 1 98.5 172 LEU B N 1
ATOM 4504 C CA . LEU B 1 172 ? 14.422 11.875 19.984 1 98.5 172 LEU B CA 1
ATOM 4505 C C . LEU B 1 172 ? 13.422 13.023 20.016 1 98.5 172 LEU B C 1
ATOM 4507 O O . LEU B 1 172 ? 12.438 13.016 19.281 1 98.5 172 LEU B O 1
ATOM 4511 N N . PRO B 1 173 ? 13.609 14.008 20.906 1 98.25 173 PRO B N 1
ATOM 4512 C CA . PRO B 1 173 ? 12.75 15.188 20.875 1 98.25 173 PRO B CA 1
ATOM 4513 C C . PRO B 1 173 ? 12.852 15.953 19.547 1 98.25 173 PRO B C 1
ATOM 4515 O O . PRO B 1 173 ? 13.938 16.062 18.969 1 98.25 173 PRO B O 1
ATOM 4518 N N . PHE B 1 174 ? 11.773 16.359 19.062 1 98.38 174 PHE B N 1
ATOM 4519 C CA . PHE B 1 174 ? 11.719 17.266 17.922 1 98.38 174 PHE B CA 1
ATOM 4520 C C . PHE B 1 174 ? 11.766 18.719 18.391 1 98.38 174 PHE B C 1
ATOM 4522 O O . PHE B 1 174 ? 11.016 19.109 19.281 1 98.38 174 PHE B O 1
ATOM 4529 N N . PRO B 1 175 ? 12.609 19.547 17.812 1 97.5 175 PRO B N 1
ATOM 4530 C CA . PRO B 1 175 ? 12.703 20.922 18.297 1 97.5 175 PRO B CA 1
ATOM 4531 C C . PRO B 1 175 ? 11.445 21.734 18.016 1 97.5 175 PRO B C 1
ATOM 4533 O O . PRO B 1 175 ? 10.945 21.719 16.875 1 97.5 175 PRO B O 1
ATOM 4536 N N . SER B 1 176 ? 10.961 22.391 18.953 1 95.81 176 SER B N 1
ATOM 4537 C CA . SER B 1 176 ? 9.867 23.344 18.906 1 95.81 176 SER B CA 1
ATOM 4538 C C . SER B 1 176 ? 9.945 24.344 20.062 1 95.81 176 SER B C 1
ATOM 4540 O O . SER B 1 176 ? 9.602 24.016 21.188 1 95.81 176 SER B O 1
ATOM 4542 N N . ASP B 1 177 ? 10.305 25.562 19.766 1 94.25 177 ASP B N 1
ATOM 4543 C CA . ASP B 1 177 ? 10.422 26.578 20.797 1 94.25 177 ASP B CA 1
ATOM 4544 C C . ASP B 1 177 ? 9.094 26.781 21.516 1 94.25 177 ASP B C 1
ATOM 4546 O O . ASP B 1 177 ? 9.07 27.031 22.734 1 94.25 177 ASP B O 1
ATOM 4550 N N . TYR B 1 178 ? 8.039 26.672 20.766 1 94.94 178 TYR B N 1
ATOM 4551 C CA . TYR B 1 178 ? 6.715 26.859 21.344 1 94.94 178 TYR B CA 1
ATOM 4552 C C . TYR B 1 178 ? 6.441 25.828 22.422 1 94.94 178 TYR B C 1
ATOM 4554 O O . TYR B 1 178 ? 5.781 26.125 23.422 1 94.94 178 TYR B O 1
ATOM 4562 N N . LEU B 1 179 ? 7.004 24.641 22.234 1 94.69 179 LEU B N 1
ATOM 4563 C CA . LEU B 1 179 ? 6.773 23.562 23.188 1 94.69 179 LEU B CA 1
ATOM 4564 C C . LEU B 1 179 ? 7.922 23.469 24.188 1 94.69 179 LEU B C 1
ATOM 4566 O O . LEU B 1 179 ? 7.973 22.531 25 1 94.69 179 LEU B O 1
ATOM 4570 N N . GLY B 1 180 ? 8.883 24.312 24.094 1 95.38 180 GLY B N 1
ATOM 4571 C CA . GLY B 1 180 ? 9.953 24.406 25.078 1 95.38 180 GLY B CA 1
ATOM 4572 C C . GLY B 1 180 ? 11.117 23.469 24.781 1 95.38 180 GLY B C 1
ATOM 4573 O O . GLY B 1 180 ? 11.883 23.109 25.672 1 95.38 180 GLY B O 1
ATOM 4574 N N . VAL B 1 181 ? 11.227 22.938 23.578 1 97.38 181 VAL B N 1
ATOM 4575 C CA . VAL B 1 181 ? 12.336 22.094 23.172 1 97.38 181 VAL B CA 1
ATOM 4576 C C . VAL B 1 181 ? 13.227 22.844 22.188 1 97.38 181 VAL B C 1
ATOM 4578 O O . VAL B 1 181 ? 12.859 23.016 21.016 1 97.38 181 VAL B O 1
ATOM 4581 N N . SER B 1 182 ? 14.398 23.203 22.562 1 97.62 182 SER B N 1
ATOM 4582 C CA . SER B 1 182 ? 15.312 23.938 21.688 1 97.62 182 SER B CA 1
ATOM 4583 C C . SER B 1 182 ? 16.062 23 20.75 1 97.62 182 SER B C 1
ATOM 4585 O O . SER B 1 182 ? 16.047 21.781 20.953 1 97.62 182 SER B O 1
ATOM 4587 N N . GLU B 1 183 ? 16.641 23.562 19.75 1 97.44 183 GLU B N 1
ATOM 4588 C CA . GLU B 1 183 ? 17.531 22.781 18.891 1 97.44 183 GLU B CA 1
ATOM 4589 C C . GLU B 1 183 ? 18.641 22.109 19.688 1 97.44 183 GLU B C 1
ATOM 4591 O O . GLU B 1 183 ? 18.984 20.953 19.438 1 97.44 183 GLU B O 1
ATOM 4596 N N . ALA B 1 184 ? 19.172 22.938 20.609 1 97.5 184 ALA B N 1
ATOM 4597 C CA . ALA B 1 184 ? 20.25 22.422 21.453 1 97.5 184 ALA B CA 1
ATOM 4598 C C . ALA B 1 184 ? 19.781 21.219 22.266 1 97.5 184 ALA B C 1
ATOM 4600 O O . ALA B 1 184 ? 20.547 20.25 22.453 1 97.5 184 ALA B O 1
ATOM 4601 N N . ASP B 1 185 ? 18.609 21.266 22.75 1 97.62 185 ASP B N 1
ATOM 4602 C CA . ASP B 1 185 ? 18.031 20.156 23.5 1 97.62 185 ASP B CA 1
ATOM 4603 C C . ASP B 1 185 ? 17.953 18.891 22.641 1 97.62 185 ASP B C 1
ATOM 4605 O O . ASP B 1 185 ? 18.312 17.797 23.078 1 97.62 185 ASP B O 1
ATOM 4609 N N . ALA B 1 186 ? 17.469 19.062 21.438 1 97.88 186 ALA B N 1
ATOM 4610 C CA . ALA B 1 186 ? 17.297 17.938 20.516 1 97.88 186 ALA B CA 1
ATOM 4611 C C . ALA B 1 186 ? 18.656 17.344 20.141 1 97.88 186 ALA B C 1
ATOM 4613 O O . ALA B 1 186 ? 18.812 16.125 20.078 1 97.88 186 ALA B O 1
ATOM 4614 N N . LEU B 1 187 ? 19.641 18.172 19.922 1 97.94 187 LEU B N 1
ATOM 4615 C CA . LEU B 1 187 ? 20.984 17.703 19.562 1 97.94 187 LEU B CA 1
ATOM 4616 C C . LEU B 1 187 ? 21.656 17.031 20.75 1 97.94 187 LEU B C 1
ATOM 4618 O O . LEU B 1 187 ? 22.375 16.047 20.578 1 97.94 187 LEU B O 1
ATOM 4622 N N . ALA B 1 188 ? 21.438 17.562 21.922 1 97.88 188 ALA B N 1
ATOM 4623 C CA . ALA B 1 188 ? 21.969 16.938 23.125 1 97.88 188 ALA B CA 1
ATOM 4624 C C . ALA B 1 188 ? 21.391 15.539 23.328 1 97.88 188 ALA B C 1
ATOM 4626 O O . ALA B 1 188 ? 22.078 14.625 23.781 1 97.88 188 ALA B O 1
ATOM 4627 N N . ALA B 1 189 ? 20.141 15.461 23.062 1 98.19 189 ALA B N 1
ATOM 4628 C CA . ALA B 1 189 ? 19.484 14.156 23.156 1 98.19 189 ALA B CA 1
ATOM 4629 C C . ALA B 1 189 ? 20.094 13.164 22.172 1 98.19 189 ALA B C 1
ATOM 4631 O O . ALA B 1 189 ? 20.188 11.969 22.469 1 98.19 189 ALA B O 1
ATOM 4632 N N . LEU B 1 190 ? 20.438 13.609 21 1 97.88 190 LEU B N 1
ATOM 4633 C CA . LEU B 1 190 ? 21.094 12.766 20 1 97.88 190 LEU B CA 1
ATOM 4634 C C . LEU B 1 190 ? 22.453 12.289 20.516 1 97.88 190 LEU B C 1
ATOM 4636 O O . LEU B 1 190 ? 22.797 11.117 20.375 1 97.88 190 LEU B O 1
ATOM 4640 N N . ASP B 1 191 ? 23.172 13.18 21.141 1 96.94 191 ASP B N 1
ATOM 4641 C CA . ASP B 1 191 ? 24.469 12.82 21.734 1 96.94 191 ASP B CA 1
ATOM 4642 C C . ASP B 1 191 ? 24.281 11.773 22.828 1 96.94 191 ASP B C 1
ATOM 4644 O O . ASP B 1 191 ? 25.062 10.828 22.922 1 96.94 191 ASP B O 1
ATOM 4648 N N . LEU B 1 192 ? 23.344 11.984 23.594 1 97.56 192 LEU B N 1
ATOM 4649 C CA . LEU B 1 192 ? 23.062 11.039 24.672 1 97.56 192 LEU B CA 1
ATOM 4650 C C . LEU B 1 192 ? 22.672 9.68 24.109 1 97.56 192 LEU B C 1
ATOM 4652 O O . LEU B 1 192 ? 23.062 8.641 24.672 1 97.56 192 LEU B O 1
ATOM 4656 N N . CYS B 1 193 ? 21.844 9.734 23.062 1 97.94 193 CYS B N 1
ATOM 4657 C CA . CYS B 1 193 ? 21.453 8.492 22.406 1 97.94 193 CYS B CA 1
ATOM 4658 C C . CYS B 1 193 ? 22.672 7.723 21.922 1 97.94 193 CYS B C 1
ATOM 4660 O O . CYS B 1 193 ? 22.781 6.512 22.125 1 97.94 193 CYS B O 1
ATOM 4662 N N . PHE B 1 194 ? 23.656 8.383 21.375 1 97.19 194 PHE B N 1
ATOM 4663 C CA . PHE B 1 194 ? 24.875 7.781 20.828 1 97.19 194 PHE B CA 1
ATOM 4664 C C . PHE B 1 194 ? 25.75 7.25 21.953 1 97.19 194 PHE B C 1
ATOM 4666 O O . PHE B 1 194 ? 26.5 6.289 21.766 1 97.19 194 PHE B O 1
ATOM 4673 N N . SER B 1 195 ? 25.672 7.832 23.125 1 96.25 195 SER B N 1
ATOM 4674 C CA . SER B 1 195 ? 26.562 7.438 24.203 1 96.25 195 SER B CA 1
ATOM 4675 C C . SER B 1 195 ? 25.938 6.344 25.062 1 96.25 195 SER B C 1
ATOM 4677 O O . SER B 1 195 ? 26.641 5.551 25.688 1 96.25 195 SER B O 1
ATOM 4679 N N . SER B 1 196 ? 24.625 6.23 25.016 1 96.62 196 SER B N 1
ATOM 4680 C CA . SER B 1 196 ? 23.969 5.371 26 1 96.62 196 SER B CA 1
ATOM 4681 C C . SER B 1 196 ? 23.188 4.254 25.328 1 96.62 196 SER B C 1
ATOM 4683 O O . SER B 1 196 ? 23 3.18 25.906 1 96.62 196 SER B O 1
ATOM 4685 N N . ASP B 1 197 ? 22.688 4.578 24.203 1 96.88 197 ASP B N 1
ATOM 4686 C CA . ASP B 1 197 ? 21.688 3.656 23.656 1 96.88 197 ASP B CA 1
ATOM 4687 C C . ASP B 1 197 ? 22.25 2.875 22.469 1 96.88 197 ASP B C 1
ATOM 4689 O O . ASP B 1 197 ? 22.016 1.673 22.344 1 96.88 197 ASP B O 1
ATOM 4693 N N . ILE B 1 198 ? 22.922 3.559 21.5 1 97.5 198 ILE B N 1
ATOM 4694 C CA . ILE B 1 198 ? 23.391 2.918 20.281 1 97.5 198 ILE B CA 1
ATOM 4695 C C . ILE B 1 198 ? 24.609 3.666 19.75 1 97.5 198 ILE B C 1
ATOM 4697 O O . ILE B 1 198 ? 24.609 4.895 19.656 1 97.5 198 ILE B O 1
ATOM 4701 N N . GLU B 1 199 ? 25.656 2.943 19.438 1 97.38 199 GLU B N 1
ATOM 4702 C CA . GLU B 1 199 ? 26.812 3.602 18.828 1 97.38 199 GLU B CA 1
ATOM 4703 C C . GLU B 1 199 ? 26.469 4.117 17.438 1 97.38 199 GLU B C 1
ATOM 4705 O O . GLU B 1 199 ? 25.734 3.465 16.688 1 97.38 199 GLU B O 1
ATOM 4710 N N . PRO B 1 200 ? 26.891 5.238 17.031 1 97.38 200 PRO B N 1
ATOM 4711 C CA . PRO B 1 200 ? 26.531 5.855 15.75 1 97.38 200 PRO B CA 1
ATOM 4712 C C . PRO B 1 200 ? 26.797 4.938 14.555 1 97.38 200 PRO B C 1
ATOM 4714 O O . PRO B 1 200 ? 26.062 4.965 13.57 1 97.38 200 PRO B O 1
ATOM 4717 N N . THR B 1 201 ? 27.781 4.051 14.586 1 97.19 201 THR B N 1
ATOM 4718 C CA . THR B 1 201 ? 28.203 3.203 13.469 1 97.19 201 THR B CA 1
ATOM 4719 C C . THR B 1 201 ? 27.234 2.033 13.297 1 97.19 201 THR B C 1
ATOM 4721 O O . THR B 1 201 ? 27.391 1.216 12.391 1 97.19 201 THR B O 1
ATOM 4724 N N . ARG B 1 202 ? 26.188 2.01 14.055 1 97.81 202 ARG B N 1
ATOM 4725 C CA . ARG B 1 202 ? 25.156 0.989 13.93 1 97.81 202 ARG B CA 1
ATOM 4726 C C . ARG B 1 202 ? 23.828 1.597 13.461 1 97.81 202 ARG B C 1
ATOM 4728 O O . ARG B 1 202 ? 22.859 0.878 13.234 1 97.81 202 ARG B O 1
ATOM 4735 N N . VAL B 1 203 ? 23.859 2.896 13.281 1 98.69 203 VAL B N 1
ATOM 4736 C CA . VAL B 1 203 ? 22.656 3.584 12.844 1 98.69 203 VAL B CA 1
ATOM 4737 C C . VAL B 1 203 ? 22.625 3.658 11.32 1 98.69 203 VAL B C 1
ATOM 4739 O O . VAL B 1 203 ? 23.531 4.234 10.703 1 98.69 203 VAL B O 1
ATOM 4742 N N . ALA B 1 204 ? 21.578 3.061 10.734 1 98.81 204 ALA B N 1
ATOM 4743 C CA . ALA B 1 204 ? 21.422 3.086 9.281 1 98.81 204 ALA B CA 1
ATOM 4744 C C . ALA B 1 204 ? 20.922 4.449 8.812 1 98.81 204 ALA B C 1
ATOM 4746 O O . ALA B 1 204 ? 21.422 4.996 7.832 1 98.81 204 ALA B O 1
ATOM 4747 N N . ALA B 1 205 ? 19.953 4.98 9.578 1 98.94 205 ALA B N 1
ATOM 4748 C CA . ALA B 1 205 ? 19.328 6.188 9.055 1 98.94 205 ALA B CA 1
ATOM 4749 C C . ALA B 1 205 ? 18.672 6.996 10.172 1 98.94 205 ALA B C 1
ATOM 4751 O O . ALA B 1 205 ? 18.281 6.441 11.203 1 98.94 205 ALA B O 1
ATOM 4752 N N . ILE B 1 206 ? 18.641 8.266 10.016 1 98.94 206 ILE B N 1
ATOM 4753 C CA . ILE B 1 206 ? 17.75 9.188 10.703 1 98.94 206 ILE B CA 1
ATOM 4754 C C . ILE B 1 206 ? 16.625 9.625 9.766 1 98.94 206 ILE B C 1
ATOM 4756 O O . ILE B 1 206 ? 16.891 10.102 8.656 1 98.94 206 ILE B O 1
ATOM 4760 N N . ILE B 1 207 ? 15.406 9.383 10.125 1 98.94 207 ILE B N 1
ATOM 4761 C CA . ILE B 1 207 ? 14.258 9.805 9.328 1 98.94 207 ILE B CA 1
ATOM 4762 C C . ILE B 1 207 ? 13.547 10.969 10.023 1 98.94 207 ILE B C 1
ATOM 4764 O O . ILE B 1 207 ? 13.297 10.914 11.234 1 98.94 207 ILE B O 1
ATOM 4768 N N . ILE B 1 208 ? 13.211 12.008 9.289 1 98.88 208 ILE B N 1
ATOM 4769 C CA . ILE B 1 208 ? 12.602 13.203 9.875 1 98.88 208 ILE B CA 1
ATOM 4770 C C . ILE B 1 208 ? 11.586 13.789 8.898 1 98.88 208 ILE B C 1
ATOM 4772 O O . ILE B 1 208 ? 11.789 13.75 7.68 1 98.88 208 ILE B O 1
ATOM 4776 N N . GLU B 1 209 ? 10.477 14.203 9.359 1 98.88 209 GLU B N 1
ATOM 4777 C CA . GLU B 1 209 ? 9.594 15.109 8.625 1 98.88 209 GLU B CA 1
ATOM 4778 C C . GLU B 1 209 ? 10.102 16.547 8.695 1 98.88 209 GLU B C 1
ATOM 4780 O O . GLU B 1 209 ? 10.172 17.141 9.773 1 98.88 209 GLU B O 1
ATOM 4785 N N . PRO B 1 210 ? 10.391 17.141 7.578 1 98.75 210 PRO B N 1
ATOM 4786 C CA . PRO B 1 210 ? 10.82 18.531 7.656 1 98.75 210 PRO B CA 1
ATOM 4787 C C . PRO B 1 210 ? 9.781 19.438 8.305 1 98.75 210 PRO B C 1
ATOM 4789 O O . PRO B 1 210 ? 10.133 20.438 8.945 1 98.75 210 PRO B O 1
ATOM 4792 N N . VAL B 1 211 ? 8.531 19.172 8.086 1 98.75 211 VAL B N 1
ATOM 4793 C CA . VAL B 1 211 ? 7.406 19.703 8.844 1 98.75 211 VAL B CA 1
ATOM 4794 C C . VAL B 1 211 ? 6.551 18.562 9.375 1 98.75 211 VAL B C 1
ATOM 4796 O O . VAL B 1 211 ? 6.016 17.75 8.609 1 98.75 211 VAL B O 1
ATOM 4799 N N . GLN B 1 212 ? 6.457 18.438 10.664 1 98.31 212 GLN B N 1
ATOM 4800 C CA . GLN B 1 212 ? 5.711 17.328 11.227 1 98.31 212 GLN B CA 1
ATOM 4801 C C . GLN B 1 212 ? 4.227 17.438 10.891 1 98.31 212 GLN B C 1
ATOM 4803 O O . GLN B 1 212 ? 3.566 18.406 11.266 1 98.31 212 GLN B O 1
ATOM 4808 N N . GLY B 1 213 ? 3.693 16.469 10.203 1 97.44 213 GLY B N 1
ATOM 4809 C CA . GLY B 1 213 ? 2.283 16.469 9.844 1 97.44 213 GLY B CA 1
ATOM 4810 C C . GLY B 1 213 ? 1.371 16.188 11.031 1 97.44 213 GLY B C 1
ATOM 4811 O O . GLY B 1 213 ? 0.924 17.125 11.703 1 97.44 213 GLY B O 1
ATOM 4812 N N . GLU B 1 214 ? 1.303 14.945 11.438 1 96.44 214 GLU B N 1
ATOM 4813 C CA . GLU B 1 214 ? 0.464 14.508 12.555 1 96.44 214 GLU B CA 1
ATOM 4814 C C . GLU B 1 214 ? 0.903 15.156 13.859 1 96.44 214 GLU B C 1
ATOM 4816 O O . GLU B 1 214 ? 0.105 15.297 14.789 1 96.44 214 GLU B O 1
ATOM 4821 N N . GLY B 1 215 ? 2.164 15.586 13.922 1 96.94 215 GLY B N 1
ATOM 4822 C CA . GLY B 1 215 ? 2.707 16.156 15.141 1 96.94 215 GLY B CA 1
ATOM 4823 C C . GLY B 1 215 ? 2.164 17.531 15.445 1 96.94 215 GLY B C 1
ATOM 4824 O O . GLY B 1 215 ? 2.141 17.953 16.609 1 96.94 215 GLY B O 1
ATOM 4825 N N . GLY B 1 216 ? 1.774 18.266 14.352 1 97.69 216 GLY B N 1
ATOM 4826 C CA . GLY B 1 216 ? 1.188 19.562 14.625 1 97.69 216 GLY B CA 1
ATOM 4827 C C . GLY B 1 216 ? 1.755 20.672 13.75 1 97.69 216 GLY B C 1
ATOM 4828 O O . GLY B 1 216 ? 1.736 21.844 14.133 1 97.69 216 GLY B O 1
ATOM 4829 N N . PHE B 1 217 ? 2.342 20.281 12.641 1 98.38 217 PHE B N 1
ATOM 4830 C CA . PHE B 1 217 ? 2.871 21.188 11.625 1 98.38 217 PHE B CA 1
ATOM 4831 C C . PHE B 1 217 ? 4.004 22.031 12.188 1 98.38 217 PHE B C 1
ATOM 4833 O O . PHE B 1 217 ? 4.137 23.203 11.844 1 98.38 217 PHE B O 1
ATOM 4840 N N . TYR B 1 218 ? 4.789 21.5 13.102 1 97.94 218 TYR B N 1
ATOM 4841 C CA . TYR B 1 218 ? 6.027 22.125 13.547 1 97.94 218 TYR B CA 1
ATOM 4842 C C . TYR B 1 218 ? 7.129 21.969 12.508 1 97.94 218 TYR B C 1
ATOM 4844 O O . TYR B 1 218 ? 7.5 20.844 12.156 1 97.94 218 TYR B O 1
ATOM 4852 N N . PRO B 1 219 ? 7.648 23.047 12 1 98 219 PRO B N 1
ATOM 4853 C CA . PRO B 1 219 ? 8.758 22.938 11.055 1 98 219 PRO B CA 1
ATOM 4854 C C . PRO B 1 219 ? 10.109 22.75 11.742 1 98 219 PRO B C 1
ATOM 4856 O O . PRO B 1 219 ? 10.359 23.359 12.789 1 98 219 PRO B O 1
ATOM 4859 N N . ALA B 1 220 ? 10.914 21.875 11.211 1 97.94 220 ALA B N 1
ATOM 4860 C CA . ALA B 1 220 ? 12.32 21.875 11.602 1 97.94 220 ALA B CA 1
ATOM 4861 C C . ALA B 1 220 ? 13.047 23.094 11.047 1 97.94 220 ALA B C 1
ATOM 4863 O O . ALA B 1 220 ? 12.875 23.438 9.875 1 97.94 220 ALA B O 1
ATOM 4864 N N . SER B 1 221 ? 13.781 23.766 11.898 1 97.88 221 SER B N 1
ATOM 4865 C CA . SER B 1 221 ? 14.508 24.938 11.43 1 97.88 221 SER B CA 1
ATOM 4866 C C . SER B 1 221 ? 15.602 24.547 10.438 1 97.88 221 SER B C 1
ATOM 4868 O O . SER B 1 221 ? 16.062 23.406 10.422 1 97.88 221 SER B O 1
ATOM 4870 N N . ALA B 1 222 ? 15.93 25.484 9.602 1 98.25 222 ALA B N 1
ATOM 4871 C CA . ALA B 1 222 ? 17.016 25.266 8.656 1 98.25 222 ALA B CA 1
ATOM 4872 C C . ALA B 1 222 ? 18.297 24.891 9.375 1 98.25 222 ALA B C 1
ATOM 4874 O O . ALA B 1 222 ? 19.016 23.969 8.953 1 98.25 222 ALA B O 1
ATOM 4875 N N . SER B 1 223 ? 18.594 25.578 10.484 1 98.44 223 SER B N 1
ATOM 4876 C CA . SER B 1 223 ? 19.812 25.312 11.242 1 98.44 223 SER B CA 1
ATOM 4877 C C . SER B 1 223 ? 19.812 23.891 11.797 1 98.44 223 SER B C 1
ATOM 4879 O O . SER B 1 223 ? 20.844 23.219 11.773 1 98.44 223 SER B O 1
ATOM 4881 N N . PHE B 1 224 ? 18.781 23.422 12.32 1 98.56 224 PHE B N 1
ATOM 4882 C CA . PHE B 1 224 ? 18.688 22.062 12.852 1 98.56 224 PHE B CA 1
ATOM 4883 C C . PHE B 1 224 ? 18.906 21.031 11.75 1 98.56 224 PHE B C 1
ATOM 4885 O O . PHE B 1 224 ? 19.656 20.078 11.93 1 98.56 224 PHE B O 1
ATOM 4892 N N . MET B 1 225 ? 18.203 21.219 10.594 1 98.81 225 MET B N 1
ATOM 4893 C CA . MET B 1 225 ? 18.328 20.297 9.469 1 98.81 225 MET B CA 1
ATOM 4894 C C . MET B 1 225 ? 19.75 20.25 8.953 1 98.81 225 MET B C 1
ATOM 4896 O O . MET B 1 225 ? 20.25 19.188 8.578 1 98.81 225 MET B O 1
ATOM 4900 N N . GLN B 1 226 ? 20.406 21.406 8.906 1 98.75 226 GLN B N 1
ATOM 4901 C CA . GLN B 1 226 ? 21.797 21.484 8.477 1 98.75 226 GLN B CA 1
ATOM 4902 C C . GLN B 1 226 ? 22.719 20.75 9.445 1 98.75 226 GLN B C 1
ATOM 4904 O O . GLN B 1 226 ? 23.641 20.062 9.031 1 98.75 226 GLN B O 1
ATOM 4909 N N . ARG B 1 227 ? 22.438 20.875 10.719 1 98.5 227 ARG B N 1
ATOM 4910 C CA . ARG B 1 227 ? 23.234 20.172 11.719 1 98.5 227 ARG B CA 1
ATOM 4911 C C . ARG B 1 227 ? 23.031 18.656 11.609 1 98.5 227 ARG B C 1
ATOM 4913 O O . ARG B 1 227 ? 23.969 17.891 11.766 1 98.5 227 ARG B O 1
ATOM 4920 N N . LEU B 1 228 ? 21.781 18.188 11.406 1 98.44 228 LEU B N 1
ATOM 4921 C CA . LEU B 1 228 ? 21.516 16.766 11.195 1 98.44 228 LEU B CA 1
ATOM 4922 C C . LEU B 1 228 ? 22.297 16.25 9.984 1 98.44 228 LEU B C 1
ATOM 4924 O O . LEU B 1 228 ? 22.859 15.156 10.023 1 98.44 228 LEU B O 1
ATOM 4928 N N . ARG B 1 229 ? 22.25 17.047 8.875 1 98.44 229 ARG B N 1
ATOM 4929 C CA . ARG B 1 229 ? 22.969 16.672 7.66 1 98.44 229 ARG B CA 1
ATOM 4930 C C . ARG B 1 229 ? 24.453 16.484 7.949 1 98.44 229 ARG B C 1
ATOM 4932 O O . ARG B 1 229 ? 25.062 15.5 7.496 1 98.44 229 ARG B O 1
ATOM 4939 N N . GLN B 1 230 ? 25.031 17.422 8.719 1 98.44 230 GLN B N 1
ATOM 4940 C CA . GLN B 1 230 ? 26.438 17.359 9.07 1 98.44 230 GLN B CA 1
ATOM 4941 C C . GLN B 1 230 ? 26.734 16.125 9.922 1 98.44 230 GLN B C 1
ATOM 4943 O O . GLN B 1 230 ? 27.734 15.438 9.688 1 98.44 230 GLN B O 1
ATOM 4948 N N . LEU B 1 231 ? 25.938 15.898 10.875 1 98.06 231 LEU B N 1
ATOM 4949 C CA . LEU B 1 231 ? 26.109 14.766 11.773 1 98.06 231 LEU B CA 1
ATOM 4950 C C . LEU B 1 231 ? 26 13.445 11.016 1 98.06 231 LEU B C 1
ATOM 4952 O O . LEU B 1 231 ? 26.781 12.516 11.266 1 98.06 231 LEU B O 1
ATOM 4956 N N . CYS B 1 232 ? 25.016 13.359 10.117 1 98.56 232 CYS B N 1
ATOM 4957 C CA . CYS B 1 232 ? 24.859 12.164 9.289 1 98.56 232 CYS B CA 1
ATOM 4958 C C . CYS B 1 232 ? 26.109 11.914 8.453 1 98.56 232 CYS B C 1
ATOM 4960 O O . CYS B 1 232 ? 26.578 10.781 8.344 1 98.56 232 CYS B O 1
ATOM 4962 N N . ASP B 1 233 ? 26.688 12.977 7.867 1 98.31 233 ASP B N 1
ATOM 4963 C CA . ASP B 1 233 ? 27.906 12.852 7.09 1 98.31 233 ASP B CA 1
ATOM 4964 C C . ASP B 1 233 ? 29.062 12.367 7.961 1 98.31 233 ASP B C 1
ATOM 4966 O O . ASP B 1 233 ? 29.844 11.508 7.547 1 98.31 233 ASP B O 1
ATOM 4970 N N . GLN B 1 234 ? 29.141 12.891 9.125 1 98.12 234 GLN B N 1
ATOM 4971 C CA . GLN B 1 234 ? 30.219 12.57 10.047 1 98.12 234 GLN B CA 1
ATOM 4972 C C . GLN B 1 234 ? 30.219 11.086 10.398 1 98.12 234 GLN B C 1
ATOM 4974 O O . GLN B 1 234 ? 31.281 10.469 10.5 1 98.12 234 GLN B O 1
ATOM 4979 N N . HIS B 1 235 ? 29.078 10.492 10.539 1 98.31 235 HIS B N 1
ATOM 4980 C CA . HIS B 1 235 ? 29 9.141 11.094 1 98.31 235 HIS B CA 1
ATOM 4981 C C . HIS B 1 235 ? 28.594 8.133 10.031 1 98.31 235 HIS B C 1
ATOM 4983 O O . HIS B 1 235 ? 28.438 6.941 10.328 1 98.31 235 HIS B O 1
ATOM 4989 N N . GLY B 1 236 ? 28.406 8.555 8.766 1 98.44 236 GLY B N 1
ATOM 4990 C CA . GLY B 1 236 ? 27.953 7.656 7.719 1 98.44 236 GLY B CA 1
ATOM 4991 C C . GLY B 1 236 ? 26.516 7.199 7.902 1 98.44 236 GLY B C 1
ATOM 4992 O O . GLY B 1 236 ? 26.172 6.055 7.594 1 98.44 236 GLY B O 1
ATOM 4993 N N . ILE B 1 237 ? 25.688 7.969 8.555 1 98.88 237 ILE B N 1
ATOM 4994 C CA . ILE B 1 237 ? 24.266 7.73 8.734 1 98.88 237 ILE B CA 1
ATOM 4995 C C . ILE B 1 237 ? 23.484 8.352 7.574 1 98.88 237 ILE B C 1
ATOM 4997 O O . ILE B 1 237 ? 23.797 9.461 7.137 1 98.88 237 ILE B O 1
ATOM 5001 N N . LEU B 1 238 ? 22.516 7.637 7.012 1 98.94 238 LEU B N 1
ATOM 5002 C CA . LEU B 1 238 ? 21.734 8.211 5.934 1 98.94 238 LEU B CA 1
ATOM 5003 C C . LEU B 1 238 ? 20.641 9.125 6.484 1 98.94 238 LEU B C 1
ATOM 5005 O O . LEU B 1 238 ? 20 8.805 7.492 1 98.94 238 LEU B O 1
ATOM 5009 N N . LEU B 1 239 ? 20.453 10.281 5.875 1 98.94 239 LEU B N 1
ATOM 5010 C CA . LEU B 1 239 ? 19.359 11.188 6.207 1 98.94 239 LEU B CA 1
ATOM 5011 C C . LEU B 1 239 ? 18.172 10.961 5.289 1 98.94 239 LEU B C 1
ATOM 5013 O O . LEU B 1 239 ? 18.266 11.148 4.074 1 98.94 239 LEU B O 1
ATOM 5017 N N . ILE B 1 240 ? 17.078 10.547 5.82 1 98.94 240 ILE B N 1
ATOM 5018 C CA . ILE B 1 240 ? 15.828 10.367 5.105 1 98.94 240 ILE B CA 1
ATOM 5019 C C . ILE B 1 240 ? 14.875 11.508 5.441 1 98.94 240 ILE B C 1
ATOM 5021 O O . ILE B 1 240 ? 14.492 11.688 6.602 1 98.94 240 ILE B O 1
ATOM 5025 N N . CYS B 1 241 ? 14.508 12.281 4.465 1 98.94 241 CYS B N 1
ATOM 5026 C CA . CYS B 1 241 ? 13.484 13.305 4.645 1 98.94 241 CYS B CA 1
ATOM 5027 C C . CYS B 1 241 ? 12.125 12.805 4.18 1 98.94 241 CYS B C 1
ATOM 5029 O O . CYS B 1 241 ? 11.922 12.531 2.996 1 98.94 241 CYS B O 1
ATOM 5031 N N . ASP B 1 242 ? 11.234 12.656 5.102 1 98.94 242 ASP B N 1
ATOM 5032 C CA . ASP B 1 242 ? 9.867 12.234 4.82 1 98.94 242 ASP B CA 1
ATOM 5033 C C . ASP B 1 242 ? 9.008 13.422 4.391 1 98.94 242 ASP B C 1
ATOM 5035 O O . ASP B 1 242 ? 8.461 14.133 5.234 1 98.94 242 ASP B O 1
ATOM 5039 N N . GLU B 1 243 ? 8.836 13.586 3.09 1 98.81 243 GLU B N 1
ATOM 5040 C CA . GLU B 1 243 ? 8.133 14.711 2.473 1 98.81 243 GLU B CA 1
ATOM 5041 C C . GLU B 1 243 ? 6.738 14.297 2.004 1 98.81 243 GLU B C 1
ATOM 5043 O O . GLU B 1 243 ? 6.148 14.961 1.147 1 98.81 243 GLU B O 1
ATOM 5048 N N . ILE B 1 244 ? 6.203 13.227 2.561 1 98.88 244 ILE B N 1
ATOM 5049 C CA . ILE B 1 244 ? 4.934 12.648 2.121 1 98.88 244 ILE B CA 1
ATOM 5050 C C . ILE B 1 244 ? 3.822 13.688 2.266 1 98.88 244 ILE B C 1
ATOM 5052 O O . ILE B 1 244 ? 3.021 13.883 1.347 1 98.88 244 ILE B O 1
ATOM 5056 N N . GLN B 1 245 ? 3.754 14.383 3.355 1 98.62 245 GLN B N 1
ATOM 5057 C CA . GLN B 1 245 ? 2.668 15.336 3.539 1 98.62 245 GLN B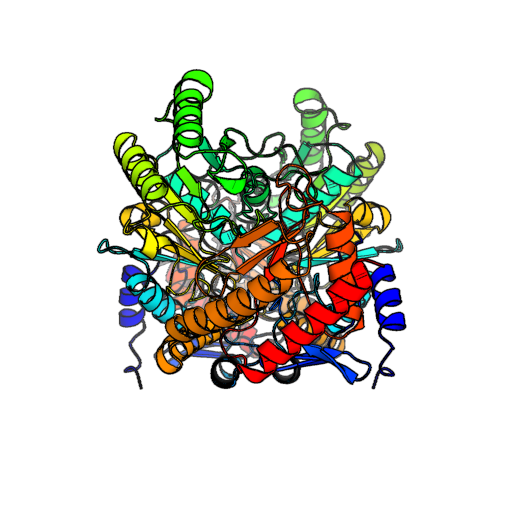 CA 1
ATOM 5058 C C . GLN B 1 245 ? 3.088 16.734 3.109 1 98.62 245 GLN B C 1
ATOM 5060 O O . GLN B 1 245 ? 2.283 17.484 2.555 1 98.62 245 GLN B O 1
ATOM 5065 N N . SER B 1 246 ? 4.328 17.125 3.295 1 98.62 246 SER B N 1
ATOM 5066 C CA . SER B 1 246 ? 4.793 18.484 3.088 1 98.62 246 SER B CA 1
ATOM 5067 C C . SER B 1 246 ? 5.137 18.734 1.624 1 98.62 246 SER B C 1
ATOM 5069 O O . SER B 1 246 ? 5.246 19.891 1.196 1 98.62 246 SER B O 1
ATOM 5071 N N . GLY B 1 247 ? 5.289 17.672 0.824 1 98.38 247 GLY B N 1
ATOM 5072 C CA . GLY B 1 247 ? 5.785 17.812 -0.535 1 98.38 247 GLY B CA 1
ATOM 5073 C C . GLY B 1 247 ? 4.742 18.344 -1.501 1 98.38 247 GLY B C 1
ATOM 5074 O O . GLY B 1 247 ? 3.592 18.562 -1.12 1 98.38 247 GLY B O 1
ATOM 5075 N N . PHE B 1 248 ? 5.254 18.703 -2.664 1 98.75 248 PHE B N 1
ATOM 5076 C CA . PHE B 1 248 ? 4.465 19.094 -3.826 1 98.75 248 PHE B CA 1
ATOM 5077 C C . PHE B 1 248 ? 3.703 20.391 -3.551 1 98.75 248 PHE B C 1
ATOM 5079 O O . PHE B 1 248 ? 2.482 20.438 -3.713 1 98.75 248 PHE B O 1
ATOM 5086 N N . CYS B 1 249 ? 4.418 21.391 -3.041 1 98.75 249 CYS B N 1
ATOM 5087 C CA . CYS B 1 249 ? 4.086 22.812 -3.064 1 98.75 249 CYS B CA 1
ATOM 5088 C C . CYS B 1 249 ? 3.346 23.219 -1.796 1 98.75 249 CYS B C 1
ATOM 5090 O O . CYS B 1 249 ? 3.166 24.422 -1.534 1 98.75 249 CYS B O 1
ATOM 5092 N N . ARG B 1 250 ? 2.922 22.25 -0.921 1 98.62 250 ARG B N 1
ATOM 5093 C CA . ARG B 1 250 ? 2.08 22.562 0.229 1 98.62 250 ARG B CA 1
ATOM 5094 C C . ARG B 1 250 ? 2.723 23.641 1.104 1 98.62 250 ARG B C 1
ATOM 5096 O O . ARG B 1 250 ? 2.037 24.531 1.607 1 98.62 250 ARG B O 1
ATOM 5103 N N . THR B 1 251 ? 4.055 23.672 1.205 1 98.69 251 THR B N 1
ATOM 5104 C CA . THR B 1 251 ? 4.777 24.531 2.139 1 98.69 251 THR B CA 1
ATOM 5105 C C . THR B 1 251 ? 5.25 25.812 1.446 1 98.69 251 THR B C 1
ATOM 5107 O O . THR B 1 251 ? 5.973 26.609 2.041 1 98.69 251 THR B O 1
ATOM 5110 N N . GLY B 1 252 ? 4.887 26 0.234 1 98.69 252 GLY B N 1
ATOM 5111 C CA . GLY B 1 252 ? 5.312 27.172 -0.503 1 98.69 252 GLY B CA 1
ATOM 5112 C C . GLY B 1 252 ? 6.535 26.922 -1.369 1 98.69 252 GLY B C 1
ATOM 5113 O O . GLY B 1 252 ? 6.879 27.75 -2.213 1 98.69 252 GLY B O 1
ATOM 5114 N N . LYS B 1 253 ? 7.207 25.859 -1.138 1 98.56 253 LYS B N 1
ATOM 5115 C CA . LYS B 1 253 ? 8.227 25.266 -1.999 1 98.56 253 LYS B CA 1
ATOM 5116 C C . LYS B 1 253 ? 7.801 23.891 -2.477 1 98.56 253 LYS B C 1
ATOM 5118 O O . LYS B 1 253 ? 6.844 23.312 -1.95 1 98.56 253 LYS B O 1
ATOM 5123 N N . THR B 1 254 ? 8.43 23.391 -3.521 1 98.75 254 THR B N 1
ATOM 5124 C CA . THR B 1 254 ? 8.062 22.062 -3.994 1 98.75 254 THR B CA 1
ATOM 5125 C C . THR B 1 254 ? 8.266 21.016 -2.896 1 98.75 254 THR B C 1
ATOM 5127 O O . THR B 1 254 ? 7.438 20.125 -2.715 1 98.75 254 THR B O 1
ATOM 5130 N N . PHE B 1 255 ? 9.383 21.141 -2.201 1 98.81 255 PHE B N 1
ATOM 5131 C CA . PHE B 1 255 ? 9.664 20.328 -1.025 1 98.81 255 PHE B CA 1
ATOM 5132 C C . PHE B 1 255 ? 10.141 21.203 0.133 1 98.81 255 PHE B C 1
ATOM 5134 O O . PHE B 1 255 ? 10.891 22.156 -0.069 1 98.81 255 PHE B O 1
ATOM 5141 N N . ALA B 1 256 ? 9.695 20.875 1.354 1 98.75 256 ALA B N 1
ATOM 5142 C CA . ALA B 1 256 ? 10.055 21.641 2.551 1 98.75 256 ALA B CA 1
ATOM 5143 C C . ALA B 1 256 ? 11.555 21.594 2.801 1 98.75 256 ALA B C 1
ATOM 5145 O O . ALA B 1 256 ? 12.133 22.547 3.318 1 98.75 256 ALA B O 1
ATOM 5146 N N . THR B 1 257 ? 12.18 20.562 2.41 1 98.38 257 THR B N 1
ATOM 5147 C CA . THR B 1 257 ? 13.617 20.375 2.568 1 98.38 257 THR B CA 1
ATOM 5148 C C . THR B 1 257 ? 14.391 21.516 1.913 1 98.38 257 THR B C 1
ATOM 5150 O O . THR B 1 257 ? 15.484 21.859 2.355 1 98.38 257 THR B O 1
ATOM 5153 N N . GLU B 1 258 ? 13.828 22.156 0.911 1 98.5 258 GLU B N 1
ATOM 5154 C CA . GLU B 1 258 ? 14.484 23.234 0.18 1 98.5 258 GLU B CA 1
ATOM 5155 C C . GLU B 1 258 ? 14.758 24.438 1.09 1 98.5 258 GLU B C 1
ATOM 5157 O O . GLU B 1 258 ? 15.711 25.172 0.875 1 98.5 258 GLU B O 1
ATOM 5162 N N . TYR B 1 259 ? 13.969 24.625 2.088 1 98.38 259 TYR B N 1
ATOM 5163 C CA . TYR B 1 259 ? 14.156 25.734 3 1 98.38 259 TYR B CA 1
ATOM 5164 C C . TYR B 1 259 ? 15.484 25.625 3.738 1 98.38 259 TYR B C 1
ATOM 5166 O O . TYR B 1 259 ? 16.062 26.641 4.141 1 98.38 259 TYR B O 1
ATOM 5174 N N . ALA B 1 260 ? 15.953 24.391 3.955 1 98.25 260 ALA B N 1
ATOM 5175 C CA . ALA B 1 260 ? 17.172 24.156 4.73 1 98.25 260 ALA B CA 1
ATOM 5176 C C . ALA B 1 260 ? 18.406 24.188 3.832 1 98.25 260 ALA B C 1
ATOM 5178 O O . ALA B 1 260 ? 19.531 24.297 4.316 1 98.25 260 ALA B O 1
ATOM 5179 N N . GLY B 1 261 ? 18.219 24.078 2.512 1 98 261 GLY B N 1
ATOM 5180 C CA . GLY B 1 261 ? 19.344 24.062 1.576 1 98 261 GLY B CA 1
ATOM 5181 C C . GLY B 1 261 ? 20.219 22.844 1.706 1 98 261 GLY B C 1
ATOM 5182 O O . GLY B 1 261 ? 21.438 22.938 1.526 1 98 261 GLY B O 1
ATOM 5183 N N . ILE B 1 262 ? 19.688 21.766 2.09 1 98.31 262 ILE B N 1
ATOM 5184 C CA . ILE B 1 262 ? 20.469 20.531 2.213 1 98.31 262 ILE B CA 1
ATOM 5185 C C . ILE B 1 262 ? 20 19.531 1.155 1 98.31 262 ILE B C 1
ATOM 5187 O O . ILE B 1 262 ? 18.984 19.734 0.504 1 98.31 262 ILE B O 1
ATOM 5191 N N . GLU B 1 263 ? 20.781 18.484 0.914 1 98.56 263 GLU B N 1
ATOM 5192 C CA . GLU B 1 263 ? 20.422 17.344 0.077 1 98.56 263 GLU B CA 1
ATOM 5193 C C . GLU B 1 263 ? 20.281 16.078 0.911 1 98.56 263 GLU B C 1
ATOM 5195 O O . GLU B 1 263 ? 21.266 15.547 1.428 1 98.56 263 GLU B O 1
ATOM 5200 N N . PRO B 1 264 ? 19.094 15.586 1.096 1 98.75 264 PRO B N 1
ATOM 5201 C CA . PRO B 1 264 ? 18.938 14.297 1.779 1 98.75 264 PRO B CA 1
ATOM 5202 C C . PRO B 1 264 ? 19.484 13.125 0.965 1 98.75 264 PRO B C 1
ATOM 5204 O O . PRO B 1 264 ? 19.703 13.258 -0.243 1 98.75 264 PRO B O 1
ATOM 5207 N N . ASP B 1 265 ? 19.734 11.984 1.637 1 98.88 265 ASP B N 1
ATOM 5208 C CA . ASP B 1 265 ? 20.141 10.781 0.928 1 98.88 265 ASP B CA 1
ATOM 5209 C C . ASP B 1 265 ? 18.938 10.086 0.278 1 98.88 265 ASP B C 1
ATOM 5211 O O . ASP B 1 265 ? 19.078 9.469 -0.779 1 98.88 265 ASP B O 1
ATOM 5215 N N . ILE B 1 266 ? 17.844 10.125 0.947 1 98.94 266 ILE B N 1
ATOM 5216 C CA . ILE B 1 266 ? 16.578 9.531 0.498 1 98.94 266 ILE B CA 1
ATOM 5217 C C . ILE B 1 266 ? 15.422 10.461 0.851 1 98.94 266 ILE B C 1
ATOM 5219 O O . ILE B 1 266 ? 15.406 11.062 1.924 1 98.94 266 ILE B O 1
ATOM 5223 N N . MET B 1 267 ? 14.492 10.57 -0.007 1 98.94 267 MET B N 1
ATOM 5224 C CA . MET B 1 267 ? 13.219 11.234 0.266 1 98.94 267 MET B CA 1
ATOM 5225 C C . MET B 1 267 ? 12.047 10.289 0.012 1 98.94 267 MET B C 1
ATOM 5227 O O . MET B 1 267 ? 12.047 9.539 -0.966 1 98.94 267 MET B O 1
ATOM 5231 N N . THR B 1 268 ? 11.094 10.281 0.872 1 98.94 268 THR B N 1
ATOM 5232 C CA . THR B 1 268 ? 9.836 9.57 0.649 1 98.94 268 THR B CA 1
ATOM 5233 C C . THR B 1 268 ? 8.734 10.539 0.234 1 98.94 268 THR B C 1
ATOM 5235 O O . THR B 1 268 ? 8.625 11.633 0.782 1 98.94 268 THR B O 1
ATOM 5238 N N . LEU B 1 269 ? 7.969 10.188 -0.782 1 98.94 269 LEU B N 1
ATOM 5239 C CA . LEU B 1 269 ? 6.941 11.031 -1.396 1 98.94 269 LEU B CA 1
ATOM 5240 C C . LEU B 1 269 ? 5.629 10.266 -1.537 1 98.94 269 LEU B C 1
ATOM 5242 O O . LEU B 1 269 ? 5.633 9.055 -1.771 1 98.94 269 LEU B O 1
ATOM 5246 N N . ALA B 1 270 ? 4.512 10.961 -1.403 1 98.81 270 ALA B N 1
ATOM 5247 C CA . ALA B 1 270 ? 3.178 10.414 -1.641 1 98.81 270 ALA B CA 1
ATOM 5248 C C . ALA B 1 270 ? 2.127 11.523 -1.666 1 98.81 270 ALA B C 1
ATOM 5250 O O . ALA B 1 270 ? 2.361 12.594 -2.225 1 98.81 270 ALA B O 1
ATOM 5251 N N . LYS B 1 271 ? 0.946 11.234 -1.291 1 98.5 271 LYS B N 1
ATOM 5252 C CA . LYS B 1 271 ? -0.193 12.125 -1.087 1 98.5 271 LYS B CA 1
ATOM 5253 C C . LYS B 1 271 ? -0.391 13.047 -2.285 1 98.5 271 LYS B C 1
ATOM 5255 O O . LYS B 1 271 ? -0.898 12.625 -3.324 1 98.5 271 LYS B O 1
ATOM 5260 N N . SER B 1 272 ? 0.044 14.297 -2.26 1 98.75 272 SER B N 1
ATOM 5261 C CA . SER B 1 272 ? -0.232 15.273 -3.311 1 98.75 272 SER B CA 1
ATOM 5262 C C . SER B 1 272 ? 0.533 14.938 -4.586 1 98.75 272 SER B C 1
ATOM 5264 O O . SER B 1 272 ? 0.366 15.609 -5.609 1 98.75 272 SER B O 1
ATOM 5266 N N . LEU B 1 273 ? 1.273 13.852 -4.578 1 98.69 273 LEU B N 1
ATOM 5267 C CA . LEU B 1 273 ? 2.064 13.391 -5.715 1 98.69 273 LEU B CA 1
ATOM 5268 C C . LEU B 1 273 ? 1.168 13.055 -6.898 1 98.69 273 LEU B C 1
ATOM 5270 O O . LEU B 1 273 ? 1.526 13.312 -8.047 1 98.69 273 LEU B O 1
ATOM 5274 N N . ALA B 1 274 ? -0.012 12.453 -6.59 1 98.69 274 ALA B N 1
ATOM 5275 C CA . ALA B 1 274 ? -0.771 11.875 -7.695 1 98.69 274 ALA B CA 1
ATOM 5276 C C . ALA B 1 274 ? -2.229 12.32 -7.652 1 98.69 274 ALA B C 1
ATOM 5278 O O . ALA B 1 274 ? -3.109 11.648 -8.195 1 98.69 274 ALA B O 1
ATOM 5279 N N . GLY B 1 275 ? -2.525 13.375 -6.973 1 97.5 275 GLY B N 1
ATOM 5280 C CA . GLY B 1 275 ? -3.803 14.062 -7.074 1 97.5 275 GLY B CA 1
ATOM 5281 C C . GLY B 1 275 ? -4.984 13.188 -6.691 1 97.5 275 GLY B C 1
ATOM 5282 O O . GLY B 1 275 ? -6.055 13.281 -7.297 1 97.5 275 GLY B O 1
ATOM 5283 N N . GLY B 1 276 ? -4.812 12.305 -5.816 1 97.94 276 GLY B N 1
ATOM 5284 C CA . GLY B 1 276 ? -5.934 11.531 -5.316 1 97.94 276 GLY B CA 1
ATOM 5285 C C . GLY B 1 276 ? -5.855 10.062 -5.68 1 97.94 276 GLY B C 1
ATOM 5286 O O . GLY B 1 276 ? -6.727 9.273 -5.305 1 97.94 276 GLY B O 1
ATOM 5287 N N . PHE B 1 277 ? -4.848 9.664 -6.375 1 98.69 277 PHE B N 1
ATOM 5288 C CA . PHE B 1 277 ? -4.645 8.266 -6.754 1 98.69 277 PHE B CA 1
ATOM 5289 C C . PHE B 1 277 ? -3.521 7.645 -5.934 1 98.69 277 PHE B C 1
ATOM 5291 O O . PHE B 1 277 ? -2.523 8.305 -5.641 1 98.69 277 PHE B O 1
ATOM 5298 N N . PRO B 1 278 ? -3.654 6.375 -5.539 1 98.5 278 PRO B N 1
ATOM 5299 C CA . PRO B 1 278 ? -2.645 5.742 -4.688 1 98.5 278 PRO B CA 1
ATOM 5300 C C . PRO B 1 278 ? -1.281 5.637 -5.367 1 98.5 278 PRO B C 1
ATOM 5302 O O . PRO B 1 278 ? -1.121 4.875 -6.324 1 98.5 278 PRO B O 1
ATOM 5305 N N . LEU B 1 279 ? -0.311 6.395 -4.898 1 98.88 279 LEU B N 1
ATOM 5306 C CA . LEU B 1 279 ? 1.061 6.391 -5.398 1 98.88 279 LEU B CA 1
ATOM 5307 C C . LEU B 1 279 ? 2.021 6.938 -4.348 1 98.88 279 LEU B C 1
ATOM 5309 O O . LEU B 1 279 ? 1.697 7.898 -3.643 1 98.88 279 LEU B O 1
ATOM 5313 N N . SER B 1 280 ? 3.109 6.309 -4.207 1 98.88 280 SER B N 1
ATOM 5314 C CA . SER B 1 280 ? 4.223 6.852 -3.432 1 98.88 280 SER B CA 1
ATOM 5315 C C . SER B 1 280 ? 5.555 6.617 -4.137 1 98.88 280 SER B C 1
ATOM 5317 O O . SER B 1 280 ? 5.613 5.91 -5.148 1 98.88 280 SER B O 1
ATOM 5319 N N . ALA B 1 281 ? 6.57 7.246 -3.668 1 98.94 281 ALA B N 1
ATOM 5320 C CA . ALA B 1 281 ? 7.891 7.129 -4.273 1 98.94 281 ALA B CA 1
ATOM 5321 C C . ALA B 1 281 ? 8.992 7.227 -3.217 1 98.94 281 ALA B C 1
ATOM 5323 O O . ALA B 1 281 ? 8.805 7.859 -2.176 1 98.94 281 ALA B O 1
ATOM 5324 N N . VAL B 1 282 ? 10.023 6.559 -3.418 1 98.94 282 VAL B N 1
ATOM 5325 C CA . VAL B 1 282 ? 11.312 6.75 -2.76 1 98.94 282 VAL B CA 1
ATOM 5326 C C . VAL B 1 282 ? 12.336 7.25 -3.773 1 98.94 282 VAL B C 1
ATOM 5328 O O . VAL B 1 282 ? 12.594 6.59 -4.781 1 98.94 282 VAL B O 1
ATOM 5331 N N . VAL B 1 283 ? 12.812 8.422 -3.588 1 98.94 283 VAL B N 1
ATOM 5332 C CA . VAL B 1 283 ? 13.812 9.016 -4.465 1 98.94 283 VAL B CA 1
ATOM 5333 C C . VAL B 1 283 ? 15.086 9.305 -3.674 1 98.94 283 VAL B C 1
ATOM 5335 O O . VAL B 1 283 ? 15.031 9.867 -2.58 1 98.94 283 VAL B O 1
ATOM 5338 N N . GLY B 1 284 ? 16.203 8.891 -4.148 1 98.88 284 GLY B N 1
ATOM 5339 C CA . GLY B 1 284 ? 17.453 9.117 -3.436 1 98.88 284 GLY B CA 1
ATOM 5340 C C . GLY B 1 284 ? 18.672 9.023 -4.328 1 98.88 284 GLY B C 1
ATOM 5341 O O . GLY B 1 284 ? 18.547 8.805 -5.535 1 98.88 284 GLY B O 1
ATOM 5342 N N . LYS B 1 285 ? 19.828 9.273 -3.734 1 98.88 285 LYS B N 1
ATOM 5343 C CA . LYS B 1 285 ? 21.109 9.203 -4.445 1 98.88 285 LYS B CA 1
ATOM 5344 C C . LYS B 1 285 ? 21.312 7.82 -5.059 1 98.88 285 LYS B C 1
ATOM 5346 O O . LYS B 1 285 ? 21.094 6.805 -4.402 1 98.88 285 LYS B O 1
ATOM 5351 N N . ALA B 1 286 ? 21.734 7.805 -6.293 1 98.69 286 ALA B N 1
ATOM 5352 C CA . ALA B 1 286 ? 21.812 6.59 -7.102 1 98.69 286 ALA B CA 1
ATOM 5353 C C . ALA B 1 286 ? 22.578 5.492 -6.379 1 98.69 286 ALA B C 1
ATOM 5355 O O . ALA B 1 286 ? 22.172 4.332 -6.363 1 98.69 286 ALA B O 1
ATOM 5356 N N . GLU B 1 287 ? 23.688 5.84 -5.785 1 98.44 287 GLU B N 1
ATOM 5357 C CA . GLU B 1 287 ? 24.516 4.855 -5.105 1 98.44 287 GLU B CA 1
ATOM 5358 C C . GLU B 1 287 ? 23.781 4.223 -3.93 1 98.44 287 GLU B C 1
ATOM 5360 O O . GLU B 1 287 ? 23.906 3.021 -3.688 1 98.44 287 GLU B O 1
ATOM 5365 N N . VAL B 1 288 ? 23.047 5.02 -3.205 1 98.75 288 VAL B N 1
ATOM 5366 C CA . VAL B 1 288 ? 22.281 4.559 -2.053 1 98.75 288 VAL B CA 1
ATOM 5367 C C . VAL B 1 288 ? 21.109 3.684 -2.52 1 98.75 288 VAL B C 1
ATOM 5369 O O . VAL B 1 288 ? 20.953 2.555 -2.049 1 98.75 288 VAL B O 1
ATOM 5372 N N . MET B 1 289 ? 20.391 4.195 -3.49 1 98.75 289 MET B N 1
ATOM 5373 C CA . MET B 1 289 ? 19.172 3.547 -3.961 1 98.75 289 MET B CA 1
ATOM 5374 C C . MET B 1 289 ? 19.484 2.199 -4.602 1 98.75 289 MET B C 1
ATOM 5376 O O . MET B 1 289 ? 18.688 1.258 -4.496 1 98.75 289 MET B O 1
ATOM 5380 N N . ASN B 1 290 ? 20.609 2.066 -5.266 1 98.31 290 ASN B N 1
ATOM 5381 C CA . ASN B 1 290 ? 20.953 0.875 -6.035 1 98.31 290 ASN B CA 1
ATOM 5382 C C . ASN B 1 290 ? 21.641 -0.174 -5.168 1 98.31 290 ASN B C 1
ATOM 5384 O O . ASN B 1 290 ? 22.141 -1.17 -5.684 1 98.31 290 ASN B O 1
ATOM 5388 N N . ALA B 1 291 ? 21.641 0.015 -3.846 1 97.5 291 ALA B N 1
ATOM 5389 C CA . ALA B 1 291 ? 22.234 -0.952 -2.932 1 97.5 291 ALA B CA 1
ATOM 5390 C C . ALA B 1 291 ? 21.375 -2.209 -2.818 1 97.5 291 ALA B C 1
ATOM 5392 O O . ALA B 1 291 ? 21.891 -3.297 -2.555 1 97.5 291 ALA B O 1
ATOM 5393 N N . ALA B 1 292 ? 20.109 -2.057 -2.982 1 94.94 292 ALA B N 1
ATOM 5394 C CA . ALA B 1 292 ? 19.219 -3.215 -2.971 1 94.94 292 ALA B CA 1
ATOM 5395 C C . ALA B 1 292 ? 19.297 -3.988 -4.285 1 94.94 292 ALA B C 1
ATOM 5397 O O . ALA B 1 292 ? 19.281 -3.393 -5.363 1 94.94 292 ALA B O 1
ATOM 5398 N N . LYS B 1 293 ? 19.344 -5.262 -4.211 1 92.75 293 LYS B N 1
ATOM 5399 C CA . LYS B 1 293 ? 19.516 -6.098 -5.398 1 92.75 293 LYS B CA 1
ATOM 5400 C C . LYS B 1 293 ? 18.172 -6.359 -6.078 1 92.75 293 LYS B C 1
ATOM 5402 O O . LYS B 1 293 ? 17.125 -6.27 -5.445 1 92.75 293 LYS B O 1
ATOM 5407 N N . PRO B 1 294 ? 18.297 -6.73 -7.379 1 92.25 294 PRO B N 1
ATOM 5408 C CA . PRO B 1 294 ? 17.062 -7.016 -8.109 1 92.25 294 PRO B CA 1
ATOM 5409 C C . PRO B 1 294 ? 16.203 -8.062 -7.418 1 92.25 294 PRO B C 1
ATOM 5411 O O . PRO B 1 294 ? 16.719 -9.086 -6.953 1 92.25 294 PRO B O 1
ATOM 5414 N N . GLY B 1 295 ? 14.961 -7.723 -7.336 1 92.06 295 GLY B N 1
ATOM 5415 C CA . GLY B 1 295 ? 14.031 -8.617 -6.664 1 92.06 295 GLY B CA 1
ATOM 5416 C C . GLY B 1 295 ? 13.773 -8.234 -5.219 1 92.06 295 GLY B C 1
ATOM 5417 O O . GLY B 1 295 ? 12.781 -8.648 -4.629 1 92.06 295 GLY B O 1
ATOM 5418 N N . GLY B 1 296 ? 14.641 -7.418 -4.672 1 94.25 296 GLY B N 1
ATOM 5419 C CA . GLY B 1 296 ? 14.5 -6.996 -3.285 1 94.25 296 GLY B CA 1
ATOM 5420 C C . GLY B 1 296 ? 13.469 -5.898 -3.098 1 94.25 296 GLY B C 1
ATOM 5421 O O . GLY B 1 296 ? 12.93 -5.727 -2.002 1 94.25 296 GLY B O 1
ATOM 5422 N N . LEU B 1 297 ? 13.266 -5.184 -4.098 1 97.31 297 LEU B N 1
ATOM 5423 C CA . LEU B 1 297 ? 12.305 -4.086 -4.051 1 97.31 297 LEU B CA 1
ATOM 5424 C C . LEU B 1 297 ? 11.18 -4.305 -5.051 1 97.31 297 LEU B C 1
ATOM 5426 O O . LEU B 1 297 ? 11.336 -5.062 -6.016 1 97.31 297 LEU B O 1
ATOM 5430 N N . GLY B 1 298 ? 10.055 -3.713 -4.754 1 95 298 GLY B N 1
ATOM 5431 C CA . GLY B 1 298 ? 8.93 -3.801 -5.676 1 95 298 GLY B CA 1
ATOM 5432 C C . GLY B 1 298 ? 7.621 -4.137 -4.992 1 95 298 GLY B C 1
ATOM 5433 O O . GLY B 1 298 ? 7.574 -4.277 -3.768 1 95 298 GLY B O 1
ATOM 5434 N N . GLY B 1 299 ? 6.609 -4.254 -5.742 1 95.62 299 GLY B N 1
ATOM 5435 C CA . GLY B 1 299 ? 5.238 -4.566 -5.371 1 95.62 299 GLY B CA 1
ATOM 5436 C C . GLY B 1 299 ? 4.32 -4.742 -6.566 1 95.62 299 GLY B C 1
ATOM 5437 O O . GLY B 1 299 ? 4.527 -4.125 -7.613 1 95.62 299 GLY B O 1
ATOM 5438 N N . THR B 1 300 ? 3.324 -5.551 -6.348 1 97.19 300 THR B N 1
ATOM 5439 C CA . THR B 1 300 ? 2.422 -5.91 -7.438 1 97.19 300 THR B CA 1
ATOM 5440 C C . THR B 1 300 ? 1.82 -4.66 -8.078 1 97.19 300 THR B C 1
ATOM 5442 O O . THR B 1 300 ? 1.822 -4.52 -9.297 1 97.19 300 THR B O 1
ATOM 5445 N N . TYR B 1 301 ? 1.438 -3.688 -7.289 1 97.69 301 TYR B N 1
A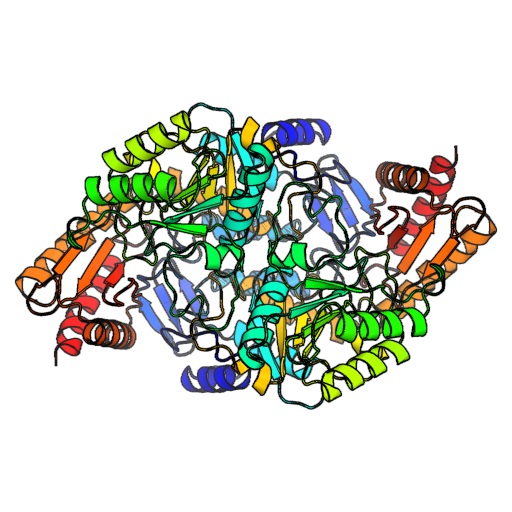TOM 5446 C CA . TYR B 1 301 ? 0.747 -2.504 -7.789 1 97.69 301 TYR B CA 1
ATOM 5447 C C . TYR B 1 301 ? 1.686 -1.306 -7.844 1 97.69 301 TYR B C 1
ATOM 5449 O O . TYR B 1 301 ? 1.251 -0.179 -8.094 1 97.69 301 TYR B O 1
ATOM 5457 N N . ALA B 1 302 ? 2.977 -1.508 -7.516 1 98.06 302 ALA B N 1
ATOM 5458 C CA . ALA B 1 302 ? 3.932 -0.417 -7.344 1 98.06 302 ALA B CA 1
ATOM 5459 C C . ALA B 1 302 ? 4.066 0.4 -8.625 1 98.06 302 ALA B C 1
ATOM 5461 O O . ALA B 1 302 ? 4.484 -0.122 -9.664 1 98.06 302 ALA B O 1
ATOM 5462 N N . GLY B 1 303 ? 3.727 1.639 -8.516 1 98.44 303 GLY B N 1
ATOM 5463 C CA . GLY B 1 303 ? 3.781 2.492 -9.688 1 98.44 303 GLY B CA 1
ATOM 5464 C C . GLY B 1 303 ? 2.676 2.205 -10.688 1 98.44 303 GLY B C 1
ATOM 5465 O O . GLY B 1 303 ? 2.939 2.023 -11.875 1 98.44 303 GLY B O 1
ATOM 5466 N N . SER B 1 304 ? 1.427 2.137 -10.188 1 98.31 304 SER B N 1
ATOM 5467 C CA . SER B 1 304 ? 0.316 1.804 -11.078 1 98.31 304 SER B CA 1
ATOM 5468 C C . SER B 1 304 ? 0.244 2.764 -12.258 1 98.31 304 SER B C 1
ATOM 5470 O O . SER B 1 304 ? 0.443 3.971 -12.094 1 98.31 304 SER B O 1
ATOM 5472 N N . PRO B 1 305 ? -0.064 2.242 -13.484 1 98.69 305 PRO B N 1
ATOM 5473 C CA . PRO B 1 305 ? -0.133 3.08 -14.688 1 98.69 305 PRO B CA 1
ATOM 5474 C C . PRO B 1 305 ? -1.097 4.254 -14.531 1 98.69 305 PRO B C 1
ATOM 5476 O O . PRO B 1 305 ? -0.796 5.367 -14.969 1 98.69 305 PRO B O 1
ATOM 5479 N N . ILE B 1 306 ? -2.197 4 -13.875 1 98.75 306 ILE B N 1
ATOM 5480 C CA . ILE B 1 306 ? -3.219 5.023 -13.664 1 98.75 306 ILE B CA 1
ATOM 5481 C C . ILE B 1 306 ? -2.652 6.148 -12.805 1 98.75 306 ILE B C 1
ATOM 5483 O O . ILE B 1 306 ? -2.799 7.324 -13.133 1 98.75 306 ILE B O 1
ATOM 5487 N N . ALA B 1 307 ? -2.025 5.801 -11.727 1 98.88 307 ALA B N 1
ATOM 5488 C CA . ALA B 1 307 ? -1.486 6.789 -10.797 1 98.88 307 ALA B CA 1
ATOM 5489 C C . ALA B 1 307 ? -0.307 7.535 -11.414 1 98.88 307 ALA B C 1
ATOM 5491 O O . ALA B 1 307 ? -0.11 8.727 -11.148 1 98.88 307 ALA B O 1
ATOM 5492 N N . CYS B 1 308 ? 0.52 6.816 -12.227 1 98.94 308 CYS B N 1
ATOM 5493 C CA . CYS B 1 308 ? 1.625 7.477 -12.906 1 98.94 308 CYS B CA 1
ATOM 5494 C C . CYS B 1 308 ? 1.112 8.555 -13.859 1 98.94 308 CYS B C 1
ATOM 5496 O O . CYS B 1 308 ? 1.67 9.648 -13.922 1 98.94 308 CYS B O 1
ATOM 5498 N N . ALA B 1 309 ? 0.062 8.188 -14.594 1 98.88 309 ALA B N 1
ATOM 5499 C CA . ALA B 1 309 ? -0.541 9.172 -15.484 1 98.88 309 ALA B CA 1
ATOM 5500 C C . ALA B 1 309 ? -1.049 10.383 -14.711 1 98.88 309 ALA B C 1
ATOM 5502 O O . ALA B 1 309 ? -0.848 11.523 -15.125 1 98.88 309 ALA B O 1
ATOM 5503 N N . ALA B 1 310 ? -1.699 10.141 -13.609 1 98.94 310 ALA B N 1
ATOM 5504 C CA . ALA B 1 310 ? -2.189 11.211 -12.75 1 98.94 310 ALA B CA 1
ATOM 5505 C C . ALA B 1 310 ? -1.04 12.086 -12.258 1 98.94 310 ALA B C 1
ATOM 5507 O O . ALA B 1 310 ? -1.127 13.312 -12.289 1 98.94 310 ALA B O 1
ATOM 5508 N N . ALA B 1 311 ? 0.018 11.461 -11.812 1 98.94 311 ALA B N 1
ATOM 5509 C CA . ALA B 1 311 ? 1.154 12.172 -11.234 1 98.94 311 ALA B CA 1
ATOM 5510 C C . ALA B 1 311 ? 1.829 13.062 -12.273 1 98.94 311 ALA B C 1
ATOM 5512 O O . ALA B 1 311 ? 2.234 14.188 -11.961 1 98.94 311 ALA B O 1
ATOM 5513 N N . LEU B 1 312 ? 2.004 12.516 -13.477 1 98.94 312 LEU B N 1
ATOM 5514 C CA . LEU B 1 312 ? 2.576 13.328 -14.547 1 98.94 312 LEU B CA 1
ATOM 5515 C C . LEU B 1 312 ? 1.727 14.562 -14.805 1 98.94 312 LEU B C 1
ATOM 5517 O O . LEU B 1 312 ? 2.26 15.664 -14.984 1 98.94 312 LEU B O 1
ATOM 5521 N N . ALA B 1 313 ? 0.409 14.414 -14.797 1 98.94 313 ALA B N 1
ATOM 5522 C CA . ALA B 1 313 ? -0.5 15.539 -14.977 1 98.94 313 ALA B CA 1
ATOM 5523 C C . ALA B 1 313 ? -0.403 16.516 -13.805 1 98.94 313 ALA B C 1
ATOM 5525 O O . ALA B 1 313 ? -0.448 17.734 -13.992 1 98.94 313 ALA B O 1
ATOM 5526 N N . VAL B 1 314 ? -0.271 16.016 -12.602 1 98.94 314 VAL B N 1
ATOM 5527 C CA . VAL B 1 314 ? -0.142 16.844 -11.406 1 98.94 314 VAL B CA 1
ATOM 5528 C C . VAL B 1 314 ? 1.089 17.734 -11.539 1 98.94 314 VAL B C 1
ATOM 5530 O O . VAL B 1 314 ? 1.027 18.938 -11.242 1 98.94 314 VAL B O 1
ATOM 5533 N N . LEU B 1 315 ? 2.205 17.141 -11.938 1 98.88 315 LEU B N 1
ATOM 5534 C CA . LEU B 1 315 ? 3.434 17.922 -12.078 1 98.88 315 LEU B CA 1
ATOM 5535 C C . LEU B 1 315 ? 3.252 19.047 -13.094 1 98.88 315 LEU B C 1
ATOM 5537 O O . LEU B 1 315 ? 3.789 20.141 -12.914 1 98.88 315 LEU B O 1
ATOM 5541 N N . GLU B 1 316 ? 2.502 18.781 -14.148 1 98.75 316 GLU B N 1
ATOM 5542 C CA . GLU B 1 316 ? 2.199 19.828 -15.125 1 98.75 316 GLU B CA 1
ATOM 5543 C C . GLU B 1 316 ? 1.342 20.922 -14.5 1 98.75 316 GLU B C 1
ATOM 5545 O O . GLU B 1 316 ? 1.588 22.109 -14.727 1 98.75 316 GLU B O 1
ATOM 5550 N N . VAL B 1 317 ? 0.353 20.547 -13.758 1 98.81 317 VAL B N 1
ATOM 5551 C CA . VAL B 1 317 ? -0.539 21.5 -13.109 1 98.81 317 VAL B CA 1
ATOM 5552 C C . VAL B 1 317 ? 0.26 22.391 -12.156 1 98.81 317 VAL B C 1
ATOM 5554 O O . VAL B 1 317 ? 0.044 23.609 -12.109 1 98.81 317 VAL B O 1
ATOM 5557 N N . ILE B 1 318 ? 1.178 21.812 -11.391 1 98.75 318 ILE B N 1
ATOM 5558 C CA . ILE B 1 318 ? 1.997 22.547 -10.43 1 98.75 318 ILE B CA 1
ATOM 5559 C C . ILE B 1 318 ? 2.744 23.672 -11.148 1 98.75 318 ILE B C 1
ATOM 5561 O O . ILE B 1 318 ? 2.766 24.812 -10.672 1 98.75 318 ILE B O 1
ATOM 5565 N N . GLU B 1 319 ? 3.299 23.312 -12.258 1 98.38 319 GLU B N 1
ATOM 5566 C CA . GLU B 1 319 ? 4.07 24.281 -13.031 1 98.38 319 GLU B CA 1
ATOM 5567 C C . GLU B 1 319 ? 3.162 25.328 -13.672 1 98.38 319 GLU B C 1
ATOM 5569 O O . GLU B 1 319 ? 3.373 26.531 -13.5 1 98.38 319 GLU B O 1
ATOM 5574 N N . GLU B 1 320 ? 2.139 24.906 -14.336 1 98.62 320 GLU B N 1
ATOM 5575 C CA . GLU B 1 320 ? 1.283 25.781 -15.133 1 98.62 320 GLU B CA 1
ATOM 5576 C C . GLU B 1 320 ? 0.482 26.734 -14.25 1 98.62 320 GLU B C 1
ATOM 5578 O O . GLU B 1 320 ? 0.244 27.875 -14.625 1 98.62 320 GLU B O 1
ATOM 5583 N N . GLU B 1 321 ? 0.096 26.219 -13.102 1 98.69 321 GLU B N 1
ATOM 5584 C CA . GLU B 1 321 ? -0.76 27.031 -12.242 1 98.69 321 GLU B CA 1
ATOM 5585 C C . GLU B 1 321 ? 0.035 27.641 -11.094 1 98.69 321 GLU B C 1
ATOM 5587 O O . GLU B 1 321 ? -0.538 28.266 -10.195 1 98.69 321 GLU B O 1
ATOM 5592 N N . GLN B 1 322 ? 1.315 27.484 -11.109 1 98.69 322 GLN B N 1
ATOM 5593 C CA . GLN B 1 322 ? 2.229 28.109 -10.148 1 98.69 322 GLN B CA 1
ATOM 5594 C C . GLN B 1 322 ? 1.785 27.844 -8.719 1 98.69 322 GLN B C 1
ATOM 5596 O O . GLN B 1 322 ? 1.627 28.766 -7.926 1 98.69 322 GLN B O 1
ATOM 5601 N N . LEU B 1 323 ? 1.727 26.594 -8.375 1 98.88 323 LEU B N 1
ATOM 5602 C CA . LEU B 1 323 ? 1.113 26.188 -7.113 1 98.88 323 LEU B CA 1
ATOM 5603 C C . LEU B 1 323 ? 1.996 26.578 -5.934 1 98.88 323 LEU B C 1
ATOM 5605 O O . LEU B 1 323 ? 1.5 26.781 -4.824 1 98.88 323 LEU B O 1
ATOM 5609 N N . ASN B 1 324 ? 3.33 26.688 -6.09 1 98.81 324 ASN B N 1
ATOM 5610 C CA . ASN B 1 324 ? 4.164 27.219 -5.016 1 98.81 324 ASN B CA 1
ATOM 5611 C C . ASN B 1 324 ? 3.729 28.625 -4.602 1 98.81 324 ASN B C 1
ATOM 5613 O O . ASN B 1 324 ? 3.564 28.891 -3.412 1 98.81 324 ASN B O 1
ATOM 5617 N N . GLN B 1 325 ? 3.574 29.438 -5.559 1 98.81 325 GLN B N 1
ATOM 5618 C CA . GLN B 1 325 ? 3.146 30.812 -5.293 1 98.81 325 GLN B CA 1
ATOM 5619 C C . GLN B 1 325 ? 1.748 30.844 -4.68 1 98.81 325 GLN B C 1
ATOM 5621 O O . GLN B 1 325 ? 1.489 31.609 -3.746 1 98.81 325 GLN B O 1
ATOM 5626 N N . ARG B 1 326 ? 0.866 30.047 -5.227 1 98.81 326 ARG B N 1
ATOM 5627 C CA . ARG B 1 326 ? -0.489 29.969 -4.691 1 98.81 326 ARG B CA 1
ATOM 5628 C C . ARG B 1 326 ? -0.478 29.516 -3.234 1 98.81 326 ARG B C 1
ATOM 5630 O O . ARG B 1 326 ? -1.279 29.984 -2.426 1 98.81 326 ARG B O 1
ATOM 5637 N N . ALA B 1 327 ? 0.415 28.578 -2.932 1 98.88 327 ALA B N 1
ATOM 5638 C CA . ALA B 1 327 ? 0.531 28.094 -1.556 1 98.88 327 ALA B CA 1
ATOM 5639 C C . ALA B 1 327 ? 0.917 29.234 -0.614 1 98.88 327 ALA B C 1
ATOM 5641 O O . ALA B 1 327 ? 0.364 29.359 0.482 1 98.88 327 ALA B O 1
ATOM 5642 N N . ASN B 1 328 ? 1.884 30 -1.005 1 98.88 328 ASN B N 1
ATOM 5643 C CA . ASN B 1 328 ? 2.311 31.141 -0.184 1 98.88 328 ASN B CA 1
ATOM 5644 C C . ASN B 1 328 ? 1.188 32.156 -0.004 1 98.88 328 ASN B C 1
ATOM 5646 O O . ASN B 1 328 ? 0.952 32.625 1.105 1 98.88 328 ASN B O 1
ATOM 5650 N N . THR B 1 329 ? 0.466 32.469 -1.083 1 98.81 329 THR B N 1
ATOM 5651 C CA . THR B 1 329 ? -0.631 33.438 -1.031 1 98.81 329 THR B CA 1
ATOM 5652 C C . THR B 1 329 ? -1.76 32.906 -0.144 1 98.81 329 THR B C 1
ATOM 5654 O O . THR B 1 329 ? -2.293 33.656 0.686 1 98.81 329 THR B O 1
ATOM 5657 N N . GLN B 1 330 ? -2.158 31.688 -0.325 1 98.88 330 GLN B N 1
ATOM 5658 C CA . GLN B 1 330 ? -3.211 31.078 0.482 1 98.88 330 GLN B CA 1
ATOM 5659 C C . GLN B 1 330 ? -2.812 31.016 1.954 1 98.88 330 GLN B C 1
ATOM 5661 O O . GLN B 1 330 ? -3.639 31.266 2.836 1 98.88 330 GLN B O 1
ATOM 5666 N N . GLY B 1 331 ? -1.534 30.609 2.205 1 98.88 331 GLY B N 1
ATOM 5667 C CA . GLY B 1 331 ? -1.042 30.578 3.572 1 98.88 331 GLY B CA 1
ATOM 5668 C C . GLY B 1 331 ? -1.123 31.938 4.258 1 98.88 331 GLY B C 1
ATOM 5669 O O . GLY B 1 331 ? -1.519 32.031 5.422 1 98.88 331 GLY B O 1
ATOM 5670 N N . GLU B 1 332 ? -0.742 32.969 3.545 1 98.75 332 GLU B N 1
ATOM 5671 C CA . GLU B 1 332 ? -0.819 34.312 4.078 1 98.75 332 GLU B CA 1
ATOM 5672 C C . GLU B 1 332 ? -2.262 34.719 4.391 1 98.75 332 GLU B C 1
ATOM 5674 O O . GLU B 1 332 ? -2.535 35.312 5.438 1 98.75 332 GLU B O 1
ATOM 5679 N N . GLN B 1 333 ? -3.145 34.406 3.482 1 98.81 333 GLN B N 1
ATOM 5680 C CA . GLN B 1 333 ? -4.562 34.688 3.664 1 98.81 333 GLN B CA 1
ATOM 5681 C C . GLN B 1 333 ? -5.109 34 4.914 1 98.81 333 GLN B C 1
ATOM 5683 O O . GLN B 1 333 ? -5.781 34.625 5.73 1 98.81 333 GLN B O 1
ATOM 5688 N N . ILE B 1 334 ? -4.84 32.75 5.082 1 98.88 334 ILE B N 1
ATOM 5689 C CA . ILE B 1 334 ? -5.328 31.953 6.215 1 98.88 334 ILE B CA 1
ATOM 5690 C C . ILE B 1 334 ? -4.738 32.5 7.512 1 98.88 334 ILE B C 1
ATOM 5692 O O . ILE B 1 334 ? -5.469 32.75 8.477 1 98.88 334 ILE B O 1
ATOM 5696 N N . LYS B 1 335 ? -3.422 32.719 7.555 1 98.81 335 LYS B N 1
ATOM 5697 C CA . LYS B 1 335 ? -2.754 33.188 8.766 1 98.81 335 LYS B CA 1
ATOM 5698 C C . LYS B 1 335 ? -3.246 34.562 9.172 1 98.81 335 LYS B C 1
ATOM 5700 O O . LYS B 1 335 ? -3.424 34.844 10.359 1 98.81 335 LYS B O 1
ATOM 5705 N N . ALA B 1 336 ? -3.416 35.438 8.188 1 98.75 336 ALA B N 1
ATOM 5706 C CA . ALA B 1 336 ? -3.92 36.75 8.484 1 98.75 336 ALA B CA 1
ATOM 5707 C C . ALA B 1 336 ? -5.281 36.688 9.172 1 98.75 336 ALA B C 1
ATOM 5709 O O . ALA B 1 336 ? -5.516 37.406 10.164 1 98.75 336 ALA B O 1
ATOM 5710 N N . ARG B 1 337 ? -6.168 35.875 8.625 1 98.69 337 ARG B N 1
ATOM 5711 C CA . ARG B 1 337 ? -7.496 35.75 9.219 1 98.69 337 ARG B CA 1
ATOM 5712 C C . ARG B 1 337 ? -7.414 35.125 10.609 1 98.69 337 ARG B C 1
ATOM 5714 O O . ARG B 1 337 ? -8.148 35.5 11.508 1 98.69 337 ARG B O 1
ATOM 5721 N N . LEU B 1 338 ? -6.57 34.094 10.797 1 98.81 338 LEU B N 1
ATOM 5722 C CA . LEU B 1 338 ? -6.418 33.438 12.094 1 98.81 338 LEU B CA 1
ATOM 5723 C C . LEU B 1 338 ? -5.867 34.406 13.133 1 98.81 338 LEU B C 1
ATOM 5725 O O . LEU B 1 338 ? -6.246 34.344 14.305 1 98.81 338 LEU B O 1
ATOM 5729 N N . GLN B 1 339 ? -4.957 35.281 12.719 1 98.5 339 GLN B N 1
ATOM 5730 C CA . GLN B 1 339 ? -4.418 36.281 13.617 1 98.5 339 GLN B CA 1
ATOM 5731 C C . GLN B 1 339 ? -5.508 37.25 14.07 1 98.5 339 GLN B C 1
ATOM 5733 O O . GLN B 1 339 ? -5.539 37.656 15.242 1 98.5 339 GLN B O 1
ATOM 5738 N N . GLN B 1 340 ? -6.355 37.594 13.172 1 98.44 340 GLN B N 1
ATOM 5739 C CA . GLN B 1 340 ? -7.5 38.406 13.531 1 98.44 340 GLN B CA 1
ATOM 5740 C C . GLN B 1 340 ? -8.383 37.719 14.562 1 98.44 340 GLN B C 1
ATOM 5742 O O . GLN B 1 340 ? -8.828 38.312 15.531 1 98.44 340 GLN B O 1
ATOM 5747 N N . LEU B 1 341 ? -8.648 36.438 14.352 1 98.25 341 LEU B N 1
ATOM 5748 C CA . LEU B 1 341 ? -9.438 35.688 15.297 1 98.25 341 LEU B CA 1
ATOM 5749 C C . LEU B 1 341 ? -8.742 35.594 16.656 1 98.25 341 LEU B C 1
ATOM 5751 O O . LEU B 1 341 ? -9.398 35.625 17.688 1 98.25 341 LEU B O 1
ATOM 5755 N N . ALA B 1 342 ? -7.414 35.469 16.625 1 97.75 342 ALA B N 1
ATOM 5756 C CA . ALA B 1 342 ? -6.637 35.312 17.844 1 97.75 342 ALA B CA 1
ATOM 5757 C C . ALA B 1 342 ? -6.742 36.594 18.703 1 97.75 342 ALA B C 1
ATOM 5759 O O . ALA B 1 342 ? -6.574 36.5 19.938 1 97.75 342 ALA B O 1
ATOM 5760 N N . GLU B 1 343 ? -6.988 37.688 18.125 1 97.19 343 GLU B N 1
ATOM 5761 C CA . GLU B 1 343 ? -7.195 38.906 18.891 1 97.19 343 GLU B CA 1
ATOM 5762 C C . GLU B 1 343 ? -8.477 38.844 19.703 1 97.19 343 GLU B C 1
ATOM 5764 O O . GLU B 1 343 ? -8.578 39.469 20.766 1 97.19 343 GLU B O 1
ATOM 5769 N N . ARG B 1 344 ? -9.367 38.094 19.281 1 95.44 344 ARG B N 1
ATOM 5770 C CA . ARG B 1 344 ? -10.68 38.031 19.906 1 95.44 344 ARG B CA 1
ATOM 5771 C C . ARG B 1 344 ? -10.82 36.781 20.781 1 95.44 344 ARG B C 1
ATOM 5773 O O . ARG B 1 344 ? -11.578 36.781 21.75 1 95.44 344 ARG B O 1
ATOM 5780 N N . PHE B 1 345 ? -10.117 35.75 20.375 1 96.81 345 PHE B N 1
ATOM 5781 C CA . PHE B 1 345 ? -10.258 34.469 21.062 1 96.81 345 PHE B CA 1
ATOM 5782 C C . PHE B 1 345 ? -8.977 34.094 21.797 1 96.81 345 PHE B C 1
ATOM 5784 O O . PHE B 1 345 ? -7.996 33.688 21.172 1 96.81 345 PHE B O 1
ATOM 5791 N N . ASP B 1 346 ? -9.031 33.969 23.094 1 96.44 346 ASP B N 1
ATOM 5792 C CA . ASP B 1 346 ? -7.859 33.688 23.922 1 96.44 346 ASP B CA 1
ATOM 5793 C C . ASP B 1 346 ? -7.488 32.219 23.891 1 96.44 346 ASP B C 1
ATOM 5795 O O . ASP B 1 346 ? -6.418 31.828 24.359 1 96.44 346 ASP B O 1
ATOM 5799 N N . CYS B 1 347 ? -8.305 31.406 23.219 1 98.06 347 CYS B N 1
ATOM 5800 C CA . CYS B 1 347 ? -8.023 29.984 23.125 1 98.06 347 CYS B CA 1
ATOM 5801 C C . CYS B 1 347 ? -7.023 29.688 22.016 1 98.06 347 CYS B C 1
ATOM 5803 O O . CYS B 1 347 ? -6.488 28.578 21.922 1 98.06 347 CYS B O 1
ATOM 5805 N N . ILE B 1 348 ? -6.738 30.641 21.125 1 98.38 348 ILE B N 1
ATOM 5806 C CA . ILE B 1 348 ? -5.754 30.453 20.062 1 98.38 348 ILE B CA 1
ATOM 5807 C C . ILE B 1 348 ? -4.359 30.781 20.594 1 98.38 348 ILE B C 1
ATOM 5809 O O . ILE B 1 348 ? -4.059 31.938 20.906 1 98.38 348 ILE B O 1
ATOM 5813 N N . GLY B 1 349 ? -3.494 29.781 20.688 1 97.5 349 GLY B N 1
ATOM 5814 C CA . GLY B 1 349 ? -2.182 29.922 21.297 1 97.5 349 GLY B CA 1
ATOM 5815 C C . GLY B 1 349 ? -1.087 30.219 20.281 1 97.5 349 GLY B C 1
ATOM 5816 O O . GLY B 1 349 ? -0.146 30.953 20.578 1 97.5 349 GLY B O 1
ATOM 5817 N N . ASP B 1 350 ? -1.067 29.516 19.188 1 97.69 350 ASP B N 1
ATOM 5818 C CA . ASP B 1 350 ? -0.031 29.641 18.156 1 97.69 350 ASP B CA 1
ATOM 5819 C C . ASP B 1 350 ? -0.6 29.391 16.766 1 97.69 350 ASP B C 1
ATOM 5821 O O . ASP B 1 350 ? -1.543 28.609 16.609 1 97.69 350 ASP B O 1
ATOM 5825 N N . ILE B 1 351 ? -0.211 30.172 15.867 1 98.56 351 ILE B N 1
ATOM 5826 C CA . ILE B 1 351 ? -0.463 30.016 14.445 1 98.56 351 ILE B CA 1
ATOM 5827 C C . ILE B 1 351 ? 0.859 29.812 13.703 1 98.56 351 ILE B C 1
ATOM 5829 O O . ILE B 1 351 ? 1.765 30.641 13.812 1 98.56 351 ILE B O 1
ATOM 5833 N N . ARG B 1 352 ? 1 28.641 12.969 1 98 352 ARG B N 1
ATOM 5834 C CA . ARG B 1 352 ? 2.301 28.344 12.375 1 98 352 ARG B CA 1
ATOM 5835 C C . ARG B 1 352 ? 2.145 27.625 11.039 1 98 352 ARG B C 1
ATOM 5837 O O . ARG B 1 352 ? 1.044 27.203 10.68 1 98 352 ARG B O 1
ATOM 5844 N N . GLY B 1 353 ? 3.332 27.469 10.359 1 94.81 353 GLY B N 1
ATOM 5845 C CA . GLY B 1 353 ? 3.514 26.594 9.211 1 94.81 353 GLY B CA 1
ATOM 5846 C C . GLY B 1 353 ? 3.965 27.344 7.965 1 94.81 353 GLY B C 1
ATOM 5847 O O . GLY B 1 353 ? 3.633 28.516 7.777 1 94.81 353 GLY B O 1
ATOM 5848 N N . PRO B 1 354 ? 4.742 26.672 7.223 1 97.94 354 PRO B N 1
ATOM 5849 C CA . PRO B 1 354 ? 5.164 27.297 5.969 1 97.94 354 PRO B CA 1
ATOM 5850 C C . PRO B 1 354 ? 4.102 27.203 4.875 1 97.94 354 PRO B C 1
ATOM 5852 O O . PRO B 1 354 ? 3.398 26.188 4.781 1 97.94 354 PRO B O 1
ATOM 5855 N N . GLY B 1 355 ? 4.035 28.25 4.055 1 98.5 355 GLY B N 1
ATOM 5856 C CA . GLY B 1 355 ? 3.08 28.25 2.957 1 98.5 355 GLY B CA 1
ATOM 5857 C C . GLY B 1 355 ? 1.658 27.969 3.408 1 98.5 355 GLY B C 1
ATOM 5858 O O . GLY B 1 355 ? 1.17 28.594 4.352 1 98.5 355 GLY B O 1
ATOM 5859 N N . ALA B 1 356 ? 0.989 27.062 2.73 1 98.81 356 ALA B N 1
ATOM 5860 C CA . ALA B 1 356 ? -0.418 26.766 2.994 1 98.81 356 ALA B CA 1
ATOM 5861 C C . ALA B 1 356 ? -0.563 25.609 3.973 1 98.81 356 ALA B C 1
ATOM 5863 O O . ALA B 1 356 ? -1.672 25.125 4.207 1 98.81 356 ALA B O 1
ATOM 5864 N N . MET B 1 357 ? 0.588 25.094 4.488 1 98.75 357 MET B N 1
ATOM 5865 C CA . MET B 1 357 ? 0.552 24.109 5.582 1 98.75 357 MET B CA 1
ATOM 5866 C C . MET B 1 357 ? 0.443 24.812 6.93 1 98.75 357 MET B C 1
ATOM 5868 O O . MET B 1 357 ? 1.434 24.938 7.652 1 98.75 357 MET B O 1
ATOM 5872 N N . VAL B 1 358 ? -0.793 25.219 7.277 1 98.81 358 VAL B N 1
ATOM 5873 C CA . VAL B 1 358 ? -1.024 26.125 8.398 1 98.81 358 VAL B CA 1
ATOM 5874 C C . VAL B 1 358 ? -1.713 25.375 9.539 1 98.81 358 VAL B C 1
ATOM 5876 O O . VAL B 1 358 ? -2.594 24.547 9.297 1 98.81 358 VAL B O 1
ATOM 5879 N N . ALA B 1 359 ? -1.303 25.625 10.734 1 98.69 359 ALA B N 1
ATOM 5880 C CA . ALA B 1 359 ? -1.889 25.031 11.938 1 98.69 359 ALA B CA 1
ATOM 5881 C C . ALA B 1 359 ? -2.318 26.125 12.922 1 98.69 359 ALA B C 1
ATOM 5883 O O . ALA B 1 359 ? -1.708 27.188 12.984 1 98.69 359 ALA B O 1
ATOM 5884 N N . MET B 1 360 ? -3.344 25.906 13.609 1 98.75 360 MET B N 1
ATOM 5885 C CA . MET B 1 360 ? -3.818 26.703 14.734 1 98.75 360 MET B CA 1
ATOM 5886 C C . MET B 1 360 ? -3.895 25.875 16 1 98.75 360 MET B C 1
ATOM 5888 O O . MET B 1 360 ? -4.617 24.875 16.062 1 98.75 360 MET B O 1
ATOM 5892 N N . GLU B 1 361 ? -3.148 26.219 16.969 1 98.44 361 GLU B N 1
ATOM 5893 C CA . GLU B 1 361 ? -3.096 25.469 18.219 1 98.44 361 GLU B CA 1
ATOM 5894 C C . GLU B 1 361 ? -4.047 26.062 19.25 1 98.44 361 GLU B C 1
ATOM 5896 O O . GLU B 1 361 ? -4.062 27.281 19.469 1 98.44 361 GLU B O 1
ATOM 5901 N N . LEU B 1 362 ? -4.867 25.281 19.844 1 98.75 362 LEU B N 1
ATOM 5902 C CA . LEU B 1 362 ? -5.863 25.703 20.812 1 98.75 362 LEU B CA 1
ATOM 5903 C C . LEU B 1 362 ? -5.406 25.391 22.234 1 98.75 362 LEU B C 1
ATOM 5905 O O . LEU B 1 362 ? -5.086 24.25 22.547 1 98.75 362 LEU B O 1
ATOM 5909 N N . VAL B 1 363 ? -5.383 26.406 23.062 1 98.5 363 VAL B N 1
ATOM 5910 C CA . VAL B 1 363 ? -4.949 26.297 24.453 1 98.5 363 VAL B CA 1
ATOM 5911 C C . VAL B 1 363 ? -5.879 27.109 25.359 1 98.5 363 VAL B C 1
ATOM 5913 O O . VAL B 1 363 ? -6.746 27.844 24.859 1 98.5 363 VAL B O 1
ATOM 5916 N N . LYS B 1 364 ? -5.762 26.922 26.625 1 97.94 364 LYS B N 1
ATOM 5917 C CA . LYS B 1 364 ? -6.504 27.75 27.578 1 97.94 364 LYS B CA 1
ATOM 5918 C C . LYS B 1 364 ? -5.75 29.031 27.922 1 97.94 364 LYS B C 1
ATOM 5920 O O . LYS B 1 364 ? -4.594 28.969 28.344 1 97.94 364 LYS B O 1
ATOM 5925 N N . GLN B 1 365 ? -6.359 30.172 27.688 1 96.69 365 GLN B N 1
ATOM 5926 C CA . GLN B 1 365 ? -5.855 31.5 28.062 1 96.69 365 GLN B CA 1
ATOM 5927 C C . GLN B 1 365 ? -4.48 31.75 27.469 1 96.69 365 GLN B C 1
ATOM 5929 O O . GLN B 1 365 ? -3.566 32.188 28.156 1 96.69 365 GLN B O 1
ATOM 5934 N N . ARG B 1 366 ? -4.238 31.281 26.328 1 95.81 366 ARG B N 1
ATOM 5935 C CA . ARG B 1 366 ? -3.035 31.516 25.531 1 95.81 366 ARG B CA 1
ATOM 5936 C C . ARG B 1 366 ? -1.821 30.844 26.156 1 95.81 366 ARG B C 1
ATOM 5938 O O . ARG B 1 366 ? -0.681 31.172 25.828 1 95.81 366 ARG B O 1
ATOM 5945 N N . ASP B 1 367 ? -2.043 29.875 27.094 1 96.75 367 ASP B N 1
ATOM 5946 C CA . ASP B 1 367 ? -0.971 29.172 27.781 1 96.75 367 ASP B CA 1
ATOM 5947 C C . ASP B 1 367 ? -0.582 27.906 27.047 1 96.75 367 ASP B C 1
ATOM 5949 O O . ASP B 1 367 ? -1.326 26.922 27.062 1 96.75 367 ASP B O 1
ATOM 5953 N N . ALA B 1 368 ? 0.557 27.906 26.453 1 95.38 368 ALA B N 1
ATOM 5954 C CA . ALA B 1 368 ? 1.056 26.781 25.688 1 95.38 368 ALA B CA 1
ATOM 5955 C C . ALA B 1 368 ? 1.057 25.5 26.516 1 95.38 368 ALA B C 1
ATOM 5957 O O . ALA B 1 368 ? 0.971 24.391 25.969 1 95.38 368 ALA B O 1
ATOM 5958 N N . ALA B 1 369 ? 1.125 25.609 27.812 1 96.56 369 ALA B N 1
ATOM 5959 C CA . ALA B 1 369 ? 1.214 24.453 28.719 1 96.56 369 ALA B CA 1
ATOM 5960 C C . ALA B 1 369 ? -0.17 23.891 29.031 1 96.56 369 ALA B C 1
ATOM 5962 O O . ALA B 1 369 ? -0.292 22.844 29.656 1 96.56 369 ALA B O 1
ATOM 5963 N N . ARG B 1 370 ? -1.205 24.547 28.531 1 98 370 ARG B N 1
ATOM 5964 C CA . ARG B 1 370 ? -2.57 24.109 28.797 1 98 370 ARG B CA 1
ATOM 5965 C C . ARG B 1 370 ? -3.33 23.844 27.5 1 98 370 ARG B C 1
ATOM 5967 O O . ARG B 1 370 ? -4.32 24.516 27.219 1 98 370 ARG B O 1
ATOM 5974 N N . PRO B 1 371 ? -2.893 22.75 26.781 1 98.19 371 PRO B N 1
ATOM 5975 C CA . PRO B 1 371 ? -3.605 22.391 25.547 1 98.19 371 PRO B CA 1
ATOM 5976 C C . PRO B 1 371 ? -5.09 22.125 25.781 1 98.19 371 PRO B C 1
ATOM 5978 O O . PRO B 1 371 ? -5.465 21.578 26.828 1 98.19 371 PRO B O 1
ATOM 5981 N N . ASP B 1 372 ? -5.953 22.5 24.844 1 98.56 372 ASP B N 1
ATOM 5982 C CA . ASP B 1 372 ? -7.395 22.312 24.984 1 98.56 372 ASP B CA 1
ATOM 5983 C C . ASP B 1 372 ? -7.934 21.328 23.969 1 98.56 372 ASP B C 1
ATOM 5985 O O . ASP B 1 372 ? -8.625 21.703 23.016 1 98.56 372 ASP B O 1
ATOM 5989 N N . ALA B 1 373 ? -7.73 20.062 24.219 1 98.19 373 ALA B N 1
ATOM 5990 C CA . ALA B 1 373 ? -8.164 18.984 23.328 1 98.19 373 ALA B CA 1
ATOM 5991 C C . ALA B 1 373 ? -9.688 18.953 23.219 1 98.19 373 ALA B C 1
ATOM 5993 O O . ALA B 1 373 ? -10.227 18.688 22.141 1 98.19 373 ALA B O 1
ATOM 5994 N N . ASP B 1 374 ? -10.359 19.266 24.266 1 98.25 374 ASP B N 1
ATOM 5995 C CA . ASP B 1 374 ? -11.82 19.219 24.281 1 98.25 374 ASP B CA 1
ATOM 5996 C C . ASP B 1 374 ? -12.406 20.281 23.344 1 98.25 374 ASP B C 1
ATOM 5998 O O . ASP B 1 374 ? -13.328 20 22.578 1 98.25 374 ASP B O 1
ATOM 6002 N N . LEU B 1 375 ? -11.867 21.484 23.453 1 98.56 375 LEU B N 1
ATOM 6003 C CA . LEU B 1 375 ? -12.305 22.531 22.547 1 98.56 375 LEU B CA 1
ATOM 6004 C C . LEU B 1 375 ? -12.031 22.172 21.094 1 98.56 375 LEU B C 1
ATOM 6006 O O . LEU B 1 375 ? -12.844 22.453 20.219 1 98.56 375 LEU B O 1
ATOM 6010 N N . THR B 1 376 ? -10.867 21.594 20.875 1 98.62 376 THR B N 1
ATOM 6011 C CA . THR B 1 376 ? -10.5 21.188 19.516 1 98.62 376 THR B CA 1
ATOM 6012 C C . THR B 1 376 ? -11.523 20.219 18.938 1 98.62 376 THR B C 1
ATOM 6014 O O . THR B 1 376 ? -11.977 20.391 17.812 1 98.62 376 THR B O 1
ATOM 6017 N N . LYS B 1 377 ? -11.867 19.234 19.734 1 97.94 377 LYS B N 1
ATOM 6018 C CA . LYS B 1 377 ? -12.859 18.25 19.312 1 97.94 377 LYS B CA 1
ATOM 6019 C C . LYS B 1 377 ? -14.203 18.906 19.016 1 97.94 377 LYS B C 1
ATOM 6021 O O . LYS B 1 377 ? -14.844 18.609 18 1 97.94 377 LYS B O 1
ATOM 6026 N N . ARG B 1 378 ? -14.625 19.797 19.859 1 98.44 378 ARG B N 1
ATOM 6027 C CA . ARG B 1 378 ? -15.883 20.516 19.672 1 98.44 378 ARG B CA 1
ATOM 6028 C C . ARG B 1 378 ? -15.844 21.375 18.422 1 98.44 378 ARG B C 1
ATOM 6030 O O . ARG B 1 378 ? -16.828 21.453 17.688 1 98.44 378 ARG B O 1
ATOM 6037 N N . LEU B 1 379 ? -14.719 22.016 18.219 1 98.75 379 LEU B N 1
ATOM 6038 C CA . LEU B 1 379 ? -14.578 22.891 17.062 1 98.75 379 LEU B CA 1
ATOM 6039 C C . LEU B 1 379 ? -14.711 22.109 15.758 1 98.75 379 LEU B C 1
ATOM 6041 O O . LEU B 1 379 ? -15.398 22.531 14.836 1 98.75 379 LEU B O 1
ATOM 6045 N N . VAL B 1 380 ? -14.055 20.969 15.688 1 98.62 380 VAL B N 1
ATOM 6046 C CA . VAL B 1 380 ? -14.125 20.125 14.492 1 98.62 380 VAL B CA 1
ATOM 6047 C C . VAL B 1 380 ? -15.57 19.703 14.25 1 98.62 380 VAL B C 1
ATOM 6049 O O . VAL B 1 380 ? -16.062 19.766 13.125 1 98.62 380 VAL B O 1
ATOM 6052 N N . ALA B 1 381 ? -16.25 19.312 15.305 1 98.12 381 ALA B N 1
ATOM 6053 C CA . ALA B 1 381 ? -17.641 18.875 15.195 1 98.12 381 ALA B CA 1
ATOM 6054 C C . ALA B 1 381 ? -18.531 20.016 14.742 1 98.12 381 ALA B C 1
ATOM 6056 O O . ALA B 1 381 ? -19.391 19.828 13.867 1 98.12 381 ALA B O 1
ATOM 6057 N N . GLU B 1 382 ? -18.375 21.188 15.359 1 98.56 382 GLU B N 1
ATOM 6058 C CA . GLU B 1 382 ? -19.188 22.344 15.023 1 98.56 382 GLU B CA 1
ATOM 6059 C C . GLU B 1 382 ? -18.953 22.812 13.594 1 98.56 382 GLU B C 1
ATOM 6061 O O . GLU B 1 382 ? -19.875 23.25 12.906 1 98.56 382 GLU B O 1
ATOM 6066 N N . ALA B 1 383 ? -17.703 22.781 13.18 1 98.81 383 ALA B N 1
ATOM 6067 C CA . ALA B 1 383 ? -17.375 23.109 11.797 1 98.81 383 ALA B CA 1
ATOM 6068 C C . ALA B 1 383 ? -18.094 22.172 10.82 1 98.81 383 ALA B C 1
ATOM 6070 O O . ALA B 1 383 ? -18.672 22.625 9.828 1 98.81 383 ALA B O 1
ATOM 6071 N N . GLY B 1 384 ? -18.062 20.891 11.086 1 98.62 384 GLY B N 1
ATOM 6072 C CA . GLY B 1 384 ? -18.75 19.906 10.258 1 98.62 384 GLY B CA 1
ATOM 6073 C C . GLY B 1 384 ? -20.234 20.172 10.117 1 98.62 384 GLY B C 1
ATOM 6074 O O . GLY B 1 384 ? -20.781 20.078 9.023 1 98.62 384 GLY B O 1
ATOM 6075 N N . LYS B 1 385 ? -20.844 20.547 11.211 1 98.06 385 LYS B N 1
ATOM 6076 C CA . LYS B 1 385 ? -22.281 20.859 11.203 1 98.06 385 LYS B CA 1
ATOM 6077 C C . LYS B 1 385 ? -22.578 22.031 10.281 1 98.06 385 LY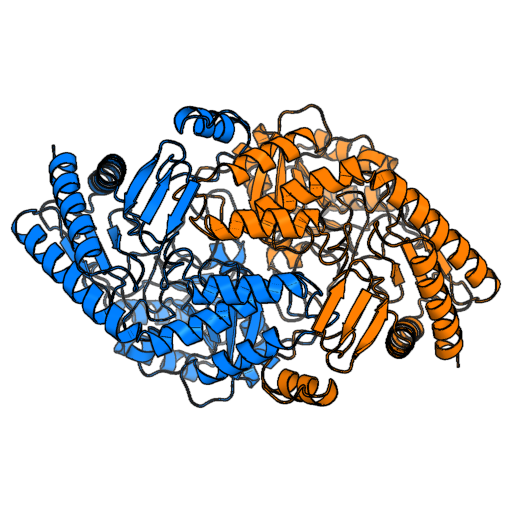S B C 1
ATOM 6079 O O . LYS B 1 385 ? -23.688 22.156 9.758 1 98.06 385 LYS B O 1
ATOM 6084 N N . ARG B 1 386 ? -21.578 22.844 10.094 1 98.44 386 ARG B N 1
ATOM 6085 C CA . ARG B 1 386 ? -21.781 24.094 9.359 1 98.44 386 ARG B CA 1
ATOM 6086 C C . ARG B 1 386 ? -21.266 23.969 7.926 1 98.44 386 ARG B C 1
ATOM 6088 O O . ARG B 1 386 ? -21.297 24.938 7.168 1 98.44 386 ARG B O 1
ATOM 6095 N N . GLY B 1 387 ? -20.719 22.797 7.574 1 98.69 387 GLY B N 1
ATOM 6096 C CA . GLY B 1 387 ? -20.312 22.562 6.195 1 98.69 387 GLY B CA 1
ATOM 6097 C C . GLY B 1 387 ? -18.844 22.812 5.953 1 98.69 387 GLY B C 1
ATOM 6098 O O . GLY B 1 387 ? -18.438 23.094 4.828 1 98.69 387 GLY B O 1
ATOM 6099 N N . LEU B 1 388 ? -18.062 22.812 6.996 1 98.88 388 LEU B N 1
ATOM 6100 C CA . LEU B 1 388 ? -16.609 22.953 6.887 1 98.88 388 LEU B CA 1
ATOM 6101 C C . LEU B 1 388 ? -15.898 21.719 7.414 1 98.88 388 LEU B C 1
ATOM 6103 O O . LEU B 1 388 ?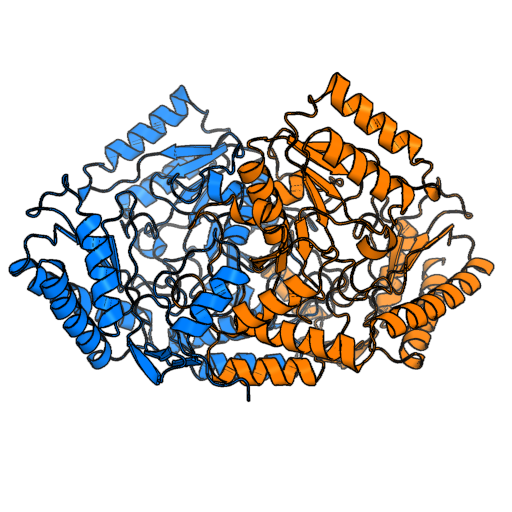 -16.109 21.312 8.555 1 98.88 388 LEU B O 1
ATOM 6107 N N . VAL B 1 389 ? -15.078 21.062 6.582 1 98.88 389 VAL B N 1
ATOM 6108 C CA . VAL B 1 389 ? -14.312 19.891 7 1 98.88 389 VAL B CA 1
ATOM 6109 C C . VAL B 1 389 ? -12.961 20.344 7.574 1 98.88 389 VAL B C 1
ATOM 6111 O O . VAL B 1 389 ? -12.133 20.906 6.859 1 98.88 389 VAL B O 1
ATOM 6114 N N . LEU B 1 390 ? -12.766 20.078 8.828 1 98.5 390 LEU B N 1
ATOM 6115 C CA . LEU B 1 390 ? -11.508 20.359 9.516 1 98.5 390 LEU B CA 1
ATOM 6116 C C . LEU B 1 390 ? -10.875 19.078 10.055 1 98.5 390 LEU B C 1
ATOM 6118 O O . LEU B 1 390 ? -11.578 18.125 10.383 1 98.5 390 LEU B O 1
ATOM 6122 N N . LEU B 1 391 ? -9.594 19.109 10.125 1 97.69 391 LEU B N 1
ATOM 6123 C CA . LEU B 1 391 ? -8.836 18.031 10.742 1 97.69 391 LEU B CA 1
ATOM 6124 C C . LEU B 1 391 ? -8.094 18.516 11.977 1 97.69 391 LEU B C 1
ATOM 6126 O O . LEU B 1 391 ? -7.633 19.672 12.016 1 97.69 391 LEU B O 1
ATOM 6130 N N . ALA B 1 392 ? -8.008 17.641 12.898 1 97.44 392 ALA B N 1
ATOM 6131 C CA . ALA B 1 392 ? -7.176 17.906 14.062 1 97.44 392 ALA B CA 1
ATOM 6132 C C . ALA B 1 392 ? -5.961 16.984 14.094 1 97.44 392 ALA B C 1
ATOM 6134 O O . ALA B 1 392 ? -5.938 15.953 13.406 1 97.44 392 ALA B O 1
ATOM 6135 N N . CYS B 1 393 ? -4.973 17.375 14.758 1 96.75 393 CYS B N 1
ATOM 6136 C CA . CYS B 1 393 ? -3.775 16.562 14.961 1 96.75 393 CYS B CA 1
ATOM 6137 C C . CYS B 1 393 ? -3.018 17.016 16.203 1 96.75 393 CYS B C 1
ATOM 6139 O O . CYS B 1 393 ? -3.604 17.594 17.109 1 96.75 393 CYS B O 1
ATOM 6141 N N . GLY B 1 394 ? -1.788 16.562 16.328 1 96.44 394 GLY B N 1
ATOM 6142 C CA . GLY B 1 394 ? -0.931 16.906 17.453 1 96.44 394 GLY B CA 1
ATOM 6143 C C . GLY B 1 394 ? -0.834 15.812 18.5 1 96.44 394 GLY B C 1
ATOM 6144 O O . GLY B 1 394 ? -1.818 15.125 18.766 1 96.44 394 GLY B O 1
ATOM 6145 N N . VAL B 1 395 ? 0.31 15.75 19.125 1 94.38 395 VAL B N 1
ATOM 6146 C CA . VAL B 1 395 ? 0.515 14.766 20.172 1 94.38 395 VAL B CA 1
ATOM 6147 C C . VAL B 1 395 ? -0.462 15.031 21.328 1 94.38 395 VAL B C 1
ATOM 6149 O O . VAL B 1 395 ? -0.945 14.094 21.969 1 94.38 395 VAL B O 1
ATOM 6152 N N . ARG B 1 396 ? -0.807 16.344 21.531 1 95.75 396 ARG B N 1
ATOM 6153 C CA . ARG B 1 396 ? -1.688 16.766 22.625 1 95.75 396 ARG B CA 1
ATOM 6154 C C . ARG B 1 396 ? -3.121 16.938 22.141 1 95.75 396 ARG B C 1
ATOM 6156 O O . ARG B 1 396 ? -3.975 17.453 22.859 1 95.75 396 ARG B O 1
ATOM 6163 N N . ALA B 1 397 ? -3.412 16.625 20.859 1 96.94 397 ALA B N 1
ATOM 6164 C CA . ALA B 1 397 ? -4.727 16.578 20.219 1 96.94 397 ALA B CA 1
ATOM 6165 C C . ALA B 1 397 ? -5.395 17.953 20.234 1 96.94 397 ALA B C 1
ATOM 6167 O O . ALA B 1 397 ? -6.605 18.047 20.438 1 96.94 397 ALA B O 1
ATOM 6168 N N . ASN B 1 398 ? -4.613 19.016 20.078 1 98.5 398 ASN B N 1
ATOM 6169 C CA . ASN B 1 398 ? -5.16 20.359 20.25 1 98.5 398 ASN B CA 1
ATOM 6170 C C . ASN B 1 398 ? -4.785 21.266 19.078 1 98.5 398 ASN B C 1
ATOM 6172 O O . ASN B 1 398 ? -4.688 22.484 19.234 1 98.5 398 ASN B O 1
ATOM 6176 N N . VAL B 1 399 ? -4.512 20.672 17.922 1 98.62 399 VAL B N 1
ATOM 6177 C CA . VAL B 1 399 ? -4.078 21.453 16.766 1 98.62 399 VAL B CA 1
ATOM 6178 C C . VAL B 1 399 ? -5.059 21.25 15.617 1 98.62 399 VAL B C 1
ATOM 6180 O O . VAL B 1 399 ? -5.441 20.125 15.305 1 98.62 399 VAL B O 1
ATOM 6183 N N . ILE B 1 400 ? -5.52 22.359 15.031 1 98.81 400 ILE B N 1
ATOM 6184 C CA . ILE B 1 400 ? -6.301 22.328 13.805 1 98.81 400 ILE B CA 1
ATOM 6185 C C . ILE B 1 400 ? -5.375 22.469 12.602 1 98.81 400 ILE B C 1
ATOM 6187 O O . ILE B 1 400 ? -4.516 23.359 12.57 1 98.81 400 ILE B O 1
ATOM 6191 N N . ARG B 1 401 ? -5.5 21.609 11.641 1 98.12 401 ARG B N 1
ATOM 6192 C CA . ARG B 1 401 ? -4.73 21.641 10.398 1 98.12 401 ARG B CA 1
ATOM 6193 C C . ARG B 1 401 ? -5.547 22.266 9.266 1 98.12 401 ARG B C 1
ATOM 6195 O O . ARG B 1 401 ? -6.691 21.875 9.031 1 98.12 401 ARG B O 1
ATOM 6202 N N . PHE B 1 402 ? -5.008 23.234 8.625 1 98.69 402 PHE B N 1
ATOM 6203 C CA . PHE B 1 402 ? -5.613 23.781 7.418 1 98.69 402 PHE B CA 1
ATOM 6204 C C . PHE B 1 402 ? -4.891 23.281 6.172 1 98.69 402 PHE B C 1
ATOM 6206 O O . PHE B 1 402 ? -3.715 23.578 5.969 1 98.69 402 PHE B O 1
ATOM 6213 N N . LEU B 1 403 ? -5.629 22.516 5.352 1 98.5 403 LEU B N 1
ATOM 6214 C CA . LEU B 1 403 ? -5.043 21.828 4.211 1 98.5 403 LEU B CA 1
ATOM 6215 C C . LEU B 1 403 ? -5.918 21.984 2.971 1 98.5 403 LEU B C 1
ATOM 6217 O O . LEU B 1 403 ? -6.109 21.031 2.219 1 98.5 403 LEU B O 1
ATOM 6221 N N . ALA B 1 404 ? -6.484 23.172 2.77 1 98.75 404 ALA B N 1
ATOM 6222 C CA . ALA B 1 404 ? -7.324 23.406 1.596 1 98.75 404 ALA B CA 1
ATOM 6223 C C . ALA B 1 404 ? -6.535 23.172 0.308 1 98.75 404 ALA B C 1
ATOM 6225 O O . ALA B 1 404 ? -5.332 23.453 0.254 1 98.75 404 ALA B O 1
ATOM 6226 N N . PRO B 1 405 ? -7.234 22.672 -0.748 1 98.81 405 PRO B N 1
ATOM 6227 C CA . PRO B 1 405 ? -6.559 22.609 -2.047 1 98.81 405 PRO B CA 1
ATOM 6228 C C . PRO B 1 405 ? -5.941 23.953 -2.453 1 98.81 405 PRO B C 1
ATOM 6230 O O . PRO B 1 405 ? -6.535 25 -2.219 1 98.81 405 PRO B O 1
ATOM 6233 N N . LEU B 1 406 ? -4.758 23.875 -3.061 1 98.88 406 LEU B N 1
ATOM 6234 C CA . LEU B 1 406 ? -4.047 25.094 -3.445 1 98.88 406 LEU B CA 1
ATOM 6235 C C . LEU B 1 406 ? -4.746 25.781 -4.613 1 98.88 406 LEU B C 1
ATOM 6237 O O . LEU B 1 406 ? -4.5 26.953 -4.879 1 98.88 406 LEU B O 1
ATOM 6241 N N . THR B 1 407 ? -5.637 25.094 -5.266 1 98.81 407 THR B N 1
ATOM 6242 C CA . THR B 1 407 ? -6.367 25.625 -6.414 1 98.81 407 THR B CA 1
ATOM 6243 C C . THR B 1 407 ? -7.676 26.266 -5.969 1 98.81 407 THR B C 1
ATOM 6245 O O . THR B 1 407 ? -8.406 26.828 -6.789 1 98.81 407 THR B O 1
ATOM 6248 N N . ALA B 1 408 ? -8.016 26.219 -4.711 1 98.81 408 ALA B N 1
ATOM 6249 C CA . ALA B 1 408 ? -9.227 26.859 -4.215 1 98.81 408 ALA B CA 1
ATOM 6250 C C . ALA B 1 408 ? -9.172 28.375 -4.441 1 98.81 408 ALA B C 1
ATOM 6252 O O . ALA B 1 408 ? -8.109 28.984 -4.301 1 98.81 408 ALA B O 1
ATOM 6253 N N . SER B 1 409 ? -10.297 29 -4.711 1 98.56 409 SER B N 1
ATOM 6254 C CA . SER B 1 409 ? -10.328 30.453 -4.891 1 98.56 409 SER B CA 1
ATOM 6255 C C . SER B 1 409 ? -10.211 31.172 -3.553 1 98.56 409 SER B C 1
ATOM 6257 O O . SER B 1 409 ? -10.656 30.656 -2.521 1 98.56 409 SER B O 1
ATOM 6259 N N . PRO B 1 410 ? -9.594 32.375 -3.629 1 98.56 410 PRO B N 1
ATOM 6260 C CA . PRO B 1 410 ? -9.523 33.156 -2.393 1 98.56 410 PRO B CA 1
ATOM 6261 C C . PRO B 1 410 ? -10.891 33.375 -1.75 1 98.56 410 PRO B C 1
ATOM 6263 O O . PRO B 1 410 ? -11.016 33.344 -0.523 1 98.56 410 PRO B O 1
ATOM 6266 N N . ALA B 1 411 ? -11.898 33.531 -2.568 1 98.81 411 ALA B N 1
ATOM 6267 C CA . ALA B 1 411 ? -13.25 33.75 -2.061 1 98.81 411 ALA B CA 1
ATOM 6268 C C . ALA B 1 411 ? -13.766 32.531 -1.304 1 98.81 411 ALA B C 1
ATOM 6270 O O . ALA B 1 411 ? -14.422 32.656 -0.269 1 98.81 411 ALA B O 1
ATOM 6271 N N . LEU B 1 412 ? -13.531 31.359 -1.844 1 98.81 412 LEU B N 1
ATOM 6272 C CA . LEU B 1 412 ? -13.961 30.141 -1.181 1 98.81 412 LEU B CA 1
ATOM 6273 C C . LEU B 1 412 ? -13.211 29.938 0.131 1 98.81 412 LEU B C 1
ATOM 6275 O O . LEU B 1 412 ? -13.789 29.484 1.119 1 98.81 412 LEU B O 1
ATOM 6279 N N . VAL B 1 413 ? -11.898 30.25 0.172 1 98.88 413 VAL B N 1
ATOM 6280 C CA . VAL B 1 413 ? -11.102 30.141 1.39 1 98.88 413 VAL B CA 1
ATOM 6281 C C . VAL B 1 413 ? -11.664 31.094 2.453 1 98.88 413 VAL B C 1
ATOM 6283 O O . VAL B 1 413 ? -11.812 30.703 3.615 1 98.88 413 VAL B O 1
ATOM 6286 N N . ASP B 1 414 ? -12.047 32.281 2.027 1 98.81 414 ASP B N 1
ATOM 6287 C CA . ASP B 1 414 ? -12.648 33.219 2.957 1 98.81 414 ASP B CA 1
ATOM 6288 C C . ASP B 1 414 ? -13.961 32.688 3.518 1 98.81 414 ASP B C 1
ATOM 6290 O O . ASP B 1 414 ? -14.242 32.844 4.707 1 98.81 414 ASP B O 1
ATOM 6294 N N . GLU B 1 415 ? -14.75 32.125 2.635 1 98.88 415 GLU B N 1
ATOM 6295 C CA . GLU B 1 415 ? -16 31.516 3.08 1 98.88 415 GLU B CA 1
ATOM 6296 C C . GLU B 1 415 ? -15.758 30.453 4.137 1 98.88 415 GLU B C 1
ATOM 6298 O O . GLU B 1 415 ? -16.469 30.391 5.145 1 98.88 415 GLU B O 1
ATOM 6303 N N . GLY B 1 416 ? -14.758 29.594 3.912 1 98.88 416 GLY B N 1
ATOM 6304 C CA . GLY B 1 416 ? -14.391 28.594 4.898 1 98.88 416 GLY B CA 1
ATOM 6305 C C . GLY B 1 416 ? -13.953 29.188 6.223 1 98.88 416 GLY B C 1
ATOM 6306 O O . GLY B 1 416 ? -14.312 28.688 7.289 1 98.88 416 GLY B O 1
ATOM 6307 N N . LEU B 1 417 ? -13.203 30.25 6.156 1 98.88 417 LEU B N 1
ATOM 6308 C CA . LEU B 1 417 ? -12.719 30.906 7.363 1 98.88 417 LEU B CA 1
ATOM 6309 C C . LEU B 1 417 ? -13.859 31.594 8.109 1 98.88 417 LEU B C 1
ATOM 6311 O O . LEU B 1 417 ? -13.836 31.672 9.344 1 98.88 417 LEU B O 1
ATOM 6315 N N . ASP B 1 418 ? -14.852 32.062 7.387 1 98.81 418 ASP B N 1
ATOM 6316 C CA . ASP B 1 418 ? -16.047 32.594 8.031 1 98.81 418 ASP B CA 1
ATOM 6317 C C . ASP B 1 418 ? -16.766 31.5 8.82 1 98.81 418 ASP B C 1
ATOM 6319 O O . ASP B 1 418 ? -17.219 31.734 9.938 1 98.81 418 ASP B O 1
ATOM 6323 N N . LEU B 1 419 ? -16.906 30.328 8.188 1 98.81 419 LEU B N 1
ATOM 6324 C CA . LEU B 1 419 ? -17.531 29.203 8.859 1 98.81 419 LEU B CA 1
ATOM 6325 C C . LEU B 1 419 ? -16.719 28.781 10.086 1 98.81 419 LEU B C 1
ATOM 6327 O O . LEU B 1 419 ? -17.281 28.375 11.102 1 98.81 419 LEU B O 1
ATOM 6331 N N . LEU B 1 420 ? -15.391 28.891 10 1 98.75 420 LEU B N 1
ATOM 6332 C CA . LEU B 1 420 ? -14.523 28.594 11.133 1 98.75 420 LEU B CA 1
ATOM 6333 C C . LEU B 1 420 ? -14.844 29.516 12.312 1 98.75 420 LEU B C 1
ATOM 6335 O O . LEU B 1 420 ? -14.93 29.062 13.453 1 98.75 420 LEU B O 1
ATOM 6339 N N . GLU B 1 421 ? -14.945 30.781 12.023 1 98.56 421 GLU B N 1
ATOM 6340 C CA . GLU B 1 421 ? -15.258 31.766 13.062 1 98.56 421 GLU B CA 1
ATOM 6341 C C . GLU B 1 421 ? -16.594 31.438 13.734 1 98.56 421 GLU B C 1
ATOM 6343 O O . GLU B 1 421 ? -16.688 31.484 14.969 1 98.56 421 GLU B O 1
ATOM 6348 N N . GLN B 1 422 ? -17.594 31.125 12.93 1 98.56 422 GLN B N 1
ATOM 6349 C CA . GLN B 1 422 ? -18.891 30.75 13.477 1 98.56 422 GLN B CA 1
ATOM 6350 C C . GLN B 1 422 ? -18.781 29.5 14.344 1 98.56 422 GLN B C 1
ATOM 6352 O O . GLN B 1 422 ? -19.406 29.422 15.406 1 98.56 422 GLN B O 1
ATOM 6357 N N . ALA B 1 423 ? -18.016 28.531 13.859 1 98.62 423 ALA B N 1
ATOM 6358 C CA . ALA B 1 423 ? -17.812 27.297 14.602 1 98.62 423 ALA B CA 1
ATOM 6359 C C . ALA B 1 423 ? -17.094 27.547 15.914 1 98.62 423 ALA B C 1
ATOM 6361 O O . ALA B 1 423 ? -17.406 26.938 16.938 1 98.62 423 ALA B O 1
ATOM 6362 N N . LEU B 1 424 ? -16.078 28.406 15.844 1 98.25 424 LEU B N 1
ATOM 6363 C CA . LEU B 1 424 ? -15.32 28.75 17.047 1 98.25 424 LEU B CA 1
ATOM 6364 C C . LEU B 1 424 ? -16.234 29.391 18.094 1 98.25 424 LEU B C 1
ATOM 6366 O O . LEU B 1 424 ? -16.156 29.062 19.266 1 98.25 424 LEU B O 1
ATOM 6370 N N . LEU B 1 425 ? -17.125 30.281 17.672 1 97.75 425 LEU B N 1
ATOM 6371 C CA . LEU B 1 425 ? -18.078 30.922 18.562 1 97.75 425 LEU B CA 1
ATOM 6372 C C . LEU B 1 425 ? -19 29.891 19.203 1 97.75 425 LEU B C 1
ATOM 6374 O O . LEU B 1 425 ? -19.266 29.938 20.406 1 97.75 425 LEU B O 1
ATOM 6378 N N . ALA B 1 426 ? -19.438 28.953 18.406 1 97.81 426 ALA B N 1
ATOM 6379 C CA . ALA B 1 426 ? -20.344 27.922 18.891 1 97.81 426 ALA B CA 1
ATOM 6380 C C . ALA B 1 426 ? -19.625 26.969 19.844 1 97.81 426 ALA B C 1
ATOM 6382 O O . ALA B 1 426 ? -20.234 26.469 20.797 1 97.81 426 ALA B O 1
ATOM 6383 N N . ALA B 1 427 ? -18.391 26.672 19.547 1 97.25 427 ALA B N 1
ATOM 6384 C CA . ALA B 1 427 ? -17.625 25.688 20.297 1 97.25 427 ALA B CA 1
ATOM 6385 C C . ALA B 1 427 ? -17.25 26.234 21.672 1 97.25 427 ALA B C 1
ATOM 6387 O O . ALA B 1 427 ? -17 25.469 22.609 1 97.25 427 ALA B O 1
ATOM 6388 N N . GLN B 1 428 ? -17.125 27.547 21.812 1 92.94 428 GLN B N 1
ATOM 6389 C CA . GLN B 1 428 ? -16.781 28.172 23.078 1 92.94 428 GLN B CA 1
ATOM 6390 C C . GLN B 1 428 ? -17.984 28.219 24.016 1 92.94 428 GLN B C 1
ATOM 6392 O O . GLN B 1 428 ? -17.844 28.312 25.234 1 92.94 428 GLN B O 1
ATOM 6397 N N . GLY B 1 429 ? -19.328 27.875 23.656 1 80.31 429 GLY B N 1
ATOM 6398 C CA . GLY B 1 429 ? -20.531 27.969 24.469 1 80.31 429 GLY B CA 1
ATOM 6399 C C . GLY B 1 429 ? -21.141 29.359 24.484 1 80.31 429 GLY B C 1
ATOM 6400 O O . GLY B 1 429 ? -20.422 30.359 24.391 1 80.31 429 GLY B O 1
#

InterPro domains:
  IPR004632 4-aminobutyrate aminotransferase, bacterial [TIGR00700] (13-424)
  IPR005814 Aminotransferase class-III [PF00202] (26-424)
  IPR005814 Aminotransferase class-III [PIRSF000521] (34-424)
  IPR005814 Aminotransferase class-III [cd00610] (10-424)
  IPR015421 Pyridoxal phosphate-dependent transferase, major domain [G3DSA:3.40.640.10] (62-321)
  IPR015422 Pyridoxal phosphate-dependent transferase, small domain [G3DSA:3.90.1150.10] (10-420)
  IPR015424 Pyridoxal phosphate-dependent transferase [SSF53383] (25-424)
  IPR049704 Aminotransferases class-III pyridoxal-phosphate attachment site [PS00600] (239-276)
  IPR050103 Class-III Pyridoxal-phosphate-dependent Aminotransferase [PTHR11986] (5-426)